Protein 3TFI (pdb70)

Radius of gyration: 25.88 Å; Cα contacts (8 Å, |Δi|>4): 1882; chains: 2; bounding box: 54×75×76 Å

Foldseek 3Di:
DPDDDDDDDVQQPEALCNVVVVVQAQDDWDGFQSYTFGDDRPDLVVQVVCQAQFKEKGFPQSQWKKKKFDDCRLQLVLQQFLFDCVVPDAQFKAFTFGAAQQQFGDWTWIKHPNDNGIIITRTTRHPVQVVSVVVCVVVVPDIDIDGAQWTKMWMGAQCQLVLCCVQFNDVVVPADARGWDWTDGPRDIWIKHFDDQFPRTTIITGDRPSVSVSVVVVVSVVVRVVRVYGHDGRRQQRNLLQVVDHEVFQGYRVHHCLQEVNVVRRNLPDPRHYHNNVVVVVCVVVDDQKHKWKKWWPDQFDDDDAWFFKADPVRDTFKIWGGKGGHPVVNTMMGIITGGPVQADFQGKIWTADPHDITIMTTHHPNND/DPDDDDDDDVQQPEDLCVVVVVVAQQDDWDGFQSYTFGADSPDLVVQVVCQAQFKEKGFPQSQWKKKKFDDCRLQLVLQQFLFDCVVPDAQFKAFTFGAAQLQFGQWTWIKHPNDSGIIITRTTRHPVLVVSVVVCVVVVDPIDIDGAQWTKMWMGAQCQLVLCCVQFNDVVNPADARGWDWTDHPRDTWIKHFDDQFPRTTIITRDRPSVSVVVVVVVSVVSRVVRVYGHDGRRQQRNQLQVPDHEVFQGYRVHHCLQEVNVVRRNQPDPRHYHCSVSVVVDVVVGDQKHKWKKWWADQADDDDAWFFKAAPVRDGFWTFGGKGGHPVVNGMMGMITGGPVAQDFFGKIWGDDDPDIIIMTTHHPNND

Solvent-accessible surface area: 29921 Å² total; per-residue (Å²): 159,184,78,12,27,7,31,52,24,40,19,1,71,43,17,22,0,13,63,52,2,16,157,58,40,6,69,14,1,12,6,44,2,30,8,1,18,2,25,14,29,35,55,68,81,97,24,15,140,36,0,85,83,32,0,3,1,1,2,9,0,0,38,16,1,2,19,0,20,25,166,40,0,41,87,0,2,20,8,1,1,0,59,30,12,78,162,10,149,89,15,82,3,34,43,0,0,3,0,0,72,73,0,27,0,0,0,15,1,28,2,0,12,24,73,98,64,73,4,2,1,3,9,8,5,1,10,0,18,7,1,0,5,0,0,9,33,6,61,175,37,92,34,86,7,55,61,20,104,0,12,0,0,0,0,2,0,59,66,0,73,44,0,0,71,100,29,27,30,167,137,0,69,113,21,153,125,39,3,13,67,92,15,75,19,122,66,31,126,3,2,0,0,66,8,23,90,11,126,38,24,4,4,7,0,3,0,84,70,40,125,6,0,40,107,0,2,66,65,0,33,105,34,0,144,126,34,75,22,10,37,2,12,27,6,67,4,0,11,0,4,4,22,30,21,12,22,15,12,0,0,24,34,120,0,11,0,7,21,4,49,9,75,147,49,10,22,17,140,36,148,21,90,10,10,3,31,77,80,0,108,96,38,110,156,158,24,24,121,56,65,11,31,0,0,47,0,90,45,121,145,36,104,26,59,20,45,73,60,1,56,22,151,119,107,87,54,6,7,42,0,17,6,6,7,50,0,52,129,57,112,59,0,0,0,0,0,8,0,97,102,76,12,44,83,58,91,50,30,7,84,1,79,24,132,130,85,92,20,80,2,71,3,21,85,48,68,21,121,150,162,99,10,35,9,30,57,26,42,16,2,77,54,16,26,0,16,73,56,2,53,181,55,38,1,42,9,1,12,7,47,3,31,7,3,16,1,23,12,28,34,55,54,80,90,19,17,125,39,0,71,98,37,0,2,2,1,2,10,0,0,37,16,1,2,18,0,23,26,168,42,0,43,95,0,2,21,22,2,2,0,61,49,11,72,171,13,143,94,16,77,4,33,42,0,0,3,0,0,51,58,0,24,0,0,0,17,1,25,2,0,13,24,64,98,65,73,6,2,2,3,9,10,5,2,11,0,15,8,0,0,18,0,0,4,7,16,68,183,29,83,34,122,16,46,64,19,104,0,11,0,0,0,0,2,0,60,66,0,74,41,0,0,80,103,33,29,31,144,134,0,60,106,21,156,126,38,3,12,61,106,18,82,10,129,65,33,164,3,1,0,0,68,9,25,88,12,123,37,24,5,4,8,0,3,0,84,72,39,128,12,0,40,121,0,3,66,46,0,36,120,31,0,156,126,20,76,20,8,37,1,9,26,7,80,6,2,10,0,4,12,18,31,24,13,22,14,12,0,0,25,31,121,1,13,0,9,16,6,54,9,79,152,50,17,27,26,149,44,144,18,110,14,14,7,29,80,70,0,98,92,36,125,137,157,22,30,120,56,65,15,26,0,0,54,0,92,47,128,146,37,103,24,51,24,52,76,68,0,56,11,140,98,104,87,56,6,6,45,0,17,6,5,6,42,0,45,106,50,118,59,0,0,0,0,0,7,0,97,105,82,30,32,121,51,92,56,39,8,62,0,88,27,130,129,89,72,12,98,4,66,3,20,86,53,72,26,124

Nearest PDB structures (foldseek):
  3tfi-assembly1_B  TM=1.000E+00  e=1.547E-78  Candidatus Pelagibacter ubique HTCC1062
  1yx2-assembly1_A  TM=9.091E-01  e=2.797E-33  Bacillus subtilis
  4paa-assembly2_B  TM=9.073E-01  e=6.124E-30  Rattus norvegicus
  4pab-assembly2_B  TM=9.079E-01  e=2.316E-29  Rattus norvegicus
  1wsr-assembly1_A  TM=8.768E-01  e=1.989E-27  Homo sapiens

B-factor: mean 27.85, std 13.49, range [10.29, 193.15]

CATH classification: 3.30.1360.120

Sequence (738 aa):
MKNFSSIAKSRRLLRSSTPYTSRIEKQGVTAYTIYNHMLLPAAFGSIEDSYYKKHLKKEEHVQIWDVAAEERQVEISGKKDSAELVQLMTCRDLSKKSKKIGRCYYCPIIDEENGNLVNDPVVLKLDDENKWWISSIADSDVIFFAKGLASGHKKFDVKKIVEPVVDIMAIQGPKSFALMEKVFGKKITELKFFGFDYFDFEEGTKHLIARSGWSKQGGYEVYVENTQSGQKKLYDHLFEVGKEFNNVGPGCPNLIERIESALLSYGNDFDNNDNPFECGFDQYVSLDSDDINNFLGKEEKLKEIKLKKGPQKKLRGVKIDDIKEISLTGSKKNIYDENNNVIGELRSACYSPHFQKVIGIAMIKKKSHWEASQGFKIQINDNTINNGNVCDLPFIMMKNFSIAKSRRLRSSTPYTSRIEKKQGVTAYTIYNHMLLPAAFGSIEDSYKHLKEEHVQIWDVAAEERQVEISGKKDSAELVQLMTCRDLSKSKIGRCYYCPIIDENGNLVNDPVVLKLDEENKWWISIADSDVIFFAKGLASGHKKFDVKIVEPVVDIMAIQGPKSFALMEKVFGKKKITELKFFGFDYFDFEGTKHLIARSGWSKQGGYEVYVENTQSGQKLYDHLFEVGKEFNVGPGCPNLIERIESALLSSYGNDFDNNDNPFECGFDQYVSLDSDINNFLGKEEKLKEIKLKGPQKKLRGVKIDDIKEISSLTGSKNIYDENNNVIGELRSACYSPHFQKVIGIAMIKKSHWEASQGFKIQINDNTINGNVCDLPFI

Structure (mmCIF, N/CA/C/O backbone):
data_3TFI
#
_entry.id   3TFI
#
_cell.length_a   53.752
_cell.length_b   121.992
_cell.length_c   59.373
_cell.angle_alpha   90.00
_cell.angle_beta   100.17
_cell.angle_gamma   90.00
#
_symmetry.space_group_name_H-M   'P 1 21 1'
#
loop_
_entity.id
_entity.type
_entity.pdbx_description
1 polymer 'GcvT-like Aminomethyltransferase protein'
2 non-polymer '3-(dimethyl-lambda~4~-sulfanyl)propanoic acid'
3 non-polymer GLYCEROL
4 non-polymer 'SODIUM ION'
5 water water
#
loop_
_atom_site.group_PDB
_atom_site.id
_atom_site.type_symbol
_atom_site.label_atom_id
_atom_site.label_alt_id
_atom_site.label_comp_id
_atom_site.label_asym_id
_atom_site.label_entity_id
_atom_site.label_seq_id
_atom_site.pdbx_PDB_ins_code
_atom_site.Cartn_x
_atom_site.Cartn_y
_atom_site.Cartn_z
_atom_site.occupancy
_atom_site.B_iso_or_equiv
_atom_site.auth_seq_id
_atom_site.auth_comp_id
_atom_site.auth_asym_id
_atom_site.auth_atom_id
_atom_site.pdbx_PDB_model_num
ATOM 1 N N . MET A 1 1 ? 33.728 -21.387 18.798 1.00 31.01 1 MET A N 1
ATOM 2 C CA . MET A 1 1 ? 34.059 -20.060 18.163 1.00 28.37 1 MET A CA 1
ATOM 3 C C . MET A 1 1 ? 33.631 -18.856 19.059 1.00 26.64 1 MET A C 1
ATOM 4 O O . MET A 1 1 ? 32.617 -18.931 19.732 1.00 28.57 1 MET A O 1
ATOM 9 N N . LYS A 1 2 ? 34.367 -17.735 19.024 1.00 22.85 2 LYS A N 1
ATOM 10 C CA . LYS A 1 2 ? 34.038 -16.563 19.750 1.00 23.06 2 LYS A CA 1
ATOM 11 C C . LYS A 1 2 ? 32.801 -15.838 19.134 1.00 23.46 2 LYS A C 1
ATOM 12 O O . LYS A 1 2 ? 31.838 -15.448 19.850 1.00 26.33 2 LYS A O 1
ATOM 18 N N . ASN A 1 3 ? 32.881 -15.629 17.835 1.00 21.13 3 ASN A N 1
ATOM 19 C CA . ASN A 1 3 ? 31.802 -14.977 17.063 1.00 19.75 3 ASN A CA 1
ATOM 20 C C . ASN A 1 3 ? 31.275 -15.992 16.094 1.00 18.71 3 ASN A C 1
ATOM 21 O O . ASN A 1 3 ? 31.890 -17.007 15.751 1.00 20.71 3 ASN A O 1
ATOM 26 N N . PHE A 1 4 ? 30.037 -15.786 15.746 1.00 15.71 4 PHE A N 1
ATOM 27 C CA . PHE A 1 4 ? 29.275 -16.634 14.903 1.00 15.37 4 PHE A CA 1
ATOM 28 C C . PHE A 1 4 ? 28.888 -15.907 13.659 1.00 14.61 4 PHE A C 1
ATOM 29 O O . PHE A 1 4 ? 28.526 -14.715 13.691 1.00 17.03 4 PHE A O 1
ATOM 37 N N . SER A 1 5 ? 28.939 -16.592 12.538 1.00 13.35 5 SER A N 1
ATOM 38 C CA A SER A 1 5 ? 28.473 -15.937 11.309 0.50 14.32 5 SER A CA 1
ATOM 39 C CA B SER A 1 5 ? 28.501 -16.035 11.272 0.50 14.87 5 SER A CA 1
ATOM 40 C C . SER A 1 5 ? 26.971 -15.927 11.225 1.00 14.32 5 SER A C 1
ATOM 41 O O . SER A 1 5 ? 26.259 -16.773 11.842 1.00 15.29 5 SER A O 1
ATOM 46 N N . ILE A 1 6 ? 26.474 -14.937 10.502 1.00 14.57 6 ILE A N 1
ATOM 47 C CA . ILE A 1 6 ? 25.075 -14.862 10.176 1.00 14.82 6 ILE A CA 1
ATOM 48 C C . ILE A 1 6 ? 24.845 -15.675 8.893 1.00 15.57 6 ILE A C 1
ATOM 49 O O . ILE A 1 6 ? 25.592 -15.569 7.891 1.00 18.87 6 ILE A O 1
ATOM 54 N N . ALA A 1 7 ? 23.835 -16.550 8.927 1.00 14.36 7 ALA A N 1
ATOM 55 C CA . ALA A 1 7 ? 23.510 -17.356 7.734 1.00 14.64 7 ALA A CA 1
ATOM 56 C C . ALA A 1 7 ? 22.520 -16.619 6.880 1.00 16.04 7 ALA A C 1
ATOM 57 O O . ALA A 1 7 ? 21.358 -16.465 7.280 1.00 18.88 7 ALA A O 1
ATOM 59 N N . LYS A 1 8 ? 22.928 -16.169 5.709 1.00 16.53 8 LYS A N 1
ATOM 60 C CA . LYS A 1 8 ? 21.995 -15.483 4.832 1.00 17.37 8 LYS A CA 1
ATOM 61 C C . LYS A 1 8 ? 21.014 -16.439 4.150 1.00 15.86 8 LYS A C 1
ATOM 62 O O . LYS A 1 8 ? 21.330 -17.626 3.971 1.00 17.62 8 LYS A O 1
ATOM 68 N N . SER A 1 9 ? 19.854 -15.909 3.800 1.00 16.46 9 SER A N 1
ATOM 69 C CA . SER A 1 9 ? 18.811 -16.634 3.060 1.00 15.44 9 SER A CA 1
ATOM 70 C C . SER A 1 9 ? 17.817 -15.600 2.545 1.00 14.92 9 SER A C 1
ATOM 71 O O . SER A 1 9 ? 17.815 -14.439 2.991 1.00 15.63 9 SER A O 1
ATOM 74 N N . ARG A 1 10 ? 16.940 -15.994 1.617 1.00 14.54 10 ARG A N 1
ATOM 75 C CA . ARG A 1 10 ? 15.881 -15.110 1.204 1.00 16.20 10 ARG A CA 1
ATOM 76 C C . ARG A 1 10 ? 15.047 -14.550 2.345 1.00 15.89 10 ARG A C 1
ATOM 77 O O . ARG A 1 10 ? 14.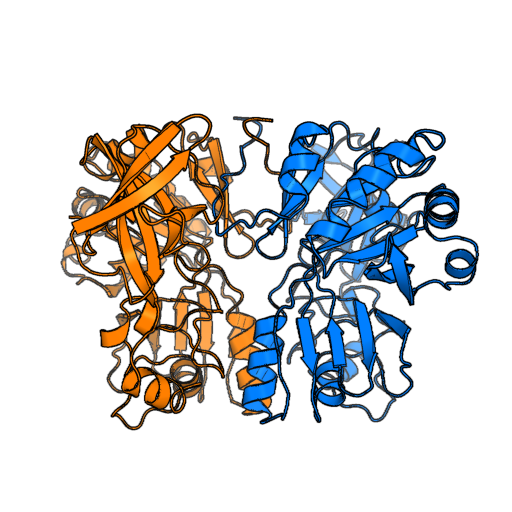696 -13.352 2.330 1.00 15.98 10 ARG A O 1
ATOM 85 N N . ARG A 1 11 ? 14.837 -15.401 3.365 1.00 14.51 11 ARG A N 1
ATOM 86 C CA . ARG A 1 11 ? 14.065 -15.036 4.515 1.00 13.27 11 ARG A CA 1
ATOM 87 C C . ARG A 1 11 ? 14.679 -13.921 5.380 1.00 13.99 11 ARG A C 1
ATOM 88 O O . ARG A 1 11 ? 13.982 -13.070 5.943 1.00 14.38 11 ARG A O 1
ATOM 96 N N . LEU A 1 12 ? 16.013 -13.944 5.486 1.00 13.40 12 LEU A N 1
ATOM 97 C CA A LEU A 1 12 ? 16.739 -12.869 6.148 0.50 14.36 12 LEU A CA 1
ATOM 98 C CA B LEU A 1 12 ? 16.739 -12.863 6.154 0.50 14.85 12 LEU A CA 1
ATOM 99 C C . LEU A 1 12 ? 17.031 -11.818 5.072 1.00 14.42 12 LEU A C 1
ATOM 100 O O . LEU A 1 12 ? 18.107 -11.804 4.460 1.00 17.12 12 LEU A O 1
ATOM 109 N N . ARG A 1 13 ? 16.046 -10.974 4.833 1.00 13.88 13 ARG A N 1
ATOM 110 C CA . ARG A 1 13 ? 16.005 -10.191 3.616 1.00 14.04 13 ARG A CA 1
ATOM 111 C C . ARG A 1 13 ? 17.205 -9.253 3.484 1.00 14.52 13 ARG A C 1
ATOM 112 O O . ARG A 1 13 ? 17.561 -8.509 4.400 1.00 15.37 13 ARG A O 1
ATOM 120 N N . SER A 1 14 ? 17.762 -9.257 2.261 1.00 15.55 14 SER A N 1
ATOM 121 C CA A SER A 1 14 ? 18.746 -8.237 1.925 0.50 16.49 14 SER A CA 1
ATOM 122 C CA B SER A 1 14 ? 18.723 -8.238 1.847 0.50 16.26 14 SER A CA 1
ATOM 123 C C . SER A 1 14 ? 17.982 -6.958 1.543 1.00 15.81 14 SER A C 1
ATOM 124 O O . SER A 1 14 ? 16.736 -6.901 1.483 1.00 18.71 14 SER A O 1
ATOM 129 N N . THR A 1 15 ? 18.725 -5.893 1.350 1.00 16.56 15 THR A N 1
ATOM 130 C CA . THR A 1 15 ? 18.201 -4.565 1.128 1.00 16.44 15 THR A CA 1
ATOM 131 C C . THR A 1 15 ? 18.748 -4.021 -0.195 1.00 15.63 15 THR A C 1
ATOM 132 O O . THR A 1 15 ? 19.683 -4.591 -0.775 1.00 16.47 15 THR A O 1
ATOM 136 N N . PRO A 1 16 ? 18.212 -2.882 -0.666 1.00 16.70 16 PRO A N 1
ATOM 137 C CA . PRO A 1 16 ? 18.814 -2.261 -1.868 1.00 17.15 16 PRO A CA 1
ATOM 138 C C . PRO A 1 16 ? 20.237 -1.755 -1.690 1.00 15.53 16 PRO A C 1
ATOM 139 O O . PRO A 1 16 ? 20.892 -1.368 -2.666 1.00 16.59 16 PRO A O 1
ATOM 143 N N . TYR A 1 17 ? 20.662 -1.674 -0.420 1.00 14.17 17 TYR A N 1
ATOM 144 C CA . TYR A 1 17 ? 21.956 -1.127 -0.087 1.00 13.72 17 TYR A CA 1
ATOM 145 C C . TYR A 1 17 ? 22.955 -2.211 0.297 1.00 14.12 17 TYR A C 1
ATOM 146 O O . TYR A 1 17 ? 24.135 -1.884 0.511 1.00 13.88 17 TYR A O 1
ATOM 155 N N . THR A 1 18 ? 22.526 -3.475 0.412 1.00 14.76 18 THR A N 1
ATOM 156 C CA . THR A 1 18 ? 23.433 -4.560 0.881 1.00 16.07 18 THR A CA 1
ATOM 157 C C . THR A 1 18 ? 24.721 -4.673 0.106 1.00 15.27 18 THR A C 1
ATOM 158 O O . THR A 1 18 ? 25.828 -4.700 0.688 1.00 15.93 18 THR A O 1
ATOM 162 N N . SER A 1 19 ? 24.620 -4.689 -1.230 1.00 16.58 19 SER A N 1
ATOM 163 C CA . SER A 1 19 ? 25.839 -4.827 -2.005 1.00 17.87 19 SER A CA 1
ATOM 164 C C . SER A 1 19 ? 26.793 -3.680 -1.813 1.00 18.35 19 SER A C 1
ATOM 165 O O . SER A 1 19 ? 28.006 -3.893 -1.806 1.00 20.25 19 SER A O 1
ATOM 168 N N . ARG A 1 20 ? 26.254 -2.486 -1.617 1.00 15.94 20 ARG A N 1
ATOM 169 C CA . ARG A 1 20 ? 27.080 -1.326 -1.369 1.00 15.51 20 ARG A CA 1
ATOM 170 C C . ARG A 1 20 ? 27.781 -1.410 0.010 1.00 15.10 20 ARG A C 1
ATOM 171 O O . ARG A 1 20 ? 28.992 -1.182 0.118 1.00 16.94 20 ARG A O 1
ATOM 179 N N . ILE A 1 21 ? 27.009 -1.638 1.061 1.00 14.01 21 ILE A N 1
ATOM 180 C CA . ILE A 1 21 ? 27.598 -1.633 2.384 1.00 14.50 21 ILE A CA 1
ATOM 181 C C . ILE A 1 21 ? 28.634 -2.743 2.576 1.00 14.75 21 ILE A C 1
ATOM 182 O O . ILE A 1 21 ? 29.578 -2.612 3.369 1.00 15.14 21 ILE A O 1
ATOM 187 N N . GLU A 1 22 ? 28.460 -3.847 1.875 1.00 16.23 22 GLU A N 1
ATOM 188 C CA . GLU A 1 22 ? 29.435 -4.941 1.946 1.00 15.71 22 GLU A CA 1
ATOM 189 C C . GLU A 1 22 ? 30.679 -4.614 1.192 1.00 18.61 22 GLU A C 1
ATOM 190 O O . GLU A 1 22 ? 31.659 -5.358 1.330 1.00 25.68 22 GLU A O 1
ATOM 196 N N . LYS A 1 23 ? 30.703 -3.620 0.323 1.00 18.15 23 LYS A N 1
ATOM 197 C CA . LYS A 1 23 ? 31.971 -3.090 -0.182 1.00 19.84 23 LYS A CA 1
ATOM 198 C C . LYS A 1 23 ? 32.518 -1.900 0.629 1.00 19.23 23 LYS A C 1
ATOM 199 O O . LYS A 1 23 ? 33.658 -1.437 0.396 1.00 25.22 23 LYS A O 1
ATOM 205 N N . GLN A 1 24 ? 31.761 -1.399 1.597 1.00 17.03 24 GLN A N 1
ATOM 206 C CA . GLN A 1 24 ? 32.129 -0.253 2.407 1.00 16.70 24 GLN A CA 1
ATOM 207 C C . GLN A 1 24 ? 32.513 -0.617 3.847 1.00 18.15 24 GLN A C 1
ATOM 208 O O . GLN A 1 24 ? 32.573 0.253 4.743 1.00 20.61 24 GLN A O 1
ATOM 214 N N . GLY A 1 25 ? 32.661 -1.910 4.116 1.00 18.48 25 GLY A N 1
ATOM 215 C CA . GLY A 1 25 ? 33.198 -2.290 5.392 1.00 17.49 25 GLY A CA 1
ATOM 216 C C . GLY A 1 25 ? 32.304 -2.788 6.471 1.00 16.73 25 GLY A C 1
ATOM 217 O O . GLY A 1 25 ? 32.701 -2.785 7.609 1.00 18.71 25 GLY A O 1
ATOM 218 N N . VAL A 1 26 ? 31.066 -3.164 6.158 1.00 15.17 26 VAL A N 1
ATOM 219 C CA . VAL A 1 26 ? 30.220 -3.693 7.222 1.00 15.13 26 VAL A CA 1
ATOM 220 C C . VAL A 1 26 ? 30.900 -4.923 7.820 1.00 14.97 26 VAL A C 1
ATOM 221 O O . VAL A 1 26 ? 31.468 -5.765 7.103 1.00 16.51 26 VAL A O 1
ATOM 225 N N . THR A 1 27 ? 30.877 -5.015 9.129 1.00 13.98 27 THR A N 1
ATOM 226 C CA . THR A 1 27 ? 31.554 -6.129 9.844 1.00 15.68 27 THR A CA 1
ATOM 227 C C . THR A 1 27 ? 30.582 -7.032 10.606 1.00 16.11 27 THR A C 1
ATOM 228 O O . THR A 1 27 ? 30.897 -8.188 10.867 1.00 19.99 27 THR A O 1
ATOM 232 N N . ALA A 1 28 ? 29.407 -6.520 10.983 1.00 14.42 28 ALA A N 1
ATOM 233 C CA . ALA A 1 28 ? 28.461 -7.297 11.745 1.00 13.59 28 ALA A CA 1
ATOM 234 C C . ALA A 1 28 ? 27.074 -6.860 11.379 1.00 12.92 28 ALA A C 1
ATOM 235 O O . ALA A 1 28 ? 26.834 -5.692 11.037 1.00 14.12 28 ALA A O 1
ATOM 237 N N . TYR A 1 29 ? 26.175 -7.825 11.442 1.00 12.25 29 TYR A N 1
ATOM 238 C CA . TYR A 1 29 ? 24.721 -7.629 11.179 1.00 12.09 29 TYR A CA 1
ATOM 239 C C . TYR A 1 29 ? 23.891 -8.019 12.385 1.00 11.36 29 TYR A C 1
ATOM 240 O O . TYR A 1 29 ? 24.218 -8.975 13.126 1.00 12.93 29 TYR A O 1
ATOM 249 N N . THR A 1 30 ? 22.769 -7.316 12.508 1.00 11.50 30 THR A N 1
ATOM 250 C CA . THR A 1 30 ? 21.641 -7.804 13.239 1.00 12.23 30 THR A CA 1
ATOM 251 C C . THR A 1 30 ? 20.494 -8.093 12.292 1.00 11.25 30 THR A C 1
ATOM 252 O O . THR A 1 30 ? 20.597 -7.825 11.089 1.00 11.65 30 THR A O 1
ATOM 256 N N . ILE A 1 31 ? 19.433 -8.703 12.819 1.00 12.22 31 ILE A N 1
ATOM 257 C CA . ILE A 1 31 ? 18.226 -8.896 12.050 1.00 12.42 31 ILE A CA 1
ATOM 258 C C . ILE A 1 31 ? 17.121 -8.102 12.710 1.00 12.44 31 ILE A C 1
ATOM 259 O O . ILE A 1 31 ? 16.967 -8.159 13.926 1.00 13.67 31 ILE A O 1
ATOM 264 N N . TYR A 1 32 ? 16.358 -7.399 11.897 1.00 11.82 32 TYR A N 1
ATOM 265 C CA . TYR A 1 32 ? 15.340 -6.468 12.407 1.00 12.70 32 TYR A CA 1
ATOM 266 C C . TYR A 1 32 ? 14.196 -6.548 11.396 1.00 11.66 32 TYR A C 1
ATOM 267 O O . TYR A 1 32 ? 14.408 -6.358 10.217 1.00 11.97 32 TYR A O 1
ATOM 276 N N . ASN A 1 33 ? 12.986 -6.886 11.833 1.00 12.76 33 ASN A N 1
ATOM 277 C CA . ASN A 1 33 ? 11.910 -7.105 10.904 1.00 13.03 33 ASN A CA 1
ATOM 278 C C . ASN A 1 33 ? 12.264 -8.030 9.742 1.00 12.64 33 ASN A C 1
ATOM 279 O O . ASN A 1 33 ? 12.017 -7.721 8.567 1.00 13.65 33 ASN A O 1
ATOM 284 N N . HIS A 1 34 ? 12.887 -9.164 10.078 1.00 12.78 34 HIS A N 1
ATOM 285 C CA . HIS A 1 34 ? 13.187 -10.177 9.071 1.00 13.07 34 HIS A CA 1
ATOM 286 C C . HIS A 1 34 ? 14.034 -9.588 7.927 1.00 13.43 34 HIS A C 1
ATOM 287 O O . HIS A 1 34 ? 13.836 -9.941 6.765 1.00 13.16 34 HIS A O 1
ATOM 294 N N . MET A 1 35 ? 14.967 -8.707 8.280 1.00 12.55 35 MET A N 1
ATOM 295 C CA . MET A 1 35 ? 15.788 -8.001 7.285 1.00 12.01 35 MET A CA 1
ATOM 296 C C . MET A 1 35 ? 17.148 -7.723 7.928 1.00 12.71 35 MET A C 1
ATOM 297 O O . MET A 1 35 ? 17.237 -7.465 9.107 1.00 11.55 35 MET A O 1
ATOM 302 N N . LEU A 1 36 ? 18.183 -7.779 7.111 1.00 12.63 36 LEU A N 1
ATOM 303 C CA . LEU A 1 36 ? 19.535 -7.447 7.526 1.00 12.23 36 LEU A CA 1
ATOM 304 C C . LEU A 1 36 ? 19.614 -5.953 7.866 1.00 11.94 36 LEU A C 1
ATOM 305 O O . LEU A 1 36 ? 19.197 -5.118 7.067 1.00 13.37 36 LEU A O 1
ATOM 310 N N . LEU A 1 37 ? 20.171 -5.651 9.018 1.00 11.56 37 LEU A N 1
ATOM 311 C CA . LEU A 1 37 ? 20.429 -4.277 9.510 1.00 11.10 37 LEU A CA 1
ATOM 312 C C . LEU A 1 37 ? 21.882 -4.257 9.935 1.00 11.16 37 LEU A C 1
ATOM 313 O O . LEU A 1 37 ? 22.257 -5.027 10.809 1.00 11.95 37 LEU A O 1
ATOM 318 N N . PRO A 1 38 ? 22.704 -3.386 9.349 1.00 11.23 38 PRO A N 1
ATOM 319 C CA . PRO A 1 38 ? 24.100 -3.340 9.832 1.00 12.35 38 PRO A CA 1
ATOM 320 C C . PRO A 1 38 ? 24.157 -3.005 11.330 1.00 12.80 38 PRO A C 1
ATOM 321 O O . PRO A 1 38 ? 23.379 -2.167 11.799 1.00 13.25 38 PRO A O 1
ATOM 325 N N . ALA A 1 39 ? 25.048 -3.702 12.020 1.00 13.17 39 ALA A N 1
ATOM 326 C CA . ALA A 1 39 ? 25.333 -3.501 13.421 1.00 13.47 39 ALA A CA 1
ATOM 327 C C . ALA A 1 39 ? 26.686 -2.864 13.742 1.00 15.13 39 ALA A C 1
ATOM 328 O O . ALA A 1 39 ? 26.853 -2.261 14.796 1.00 17.33 39 ALA A O 1
ATOM 330 N N . ALA A 1 40 ? 27.646 -3.034 12.854 1.00 13.66 40 ALA A N 1
ATOM 331 C CA . ALA A 1 40 ? 28.945 -2.416 12.996 1.00 13.64 40 ALA A CA 1
ATOM 332 C C . ALA A 1 40 ? 29.638 -2.321 11.674 1.00 14.50 40 ALA A C 1
ATOM 333 O O . ALA A 1 40 ? 29.478 -3.144 10.796 1.00 14.22 40 ALA A O 1
ATOM 335 N N . PHE A 1 41 ? 30.443 -1.267 11.607 1.00 15.76 41 PHE A N 1
ATOM 336 C CA . PHE A 1 41 ? 31.460 -1.023 10.588 1.00 15.98 41 PHE A CA 1
ATOM 337 C C . PHE A 1 41 ? 32.777 -0.859 11.364 1.00 17.81 41 PHE A C 1
ATOM 338 O O . PHE A 1 41 ? 33.343 0.240 11.487 1.00 18.49 41 PHE A O 1
ATOM 346 N N . GLY A 1 42 ? 33.268 -1.997 11.824 1.00 19.08 42 GLY A N 1
ATOM 347 C CA . GLY A 1 42 ? 34.406 -1.997 12.808 1.00 20.06 42 GLY A CA 1
ATOM 348 C C . GLY A 1 42 ? 34.028 -1.312 14.139 1.00 19.77 42 GLY A C 1
ATOM 349 O O . GLY A 1 42 ? 32.888 -1.429 14.594 1.00 19.10 42 GLY A O 1
ATOM 350 N N . SER A 1 43 ? 35.013 -0.728 14.805 1.00 21.01 43 SER A N 1
ATOM 351 C CA . SER A 1 43 ? 34.884 -0.238 16.157 1.00 20.47 43 SER A CA 1
ATOM 352 C C . SER A 1 43 ? 33.611 0.608 16.399 1.00 19.51 43 SER A C 1
ATOM 353 O O . SER A 1 43 ? 33.408 1.594 15.724 1.00 19.18 43 SER A O 1
ATOM 356 N N . ILE A 1 44 ? 32.803 0.242 17.379 1.00 20.76 44 ILE A N 1
ATOM 357 C CA . ILE A 1 44 ? 31.626 0.983 17.764 1.00 20.32 44 ILE A CA 1
ATOM 358 C C . ILE A 1 44 ? 32.015 2.395 18.340 1.00 19.95 44 ILE A C 1
ATOM 359 O O . ILE A 1 44 ? 31.313 3.377 18.087 1.00 19.76 44 ILE A O 1
ATOM 364 N N . GLU A 1 45 ? 33.122 2.506 19.087 1.00 19.53 45 GLU A N 1
ATOM 365 C CA . GLU A 1 45 ? 33.574 3.813 19.594 1.00 20.26 45 GLU A CA 1
ATOM 366 C C . GLU A 1 45 ? 34.030 4.724 18.474 1.00 20.02 45 GLU A C 1
ATOM 367 O O . GLU A 1 45 ? 33.707 5.887 18.488 1.00 21.19 45 GLU A O 1
ATOM 373 N N . ASP A 1 46 ? 34.699 4.195 17.451 1.00 20.02 46 ASP A N 1
ATOM 374 C CA . ASP A 1 46 ? 35.094 5.030 16.299 1.00 19.94 46 ASP A CA 1
ATOM 375 C C . ASP A 1 46 ? 33.865 5.500 15.553 1.00 19.26 46 ASP A C 1
ATOM 376 O O . ASP A 1 46 ? 33.806 6.643 15.161 1.00 19.64 46 ASP A O 1
ATOM 381 N N . SER A 1 47 ? 32.855 4.617 15.386 1.00 17.80 47 SER A N 1
ATOM 382 C CA . SER A 1 47 ? 31.688 4.999 14.657 1.00 18.06 47 SER A CA 1
ATOM 383 C C . SER A 1 47 ? 30.947 6.091 15.394 1.00 16.55 47 SER A C 1
ATOM 384 O O . SER A 1 47 ? 30.337 6.967 14.795 1.00 17.62 47 SER A O 1
ATOM 387 N N . TYR A 1 48 ? 30.928 5.980 16.734 1.00 17.39 48 TYR A N 1
ATOM 388 C CA A TYR A 1 48 ? 30.243 6.968 17.562 0.40 19.23 48 TYR A CA 1
ATOM 389 C CA B TYR A 1 48 ? 30.284 6.938 17.620 0.60 18.46 48 TYR A CA 1
ATOM 390 C C . TYR A 1 48 ? 30.912 8.304 17.441 1.00 18.96 48 TYR A C 1
ATOM 391 O O . TYR A 1 48 ? 30.215 9.321 17.282 1.00 19.92 48 TYR A O 1
ATOM 408 N N . LYS A 1 49 ? 32.215 8.342 17.508 1.00 19.56 49 LYS A N 1
ATOM 409 C CA A LYS A 1 49 ? 32.909 9.650 17.431 0.50 20.21 49 LYS A CA 1
ATOM 410 C CA B LYS A 1 49 ? 32.964 9.645 17.406 0.50 20.29 49 LYS A CA 1
ATOM 411 C C . LYS A 1 49 ? 32.685 10.277 16.075 1.00 19.85 49 LYS A C 1
ATOM 412 O O . LYS A 1 49 ? 32.407 11.487 15.982 1.00 21.53 49 LYS A O 1
ATOM 423 N N . HIS A 1 50 ? 32.726 9.459 15.032 1.00 19.01 50 HIS A N 1
ATOM 424 C CA . HIS A 1 50 ? 32.465 9.952 13.671 1.00 18.60 50 HIS A CA 1
ATOM 425 C C . HIS A 1 50 ? 31.047 10.487 13.518 1.00 19.19 50 HIS A C 1
ATOM 426 O O . HIS A 1 50 ? 30.832 11.580 12.923 1.00 20.67 50 HIS A O 1
ATOM 433 N N . LEU A 1 51 ? 30.073 9.786 14.077 1.00 18.61 51 LEU A N 1
ATOM 434 C CA . LEU A 1 51 ? 28.679 10.209 14.001 1.00 18.68 51 LEU A CA 1
ATOM 435 C C . LEU A 1 51 ? 28.485 11.571 14.635 1.00 20.05 51 LEU A C 1
ATOM 436 O O . LEU A 1 51 ? 27.676 12.361 14.187 1.00 22.29 51 LEU A O 1
ATOM 441 N N . LYS A 1 52 ? 29.115 11.750 15.778 1.00 21.38 52 LYS A N 1
ATOM 442 C CA A LYS A 1 52 ? 28.896 12.978 16.525 0.50 21.84 52 LYS A CA 1
ATOM 443 C CA B LYS A 1 52 ? 29.021 12.962 16.601 0.50 21.95 52 LYS A CA 1
ATOM 444 C C . LYS A 1 52 ? 29.643 14.204 15.950 1.00 21.69 52 LYS A C 1
ATOM 445 O O . LYS A 1 52 ? 29.295 15.340 16.321 1.00 24.44 52 LYS A O 1
ATOM 456 N N . GLU A 1 53 ? 30.602 13.977 15.050 1.00 21.00 53 GLU A N 1
ATOM 457 C CA A GLU A 1 53 ? 31.391 15.068 14.469 0.50 22.20 53 GLU A CA 1
ATOM 458 C CA B GLU A 1 53 ? 31.401 15.036 14.428 0.50 21.48 53 GLU A CA 1
ATOM 459 C C . GLU A 1 53 ? 31.180 15.299 12.951 1.00 20.71 53 GLU A C 1
ATOM 460 O O . GLU A 1 53 ? 31.427 16.388 12.461 1.00 23.06 53 GLU A O 1
ATOM 471 N N . HIS A 1 54 ? 30.753 14.284 12.204 1.00 19.03 54 HIS A N 1
ATOM 472 C CA . HIS A 1 54 ? 30.704 14.402 10.760 1.00 17.72 54 HIS A CA 1
ATOM 473 C C .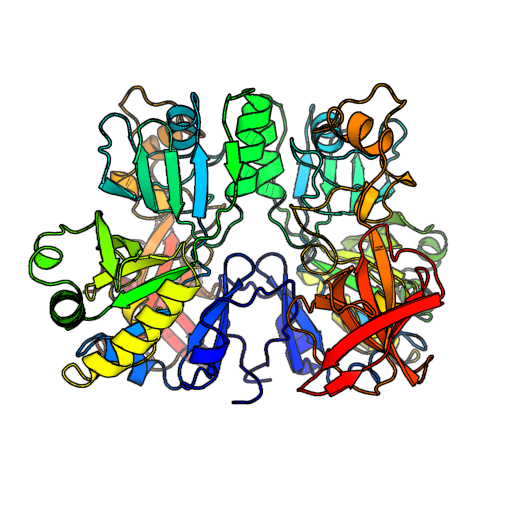 HIS A 1 54 ? 29.309 14.081 10.229 1.00 17.10 54 HIS A C 1
ATOM 474 O O . HIS A 1 54 ? 28.315 14.689 10.669 1.00 19.38 54 HIS A O 1
ATOM 481 N N . VAL A 1 55 ? 29.200 13.125 9.309 1.00 17.72 55 VAL A N 1
ATOM 482 C CA . VAL A 1 55 ? 27.917 12.717 8.700 1.00 16.29 55 VAL A CA 1
ATOM 483 C C . VAL A 1 55 ? 28.060 11.276 8.182 1.00 15.25 55 VAL A C 1
ATOM 484 O O . VAL A 1 55 ? 29.128 10.894 7.679 1.00 14.82 55 VAL A O 1
ATOM 488 N N . GLN A 1 56 ? 27.023 10.490 8.420 1.00 15.12 56 GLN A N 1
ATOM 489 C CA . GLN A 1 56 ? 26.967 9.108 7.978 1.00 15.16 56 GLN A CA 1
ATOM 490 C C . GLN A 1 56 ? 25.718 8.860 7.178 1.00 14.08 56 GLN A C 1
ATOM 491 O O . GLN A 1 56 ? 24.684 9.489 7.395 1.00 15.00 56 GLN A O 1
ATOM 497 N N . ILE A 1 57 ? 25.837 7.933 6.248 1.00 14.25 57 ILE A N 1
ATOM 498 C CA . ILE A 1 57 ? 24.741 7.409 5.485 1.00 13.98 57 ILE A CA 1
ATOM 499 C C . ILE A 1 57 ? 24.472 5.989 5.985 1.00 13.40 57 ILE A C 1
ATOM 500 O O . ILE A 1 57 ? 25.404 5.172 6.059 1.00 13.97 57 ILE A O 1
ATOM 505 N N . TRP A 1 58 ? 23.233 5.737 6.361 1.00 14.29 58 TRP A N 1
ATOM 506 C CA . TRP A 1 58 ? 22.835 4.446 6.975 1.00 13.31 58 TRP A CA 1
ATOM 507 C C . TRP A 1 58 ? 21.809 3.702 6.128 1.00 13.88 58 TRP A C 1
ATOM 508 O O . TRP A 1 58 ? 20.807 4.284 5.700 1.00 15.18 58 TRP A O 1
ATOM 519 N N . ASP A 1 59 ? 22.055 2.428 5.919 1.00 14.00 59 ASP A N 1
ATOM 520 C CA . ASP A 1 59 ? 21.012 1.476 5.474 1.00 14.03 59 ASP A CA 1
ATOM 521 C C . ASP A 1 59 ? 20.172 1.152 6.681 1.00 13.97 59 ASP A C 1
ATOM 522 O O . ASP A 1 59 ? 20.590 0.389 7.527 1.00 16.07 59 ASP A O 1
ATOM 527 N N . VAL A 1 60 ? 18.981 1.711 6.771 1.00 14.59 60 VAL A N 1
ATOM 528 C CA . VAL A 1 60 ? 17.991 1.318 7.778 1.00 15.41 60 VAL A CA 1
ATOM 529 C C . VAL A 1 60 ? 16.714 0.830 7.094 1.00 14.53 60 VAL A C 1
ATOM 530 O O . VAL A 1 60 ? 15.599 1.084 7.553 1.00 14.89 60 VAL A O 1
ATOM 534 N N . ALA A 1 61 ? 16.891 0.138 5.964 1.00 13.87 61 ALA A N 1
ATOM 535 C CA . ALA A 1 61 ? 15.726 -0.411 5.246 1.00 14.97 61 ALA A CA 1
ATOM 536 C C . ALA A 1 61 ? 14.851 -1.313 6.129 1.00 13.74 61 ALA A C 1
ATOM 537 O O . ALA A 1 61 ? 13.627 -1.416 5.922 1.00 15.37 61 ALA A O 1
ATOM 539 N N . ALA A 1 62 ? 15.457 -1.913 7.110 1.00 13.52 62 ALA A N 1
ATOM 540 C CA . ALA A 1 62 ? 14.749 -2.794 8.037 1.00 13.94 62 ALA A CA 1
ATOM 541 C C . ALA A 1 62 ? 13.696 -2.049 8.892 1.00 14.13 62 ALA A C 1
ATOM 542 O O . ALA A 1 62 ? 12.882 -2.697 9.517 1.00 14.77 62 ALA A O 1
ATOM 544 N N . GLU A 1 63 ? 13.713 -0.731 8.872 1.00 15.93 63 GLU A N 1
ATOM 545 C CA A GLU A 1 63 ? 12.649 0.090 9.457 0.50 16.25 63 GLU A CA 1
ATOM 546 C CA B GLU A 1 63 ? 12.631 0.109 9.448 0.50 15.91 63 GLU A CA 1
ATOM 547 C C . GLU A 1 63 ? 11.491 0.058 8.427 1.00 15.92 63 GLU A C 1
ATOM 548 O O . GLU A 1 63 ? 11.315 0.979 7.600 1.00 17.59 63 GLU A O 1
ATOM 559 N N . ARG A 1 64 ? 10.762 -1.031 8.414 1.00 15.43 64 ARG A N 1
ATOM 560 C CA . ARG A 1 64 ? 9.743 -1.286 7.428 1.00 15.88 64 ARG A CA 1
ATOM 561 C C . ARG A 1 64 ? 8.542 -0.374 7.677 1.00 16.61 64 ARG A C 1
ATOM 562 O O . ARG A 1 64 ? 8.373 0.189 8.768 1.00 17.11 64 ARG A O 1
ATOM 570 N N . GLN A 1 65 ? 7.788 -0.141 6.622 1.00 16.93 65 GLN A N 1
ATOM 571 C CA . GLN A 1 65 ? 6.542 0.576 6.756 1.00 17.99 65 GLN A CA 1
ATOM 572 C C . GLN A 1 65 ? 5.351 -0.374 6.752 1.00 18.63 65 GLN A C 1
ATOM 573 O O . GLN A 1 65 ? 5.335 -1.374 6.063 1.00 18.40 65 GLN A O 1
ATOM 579 N N . VAL A 1 66 ? 4.360 -0.022 7.546 1.00 18.85 66 VAL A N 1
ATOM 580 C CA . VAL A 1 66 ? 3.003 -0.566 7.395 1.00 19.81 66 VAL A CA 1
ATOM 581 C C . VAL A 1 66 ? 2.185 0.635 6.823 1.00 21.02 66 VAL A C 1
ATOM 582 O O . VAL A 1 66 ? 2.071 1.684 7.474 1.00 22.78 66 VAL A O 1
ATOM 586 N N . GLU A 1 67 ? 1.684 0.442 5.600 1.00 21.55 67 GLU A N 1
ATOM 587 C CA . GLU A 1 67 ? 0.804 1.391 4.985 1.00 21.58 67 GLU A CA 1
ATOM 588 C C . GLU A 1 67 ? -0.647 0.977 5.205 1.00 22.03 67 GLU A C 1
ATOM 589 O O . GLU A 1 67 ? -1.060 -0.122 4.823 1.00 23.79 67 GLU A O 1
ATOM 595 N N . ILE A 1 68 ? -1.395 1.897 5.782 1.00 22.39 68 ILE A N 1
ATOM 596 C CA . ILE A 1 68 ? -2.842 1.706 6.011 1.00 22.75 68 ILE A CA 1
ATOM 597 C C . ILE A 1 68 ? -3.522 2.900 5.283 1.00 24.15 68 ILE A C 1
ATOM 598 O O . ILE A 1 68 ? -3.297 4.095 5.583 1.00 24.51 68 ILE A O 1
ATOM 603 N N . SER A 1 69 ? -4.367 2.537 4.340 1.00 25.23 69 SER A N 1
ATOM 604 C CA . SER A 1 69 ? -5.103 3.535 3.528 1.00 25.43 69 SER A CA 1
ATOM 605 C C . SER A 1 69 ? -6.571 3.218 3.509 1.00 26.29 69 SER A C 1
ATOM 606 O O . SER A 1 69 ? -6.995 2.133 3.839 1.00 27.37 69 SER A O 1
ATOM 609 N N . GLY A 1 70 ? -7.342 4.191 3.075 1.00 27.29 70 GLY A N 1
ATOM 610 C CA . GLY A 1 70 ? -8.845 4.023 3.008 1.00 26.43 70 GLY A CA 1
ATOM 611 C C . GLY A 1 70 ? -9.652 4.702 4.068 1.00 28.05 70 GLY A C 1
ATOM 612 O O . GLY A 1 70 ? -9.150 5.422 4.943 1.00 28.79 70 GLY A O 1
ATOM 613 N N . LYS A 1 71 ? -10.972 4.484 3.986 1.00 29.49 71 LYS A N 1
ATOM 614 C CA A LYS A 1 71 ? -11.887 5.250 4.819 0.50 30.26 71 LYS A CA 1
ATOM 615 C CA B LYS A 1 71 ? -11.975 5.153 4.837 0.50 29.26 71 LYS A CA 1
ATOM 616 C C . LYS A 1 71 ? -11.700 5.091 6.290 1.00 29.34 71 LYS A C 1
ATOM 617 O O . LYS A 1 71 ? -11.713 6.112 6.990 1.00 29.85 71 LYS A O 1
ATOM 628 N N . ASP A 1 72 ? -11.418 3.841 6.758 1.00 28.30 72 ASP A N 1
ATOM 629 C CA . ASP A 1 72 ? -11.232 3.680 8.192 1.00 27.99 72 ASP A CA 1
ATOM 630 C C . ASP A 1 72 ? -9.741 3.698 8.623 1.00 27.28 72 ASP A C 1
ATOM 631 O O . ASP A 1 72 ? -9.467 3.408 9.762 1.00 29.00 72 ASP A O 1
ATOM 636 N N . SER A 1 73 ? -8.833 4.274 7.802 1.00 26.67 73 SER A N 1
ATOM 637 C CA . SER A 1 73 ? -7.386 4.129 8.075 1.00 25.44 73 SER A CA 1
ATOM 638 C C . SER A 1 73 ? -7.016 4.960 9.270 1.00 25.12 73 SER A C 1
ATOM 639 O O . SER A 1 73 ? -6.279 4.504 10.118 1.00 27.40 73 SER A O 1
ATOM 642 N N . ALA A 1 74 ? -7.514 6.192 9.391 1.00 25.23 74 ALA A N 1
ATOM 643 C CA . ALA A 1 74 ? -7.195 7.040 10.579 1.00 24.72 74 ALA A CA 1
ATOM 644 C C . ALA A 1 74 ? -7.643 6.378 11.884 1.00 26.24 74 ALA A C 1
ATOM 645 O O . ALA A 1 74 ? -6.912 6.403 12.908 1.00 27.70 74 ALA A O 1
ATOM 647 N N . GLU A 1 75 ? -8.874 5.869 11.880 1.00 26.46 75 GLU A N 1
ATOM 648 C CA . GLU A 1 75 ? -9.449 5.208 13.051 1.00 27.61 75 GLU A CA 1
ATOM 649 C C . GLU A 1 75 ? -8.663 3.962 13.450 1.00 27.92 75 GLU A C 1
ATOM 650 O O . GLU A 1 75 ? -8.428 3.770 14.642 1.00 29.20 75 GLU A O 1
ATOM 656 N N . LEU A 1 76 ? -8.261 3.150 12.484 1.00 27.39 76 LEU A N 1
ATOM 657 C CA . LEU A 1 76 ? -7.395 1.948 12.753 1.00 25.86 76 LEU A CA 1
ATOM 658 C C . LEU A 1 76 ? -6.026 2.304 13.351 1.00 23.97 76 LEU A C 1
ATOM 659 O O . LEU A 1 76 ? -5.565 1.724 14.376 1.00 24.98 76 LEU A O 1
ATOM 664 N N . VAL A 1 77 ? -5.361 3.294 12.746 1.00 24.51 77 VAL A N 1
ATOM 665 C CA . VAL A 1 77 ? -4.129 3.800 13.309 1.00 24.75 77 VAL A CA 1
ATOM 666 C C . VAL A 1 77 ? -4.331 4.253 14.756 1.00 24.42 77 VAL A C 1
ATOM 667 O O . VAL A 1 77 ? -3.577 3.919 15.650 1.00 26.66 77 VAL A O 1
ATOM 671 N N . GLN A 1 78 ? -5.435 4.993 14.987 1.00 24.70 78 GLN A N 1
ATOM 672 C CA . GLN A 1 78 ? -5.656 5.568 16.318 1.00 26.15 78 GLN A CA 1
ATOM 673 C C . GLN A 1 78 ? -5.903 4.425 17.337 1.00 24.98 78 GLN A C 1
ATOM 674 O O . GLN A 1 78 ? -5.464 4.452 18.497 1.00 27.10 78 GLN A O 1
ATOM 680 N N . LEU A 1 79 ? -6.615 3.442 16.864 1.00 24.64 79 LEU A N 1
ATOM 681 C CA . LEU A 1 79 ? -7.031 2.251 17.668 1.00 25.91 79 LEU A CA 1
ATOM 682 C C . LEU A 1 79 ? -5.800 1.529 18.217 1.00 24.47 79 LEU A C 1
ATOM 683 O O . LEU A 1 79 ? -5.795 1.111 19.378 1.00 26.75 79 LEU A O 1
ATOM 688 N N . MET A 1 80 ? -4.715 1.502 17.438 1.00 24.18 80 MET A N 1
ATOM 689 C CA . MET A 1 80 ? -3.518 0.812 17.853 1.00 23.80 80 MET A CA 1
ATOM 690 C C . MET A 1 80 ? -2.613 1.574 18.831 1.00 23.99 80 MET A C 1
ATOM 691 O O . MET A 1 80 ? -1.770 0.973 19.434 1.00 24.37 80 MET A O 1
ATOM 696 N N . THR A 1 81 ? -2.782 2.896 18.981 1.00 24.45 81 THR A N 1
ATOM 697 C CA . THR A 1 81 ? -1.899 3.704 19.766 1.00 25.43 81 THR A CA 1
ATOM 698 C C . THR A 1 81 ? -2.606 4.489 20.857 1.00 25.85 81 THR A C 1
ATOM 699 O O . THR A 1 81 ? -3.670 5.050 20.655 1.00 28.79 81 THR A O 1
ATOM 703 N N . CYS A 1 82 ? -1.942 4.607 21.990 1.00 28.67 82 CYS A N 1
ATOM 704 C CA . CYS A 1 82 ? -2.431 5.435 23.105 1.00 29.18 82 CYS A CA 1
ATOM 705 C C . CYS A 1 82 ? -2.117 6.937 22.901 1.00 29.99 82 CYS A C 1
ATOM 706 O O . CYS A 1 82 ? -2.617 7.804 23.682 1.00 32.12 82 CYS A O 1
ATOM 709 N N . ARG A 1 83 ? -1.364 7.267 21.850 1.00 28.73 83 ARG A N 1
ATOM 710 C CA . ARG A 1 83 ? -1.118 8.657 21.574 1.00 29.88 83 ARG A CA 1
ATOM 711 C C . ARG A 1 83 ? -2.299 9.333 20.750 1.00 29.83 83 ARG A C 1
ATOM 712 O O . ARG A 1 83 ? -2.829 8.794 19.774 1.00 28.69 83 ARG A O 1
ATOM 720 N N . ASP A 1 84 ? -2.729 10.503 21.217 1.00 31.90 84 ASP A N 1
ATOM 721 C CA . ASP A 1 84 ? -3.867 11.249 20.623 1.00 33.86 84 ASP A CA 1
ATOM 722 C C . ASP A 1 84 ? -3.455 11.894 19.297 1.00 32.72 84 ASP A C 1
ATOM 723 O O . ASP A 1 84 ? -2.627 12.772 19.285 1.00 34.93 84 ASP A O 1
ATOM 728 N N . LEU A 1 85 ? -3.985 11.380 18.208 1.00 30.88 85 LEU A N 1
ATOM 729 C CA . LEU A 1 85 ? -3.699 11.849 16.863 1.00 31.05 85 LEU A CA 1
ATOM 730 C C . LEU A 1 85 ? -4.881 12.647 16.268 1.00 31.94 85 LEU A C 1
ATOM 731 O O . LEU A 1 85 ? -4.979 12.845 15.036 1.00 31.17 85 LEU A O 1
ATOM 736 N N . SER A 1 86 ? -5.823 13.006 17.130 1.00 31.68 86 SER A N 1
ATOM 737 C CA . SER A 1 86 ? -7.008 13.751 16.634 1.00 33.21 86 SER A CA 1
ATOM 738 C C . SER A 1 86 ? -6.657 15.049 15.976 1.00 34.09 86 SER A C 1
ATOM 739 O O . SER A 1 86 ? -7.371 15.406 15.046 1.00 36.71 86 SER A O 1
ATOM 742 N N . LYS A 1 87 ? -5.594 15.730 16.454 1.00 34.37 87 LYS A N 1
ATOM 743 C CA A LYS A 1 87 ? -5.149 17.026 15.873 0.50 34.09 87 LYS A CA 1
ATOM 744 C CA B LYS A 1 87 ? -5.168 17.016 15.858 0.50 33.61 87 LYS A CA 1
ATOM 745 C C . LYS A 1 87 ? -3.918 16.862 14.957 1.00 33.33 87 LYS A C 1
ATOM 746 O O . LYS A 1 87 ? -3.218 17.853 14.666 1.00 33.69 87 LYS A O 1
ATOM 757 N N . SER A 1 88 ? -3.694 15.626 14.486 1.00 30.90 88 SER A N 1
ATOM 758 C CA . SER A 1 88 ? -2.590 15.324 13.594 1.00 30.14 88 SER A CA 1
ATOM 759 C C . SER A 1 88 ? -2.699 16.013 12.237 1.00 29.71 88 SER A C 1
ATOM 760 O O . SER A 1 88 ? -3.802 16.305 11.719 1.00 31.57 88 SER A O 1
ATOM 763 N N . LYS A 1 89 ? -1.535 16.313 11.663 1.00 30.87 89 LYS A N 1
ATOM 764 C CA A LYS A 1 89 ? -1.501 17.065 10.406 0.50 31.48 89 LYS A CA 1
ATOM 765 C CA B LYS A 1 89 ? -1.415 17.120 10.455 0.50 30.89 89 LYS A CA 1
ATOM 766 C C . LYS A 1 89 ? -0.628 16.394 9.345 1.00 31.41 89 LYS A C 1
ATOM 767 O O . LYS A 1 89 ? 0.378 15.714 9.623 1.00 29.91 89 LYS A O 1
ATOM 778 N N . ILE A 1 90 ? -1.095 16.497 8.113 1.00 31.16 90 ILE A N 1
ATOM 779 C CA . ILE A 1 90 ? -0.370 15.976 6.957 1.00 32.01 90 ILE A CA 1
ATOM 780 C C . ILE A 1 90 ? 1.023 16.627 6.885 1.00 31.39 90 ILE A C 1
ATOM 781 O O . ILE A 1 90 ? 1.186 17.846 7.066 1.00 32.33 90 ILE A O 1
ATOM 786 N N . GLY A 1 91 ? 2.024 15.810 6.588 1.00 29.20 91 GLY A N 1
ATOM 787 C CA . GLY A 1 91 ? 3.413 16.273 6.616 1.00 28.98 91 GLY A CA 1
ATOM 788 C C . GLY A 1 91 ? 4.141 16.291 7.944 1.00 28.46 91 GLY A C 1
ATOM 789 O O . GLY A 1 91 ? 5.230 16.819 8.035 1.00 27.92 91 GLY A O 1
ATOM 790 N N . ARG A 1 92 ? 3.543 15.671 8.963 1.00 26.98 92 ARG A N 1
ATOM 791 C CA . ARG A 1 92 ? 4.136 15.548 10.285 1.00 27.60 92 ARG A CA 1
ATOM 792 C C . ARG A 1 92 ? 4.198 14.059 10.640 1.00 24.94 92 ARG A C 1
ATOM 793 O O . ARG A 1 92 ? 3.420 13.211 10.129 1.00 26.92 92 ARG A O 1
ATOM 801 N N . CYS A 1 93 ? 5.191 13.791 11.463 1.00 25.44 93 CYS A N 1
ATOM 802 C CA . CYS A 1 93 ? 5.462 12.482 12.039 1.00 25.04 93 CYS A CA 1
ATOM 803 C C . CYS A 1 93 ? 5.171 12.516 13.512 1.00 25.50 93 CYS A C 1
ATOM 804 O O . CYS A 1 93 ? 5.364 13.528 14.159 1.00 27.35 93 CYS A O 1
ATOM 807 N N . TYR A 1 94 ? 4.761 11.382 14.089 1.00 24.31 94 TYR A N 1
ATOM 808 C CA . TYR A 1 94 ? 4.358 11.301 15.505 1.00 24.65 94 TYR A CA 1
ATOM 809 C C . TYR A 1 94 ? 4.878 10.007 16.138 1.00 22.73 94 TYR A C 1
ATOM 810 O O . TYR A 1 94 ? 4.575 8.941 15.612 1.00 24.07 94 TYR A O 1
ATOM 819 N N . TYR A 1 95 ? 5.602 10.088 17.253 1.00 24.01 95 TYR A N 1
ATOM 820 C CA . TYR A 1 95 ? 5.989 8.877 18.002 1.00 22.37 95 TYR A CA 1
ATOM 821 C C . TYR A 1 95 ? 4.760 8.303 18.690 1.00 24.34 95 TYR A C 1
ATOM 822 O O . TYR A 1 95 ? 4.167 9.007 19.552 1.00 27.22 95 TYR A O 1
ATOM 831 N N . CYS A 1 96 ? 4.355 7.076 18.331 1.00 25.24 96 CYS A N 1
ATOM 832 C CA . CYS A 1 96 ? 3.075 6.510 18.758 1.00 24.94 96 CYS A CA 1
ATOM 833 C C . CYS A 1 96 ? 3.196 5.110 19.330 1.00 25.45 96 CYS A C 1
ATOM 834 O O . CYS A 1 96 ? 3.215 4.158 18.533 1.00 27.54 96 CYS A O 1
ATOM 837 N N . PRO A 1 97 ? 3.353 4.964 20.664 1.00 25.76 97 PRO A N 1
ATOM 838 C CA . PRO A 1 97 ? 3.334 3.608 21.190 1.00 24.02 97 PRO A CA 1
ATOM 839 C C . PRO A 1 97 ? 2.143 2.799 20.793 1.00 22.72 97 PRO A C 1
ATOM 840 O O . PRO A 1 97 ? 1.032 3.256 20.905 1.00 24.20 97 PRO A O 1
ATOM 844 N N . ILE A 1 98 ? 2.356 1.564 20.323 1.00 22.06 98 ILE A N 1
ATOM 845 C CA . ILE A 1 98 ? 1.278 0.639 19.971 1.00 20.75 98 ILE A CA 1
ATOM 846 C C . ILE A 1 98 ? 1.135 -0.331 21.102 1.00 21.40 98 ILE A C 1
ATOM 847 O O . ILE A 1 98 ? 2.139 -0.936 21.610 1.00 21.39 98 ILE A O 1
ATOM 852 N N . ILE A 1 99 ? -0.123 -0.480 21.504 1.00 22.15 99 ILE A N 1
ATOM 853 C CA . ILE A 1 99 ? -0.421 -1.296 22.706 1.00 23.75 99 ILE A CA 1
ATOM 854 C C . ILE A 1 99 ? -1.486 -2.370 22.413 1.00 24.16 99 ILE A C 1
ATOM 855 O O . ILE A 1 99 ? -2.204 -2.253 21.462 1.00 23.23 99 ILE A O 1
ATOM 860 N N . ASP A 1 100 ? -1.528 -3.432 23.214 1.00 22.46 100 ASP A N 1
ATOM 861 C CA . ASP A 1 100 ? -2.458 -4.516 23.043 1.00 22.82 100 ASP A CA 1
ATOM 862 C C . ASP A 1 100 ? -3.589 -4.466 24.069 1.00 24.02 100 ASP A C 1
ATOM 863 O O . ASP A 1 100 ? -3.690 -3.538 24.839 1.00 24.27 100 ASP A O 1
ATOM 868 N N . GLU A 1 101 ? -4.330 -5.551 24.146 1.00 24.83 101 GLU A N 1
ATOM 869 C CA A GLU A 1 101 ? -5.487 -5.549 25.063 0.50 27.17 101 GLU A CA 1
ATOM 870 C CA B GLU A 1 101 ? -5.473 -5.728 25.080 0.50 25.59 101 GLU A CA 1
ATOM 871 C C . GLU A 1 101 ? -5.133 -5.627 26.560 1.00 26.71 101 GLU A C 1
ATOM 872 O O . GLU A 1 101 ? -6.022 -5.357 27.406 1.00 29.53 101 GLU A O 1
ATOM 883 N N . ASN A 1 102 ? -3.894 -5.921 26.886 1.00 25.22 102 ASN A N 1
ATOM 884 C CA . ASN A 1 102 ? -3.407 -5.805 28.252 1.00 26.27 102 ASN A CA 1
ATOM 885 C C . ASN A 1 102 ? -2.877 -4.402 28.550 1.00 24.49 102 ASN A C 1
ATOM 886 O O . ASN A 1 102 ? -2.456 -4.166 29.674 1.00 29.63 102 ASN A O 1
ATOM 891 N N . GLY A 1 103 ? -2.819 -3.486 27.564 1.00 24.87 103 GLY A N 1
ATOM 892 C CA . GLY A 1 103 ? -2.078 -2.244 27.743 1.00 24.44 103 GLY A CA 1
ATOM 893 C C . GLY A 1 103 ? -0.564 -2.354 27.547 1.00 23.42 103 GLY A C 1
ATOM 894 O O . GLY A 1 103 ? 0.212 -1.434 27.913 1.00 23.02 103 GLY A O 1
ATOM 895 N N . ASN A 1 104 ? -0.098 -3.523 27.079 1.00 19.96 104 ASN A N 1
ATOM 896 C CA . ASN A 1 104 ? 1.334 -3.737 26.940 1.00 20.15 104 ASN A CA 1
ATOM 897 C C . ASN A 1 104 ? 1.821 -3.390 25.542 1.00 20.65 104 ASN A C 1
ATOM 898 O O . ASN A 1 104 ? 1.092 -3.453 24.580 1.00 19.61 104 ASN A O 1
ATOM 903 N N . LEU A 1 105 ? 3.098 -3.064 25.483 1.00 20.16 105 LEU A N 1
ATOM 904 C CA . LEU A 1 105 ? 3.743 -2.579 24.236 1.00 20.29 105 LEU A CA 1
ATOM 905 C C . LEU A 1 105 ? 3.877 -3.700 23.189 1.00 19.75 105 LEU A C 1
ATOM 906 O O . LEU A 1 105 ? 4.355 -4.799 23.513 1.00 20.22 105 LEU A O 1
ATOM 911 N N . VAL A 1 106 ? 3.461 -3.375 21.963 1.00 18.37 106 VAL A N 1
ATOM 912 C CA . VAL A 1 106 ? 3.620 -4.169 20.796 1.00 18.78 106 VAL A CA 1
ATOM 913 C C . VAL A 1 106 ? 4.820 -3.651 19.958 1.00 18.34 106 VAL A C 1
ATOM 914 O O . VAL A 1 106 ? 5.461 -4.466 19.262 1.00 18.11 106 VAL A O 1
ATOM 918 N N . ASN A 1 107 ? 4.993 -2.307 19.904 1.00 18.13 107 ASN A N 1
ATOM 919 C CA . ASN A 1 107 ? 5.960 -1.667 18.992 1.00 17.76 107 ASN A CA 1
ATOM 920 C C . ASN A 1 107 ? 5.937 -0.206 19.400 1.00 18.97 107 ASN A C 1
ATOM 921 O O . ASN A 1 107 ? 4.944 0.218 20.002 1.00 22.85 107 ASN A O 1
ATOM 926 N N . ASP A 1 108 ? 6.947 0.561 19.025 1.00 18.97 108 ASP A N 1
ATOM 927 C CA . ASP A 1 108 ? 7.005 2.022 19.267 1.00 18.87 108 ASP A CA 1
ATOM 928 C C . ASP A 1 108 ? 7.399 2.738 17.987 1.00 19.76 108 ASP A C 1
ATOM 929 O O . ASP A 1 108 ? 8.540 3.232 17.804 1.00 22.42 108 ASP A O 1
ATOM 934 N N . PRO A 1 109 ? 6.477 2.722 17.033 1.00 18.84 109 PRO A N 1
ATOM 935 C CA . PRO A 1 109 ? 6.803 3.352 15.746 1.00 19.74 109 PRO A CA 1
ATOM 936 C C . PRO A 1 109 ? 6.678 4.862 15.712 1.00 19.97 109 PRO A C 1
ATOM 937 O O . PRO A 1 109 ? 6.134 5.500 16.643 1.00 20.82 109 PRO A O 1
ATOM 941 N N . VAL A 1 110 ? 7.115 5.394 14.556 1.00 20.09 110 VAL A N 1
ATOM 942 C CA . VAL A 1 110 ? 6.792 6.750 14.166 1.00 22.01 110 VAL A CA 1
ATOM 943 C C . VAL A 1 110 ? 5.745 6.670 13.069 1.00 21.29 110 VAL A C 1
ATOM 944 O O . VAL A 1 110 ? 5.885 5.977 12.098 1.00 22.95 110 VAL A O 1
ATOM 948 N N . VAL A 1 111 ? 4.672 7.427 13.193 1.00 23.04 111 VAL A N 1
ATOM 949 C CA . VAL A 1 111 ? 3.599 7.424 12.247 1.00 22.01 111 VAL A CA 1
ATOM 950 C C . VAL A 1 111 ? 3.686 8.731 11.464 1.00 23.32 111 VAL A C 1
ATOM 951 O O . VAL A 1 111 ? 3.810 9.837 12.057 1.00 23.46 111 VAL A O 1
ATOM 955 N N . LEU A 1 112 ? 3.587 8.542 10.147 1.00 22.38 112 LEU A N 1
ATOM 956 C CA . LEU A 1 112 ? 3.604 9.624 9.142 1.00 24.76 112 LEU A CA 1
ATOM 957 C C . LEU A 1 112 ? 2.177 9.769 8.590 1.00 25.11 112 LEU A C 1
ATOM 958 O O . LEU A 1 112 ? 1.660 8.838 7.983 1.00 26.17 112 LEU A O 1
ATOM 963 N N . LYS A 1 113 ? 1.636 10.999 8.639 1.00 26.36 113 LYS A N 1
ATOM 964 C CA . LYS A 1 113 ? 0.287 11.257 8.117 1.00 26.51 113 LYS A CA 1
ATOM 965 C C . LYS A 1 113 ? 0.475 11.756 6.702 1.00 26.71 113 LYS A C 1
ATOM 966 O O . LYS A 1 113 ? 0.813 12.932 6.513 1.00 26.21 113 LYS A O 1
ATOM 972 N N . LEU A 1 114 ? 0.256 10.904 5.711 1.00 25.73 114 LEU A N 1
ATOM 973 C CA . LEU A 1 114 ? 0.470 11.339 4.322 1.00 27.22 114 LEU A CA 1
ATOM 974 C C . LEU A 1 114 ? -0.781 12.049 3.781 1.00 28.03 114 LEU A C 1
ATOM 975 O O . LEU A 1 114 ? -0.691 12.938 2.920 1.00 30.57 114 LEU A O 1
ATOM 980 N N . ASP A 1 115 ? -1.923 11.567 4.239 1.00 27.28 115 ASP A N 1
ATOM 981 C CA A ASP A 1 115 ? -3.244 12.103 3.866 0.50 27.66 115 ASP A CA 1
ATOM 982 C CA B ASP A 1 115 ? -3.184 12.283 4.040 0.50 29.59 115 ASP A CA 1
ATOM 983 C C . ASP A 1 115 ? -4.195 11.699 4.983 1.00 29.24 115 ASP A C 1
ATOM 984 O O . ASP A 1 115 ? -3.839 10.853 5.815 1.00 30.56 115 ASP A O 1
ATOM 993 N N . GLU A 1 116 ? -5.418 12.240 4.972 1.00 30.82 116 GLU A N 1
ATOM 994 C CA . GLU A 1 116 ? -6.347 11.805 6.026 1.00 32.15 116 GLU A CA 1
ATOM 995 C C . GLU A 1 116 ? -6.646 10.311 5.930 1.00 30.57 116 GLU A C 1
ATOM 996 O O . GLU A 1 116 ? -6.949 9.651 6.966 1.00 31.00 116 GLU A O 1
ATOM 1002 N N . ASN A 1 117 ? -6.556 9.781 4.720 1.00 28.41 117 ASN A N 1
ATOM 1003 C CA . ASN A 1 117 ? -6.809 8.379 4.407 1.00 30.45 117 ASN A CA 1
ATOM 1004 C C . ASN A 1 117 ? -5.551 7.586 3.917 1.00 28.12 117 ASN A C 1
ATOM 1005 O O . ASN A 1 117 ? -5.640 6.598 3.155 1.00 28.85 117 ASN A O 1
ATOM 1010 N N . LYS A 1 118 ? -4.389 8.043 4.304 1.00 27.97 118 LYS A N 1
ATOM 1011 C CA . LYS A 1 118 ? -3.129 7.274 3.997 1.00 26.68 118 LYS A CA 1
ATOM 1012 C C . LYS A 1 118 ? -2.057 7.552 5.047 1.00 26.25 118 LYS A C 1
ATOM 1013 O O . LYS A 1 118 ? -1.651 8.710 5.308 1.00 25.49 118 LYS A O 1
ATOM 1019 N N . TRP A 1 119 ? -1.608 6.463 5.716 1.00 24.36 119 TRP A N 1
ATOM 1020 C CA . TRP A 1 119 ? -0.758 6.572 6.868 1.00 24.01 119 TRP A CA 1
ATOM 1021 C C . TRP A 1 119 ? 0.379 5.570 6.682 1.00 21.90 119 TRP A C 1
ATOM 1022 O O . TRP A 1 119 ? 0.163 4.489 6.234 1.00 23.34 119 TRP A O 1
ATOM 1033 N N . TRP A 1 120 ? 1.572 5.999 6.982 1.00 21.56 120 TRP A N 1
ATOM 1034 C CA . TRP A 1 120 ? 2.734 5.106 7.113 1.00 20.38 120 TRP A CA 1
ATOM 1035 C C . TRP A 1 120 ? 3.170 4.936 8.560 1.00 20.67 120 TRP A C 1
ATOM 1036 O O . TRP A 1 120 ? 3.392 5.917 9.261 1.00 22.38 120 TRP A O 1
ATOM 1047 N N . ILE A 1 121 ? 3.290 3.681 9.012 1.00 19.67 121 ILE A N 1
ATOM 1048 C CA . ILE A 1 121 ? 3.744 3.354 10.345 1.00 20.19 121 ILE A CA 1
ATOM 1049 C C . ILE A 1 121 ? 5.143 2.793 10.158 1.00 18.82 121 ILE A C 1
ATOM 1050 O O . ILE A 1 121 ? 5.343 1.743 9.569 1.00 18.40 121 ILE A O 1
ATOM 1055 N N . SER A 1 122 ? 6.108 3.545 10.658 1.00 17.94 122 SER A N 1
ATOM 1056 C CA A SER A 1 122 ? 7.529 3.171 10.514 0.50 18.17 122 SER A CA 1
ATOM 1057 C CA B SER A 1 122 ? 7.543 3.165 10.517 0.50 19.64 122 SER A CA 1
ATOM 1058 C C . SER A 1 122 ? 7.939 2.426 11.753 1.00 18.83 122 SER A C 1
ATOM 1059 O O . SER A 1 122 ? 8.045 3.020 12.808 1.00 18.58 122 SER A O 1
ATOM 1064 N N . ILE A 1 123 ? 8.118 1.107 11.595 1.00 18.81 123 ILE A N 1
ATOM 1065 C CA . ILE A 1 123 ? 8.038 0.191 12.749 1.00 17.16 123 ILE A CA 1
ATOM 1066 C C . ILE A 1 123 ? 9.391 -0.247 13.350 1.00 18.48 123 ILE A C 1
ATOM 1067 O O . ILE A 1 123 ? 10.442 -0.322 12.681 1.00 20.08 123 ILE A O 1
ATOM 1072 N N . ALA A 1 124 ? 9.369 -0.502 14.642 1.00 17.63 124 ALA A N 1
ATOM 1073 C CA . ALA A 1 124 ? 10.435 -1.234 15.371 1.00 16.47 124 ALA A CA 1
ATOM 1074 C C . ALA A 1 124 ? 10.282 -2.743 15.089 1.00 15.82 124 ALA A C 1
ATOM 1075 O O . ALA A 1 124 ? 9.574 -3.126 14.177 1.00 16.20 124 ALA A O 1
ATOM 1077 N N . ASP A 1 125 ? 11.030 -3.590 15.786 1.00 14.97 125 ASP A N 1
ATOM 1078 C CA . ASP A 1 125 ? 11.137 -5.013 15.429 1.00 14.84 125 ASP A CA 1
ATOM 1079 C C . ASP A 1 125 ? 9.978 -5.940 15.909 1.00 15.30 125 ASP A C 1
ATOM 1080 O O . ASP A 1 125 ? 10.139 -6.757 16.841 1.00 16.12 125 ASP A O 1
ATOM 1085 N N . SER A 1 126 ? 8.831 -5.763 15.274 1.00 14.25 126 SER A N 1
ATOM 1086 C CA . SER A 1 126 ? 7.699 -6.695 15.417 1.00 14.84 126 SER A CA 1
ATOM 1087 C C . SER A 1 126 ? 6.752 -6.545 14.246 1.00 15.83 126 SER A C 1
ATOM 1088 O O . SER A 1 126 ? 6.720 -5.479 13.607 1.00 15.86 126 SER A O 1
ATOM 1091 N N . ASP A 1 127 ? 6.004 -7.619 13.961 1.00 16.01 127 ASP A N 1
ATOM 1092 C CA . ASP A 1 127 ? 5.170 -7.643 12.724 1.00 16.38 127 ASP A CA 1
ATOM 1093 C C . ASP A 1 127 ? 3.825 -6.943 12.953 1.00 18.48 127 ASP A C 1
ATOM 1094 O O . ASP A 1 127 ? 2.748 -7.567 12.959 1.00 18.18 127 ASP A O 1
ATOM 1099 N N . VAL A 1 128 ? 3.914 -5.620 13.083 1.00 17.95 128 VAL A N 1
ATOM 1100 C CA . VAL A 1 128 ? 2.765 -4.733 13.241 1.00 18.49 128 VAL A CA 1
ATOM 1101 C C . VAL A 1 128 ? 1.767 -4.963 12.109 1.00 17.70 128 VAL A C 1
ATOM 1102 O O . VAL A 1 128 ? 0.501 -4.838 12.296 1.00 18.59 128 VAL A O 1
ATOM 1106 N N . ILE A 1 129 ? 2.261 -5.313 10.904 1.00 17.03 129 ILE A N 1
ATOM 1107 C CA . ILE A 1 129 ? 1.350 -5.581 9.789 1.00 18.75 129 ILE A CA 1
ATOM 1108 C C . ILE A 1 129 ? 0.226 -6.586 10.117 1.00 17.60 129 ILE A C 1
ATOM 1109 O O . ILE A 1 129 ? -0.952 -6.413 9.737 1.00 19.44 129 ILE A O 1
ATOM 1114 N N . PHE A 1 130 ? 0.600 -7.618 10.838 1.00 16.53 130 PHE A N 1
ATOM 1115 C CA . PHE A 1 130 ? -0.352 -8.658 11.224 1.00 18.38 130 PHE A CA 1
ATOM 1116 C C . PHE A 1 130 ? -1.263 -8.252 12.376 1.00 18.43 130 PHE A C 1
ATOM 1117 O O . PHE A 1 130 ? -2.391 -8.716 12.431 1.00 19.14 130 PHE A O 1
ATOM 1125 N N . PHE A 1 131 ? -0.809 -7.375 13.261 1.00 18.77 131 PHE A N 1
ATOM 1126 C CA . PHE A 1 131 ? -1.682 -6.781 14.296 1.00 19.40 131 PHE A CA 1
ATOM 1127 C C . PHE A 1 131 ? -2.742 -5.966 13.608 1.00 18.65 131 PHE A C 1
ATOM 1128 O O . PHE A 1 131 ? -3.940 -6.122 13.894 1.00 19.68 131 PHE A O 1
ATOM 1136 N N . ALA A 1 132 ? -2.328 -5.127 12.679 1.00 19.59 132 ALA A N 1
ATOM 1137 C CA . ALA A 1 132 ? -3.240 -4.268 11.937 1.00 20.37 132 ALA A CA 1
ATOM 1138 C C . ALA A 1 132 ? -4.243 -5.077 11.085 1.00 19.76 132 ALA A C 1
ATOM 1139 O O . ALA A 1 132 ? -5.443 -4.745 11.115 1.00 22.57 132 ALA A O 1
ATOM 1141 N N . LYS A 1 133 ? -3.786 -6.141 10.402 1.00 20.23 133 LYS A N 1
ATOM 1142 C CA . LYS A 1 133 ? -4.647 -7.011 9.595 1.00 21.02 133 LYS A CA 1
ATOM 1143 C C . LYS A 1 133 ? -5.650 -7.757 10.491 1.00 20.45 133 LYS A C 1
ATOM 1144 O O . LYS A 1 133 ? -6.838 -7.897 10.149 1.00 22.84 133 LYS A O 1
ATOM 1150 N N . GLY A 1 134 ? -5.192 -8.243 11.636 1.00 19.82 134 GLY A N 1
ATOM 1151 C CA . GLY A 1 134 ? -6.110 -8.911 12.570 1.00 20.03 134 GLY A CA 1
ATOM 1152 C C . GLY A 1 134 ? -7.190 -7.966 13.077 1.00 21.40 134 GLY A C 1
ATOM 1153 O O . GLY A 1 134 ? -8.379 -8.337 13.111 1.00 23.05 134 GLY A O 1
ATOM 1154 N N . LEU A 1 135 ? -6.786 -6.767 13.491 1.00 20.87 135 LEU A N 1
ATOM 1155 C CA . LEU A 1 135 ? -7.710 -5.716 13.955 1.00 22.32 135 LEU A CA 1
ATOM 1156 C C . LEU A 1 135 ? -8.705 -5.334 12.905 1.00 22.73 135 LEU A C 1
ATOM 1157 O O . LEU A 1 135 ? -9.952 -5.218 13.180 1.00 23.70 135 LEU A O 1
ATOM 1162 N N . ALA A 1 136 ? -8.213 -5.134 11.679 1.00 22.92 136 ALA A N 1
ATOM 1163 C CA . ALA A 1 136 ? -9.092 -4.672 10.631 1.00 23.79 136 ALA A CA 1
ATOM 1164 C C . ALA A 1 136 ? -10.138 -5.732 10.310 1.00 25.30 136 ALA A C 1
ATOM 1165 O O . ALA A 1 136 ? -11.330 -5.397 10.079 1.00 26.98 136 ALA A O 1
ATOM 1167 N N . SER A 1 137 ? -9.746 -6.998 10.295 1.00 24.85 137 SER A N 1
ATOM 1168 C CA . SER A 1 137 ? -10.684 -8.056 10.021 1.00 24.86 137 SER A CA 1
ATOM 1169 C C . SER A 1 137 ? -11.706 -8.129 11.173 1.00 25.61 137 SER A C 1
ATOM 1170 O O . SER A 1 137 ? -12.939 -8.207 10.938 1.00 27.55 137 SER A O 1
ATOM 1173 N N . GLY A 1 138 ? -11.242 -8.111 12.423 1.00 25.78 138 GLY A N 1
ATOM 1174 C CA . GLY A 1 138 ? -12.160 -8.277 13.522 1.00 27.55 138 GLY A CA 1
ATOM 1175 C C . GLY A 1 138 ? -13.130 -7.132 13.718 1.00 27.42 138 GLY A C 1
ATOM 1176 O O . GLY A 1 138 ? -14.301 -7.318 14.090 1.00 29.08 138 GLY A O 1
ATOM 1177 N N . HIS A 1 139 ? -12.627 -5.922 13.497 1.00 28.15 139 HIS A N 1
ATOM 1178 C CA . HIS A 1 139 ? -13.402 -4.682 13.562 1.00 28.86 139 HIS A CA 1
ATOM 1179 C C . HIS A 1 139 ? -14.151 -4.359 12.259 1.00 29.40 139 HIS A C 1
ATOM 1180 O O . HIS A 1 139 ? -14.960 -3.403 12.252 1.00 33.71 139 HIS A O 1
ATOM 1187 N N . LYS A 1 140 ? -14.022 -5.196 11.230 1.00 29.33 140 LYS A N 1
ATOM 1188 C CA A LYS A 1 140 ? -14.646 -4.992 9.901 0.50 29.63 140 LYS A CA 1
ATOM 1189 C CA B LYS A 1 140 ? -14.671 -4.986 9.935 0.50 29.62 140 LYS A CA 1
ATOM 1190 C C . LYS A 1 140 ? -14.392 -3.588 9.330 1.00 29.60 140 LYS A C 1
ATOM 1191 O O . LYS A 1 140 ? -15.274 -2.956 8.714 1.00 31.90 140 LYS A O 1
ATOM 1202 N N . PHE A 1 141 ? -13.137 -3.113 9.474 1.00 27.55 141 PHE A N 1
ATOM 1203 C CA . PHE A 1 141 ? -12.739 -1.847 8.962 1.00 28.28 141 PHE A CA 1
ATOM 1204 C C . PHE A 1 141 ? -12.553 -1.921 7.404 1.00 29.93 141 PHE A C 1
ATOM 1205 O O . PHE A 1 141 ? -12.126 -2.911 6.837 1.00 31.65 141 PHE A O 1
ATOM 1213 N N . ASP A 1 142 ? -12.886 -0.804 6.744 1.00 30.09 142 ASP A N 1
ATOM 1214 C CA . ASP A 1 142 ? -12.680 -0.607 5.337 1.00 30.47 142 ASP A CA 1
ATOM 1215 C C . ASP A 1 142 ? -11.353 0.112 5.103 1.00 30.09 142 ASP A C 1
ATOM 1216 O O . ASP A 1 142 ? -11.246 1.374 5.098 1.00 31.56 142 ASP A O 1
ATOM 1221 N N . VAL A 1 143 ? -10.332 -0.724 4.986 1.00 28.31 143 VAL A N 1
ATOM 1222 C CA . VAL A 1 143 ? -8.932 -0.253 4.828 1.00 27.17 143 VAL A CA 1
ATOM 1223 C C . VAL A 1 143 ? -8.213 -1.183 3.875 1.00 26.72 143 VAL A C 1
ATOM 1224 O O . VAL A 1 143 ? -8.689 -2.260 3.562 1.00 28.04 143 VAL A O 1
ATOM 1228 N N . LYS A 1 144 ? -7.019 -0.764 3.397 1.00 26.64 144 LYS A N 1
ATOM 1229 C CA A LYS A 1 144 ? -6.114 -1.534 2.584 0.50 26.62 144 LYS A CA 1
ATOM 1230 C CA B LYS A 1 144 ? -6.153 -1.713 2.699 0.50 26.78 144 LYS A CA 1
ATOM 1231 C C . LYS A 1 144 ? -4.842 -1.533 3.426 1.00 25.20 144 LYS A C 1
ATOM 1232 O O . LYS A 1 144 ? -4.440 -0.452 3.791 1.00 26.39 144 LYS A O 1
ATOM 1243 N N . ILE A 1 145 ? -4.283 -2.678 3.784 1.00 23.96 145 ILE A N 1
ATOM 1244 C CA . ILE A 1 145 ? -3.023 -2.699 4.565 1.00 21.80 145 ILE A CA 1
ATOM 1245 C C . ILE A 1 145 ? -1.976 -3.441 3.763 1.00 22.13 145 ILE A C 1
ATOM 1246 O O . ILE A 1 145 ? -2.204 -4.548 3.314 1.00 23.18 145 ILE A O 1
ATOM 1251 N N . VAL A 1 146 ? -0.813 -2.833 3.530 1.00 22.53 146 VAL A N 1
ATOM 1252 C CA . VAL A 1 146 ? 0.251 -3.506 2.781 1.00 23.09 146 VAL A CA 1
ATOM 1253 C C . VAL A 1 146 ? 1.568 -3.056 3.394 1.00 21.54 146 VAL A C 1
ATOM 1254 O O . VAL A 1 146 ? 1.651 -2.028 4.087 1.00 21.56 146 VAL A O 1
ATOM 1258 N N . GLU A 1 147 ? 2.600 -3.843 3.142 1.00 20.06 147 GLU A N 1
ATOM 1259 C CA . GLU A 1 147 ? 3.986 -3.396 3.385 1.00 19.00 147 GLU A CA 1
ATOM 1260 C C . GLU A 1 147 ? 4.449 -2.806 2.040 1.00 20.34 147 GLU A C 1
ATOM 1261 O O . GLU A 1 147 ? 4.747 -3.546 1.129 1.00 21.90 147 GLU A O 1
ATOM 1267 N N . PRO A 1 148 ? 4.528 -1.486 1.952 1.00 20.09 148 PRO A N 1
ATOM 1268 C CA . PRO A 1 148 ? 4.926 -0.902 0.656 1.00 22.38 148 PRO A CA 1
ATOM 1269 C C . PRO A 1 148 ? 6.417 -1.134 0.357 1.00 20.73 148 PRO A C 1
ATOM 1270 O O . PRO A 1 148 ? 7.197 -1.527 1.273 1.00 20.53 148 PRO A O 1
ATOM 1274 N N . VAL A 1 149 ? 6.795 -0.899 -0.901 1.00 22.83 149 VAL A N 1
ATOM 1275 C CA . VAL A 1 149 ? 8.229 -0.944 -1.274 1.00 22.71 149 VAL A CA 1
ATOM 1276 C C . VAL A 1 149 ? 8.818 0.416 -0.891 1.00 22.15 149 VAL A C 1
ATOM 1277 O O . VAL A 1 149 ? 8.623 1.415 -1.615 1.00 25.54 149 VAL A O 1
ATOM 1281 N N . VAL A 1 150 ? 9.334 0.483 0.331 1.00 21.03 150 VAL A N 1
ATOM 1282 C CA . VAL A 1 150 ? 9.976 1.606 0.920 1.00 20.01 150 VAL A CA 1
ATOM 1283 C C . VAL A 1 150 ? 11.195 1.080 1.645 1.00 18.96 150 VAL A C 1
ATOM 1284 O O . VAL A 1 150 ? 11.080 0.111 2.406 1.00 21.15 150 VAL A O 1
ATOM 1288 N N . ASP A 1 151 ? 12.359 1.668 1.383 1.00 18.60 151 ASP A N 1
ATOM 1289 C CA . ASP A 1 151 ? 13.640 1.240 1.946 1.00 18.34 151 ASP A CA 1
ATOM 1290 C C . ASP A 1 151 ? 14.435 2.454 2.425 1.00 17.00 151 ASP A C 1
ATOM 1291 O O . ASP A 1 151 ? 15.142 3.137 1.612 1.00 18.33 151 ASP A O 1
ATOM 1296 N N . ILE A 1 152 ? 14.288 2.807 3.716 1.00 15.66 152 ILE A N 1
ATOM 1297 C CA . ILE A 1 152 ? 14.845 4.003 4.225 1.00 15.39 152 ILE A CA 1
ATOM 1298 C C . ILE A 1 152 ? 16.371 4.010 4.210 1.00 14.55 152 ILE A C 1
ATOM 1299 O O . ILE A 1 152 ? 17.016 3.036 4.623 1.00 15.04 152 ILE A O 1
ATOM 1304 N N . MET A 1 153 ? 16.915 5.144 3.752 1.00 15.25 153 MET A N 1
ATOM 1305 C CA . MET A 1 153 ? 18.315 5.525 3.925 1.00 16.04 153 MET A CA 1
ATOM 1306 C C . MET A 1 153 ? 18.338 6.723 4.851 1.00 15.87 153 MET A C 1
ATOM 1307 O O . MET A 1 153 ? 17.625 7.690 4.664 1.00 17.64 153 MET A O 1
ATOM 1312 N N . ALA A 1 154 ? 19.186 6.688 5.867 1.00 14.65 154 ALA A N 1
ATOM 1313 C CA . ALA A 1 154 ? 19.302 7.811 6.828 1.00 15.45 154 ALA A CA 1
ATOM 1314 C C . ALA A 1 154 ? 20.595 8.558 6.581 1.00 14.84 154 ALA A C 1
ATOM 1315 O O . ALA A 1 154 ? 21.593 7.946 6.138 1.00 15.84 154 ALA A O 1
ATOM 1317 N N . ILE A 1 155 ? 20.558 9.867 6.839 1.00 14.90 155 ILE A N 1
ATOM 1318 C CA . ILE A 1 155 ? 21.692 10.777 6.778 1.00 16.25 155 ILE A CA 1
ATOM 1319 C C . ILE A 1 155 ? 21.759 11.475 8.110 1.00 15.81 155 ILE A C 1
ATOM 1320 O O . ILE A 1 155 ? 20.890 12.257 8.455 1.00 17.22 155 ILE A O 1
ATOM 1325 N N . GLN A 1 156 ? 22.765 11.093 8.928 1.00 16.49 156 GLN A N 1
ATOM 1326 C CA . GLN A 1 156 ? 22.811 11.454 10.324 1.00 16.38 156 GLN A CA 1
ATOM 1327 C C . GLN A 1 156 ? 24.138 12.062 10.727 1.00 17.56 156 GLN A C 1
ATOM 1328 O O . GLN A 1 156 ? 25.192 11.702 10.192 1.00 17.77 156 GLN A O 1
ATOM 1334 N N . GLY A 1 157 ? 24.093 12.943 11.722 1.00 18.17 157 GLY A N 1
ATOM 1335 C CA . GLY A 1 157 ? 25.292 13.626 12.221 1.00 18.76 157 GLY A CA 1
ATOM 1336 C C . GLY A 1 157 ? 25.167 15.137 11.972 1.00 18.80 157 GLY A C 1
ATOM 1337 O O . GLY A 1 157 ? 24.350 15.587 11.194 1.00 19.00 157 GLY A O 1
ATOM 1338 N N . PRO A 1 158 ? 26.032 15.902 12.599 1.00 20.41 158 PRO A N 1
ATOM 1339 C CA . PRO A 1 158 ? 25.933 17.355 12.522 1.00 21.37 158 PRO A CA 1
ATOM 1340 C C . PRO A 1 158 ? 26.108 17.925 11.122 1.00 21.23 158 PRO A C 1
ATOM 1341 O O . PRO A 1 158 ? 25.579 19.022 10.851 1.00 23.29 158 PRO A O 1
ATOM 1345 N N . LYS A 1 159 ? 26.870 17.237 10.269 1.00 21.16 159 LYS A N 1
ATOM 1346 C CA . LYS A 1 159 ? 27.026 17.701 8.889 1.00 19.30 159 LYS A CA 1
ATOM 1347 C C . LYS A 1 159 ? 25.972 17.218 7.925 1.00 19.25 159 LYS A C 1
ATOM 1348 O O . LYS A 1 159 ? 26.036 17.495 6.714 1.00 18.88 159 LYS A O 1
ATOM 1354 N N . SER A 1 160 ? 24.973 16.507 8.425 1.00 18.99 160 SER A N 1
ATOM 1355 C CA . SER A 1 160 ? 23.854 16.060 7.611 1.00 19.10 160 SER A CA 1
ATOM 1356 C C . SER A 1 160 ? 23.108 17.279 6.981 1.00 19.86 160 SER A C 1
ATOM 1357 O O . SER A 1 160 ? 22.731 17.233 5.817 1.00 20.37 160 SER A O 1
ATOM 1360 N N . PHE A 1 161 ? 22.970 18.375 7.724 1.00 20.30 161 PHE A N 1
ATOM 1361 C CA . PHE A 1 161 ? 22.219 19.527 7.213 1.00 21.07 161 PHE A CA 1
ATOM 1362 C C . PHE A 1 161 ? 22.923 20.125 5.990 1.00 20.62 161 PHE A C 1
ATOM 1363 O O . PHE A 1 161 ? 22.325 20.353 4.933 1.00 21.45 161 PHE A O 1
ATOM 1371 N N . ALA A 1 162 ? 24.220 20.317 6.129 1.00 22.29 162 ALA A N 1
ATOM 1372 C CA . ALA A 1 162 ? 25.078 20.804 5.026 1.00 22.10 162 ALA A CA 1
ATOM 1373 C C . ALA A 1 162 ? 25.095 19.908 3.837 1.00 20.86 162 ALA A C 1
ATOM 1374 O O . ALA A 1 162 ? 24.894 20.359 2.689 1.00 21.35 162 ALA A O 1
ATOM 1376 N N . LEU A 1 163 ? 25.173 18.599 4.064 1.00 20.67 163 LEU A N 1
ATOM 1377 C CA . LEU A 1 163 ? 25.196 17.660 2.921 1.00 19.68 163 LEU A CA 1
ATOM 1378 C C . LEU A 1 163 ? 23.875 17.647 2.198 1.00 19.96 163 LEU A C 1
ATOM 1379 O O . LEU A 1 163 ? 23.833 17.657 0.960 1.00 21.04 163 LEU A O 1
ATOM 1384 N N . MET A 1 164 ? 22.782 17.609 2.954 1.00 20.23 164 MET A N 1
ATOM 1385 C CA . MET A 1 164 ? 21.445 17.574 2.352 1.00 21.60 164 MET A CA 1
ATOM 1386 C C . MET A 1 164 ? 21.104 18.873 1.604 1.00 21.37 164 MET A C 1
ATOM 1387 O O . MET A 1 164 ? 20.450 18.819 0.571 1.00 23.48 164 MET A O 1
ATOM 1392 N N . GLU A 1 165 ? 21.532 19.998 2.144 1.00 22.90 165 GLU A N 1
ATOM 1393 C CA . GLU A 1 165 ? 21.407 21.290 1.465 1.00 24.06 165 GLU A CA 1
ATOM 1394 C C . GLU A 1 165 ? 22.201 21.342 0.159 1.00 23.71 165 GLU A C 1
ATOM 1395 O O . GLU A 1 165 ? 21.723 21.866 -0.836 1.00 24.82 165 GLU A O 1
ATOM 1401 N N . LYS A 1 166 ? 23.407 20.786 0.166 1.00 22.30 166 LYS A N 1
ATOM 1402 C CA . LYS A 1 166 ? 24.188 20.644 -1.058 1.00 22.58 166 LYS A CA 1
ATOM 1403 C C . LYS A 1 166 ? 23.404 19.880 -2.128 1.00 23.58 166 LYS A C 1
ATOM 1404 O O . LYS A 1 166 ? 23.288 20.341 -3.242 1.00 25.62 166 LYS A O 1
ATOM 1410 N N . VAL A 1 167 ? 22.730 18.798 -1.778 1.00 22.25 167 VAL A N 1
ATOM 1411 C CA . VAL A 1 167 ? 22.063 17.972 -2.781 1.00 23.44 167 VAL A CA 1
ATOM 1412 C C . VAL A 1 167 ? 20.675 18.497 -3.198 1.00 23.40 167 VAL A C 1
ATOM 1413 O O . VAL A 1 167 ? 20.315 18.431 -4.374 1.00 26.16 167 VAL A O 1
ATOM 1417 N N . PHE A 1 168 ? 19.944 19.070 -2.238 1.00 23.11 168 PHE A N 1
ATOM 1418 C CA . PHE A 1 168 ? 18.506 19.389 -2.360 1.00 24.24 168 PHE A CA 1
ATOM 1419 C C . PHE A 1 168 ? 18.209 20.865 -2.326 1.00 25.97 168 PHE A C 1
ATOM 1420 O O . PHE A 1 168 ? 17.086 21.263 -2.666 1.00 28.63 168 PHE A O 1
ATOM 1428 N N . GLY A 1 169 ? 19.197 21.681 -1.992 1.00 26.78 169 GLY A N 1
ATOM 1429 C CA . GLY A 1 169 ? 19.010 23.133 -1.947 1.00 27.32 169 GLY A CA 1
ATOM 1430 C C . GLY A 1 169 ? 18.341 23.670 -0.715 1.00 28.28 169 GLY A C 1
ATOM 1431 O O . GLY A 1 169 ? 18.127 22.968 0.279 1.00 29.97 169 GLY A O 1
ATOM 1432 N N . LYS A 1 170 ? 17.950 24.934 -0.771 1.00 29.73 170 LYS A N 1
ATOM 1433 C CA . LYS A 1 170 ? 17.544 25.654 0.442 1.00 32.21 170 LYS A CA 1
ATOM 1434 C C . LYS A 1 170 ? 16.234 25.172 1.040 1.00 31.77 170 LYS A C 1
ATOM 1435 O O . LYS A 1 170 ? 16.028 25.269 2.242 1.00 33.31 170 LYS A O 1
ATOM 1441 N N . LYS A 1 171 ? 15.385 24.627 0.209 1.00 32.05 171 LYS A N 1
ATOM 1442 C CA . LYS A 1 171 ? 14.061 24.233 0.646 1.00 33.67 171 LYS A CA 1
ATOM 1443 C C . LYS A 1 171 ? 14.161 23.190 1.752 1.00 32.95 171 LYS A C 1
ATOM 1444 O O . LYS A 1 171 ? 13.397 23.233 2.687 1.00 36.11 171 LYS A O 1
ATOM 1450 N N . ILE A 1 172 ? 15.148 22.284 1.711 1.00 31.49 172 ILE A N 1
ATOM 1451 C CA . ILE A 1 172 ? 15.202 21.245 2.760 1.00 30.03 172 ILE A CA 1
ATOM 1452 C C . ILE A 1 172 ? 15.613 21.786 4.103 1.00 29.29 172 ILE A C 1
ATOM 1453 O O . ILE A 1 172 ? 15.271 21.204 5.149 1.00 29.15 172 ILE A O 1
ATOM 1458 N N . THR A 1 173 ? 16.287 22.929 4.087 1.00 31.67 173 THR A N 1
ATOM 1459 C CA . THR A 1 173 ? 16.743 23.576 5.298 1.00 31.86 173 THR A CA 1
ATOM 1460 C C . THR A 1 173 ? 15.608 24.169 6.136 1.00 31.31 173 THR A C 1
ATOM 1461 O O . THR A 1 173 ? 15.811 24.493 7.312 1.00 32.23 173 THR A O 1
ATOM 1465 N N . GLU A 1 174 ? 14.445 24.291 5.532 1.00 31.79 174 GLU A N 1
ATOM 1466 C CA . GLU A 1 174 ? 13.235 24.804 6.214 1.00 32.05 174 GLU A CA 1
ATOM 1467 C C . GLU A 1 174 ? 12.455 23.670 6.896 1.00 31.32 174 GLU A C 1
ATOM 1468 O O . GLU A 1 174 ? 11.566 23.919 7.727 1.00 32.01 174 GLU A O 1
ATOM 1474 N N . LEU A 1 175 ? 12.821 22.425 6.583 1.00 29.26 175 LEU A N 1
ATOM 1475 C CA . LEU A 1 175 ? 12.102 21.267 7.148 1.00 28.13 175 LEU A CA 1
ATOM 1476 C C . LEU A 1 175 ? 12.348 21.200 8.644 1.00 28.76 175 LEU A C 1
ATOM 1477 O O . LEU A 1 175 ? 13.511 21.109 9.117 1.00 28.86 175 LEU A O 1
ATOM 1482 N N . LYS A 1 176 ? 11.254 21.240 9.407 1.00 28.26 176 LYS A N 1
ATOM 1483 C CA . LYS A 1 176 ? 11.302 21.185 10.840 1.00 28.13 176 LYS A CA 1
ATOM 1484 C C . LYS A 1 176 ? 11.441 19.702 11.301 1.00 27.89 176 LYS A C 1
ATOM 1485 O O . LYS A 1 176 ? 11.025 18.796 10.601 1.00 26.43 176 LYS A O 1
ATOM 1491 N N . PHE A 1 177 ? 11.988 19.523 12.498 1.00 27.24 177 PHE A N 1
ATOM 1492 C CA . PHE A 1 177 ? 12.127 18.204 13.103 1.00 27.65 177 PHE A CA 1
ATOM 1493 C C . PHE A 1 177 ? 10.768 17.506 13.155 1.00 27.76 177 PHE A C 1
ATOM 1494 O O . PHE A 1 177 ? 9.761 18.096 13.551 1.00 28.00 177 PHE A O 1
ATOM 1502 N N . PHE A 1 178 ? 10.749 16.254 12.717 1.00 26.25 178 PHE A N 1
ATOM 1503 C CA . PHE A 1 178 ? 9.567 15.413 12.618 1.00 25.62 178 PHE A CA 1
ATOM 1504 C C . PHE A 1 178 ? 8.551 15.956 11.636 1.00 26.45 178 PHE A C 1
ATOM 1505 O O . PHE A 1 178 ? 7.360 15.616 11.659 1.00 27.53 178 PHE A O 1
ATOM 1513 N N . GLY A 1 179 ? 9.041 16.766 10.698 1.00 25.89 179 GLY A N 1
ATOM 1514 C CA . GLY A 1 179 ? 8.295 17.011 9.516 1.00 25.27 179 GLY A CA 1
ATOM 1515 C C . GLY A 1 179 ? 8.841 16.282 8.317 1.00 25.55 179 GLY A C 1
ATOM 1516 O O . GLY A 1 179 ? 10.004 15.801 8.293 1.00 25.68 179 GLY A O 1
ATOM 1517 N N . PHE A 1 180 ? 7.982 16.163 7.325 1.00 23.65 180 PHE A N 1
ATOM 1518 C CA . PHE A 1 180 ? 8.377 15.592 6.022 1.00 25.09 180 PHE A CA 1
ATOM 1519 C C . PHE A 1 180 ? 7.782 16.372 4.851 1.00 24.22 180 PHE A C 1
ATOM 1520 O O . PHE A 1 180 ? 6.698 17.016 4.936 1.00 25.94 180 PHE A O 1
ATOM 1528 N N . ASP A 1 181 ? 8.432 16.168 3.713 1.00 25.61 181 ASP A N 1
ATOM 1529 C CA . ASP A 1 181 ? 7.951 16.677 2.455 1.00 26.19 181 ASP A CA 1
ATOM 1530 C C . ASP A 1 181 ? 8.596 15.892 1.306 1.00 26.05 181 ASP A C 1
ATOM 1531 O O . ASP A 1 181 ? 9.360 14.970 1.537 1.00 25.35 181 ASP A O 1
ATOM 1536 N N . TYR A 1 182 ? 8.401 16.368 0.083 1.00 26.27 182 TYR A N 1
ATOM 1537 C CA . TYR A 1 182 ? 8.825 15.701 -1.137 1.00 26.07 182 TYR A CA 1
ATOM 1538 C C . TYR A 1 182 ? 9.861 16.543 -1.823 1.00 26.09 182 TYR A C 1
ATOM 1539 O O . TYR A 1 182 ? 9.671 17.727 -2.046 1.00 29.14 182 TYR A O 1
ATOM 1548 N N . PHE A 1 183 ? 10.973 15.922 -2.152 1.00 25.34 183 PHE A N 1
ATOM 1549 C CA . PHE A 1 183 ? 12.150 16.574 -2.751 1.00 25.51 183 PHE A CA 1
ATOM 1550 C C . PHE A 1 183 ? 12.627 15.875 -3.987 1.00 25.44 183 PHE A C 1
ATOM 1551 O O . PHE A 1 183 ? 12.700 14.667 -4.072 1.00 26.33 183 PHE A O 1
ATOM 1559 N N . ASP A 1 184 ? 12.995 16.670 -5.007 1.00 26.30 184 ASP A N 1
ATOM 1560 C CA . ASP A 1 184 ? 13.424 16.085 -6.274 1.00 27.25 184 ASP A CA 1
ATOM 1561 C C . ASP A 1 184 ? 14.924 15.767 -6.272 1.00 26.55 184 ASP A C 1
ATOM 1562 O O . ASP A 1 184 ? 15.714 16.598 -5.865 1.00 27.85 184 ASP A O 1
ATOM 1567 N N . PHE A 1 185 ? 15.247 14.558 -6.719 1.00 26.00 185 PHE A N 1
ATOM 1568 C CA . PHE A 1 185 ? 16.605 14.153 -7.093 1.00 25.62 185 PHE A CA 1
ATOM 1569 C C . PHE A 1 185 ? 16.598 13.614 -8.514 1.00 26.46 185 PHE A C 1
ATOM 1570 O O . PHE A 1 185 ? 15.993 12.575 -8.857 1.00 27.53 185 PHE A O 1
ATOM 1578 N N . GLU A 1 186 ? 17.244 14.381 -9.394 1.00 28.38 186 GLU A N 1
ATOM 1579 C CA A GLU A 1 186 ? 17.391 14.041 -10.797 0.50 30.01 186 GLU A CA 1
ATOM 1580 C CA B GLU A 1 186 ? 17.411 13.953 -10.765 0.50 29.01 186 GLU A CA 1
ATOM 1581 C C . GLU A 1 186 ? 16.072 13.611 -11.442 1.00 30.18 186 GLU A C 1
ATOM 1582 O O . GLU A 1 186 ? 15.996 12.639 -12.193 1.00 31.14 186 GLU A O 1
ATOM 1593 N N . GLY A 1 187 ? 15.034 14.382 -11.121 1.00 30.92 187 GLY A N 1
ATOM 1594 C CA . GLY A 1 187 ? 13.700 14.187 -11.674 1.00 32.60 187 GLY A CA 1
ATOM 1595 C C . GLY A 1 187 ? 12.730 13.278 -10.957 1.00 31.88 187 GLY A C 1
ATOM 1596 O O . GLY A 1 187 ? 11.531 13.218 -11.335 1.00 34.83 187 GLY A O 1
ATOM 1597 N N . THR A 1 188 ? 13.208 12.586 -9.907 1.00 30.44 188 THR A N 1
ATOM 1598 C CA . THR A 1 188 ? 12.388 11.700 -9.110 1.00 29.09 188 THR A CA 1
ATOM 1599 C C . THR A 1 188 ? 12.104 12.350 -7.774 1.00 28.16 188 THR A C 1
ATOM 1600 O O . THR A 1 188 ? 12.994 12.848 -7.108 1.00 26.67 188 THR A O 1
ATOM 1604 N N . LYS A 1 189 ? 10.848 12.328 -7.340 1.00 26.73 189 LYS A N 1
ATOM 1605 C CA . LYS A 1 189 ? 10.488 12.932 -6.069 1.00 27.26 189 LYS A CA 1
ATOM 1606 C C . LYS A 1 189 ? 10.567 11.840 -4.975 1.00 26.28 189 LYS A C 1
ATOM 1607 O O . LYS A 1 189 ? 10.004 10.759 -5.104 1.00 29.32 189 LYS A O 1
ATOM 1613 N N . HIS A 1 190 ? 11.234 12.178 -3.895 1.00 24.56 190 HIS A N 1
ATOM 1614 C CA . HIS A 1 190 ? 11.371 11.324 -2.715 1.00 23.12 190 HIS A CA 1
ATOM 1615 C C . HIS A 1 190 ? 10.799 12.007 -1.495 1.00 21.84 190 HIS A C 1
ATOM 1616 O O . HIS A 1 190 ? 11.064 13.173 -1.262 1.00 22.29 190 HIS A O 1
ATOM 1623 N N . LEU A 1 191 ? 10.089 11.229 -0.664 1.00 21.22 191 LEU A N 1
ATOM 1624 C CA . LEU A 1 191 ? 9.667 11.675 0.627 1.00 21.24 191 LEU A CA 1
ATOM 1625 C C . LEU A 1 191 ? 10.895 11.646 1.566 1.00 21.46 191 LEU A C 1
ATOM 1626 O O . LEU A 1 191 ? 11.570 10.605 1.680 1.00 21.18 191 LEU A O 1
ATOM 1631 N N . ILE A 1 192 ? 11.155 12.768 2.209 1.00 20.98 192 ILE A N 1
ATOM 1632 C CA . ILE A 1 192 ? 12.203 12.935 3.137 1.00 20.94 192 ILE A CA 1
ATOM 1633 C C . ILE A 1 192 ? 11.642 13.531 4.401 1.00 20.93 192 ILE A C 1
ATOM 1634 O O . ILE A 1 192 ? 10.931 14.550 4.369 1.00 23.33 192 ILE A O 1
ATOM 1639 N N . ALA A 1 193 ? 11.897 12.842 5.503 1.00 20.96 193 ALA A N 1
ATOM 1640 C CA . ALA A 1 193 ? 11.589 13.320 6.820 1.00 20.90 193 ALA A CA 1
ATOM 1641 C C . ALA A 1 193 ? 12.832 13.789 7.556 1.00 19.96 193 ALA A C 1
ATOM 1642 O O . ALA A 1 193 ? 13.951 13.228 7.379 1.00 20.38 193 ALA A O 1
ATOM 1644 N N . ARG A 1 194 ? 12.660 14.744 8.451 1.00 21.41 194 ARG A N 1
ATOM 1645 C CA . ARG A 1 194 ? 13.712 15.095 9.380 1.00 20.65 194 ARG A CA 1
ATOM 1646 C C . ARG A 1 194 ? 13.510 14.278 10.675 1.00 21.91 194 ARG A C 1
ATOM 1647 O O . ARG A 1 194 ? 12.646 14.552 11.525 1.00 22.12 194 ARG A O 1
ATOM 1655 N N . SER A 1 195 ? 14.208 13.159 10.689 1.00 21.80 195 SER A N 1
ATOM 1656 C CA . SER A 1 195 ? 14.014 12.108 11.701 1.00 21.48 195 SER A CA 1
ATOM 1657 C C . SER A 1 195 ? 15.242 11.206 11.620 1.00 20.16 195 SER A C 1
ATOM 1658 O O . SER A 1 195 ? 16.216 11.511 10.910 1.00 21.20 195 SER A O 1
ATOM 1661 N N . GLY A 1 196 ? 15.182 10.110 12.366 1.00 20.54 196 GLY A N 1
ATOM 1662 C CA . GLY A 1 196 ? 16.275 9.144 12.420 1.00 19.44 196 GLY A CA 1
ATOM 1663 C C . GLY A 1 196 ? 16.622 8.729 13.805 1.00 20.12 196 GLY A C 1
ATOM 1664 O O . GLY A 1 196 ? 16.402 9.494 14.756 1.00 22.61 196 GLY A O 1
ATOM 1665 N N . TRP A 1 197 ? 17.202 7.536 13.923 1.00 20.07 197 TRP A N 1
ATOM 1666 C CA . TRP A 1 197 ? 17.462 6.950 15.205 1.00 20.52 197 TRP A CA 1
ATOM 1667 C C . TRP A 1 197 ? 18.841 7.339 15.761 1.00 20.71 197 TRP A C 1
ATOM 1668 O O . TRP A 1 197 ? 19.740 6.503 16.043 1.00 20.53 197 TRP A O 1
ATOM 1679 N N . SER A 1 198 ? 18.961 8.653 15.977 1.00 21.22 198 SER A N 1
ATOM 1680 C CA . SER A 1 198 ? 20.074 9.294 16.686 1.00 21.46 198 SER A CA 1
ATOM 1681 C C . SER A 1 198 ? 19.532 10.594 17.196 1.00 20.38 198 SER A C 1
ATOM 1682 O O . SER A 1 198 ? 18.444 11.021 16.741 1.00 24.03 198 SER A O 1
ATOM 1685 N N . LYS A 1 199 ? 20.243 11.232 18.137 1.00 21.81 199 LYS A N 1
ATOM 1686 C CA . LYS A 1 199 ? 19.955 12.605 18.473 1.00 23.18 199 LYS A CA 1
ATOM 1687 C C . LYS A 1 199 ? 21.011 13.517 17.936 1.00 22.89 199 LYS A C 1
ATOM 1688 O O . LYS A 1 199 ? 21.139 14.619 18.405 1.00 25.24 199 LYS A O 1
ATOM 1694 N N . GLN A 1 200 ? 21.692 13.106 16.839 1.00 21.33 200 GLN A N 1
ATOM 1695 C CA . GLN A 1 200 ? 22.799 13.902 16.250 1.00 22.87 200 GLN A CA 1
ATOM 1696 C C . GLN A 1 200 ? 22.368 14.657 14.976 1.00 22.58 200 GLN A C 1
ATOM 1697 O O . GLN A 1 200 ? 23.239 15.259 14.307 1.00 24.46 200 GLN A O 1
ATOM 1703 N N . GLY A 1 201 ? 21.076 14.695 14.676 1.00 21.54 201 GLY A N 1
ATOM 1704 C CA . GLY A 1 201 ? 20.565 15.483 13.569 1.00 21.84 201 GLY A CA 1
ATOM 1705 C C . GLY A 1 201 ? 20.489 14.672 12.307 1.00 20.32 201 GLY A C 1
ATOM 1706 O O . GLY A 1 201 ? 21.274 13.730 12.096 1.00 22.08 201 GLY A O 1
ATOM 1707 N N . GLY A 1 202 ? 19.538 15.005 11.476 1.00 21.05 202 GLY A N 1
ATOM 1708 C CA . GLY A 1 202 ? 19.510 14.512 10.123 1.00 20.43 202 GLY A CA 1
ATOM 1709 C C . GLY A 1 202 ? 18.140 14.073 9.638 1.00 19.57 202 GLY A C 1
ATOM 1710 O O . GLY A 1 202 ? 17.086 14.549 10.083 1.00 19.33 202 GLY A O 1
ATOM 1711 N N . TYR A 1 203 ? 18.177 13.256 8.629 1.00 18.53 203 TYR A N 1
ATOM 1712 C CA . TYR A 1 203 ? 17.084 12.937 7.786 1.00 18.98 203 TYR A CA 1
ATOM 1713 C C . TYR A 1 203 ? 16.965 11.458 7.475 1.00 18.29 203 TYR A C 1
ATOM 1714 O O . TYR A 1 203 ? 17.899 10.680 7.614 1.00 18.05 203 TYR A O 1
ATOM 1723 N N . GLU A 1 204 ? 15.770 11.083 7.055 1.00 18.30 204 GLU A N 1
ATOM 1724 C CA . GLU A 1 204 ? 15.472 9.740 6.546 1.00 17.96 204 GLU A CA 1
ATOM 1725 C C . GLU A 1 204 ? 14.779 9.923 5.196 1.00 18.07 204 GLU A C 1
ATOM 1726 O O . GLU A 1 204 ? 13.732 10.576 5.078 1.00 19.50 204 GLU A O 1
ATOM 1732 N N . VAL A 1 205 ? 15.349 9.301 4.184 1.00 17.66 205 VAL A N 1
ATOM 1733 C CA . VAL A 1 205 ? 14.790 9.297 2.846 1.00 17.47 205 VAL A CA 1
ATOM 1734 C C . VAL A 1 205 ? 14.009 7.980 2.637 1.00 16.88 205 VAL A C 1
ATOM 1735 O O . VAL A 1 205 ? 14.568 6.885 2.684 1.00 16.36 205 VAL A O 1
ATOM 1739 N N . TYR A 1 206 ? 12.674 8.111 2.481 1.00 17.71 206 TYR A N 1
ATOM 1740 C CA . TYR A 1 206 ? 11.750 6.971 2.400 1.00 18.95 206 TYR A CA 1
ATOM 1741 C C . TYR A 1 206 ? 11.732 6.515 0.937 1.00 19.17 206 TYR A C 1
ATOM 1742 O O . TYR A 1 206 ? 10.789 6.825 0.188 1.00 21.18 206 TYR A O 1
ATOM 1751 N N . VAL A 1 207 ? 12.793 5.808 0.531 1.00 18.77 207 VAL A N 1
ATOM 1752 C CA . VAL A 1 207 ? 12.965 5.450 -0.869 1.00 18.85 207 VAL A CA 1
ATOM 1753 C C . VAL A 1 207 ? 11.927 4.487 -1.389 1.00 19.49 207 VAL A C 1
ATOM 1754 O O . VAL A 1 207 ? 11.860 3.342 -0.992 1.00 19.75 207 VAL A O 1
ATOM 1758 N N . GLU A 1 208 ? 11.122 4.961 -2.328 1.00 20.44 208 GLU A N 1
ATOM 1759 C CA . GLU A 1 208 ? 10.146 4.127 -3.071 1.00 22.82 208 GLU A CA 1
ATOM 1760 C C . GLU A 1 208 ? 10.639 3.783 -4.472 1.00 23.20 208 GLU A C 1
ATOM 1761 O O . GLU A 1 208 ? 10.446 2.639 -4.957 1.00 26.37 208 GLU A O 1
ATOM 1767 N N . ASN A 1 209 ? 11.261 4.754 -5.126 1.00 22.77 209 ASN A N 1
ATOM 1768 C CA . ASN A 1 209 ? 11.875 4.507 -6.458 1.00 23.53 209 ASN A CA 1
ATOM 1769 C C . ASN A 1 209 ? 13.270 3.997 -6.164 1.00 22.52 209 ASN A C 1
ATOM 1770 O O . ASN A 1 209 ? 14.188 4.784 -5.954 1.00 21.87 209 ASN A O 1
ATOM 1775 N N . THR A 1 210 ? 13.388 2.688 -6.065 1.00 20.28 210 THR A N 1
ATOM 1776 C CA . THR A 1 210 ? 14.590 2.030 -5.547 1.00 20.95 210 THR A CA 1
ATOM 1777 C C . THR A 1 210 ? 15.863 2.435 -6.335 1.00 20.06 210 THR A C 1
ATOM 1778 O O . THR A 1 210 ? 16.876 2.766 -5.760 1.00 19.28 210 THR A O 1
ATOM 1782 N N . GLN A 1 211 ? 15.812 2.403 -7.676 1.00 20.27 211 GLN A N 1
ATOM 1783 C CA . GLN A 1 211 ? 17.008 2.682 -8.472 1.00 21.33 211 GLN A CA 1
ATOM 1784 C C . GLN A 1 211 ? 17.446 4.119 -8.276 1.00 21.39 211 GLN A C 1
ATOM 1785 O O . GLN A 1 211 ? 18.671 4.400 -8.139 1.00 20.39 211 GLN A O 1
ATOM 1791 N N . SER A 1 212 ? 16.497 5.051 -8.168 1.00 20.82 212 SER A N 1
ATOM 1792 C CA . SER A 1 212 ? 16.833 6.420 -7.869 1.00 21.61 212 SER A CA 1
ATOM 1793 C C . SER A 1 212 ? 17.472 6.557 -6.478 1.00 20.82 212 SER A C 1
ATOM 1794 O O . SER A 1 212 ? 18.422 7.291 -6.308 1.00 20.97 212 SER A O 1
ATOM 1797 N N . GLY A 1 213 ? 16.963 5.845 -5.490 1.00 19.68 213 GLY A N 1
ATOM 1798 C CA . GLY A 1 213 ? 17.510 5.815 -4.162 1.00 18.47 213 GLY A CA 1
ATOM 1799 C C . GLY A 1 213 ? 18.924 5.289 -4.146 1.00 17.78 213 GLY A C 1
ATOM 1800 O O . GLY A 1 213 ? 19.749 5.851 -3.449 1.00 18.34 213 GLY A O 1
ATOM 1801 N N . GLN A 1 214 ? 19.207 4.228 -4.900 1.00 17.74 214 GLN A N 1
ATOM 1802 C CA . GLN A 1 214 ? 20.550 3.664 -4.990 1.00 17.26 214 GLN A CA 1
ATOM 1803 C C . GLN A 1 214 ? 21.476 4.733 -5.594 1.00 17.98 214 GLN A C 1
ATOM 1804 O O . GLN A 1 214 ? 22.630 4.895 -5.151 1.00 17.54 214 GLN A O 1
ATOM 1810 N N . LYS A 1 215 ? 21.006 5.438 -6.634 1.00 18.74 215 LYS A N 1
ATOM 1811 C CA A LYS A 1 215 ? 21.859 6.466 -7.222 0.50 18.74 215 LYS A CA 1
ATOM 1812 C CA B LYS A 1 215 ? 21.777 6.546 -7.274 0.50 18.76 215 LYS A CA 1
ATOM 1813 C C . LYS A 1 215 ? 22.068 7.634 -6.268 1.00 17.88 215 LYS A C 1
ATOM 1814 O O . LYS A 1 215 ? 23.169 8.225 -6.210 1.00 18.67 215 LYS A O 1
ATOM 1825 N N . LEU A 1 216 ? 21.045 7.973 -5.493 1.00 18.55 216 LEU A N 1
ATOM 1826 C CA . LEU A 1 216 ? 21.183 8.978 -4.466 1.00 16.59 216 LEU A CA 1
ATOM 1827 C C . LEU A 1 216 ? 22.224 8.613 -3.411 1.00 16.99 216 LEU A C 1
ATOM 1828 O O . LEU A 1 216 ? 23.030 9.455 -3.015 1.00 17.39 216 LEU A O 1
ATOM 1833 N N . TYR A 1 217 ? 22.136 7.395 -2.929 1.00 16.78 217 TYR A N 1
ATOM 1834 C CA . TYR A 1 217 ? 23.121 6.843 -2.001 1.00 15.94 217 TYR A CA 1
ATOM 1835 C C . TYR A 1 217 ? 24.547 7.068 -2.554 1.00 16.71 217 TYR A C 1
ATOM 1836 O O . TYR A 1 217 ? 25.411 7.626 -1.860 1.00 15.49 217 TYR A O 1
ATOM 1845 N N . ASP A 1 218 ? 24.791 6.649 -3.808 1.00 16.03 218 ASP A N 1
ATOM 1846 C CA . ASP A 1 218 ? 26.139 6.803 -4.390 1.00 16.92 218 ASP A CA 1
ATOM 1847 C C . ASP A 1 218 ? 26.503 8.281 -4.465 1.00 16.80 218 ASP A C 1
ATOM 1848 O O . ASP A 1 218 ? 27.659 8.685 -4.178 1.00 17.92 218 ASP A O 1
ATOM 1853 N N . HIS A 1 219 ? 25.537 9.126 -4.828 1.00 17.06 219 HIS A N 1
ATOM 1854 C CA . HIS A 1 219 ? 25.810 10.579 -4.938 1.00 17.65 219 HIS A CA 1
ATOM 1855 C C . HIS A 1 219 ? 26.162 11.219 -3.626 1.00 16.90 219 HIS A C 1
ATOM 1856 O O . HIS A 1 219 ? 27.122 12.042 -3.565 1.00 18.01 219 HIS A O 1
ATOM 1863 N N . LEU A 1 220 ? 25.489 10.814 -2.537 1.00 17.62 220 LEU A N 1
ATOM 1864 C CA . LEU A 1 220 ? 25.829 11.280 -1.202 1.00 16.15 220 LEU A CA 1
ATOM 1865 C C . LEU A 1 220 ? 27.242 10.960 -0.809 1.00 17.32 220 LEU A C 1
ATOM 1866 O O . LEU A 1 220 ? 27.941 11.782 -0.239 1.00 18.77 220 LEU A O 1
ATOM 1871 N N . PHE A 1 221 ? 27.725 9.782 -1.172 1.00 16.94 221 PHE A N 1
ATOM 1872 C CA . PHE A 1 221 ? 29.124 9.448 -0.917 1.00 17.87 221 PHE A CA 1
ATOM 1873 C C . PHE A 1 221 ? 30.084 10.221 -1.767 1.00 19.19 221 PHE A C 1
ATOM 1874 O O . PHE A 1 221 ? 31.150 10.629 -1.293 1.00 22.26 221 PHE A O 1
ATOM 1882 N N . GLU A 1 222 ? 29.710 10.510 -3.008 1.00 19.31 222 GLU A N 1
ATOM 1883 C CA . GLU A 1 222 ? 30.578 11.292 -3.872 1.00 20.91 222 GLU A CA 1
ATOM 1884 C C . GLU A 1 222 ? 30.729 12.727 -3.444 1.00 20.09 222 GLU A C 1
ATOM 1885 O O . GLU A 1 222 ? 31.814 13.238 -3.349 1.00 24.79 222 GLU A O 1
ATOM 1891 N N . VAL A 1 223 ? 29.644 13.414 -3.242 1.00 18.46 223 VAL A N 1
ATOM 1892 C CA . VAL A 1 223 ? 29.640 14.832 -2.871 1.00 18.83 223 VAL A CA 1
ATOM 1893 C C . VAL A 1 223 ? 29.756 15.093 -1.379 1.00 20.72 223 VAL A C 1
ATOM 1894 O O . VAL A 1 223 ? 29.885 16.211 -0.921 1.00 22.94 223 VAL A O 1
ATOM 1898 N N . GLY A 1 224 ? 29.757 14.043 -0.598 1.00 20.68 224 GLY A N 1
ATOM 1899 C CA . GLY A 1 224 ? 29.983 14.184 0.840 1.00 19.17 224 GLY A CA 1
ATOM 1900 C C . GLY A 1 224 ? 31.376 14.058 1.316 1.00 20.40 224 GLY A C 1
ATOM 1901 O O . GLY A 1 224 ? 31.617 14.218 2.520 1.00 18.94 224 GLY A O 1
ATOM 1902 N N . LYS A 1 225 ? 32.313 13.860 0.395 1.00 20.55 225 LYS A N 1
ATOM 1903 C CA . LYS A 1 225 ? 33.680 13.702 0.811 1.00 21.45 225 LYS A CA 1
ATOM 1904 C C . LYS A 1 225 ? 34.225 14.899 1.611 1.00 22.25 225 LYS A C 1
ATOM 1905 O O . LYS A 1 225 ? 34.966 14.714 2.612 1.00 21.99 225 LYS A O 1
ATOM 1911 N N . GLU A 1 226 ? 33.843 16.109 1.210 1.00 23.31 226 GLU A N 1
ATOM 1912 C CA . GLU A 1 226 ? 34.279 17.292 1.962 1.00 22.75 226 GLU A CA 1
ATOM 1913 C C . GLU A 1 226 ? 33.789 17.368 3.369 1.00 22.60 226 GLU A C 1
ATOM 1914 O O . GLU A 1 226 ? 34.379 18.095 4.179 1.00 23.51 226 GLU A O 1
ATOM 1920 N N . PHE A 1 227 ? 32.736 16.614 3.673 1.00 20.20 227 PHE A N 1
ATOM 1921 C CA . PHE A 1 227 ? 32.184 16.502 5.017 1.00 21.32 227 PHE A CA 1
ATOM 1922 C C . PHE A 1 227 ? 32.650 15.253 5.782 1.00 19.69 227 PHE A C 1
ATOM 1923 O O . PHE A 1 227 ? 32.080 14.915 6.823 1.00 19.74 227 PHE A O 1
ATOM 1931 N N . ASN A 1 228 ? 33.603 14.523 5.209 1.00 19.17 228 ASN A N 1
ATOM 1932 C CA A ASN A 1 228 ? 34.070 13.277 5.769 0.50 18.76 228 ASN A CA 1
ATOM 1933 C CA B ASN A 1 228 ? 34.070 13.274 5.739 0.50 19.70 228 ASN A CA 1
ATOM 1934 C C . ASN A 1 228 ? 32.945 12.257 5.912 1.00 18.33 228 ASN A C 1
ATOM 1935 O O . ASN A 1 228 ? 32.860 11.544 6.919 1.00 19.37 228 ASN A O 1
ATOM 1944 N N . VAL A 1 229 ? 32.083 12.180 4.908 1.00 16.80 229 VAL A N 1
ATOM 1945 C CA . VAL A 1 229 ? 30.958 11.217 4.953 1.00 16.83 229 VAL A CA 1
ATOM 1946 C C . VAL A 1 229 ? 31.504 9.812 5.091 1.00 16.24 229 VAL A C 1
ATOM 1947 O O . VAL A 1 229 ? 32.570 9.488 4.527 1.00 17.60 229 VAL A O 1
ATOM 1951 N N . GLY A 1 230 ? 30.781 8.967 5.805 1.00 15.46 230 GLY A N 1
ATOM 1952 C CA . GLY A 1 230 ? 31.136 7.564 5.876 1.00 15.34 230 GLY A CA 1
ATOM 1953 C C . GLY A 1 230 ? 29.872 6.727 6.063 1.00 15.33 230 GLY A C 1
ATOM 1954 O O . GLY A 1 230 ? 28.788 7.278 6.337 1.00 15.10 230 GLY A O 1
ATOM 1955 N N . PRO A 1 231 ? 29.991 5.408 5.889 1.00 14.94 231 PRO A N 1
ATOM 1956 C CA . PRO A 1 231 ? 28.849 4.535 6.175 1.00 13.76 231 PRO A CA 1
ATOM 1957 C C . PRO A 1 231 ? 28.624 4.436 7.658 1.00 15.41 231 PRO A C 1
ATOM 1958 O O . PRO A 1 231 ? 29.525 4.658 8.442 1.00 17.45 231 PRO A O 1
ATOM 1962 N N . GLY A 1 232 ? 27.432 4.028 8.073 1.00 14.74 232 GLY A N 1
ATOM 1963 C CA . GLY A 1 232 ? 27.227 3.791 9.490 1.00 15.49 232 GLY A CA 1
ATOM 1964 C C . GLY A 1 232 ? 25.904 3.112 9.703 1.00 15.30 232 GLY A C 1
ATOM 1965 O O . GLY A 1 232 ? 25.243 2.646 8.789 1.00 15.22 232 GLY A O 1
ATOM 1966 N N . CYS A 1 233 ? 25.565 3.066 10.978 1.00 15.20 233 CYS A N 1
ATOM 1967 C CA . CYS A 1 233 ? 24.360 2.408 11.440 1.00 16.79 233 CYS A CA 1
ATOM 1968 C C . CYS A 1 233 ? 23.996 2.932 12.808 1.00 16.75 233 CYS A C 1
ATOM 1969 O O . CYS A 1 233 ? 24.816 3.566 13.460 1.00 17.16 233 CYS A O 1
ATOM 1972 N N . PRO A 1 234 ? 22.777 2.621 13.275 1.00 17.43 234 PRO A N 1
ATOM 1973 C CA . PRO A 1 234 ? 22.404 2.960 14.598 1.00 18.12 234 PRO A CA 1
ATOM 1974 C C . PRO A 1 234 ? 23.473 2.499 15.553 1.00 18.48 234 PRO A C 1
ATOM 1975 O O . PRO A 1 234 ? 23.924 1.373 15.523 1.00 19.25 234 PRO A O 1
ATOM 1979 N N . ASN A 1 235 ? 23.897 3.406 16.406 1.00 18.33 235 ASN A N 1
ATOM 1980 C CA . ASN A 1 235 ? 25.073 3.231 17.233 1.00 18.69 235 ASN A CA 1
ATOM 1981 C C . ASN A 1 235 ? 24.701 2.918 18.699 1.00 18.35 235 ASN A C 1
ATOM 1982 O O . ASN A 1 235 ? 23.944 3.672 19.340 1.00 19.02 235 ASN A O 1
ATOM 1987 N N . LEU A 1 236 ? 25.217 1.816 19.223 1.00 18.59 236 LEU A N 1
ATOM 1988 C CA . LEU A 1 236 ? 24.871 1.350 20.563 1.00 19.82 236 LEU A CA 1
ATOM 1989 C C . LEU A 1 236 ? 25.183 2.375 21.668 1.00 19.23 236 LEU A C 1
ATOM 1990 O O . LEU A 1 236 ? 24.387 2.609 22.543 1.00 20.10 236 LEU A O 1
ATOM 1995 N N . ILE A 1 237 ? 26.315 3.023 21.588 1.00 18.91 237 ILE A N 1
ATOM 1996 C CA . ILE A 1 237 ? 26.686 4.061 22.565 1.00 18.82 237 ILE A CA 1
ATOM 1997 C C . ILE A 1 237 ? 25.779 5.253 22.483 1.00 19.76 237 ILE A C 1
ATOM 1998 O O . ILE A 1 237 ? 25.244 5.704 23.510 1.00 21.39 237 ILE A O 1
ATOM 2003 N N . GLU A 1 238 ? 25.640 5.814 21.300 1.00 19.01 238 GLU A N 1
ATOM 2004 C CA . GLU A 1 238 ? 24.848 6.995 21.122 1.00 20.00 238 GLU A CA 1
ATOM 2005 C C . GLU A 1 238 ? 23.447 6.727 21.528 1.00 20.06 238 GLU A C 1
ATOM 2006 O O . GLU A 1 238 ? 22.821 7.589 22.211 1.00 22.92 238 GLU A O 1
ATOM 2012 N N . ARG A 1 239 ? 22.906 5.572 21.144 1.00 20.77 239 ARG A N 1
ATOM 2013 C CA . ARG A 1 239 ? 21.499 5.400 21.370 1.00 22.21 239 ARG A CA 1
ATOM 2014 C C . ARG A 1 239 ? 21.250 5.204 22.877 1.00 21.36 239 ARG A C 1
ATOM 2015 O O . ARG A 1 239 ? 20.228 5.726 23.380 1.00 23.25 239 ARG A O 1
ATOM 2023 N N . ILE A 1 240 ? 22.155 4.532 23.604 1.00 22.15 240 ILE A N 1
ATOM 2024 C CA . ILE A 1 240 ? 22.026 4.355 25.090 1.00 21.41 240 ILE A CA 1
ATOM 2025 C C . ILE A 1 240 ? 22.211 5.729 25.778 1.00 22.07 240 ILE A C 1
ATOM 2026 O O . ILE A 1 240 ? 21.394 6.164 26.624 1.00 23.94 240 ILE A O 1
ATOM 2031 N N . GLU A 1 241 ? 23.205 6.470 25.341 1.00 21.68 241 GLU A N 1
ATOM 2032 C CA . GLU A 1 241 ? 23.382 7.834 25.928 1.00 22.67 241 GLU A CA 1
ATOM 2033 C C . GLU A 1 241 ? 22.147 8.762 25.791 1.00 24.13 241 GLU A C 1
ATOM 2034 O O . GLU A 1 241 ? 21.789 9.537 26.746 1.00 25.75 241 GLU A O 1
ATOM 2040 N N . SER A 1 242 ? 21.525 8.670 24.615 1.00 22.70 242 SER A N 1
ATOM 2041 C CA . SER A 1 242 ? 20.370 9.466 24.183 1.00 23.51 242 SER A CA 1
ATOM 2042 C C . SER A 1 242 ? 19.070 8.905 24.721 1.00 22.36 242 SER A C 1
ATOM 2043 O O . SER A 1 242 ? 18.022 9.524 24.587 1.00 23.75 242 SER A O 1
ATOM 2046 N N . ALA A 1 243 ? 19.153 7.735 25.360 1.00 22.88 243 ALA A N 1
ATOM 2047 C CA . ALA A 1 243 ? 18.008 6.947 25.844 1.00 22.59 243 ALA A CA 1
ATOM 2048 C C . ALA A 1 243 ? 16.989 6.761 24.739 1.00 21.97 243 ALA A C 1
ATOM 2049 O O . ALA A 1 243 ? 15.765 6.938 24.920 1.00 22.91 243 ALA A O 1
ATOM 2051 N N . LEU A 1 244 ? 17.495 6.398 23.555 1.00 21.21 244 LEU A N 1
ATOM 2052 C CA . LEU A 1 244 ? 16.611 5.951 22.518 1.00 22.04 244 LEU A CA 1
ATOM 2053 C C . LEU A 1 244 ? 16.298 4.496 22.855 1.00 22.72 244 LEU A C 1
ATOM 2054 O O . LEU A 1 244 ? 17.199 3.673 22.920 1.00 26.73 244 LEU A O 1
ATOM 2059 N N . LEU A 1 245 ? 15.054 4.180 23.082 1.00 22.20 245 LEU A N 1
ATOM 2060 C CA . LEU A 1 245 ? 14.700 2.848 23.601 1.00 22.63 245 LEU A CA 1
ATOM 2061 C C . LEU A 1 245 ? 14.351 1.931 22.426 1.00 23.72 245 LEU A C 1
ATOM 2062 O O . LEU A 1 245 ? 13.725 2.327 21.433 1.00 25.21 245 LEU A O 1
ATOM 2067 N N . SER A 1 246 ? 14.704 0.678 22.605 1.00 21.61 246 SER A N 1
ATOM 2068 C CA . SER A 1 246 ? 14.627 -0.354 21.538 1.00 21.91 246 SER A CA 1
ATOM 2069 C C . SER A 1 246 ? 13.659 -1.463 21.923 1.00 20.84 246 SER A C 1
ATOM 2070 O O . SER A 1 246 ? 13.957 -2.177 22.910 1.00 21.00 246 SER A O 1
ATOM 2073 N N . TYR A 1 247 ? 12.527 -1.602 21.224 1.00 19.17 247 TYR A N 1
ATOM 2074 C CA . TYR A 1 247 ? 11.589 -2.658 21.462 1.00 17.47 247 TYR A CA 1
ATOM 2075 C C . TYR A 1 247 ? 12.265 -3.997 21.303 1.00 16.87 247 TYR A C 1
ATOM 2076 O O . TYR A 1 247 ? 12.984 -4.252 20.328 1.00 17.89 247 TYR A O 1
ATOM 2085 N N . GLY A 1 248 ? 12.072 -4.846 22.305 1.00 16.21 248 GLY A N 1
ATOM 2086 C CA . GLY A 1 248 ? 12.790 -6.118 22.343 1.00 16.02 248 GLY A CA 1
ATOM 2087 C C . GLY A 1 248 ? 14.051 -6.104 23.212 1.00 17.87 248 GLY A C 1
ATOM 2088 O O . GLY A 1 248 ? 14.418 -7.132 23.792 1.00 18.20 248 GLY A O 1
ATOM 2089 N N . ASN A 1 249 ? 14.690 -4.951 23.310 1.00 17.49 249 ASN A N 1
ATOM 2090 C CA . ASN A 1 249 ? 15.815 -4.792 24.229 1.00 18.06 249 ASN A CA 1
ATOM 2091 C C . ASN A 1 249 ? 15.335 -4.201 25.505 1.00 18.35 249 ASN A C 1
ATOM 2092 O O . ASN A 1 249 ? 15.152 -4.919 26.495 1.00 19.97 249 ASN A O 1
ATOM 2097 N N . ASP A 1 250 ? 15.070 -2.898 25.517 1.00 18.90 250 ASP A N 1
ATOM 2098 C CA . ASP A 1 250 ? 14.739 -2.212 26.783 1.00 18.71 250 ASP A CA 1
ATOM 2099 C C . ASP A 1 250 ? 13.342 -2.536 27.302 1.00 17.39 250 ASP A C 1
ATOM 2100 O O . ASP A 1 250 ? 13.099 -2.488 28.495 1.00 17.62 250 ASP A O 1
ATOM 2105 N N . PHE A 1 251 ? 12.392 -2.770 26.402 1.00 17.29 251 PHE A N 1
ATOM 2106 C CA . PHE A 1 251 ? 10.988 -3.063 26.773 1.00 18.72 251 PHE A CA 1
ATOM 2107 C C . PHE A 1 251 ? 10.443 -4.036 25.757 1.00 18.20 251 PHE A C 1
ATOM 2108 O O . PHE A 1 251 ? 10.960 -4.171 24.652 1.00 19.13 251 PHE A O 1
ATOM 2116 N N . ASP A 1 252 ? 9.408 -4.735 26.157 1.00 18.78 252 ASP A N 1
ATOM 2117 C CA . ASP A 1 252 ? 8.821 -5.771 25.353 1.00 18.64 252 ASP A CA 1
ATOM 2118 C C . ASP A 1 252 ? 7.370 -5.925 25.694 1.00 18.38 252 ASP A C 1
ATOM 2119 O O . ASP A 1 252 ? 6.800 -5.029 26.351 1.00 18.75 252 ASP A O 1
ATOM 2124 N N . ASN A 1 253 ? 6.707 -6.996 25.180 1.00 17.63 253 ASN A N 1
ATOM 2125 C CA . ASN A 1 253 ? 5.275 -7.142 25.270 1.00 19.25 253 ASN A CA 1
ATOM 2126 C C . ASN A 1 253 ? 4.825 -7.562 26.650 1.00 19.00 253 ASN A C 1
ATOM 2127 O O . ASN A 1 253 ? 3.609 -7.820 26.830 1.00 22.88 253 ASN A O 1
ATOM 2132 N N . ASN A 1 254 ? 5.732 -7.562 27.626 1.00 21.60 254 ASN A N 1
ATOM 2133 C CA . ASN A 1 254 ? 5.328 -7.708 29.029 1.00 22.38 254 ASN A CA 1
ATOM 2134 C C . ASN A 1 254 ? 5.363 -6.386 29.792 1.00 22.07 254 ASN A C 1
ATOM 2135 O O . ASN A 1 254 ? 5.114 -6.348 31.019 1.00 25.54 254 ASN A O 1
ATOM 2140 N N . ASP A 1 255 ? 5.700 -5.285 29.094 1.00 21.86 255 ASP A N 1
ATOM 2141 C CA . ASP A 1 255 ? 5.795 -3.979 29.691 1.00 21.81 255 ASP A CA 1
ATOM 2142 C C . ASP A 1 255 ? 4.726 -3.038 29.171 1.00 22.22 255 ASP A C 1
ATOM 2143 O O . ASP A 1 255 ? 4.339 -3.055 27.993 1.00 21.47 255 ASP A O 1
ATOM 2148 N N . ASN A 1 256 ? 4.333 -2.090 30.023 1.00 21.71 256 ASN A N 1
ATOM 2149 C CA . ASN A 1 256 ? 3.346 -1.102 29.630 1.00 22.96 256 ASN A CA 1
ATOM 2150 C C . ASN A 1 256 ? 4.035 0.280 29.497 1.00 23.23 256 ASN A C 1
ATOM 2151 O O . ASN A 1 256 ? 5.177 0.480 29.976 1.00 23.79 256 ASN A O 1
ATOM 2156 N N . PRO A 1 257 ? 3.335 1.245 28.887 1.00 24.14 257 PRO A N 1
ATOM 2157 C CA . PRO A 1 257 ? 4.003 2.546 28.657 1.00 25.27 257 PRO A CA 1
ATOM 2158 C C . PRO A 1 257 ? 4.474 3.297 29.881 1.00 25.31 257 PRO A C 1
ATOM 2159 O O . PRO A 1 257 ? 5.455 4.011 29.824 1.00 24.67 257 PRO A O 1
ATOM 2163 N N . PHE A 1 258 ? 3.806 3.112 31.019 1.00 26.25 258 PHE A N 1
ATOM 2164 C CA . PHE A 1 258 ? 4.227 3.759 32.246 1.00 26.03 258 PHE A CA 1
ATOM 2165 C C . PHE A 1 258 ? 5.461 3.201 32.844 1.00 27.55 258 PHE A C 1
ATOM 2166 O O . PHE A 1 258 ? 6.105 3.882 33.652 1.00 31.77 258 PHE A O 1
ATOM 2174 N N . GLU A 1 259 ? 5.852 1.973 32.450 1.00 23.94 259 GLU A N 1
ATOM 2175 C CA . GLU A 1 259 ? 7.107 1.392 32.953 1.00 25.12 259 GLU A CA 1
ATOM 2176 C C . GLU A 1 259 ? 8.273 1.834 32.052 1.00 26.61 259 GLU A C 1
ATOM 2177 O O . GLU A 1 259 ? 9.421 1.582 32.362 1.00 27.28 259 GLU A O 1
ATOM 2183 N N . CYS A 1 260 ? 7.947 2.427 30.924 1.00 27.37 260 CYS A N 1
ATOM 2184 C CA . CYS A 1 260 ? 8.918 2.824 29.900 1.00 29.60 260 CYS A CA 1
ATOM 2185 C C . CYS A 1 260 ? 9.248 4.320 29.771 1.00 30.77 260 CYS A C 1
ATOM 2186 O O . CYS A 1 260 ? 9.945 4.729 28.855 1.00 32.66 260 CYS A O 1
ATOM 2189 N N . GLY A 1 261 ? 8.646 5.171 30.589 1.00 31.24 261 GLY A N 1
ATOM 2190 C CA . GLY A 1 261 ? 8.853 6.599 30.410 1.00 32.77 261 GLY A CA 1
ATOM 2191 C C . GLY A 1 261 ? 7.963 7.221 29.324 1.00 31.75 261 GLY A C 1
ATOM 2192 O O . GLY A 1 261 ? 8.228 8.312 28.881 1.00 35.25 261 GLY A O 1
ATOM 2193 N N . PHE A 1 262 ? 6.908 6.538 28.891 1.00 31.06 262 PHE A N 1
ATOM 2194 C CA . PHE A 1 262 ? 6.063 6.995 27.786 1.00 29.91 262 PHE A CA 1
ATOM 2195 C C . PHE A 1 262 ? 4.830 7.772 28.210 1.00 31.25 262 PHE A C 1
ATOM 2196 O O . PHE A 1 262 ? 3.955 8.046 27.396 1.00 29.67 262 PHE A O 1
ATOM 2204 N N . ASP A 1 263 ? 4.802 8.139 29.486 1.00 32.22 263 ASP A N 1
ATOM 2205 C CA . ASP A 1 263 ? 3.639 8.859 30.101 1.00 34.70 263 ASP A CA 1
ATOM 2206 C C . ASP A 1 263 ? 3.087 9.994 29.228 1.00 34.86 263 ASP A C 1
ATOM 2207 O O . ASP A 1 263 ? 1.892 10.104 29.007 1.00 34.67 263 ASP A O 1
ATOM 2212 N N . GLN A 1 264 ? 3.982 10.812 28.676 1.00 35.00 264 GLN A N 1
ATOM 2213 C CA . GLN A 1 264 ? 3.533 11.974 27.911 1.00 35.83 264 GLN A CA 1
ATOM 2214 C C . GLN A 1 264 ? 2.759 11.593 26.618 1.00 35.11 264 GLN A C 1
ATOM 2215 O O . GLN A 1 264 ? 2.080 12.417 26.046 1.00 37.59 264 GLN A O 1
ATOM 2221 N N . TYR A 1 265 ? 2.910 10.344 26.141 1.00 33.27 265 TYR A N 1
ATOM 2222 C CA . TYR A 1 265 ? 2.268 9.838 24.954 1.00 30.91 265 TYR A CA 1
ATOM 2223 C C . TYR A 1 265 ? 1.000 8.981 25.197 1.00 32.01 265 TYR A C 1
ATOM 2224 O O . TYR A 1 265 ? 0.486 8.365 24.249 1.00 33.81 265 TYR A O 1
ATOM 2233 N N . VAL A 1 266 ? 0.557 8.873 26.446 1.00 31.61 266 VAL A N 1
ATOM 2234 C CA . VAL A 1 266 ? -0.607 8.093 26.816 1.00 31.13 266 VAL A CA 1
ATOM 2235 C C . VAL A 1 266 ? -1.700 9.086 27.123 1.00 32.47 266 VAL A C 1
ATOM 2236 O O . VAL A 1 266 ? -1.701 9.700 28.171 1.00 35.23 266 VAL A O 1
ATOM 2240 N N . SER A 1 267 ? -2.631 9.177 26.206 1.00 31.25 267 SER A N 1
ATOM 2241 C CA . SER A 1 267 ? -3.688 10.195 26.264 1.00 34.21 267 SER A CA 1
ATOM 2242 C C . SER A 1 267 ? -4.911 9.604 26.865 1.00 35.52 267 SER A C 1
ATOM 2243 O O . SER A 1 267 ? -5.694 9.015 26.132 1.00 36.11 267 SER A O 1
ATOM 2246 N N . LEU A 1 268 ? -5.120 9.792 28.179 1.00 37.52 268 LEU A N 1
ATOM 2247 C CA . LEU A 1 268 ? -6.207 9.070 28.888 1.00 37.58 268 LEU A CA 1
ATOM 2248 C C . LEU A 1 268 ? -7.437 9.926 29.161 1.00 40.09 268 LEU A C 1
ATOM 2249 O O . LEU A 1 268 ? -8.546 9.389 29.395 1.00 40.72 268 LEU A O 1
ATOM 2254 N N . ASP A 1 269 ? -7.244 11.228 29.122 1.00 41.79 269 ASP A N 1
ATOM 2255 C CA . ASP A 1 269 ? -8.339 12.148 29.500 1.00 43.18 269 ASP A CA 1
ATOM 2256 C C . ASP A 1 269 ? -9.026 12.755 28.264 1.00 44.22 269 ASP A C 1
ATOM 2257 O O . ASP A 1 269 ? -9.886 13.668 28.387 1.00 46.89 269 ASP A O 1
ATOM 2262 N N . SER A 1 270 ? -8.723 12.190 27.100 1.00 44.93 270 SER A N 1
ATOM 2263 C CA . SER A 1 270 ? -9.298 12.584 25.803 1.00 45.64 270 SER A CA 1
ATOM 2264 C C . SER A 1 270 ? -10.467 11.663 25.538 1.00 44.14 270 SER A C 1
ATOM 2265 O O . SER A 1 270 ? -10.703 10.749 26.330 1.00 45.79 270 SER A O 1
ATOM 2268 N N . ASP A 1 271 ? -11.149 11.857 24.390 1.00 42.97 271 ASP A N 1
ATOM 2269 C CA A ASP A 1 271 ? -12.336 11.087 23.963 0.50 43.35 271 ASP A CA 1
ATOM 2270 C CA B ASP A 1 271 ? -12.328 11.006 24.042 0.50 42.77 271 ASP A CA 1
ATOM 2271 C C . ASP A 1 271 ? -12.050 9.978 22.922 1.00 43.22 271 ASP A C 1
ATOM 2272 O O . ASP A 1 271 ? -12.971 9.353 22.367 1.00 44.28 271 ASP A O 1
ATOM 2281 N N . ILE A 1 272 ? -10.768 9.731 22.658 1.00 41.19 272 ILE A N 1
ATOM 2282 C CA . ILE A 1 272 ? -10.334 8.741 21.659 1.00 40.44 272 ILE A CA 1
ATOM 2283 C C . ILE A 1 272 ? -10.384 7.321 22.250 1.00 37.78 272 ILE A C 1
ATOM 2284 O O . ILE A 1 272 ? -10.165 7.134 23.461 1.00 38.74 272 ILE A O 1
ATOM 2289 N N . ASN A 1 273 ? -10.699 6.349 21.419 1.00 37.03 273 ASN A N 1
ATOM 2290 C CA A ASN A 1 273 ? -10.568 4.959 21.851 0.50 36.82 273 ASN A CA 1
ATOM 2291 C CA B ASN A 1 273 ? -10.630 4.949 21.786 0.50 36.35 273 ASN A CA 1
ATOM 2292 C C . ASN A 1 273 ? -9.299 4.310 21.295 1.00 35.40 273 ASN A C 1
ATOM 2293 O O . ASN A 1 273 ? -8.894 4.500 20.143 1.00 35.82 273 ASN A O 1
ATOM 2302 N N . PHE A 1 274 ? -8.640 3.575 22.157 1.00 33.49 274 PHE A N 1
ATOM 2303 C CA . PHE A 1 274 ? -7.531 2.767 21.720 1.00 31.56 274 PHE A CA 1
ATOM 2304 C C . PHE A 1 274 ? -7.491 1.538 22.638 1.00 31.32 274 PHE A C 1
ATOM 2305 O O . PHE A 1 274 ? -8.155 1.477 23.713 1.00 32.15 274 PHE A O 1
ATOM 2313 N N . LEU A 1 275 ? -6.746 0.541 22.201 1.00 28.97 275 LEU A N 1
ATOM 2314 C CA . LEU A 1 275 ? -6.641 -0.705 22.914 1.00 28.01 275 LEU A CA 1
ATOM 2315 C C . LEU A 1 275 ? -6.112 -0.538 24.341 1.00 29.25 275 LEU A C 1
ATOM 2316 O O . LEU A 1 275 ? -5.238 0.291 24.609 1.00 30.19 275 LEU A O 1
ATOM 2321 N N . GLY A 1 276 ? -6.726 -1.251 25.292 1.00 27.67 276 GLY A N 1
ATOM 2322 C CA . GLY A 1 276 ? -6.152 -1.295 26.647 1.00 30.29 276 GLY A CA 1
ATOM 2323 C C . GLY A 1 276 ? -6.310 -0.033 27.457 1.00 30.64 276 GLY A C 1
ATOM 2324 O O . GLY A 1 276 ? -5.706 0.106 28.520 1.00 31.77 276 GLY A O 1
ATOM 2325 N N . LYS A 1 277 ? -7.145 0.881 26.988 1.00 32.79 277 LYS A N 1
ATOM 2326 C CA . LYS A 1 277 ? -7.242 2.243 27.576 1.00 33.79 277 LYS A CA 1
ATOM 2327 C C . LYS A 1 277 ? -7.687 2.063 29.030 1.00 33.64 277 LYS A C 1
ATOM 2328 O O . LYS A 1 277 ? -7.118 2.676 29.939 1.00 31.12 277 LYS A O 1
ATOM 2334 N N . GLU A 1 278 ? -8.769 1.277 29.109 1.00 36.16 278 GLU A N 1
ATOM 2335 C CA A GLU A 1 278 ? -8.961 0.175 30.074 0.50 36.83 278 GLU A CA 1
ATOM 2336 C CA B GLU A 1 278 ? -9.026 0.262 30.113 0.50 36.97 278 GLU A CA 1
ATOM 2337 C C . GLU A 1 278 ? -8.047 0.233 31.305 1.00 36.15 278 GLU A C 1
ATOM 2338 O O . GLU A 1 278 ? -8.131 0.968 32.310 1.00 36.24 278 GLU A O 1
ATOM 2349 N N . LYS A 1 279 ? -7.098 -0.630 31.105 1.00 33.85 279 LYS A N 1
ATOM 2350 C CA . LYS A 1 279 ? -6.134 -1.072 31.987 1.00 33.02 279 LYS A CA 1
ATOM 2351 C C . LYS A 1 279 ? -5.168 0.006 32.173 1.00 30.66 279 LYS A C 1
ATOM 2352 O O . LYS A 1 279 ? -4.554 0.071 33.261 1.00 32.06 279 LYS A O 1
ATOM 2358 N N . LEU A 1 280 ? -4.934 0.861 31.164 1.00 30.63 280 LEU A N 1
ATOM 2359 C CA . LEU A 1 280 ? -3.930 1.936 31.363 1.00 30.52 280 LEU A CA 1
ATOM 2360 C C . LEU A 1 280 ? -4.364 3.008 32.373 1.00 32.24 280 LEU A C 1
ATOM 2361 O O . LEU A 1 280 ? -3.550 3.475 33.161 1.00 32.22 280 LEU A O 1
ATOM 2366 N N . LYS A 1 281 ? -5.657 3.294 32.421 1.00 34.49 281 LYS A N 1
ATOM 2367 C CA . LYS A 1 281 ? -6.215 4.167 33.487 1.00 35.55 281 LYS A CA 1
ATOM 2368 C C . LYS A 1 281 ? -5.955 3.554 34.869 1.00 36.01 281 LYS A C 1
ATOM 2369 O O . LYS A 1 281 ? -5.486 4.264 35.750 1.00 37.09 281 LYS A O 1
ATOM 2375 N N . GLU A 1 282 ? -6.137 2.229 35.010 1.00 35.90 282 GLU A N 1
ATOM 2376 C CA . GLU A 1 282 ? -5.876 1.498 36.281 1.00 37.84 282 GLU A CA 1
ATOM 2377 C C . GLU A 1 282 ? -4.385 1.553 36.659 1.00 38.39 282 GLU A C 1
ATOM 2378 O O . GLU A 1 282 ? -4.035 1.844 37.803 1.00 38.98 282 GLU A O 1
ATOM 2384 N N . ILE A 1 283 ? -3.506 1.336 35.666 1.00 37.23 283 ILE A N 1
ATOM 2385 C CA . ILE A 1 283 ? -2.088 1.368 35.896 1.00 36.73 283 ILE A CA 1
ATOM 2386 C C . ILE A 1 283 ? -1.668 2.770 36.283 1.00 37.40 283 ILE A C 1
ATOM 2387 O O . ILE A 1 283 ? -0.829 2.940 37.148 1.00 38.01 283 ILE A O 1
ATOM 2392 N N . LYS A 1 284 ? -2.230 3.784 35.645 1.00 37.05 284 LYS A N 1
ATOM 2393 C CA . LYS A 1 284 ? -1.795 5.130 35.936 1.00 38.89 284 LYS A CA 1
ATOM 2394 C C . LYS A 1 284 ? -2.219 5.562 37.338 1.00 40.63 284 LYS A C 1
ATOM 2395 O O . LYS A 1 284 ? -1.481 6.287 38.006 1.00 41.95 284 LYS A O 1
ATOM 2401 N N . LEU A 1 285 ? -3.354 5.071 37.785 1.00 42.06 285 LEU A N 1
ATOM 2402 C CA . LEU A 1 285 ? -3.833 5.447 39.116 1.00 42.97 285 LEU A CA 1
ATOM 2403 C C . LEU A 1 285 ? -2.939 4.870 40.222 1.00 44.00 285 LEU A C 1
ATOM 2404 O O . LEU A 1 285 ? -2.580 5.599 41.193 1.00 46.43 285 LEU A O 1
ATOM 2409 N N . LYS A 1 286 ? -2.576 3.587 40.089 1.00 42.78 286 LYS A N 1
ATOM 2410 C CA A LYS A 1 286 ? -1.760 2.933 41.111 0.50 42.60 286 LYS A CA 1
ATOM 2411 C CA B LYS A 1 286 ? -1.743 2.885 41.083 0.50 42.75 286 LYS A CA 1
ATOM 2412 C C . LYS A 1 286 ? -0.305 3.307 40.938 1.00 41.99 286 LYS A C 1
ATOM 2413 O O . LYS A 1 286 ? 0.446 3.370 41.923 1.00 43.24 286 LYS A O 1
ATOM 2424 N N . GLY A 1 287 ? 0.089 3.569 39.687 1.00 39.58 287 GLY A N 1
ATOM 2425 C CA . GLY A 1 287 ? 1.470 3.792 39.361 1.00 37.93 287 GLY A CA 1
ATOM 2426 C C . GLY A 1 287 ? 2.189 2.463 39.116 1.00 35.81 287 GLY A C 1
ATOM 2427 O O . GLY A 1 287 ? 1.840 1.434 39.651 1.00 36.06 287 GLY A O 1
ATOM 2428 N N . PRO A 1 288 ? 3.245 2.492 38.301 1.00 34.36 288 PRO A N 1
ATOM 2429 C CA . PRO A 1 288 ? 4.012 1.309 38.058 1.00 32.25 288 PRO A CA 1
ATOM 2430 C C . PRO A 1 288 ? 4.814 0.842 39.288 1.00 31.75 288 PRO A C 1
ATOM 2431 O O . PRO A 1 288 ? 5.114 1.621 40.246 1.00 33.19 288 PRO A O 1
ATOM 2435 N N . GLN A 1 289 ? 5.131 -0.424 39.290 1.00 29.53 289 GLN A N 1
ATOM 2436 C CA . GLN A 1 289 ? 5.967 -0.983 40.290 1.00 30.85 289 GLN A CA 1
ATOM 2437 C C . GLN A 1 289 ? 7.349 -1.248 39.767 1.00 28.27 289 GLN A C 1
ATOM 2438 O O . GLN A 1 289 ? 8.198 -1.719 40.498 1.00 28.03 289 GLN A O 1
ATOM 2444 N N . LYS A 1 290 ? 7.576 -0.984 38.470 1.00 27.59 290 LYS A N 1
ATOM 2445 C CA . LYS A 1 290 ? 8.918 -1.084 37.910 1.00 26.79 290 LYS A CA 1
ATOM 2446 C C . LYS A 1 290 ? 8.977 -0.028 36.797 1.00 26.14 290 LYS A C 1
ATOM 2447 O O . LYS A 1 290 ? 7.968 0.366 36.243 1.00 25.59 290 LYS A O 1
ATOM 2453 N N . LYS A 1 291 ? 10.190 0.440 36.497 1.00 25.16 291 LYS A N 1
ATOM 2454 C CA . LYS A 1 291 ? 10.372 1.481 35.482 1.00 26.23 291 LYS A CA 1
ATOM 2455 C C . LYS A 1 291 ? 11.779 1.423 34.948 1.00 23.08 291 LYS A C 1
ATOM 2456 O O . LYS A 1 291 ? 12.701 0.960 35.632 1.00 23.59 291 LYS A O 1
ATOM 2462 N N . LEU A 1 292 ? 11.918 1.826 33.699 1.00 22.78 292 LEU A N 1
ATOM 2463 C CA . LEU A 1 292 ? 13.237 1.970 33.118 1.00 21.41 292 LEU A CA 1
ATOM 2464 C C . LEU A 1 292 ? 14.009 3.080 33.725 1.00 20.87 292 LEU A C 1
ATOM 2465 O O . LEU A 1 292 ? 13.455 4.169 33.892 1.00 24.87 292 LEU A O 1
ATOM 2470 N N . ARG A 1 293 ? 15.266 2.788 34.066 1.00 21.62 293 ARG A N 1
ATOM 2471 C CA . ARG A 1 293 ? 16.248 3.726 34.668 1.00 22.73 293 ARG A CA 1
ATOM 2472 C C . ARG A 1 293 ? 17.603 3.540 34.016 1.00 22.37 293 ARG A C 1
ATOM 2473 O O . ARG A 1 293 ? 17.839 2.544 33.326 1.00 22.63 293 ARG A O 1
ATOM 2481 N N . GLY A 1 294 ? 18.492 4.524 34.173 1.00 23.15 294 GLY A N 1
ATOM 2482 C CA . GLY A 1 294 ? 19.868 4.361 33.786 1.00 21.81 294 GLY A CA 1
ATOM 2483 C C . GLY A 1 294 ? 20.632 3.723 34.901 1.00 22.05 294 GLY A C 1
ATOM 2484 O O . GLY A 1 294 ? 20.208 3.801 36.047 1.00 22.50 294 GLY A O 1
ATOM 2485 N N . VAL A 1 295 ? 21.783 3.152 34.581 1.00 21.29 295 VAL A N 1
ATOM 2486 C CA . VAL A 1 295 ? 22.734 2.694 35.536 1.00 23.59 295 VAL A CA 1
ATOM 2487 C C . VAL A 1 295 ? 24.087 3.088 35.001 1.00 23.63 295 VAL A C 1
ATOM 2488 O O . VAL A 1 295 ? 24.306 3.241 33.768 1.00 23.38 295 VAL A O 1
ATOM 2492 N N . LYS A 1 296 ? 25.002 3.226 35.942 1.00 23.93 296 LYS A N 1
ATOM 2493 C CA . LYS A 1 296 ? 26.413 3.257 35.689 1.00 25.29 296 LYS A CA 1
ATOM 2494 C C . LYS A 1 296 ? 27.026 2.139 36.477 1.00 27.38 296 LYS A C 1
ATOM 2495 O O . LYS A 1 296 ? 26.616 1.892 37.621 1.00 29.95 296 LYS A O 1
ATOM 2501 N N . ILE A 1 297 ? 28.040 1.501 35.892 1.00 27.65 297 ILE A N 1
ATOM 2502 C CA . ILE A 1 297 ? 28.673 0.332 36.457 1.00 29.09 297 ILE A CA 1
ATOM 2503 C C . ILE A 1 297 ? 30.173 0.606 36.397 1.00 31.76 297 ILE A C 1
ATOM 2504 O O . ILE A 1 297 ? 30.686 0.958 35.342 1.00 28.72 297 ILE A O 1
ATOM 2509 N N . ASP A 1 298 ? 30.926 0.517 37.508 1.00 34.42 298 ASP A N 1
ATOM 2510 C CA A ASP A 1 298 ? 32.343 0.864 37.410 0.50 36.18 298 ASP A CA 1
ATOM 2511 C CA B ASP A 1 298 ? 32.354 0.846 37.406 0.50 36.30 298 ASP A CA 1
ATOM 2512 C C . ASP A 1 298 ? 33.095 -0.404 36.934 1.00 36.60 298 ASP A C 1
ATOM 2513 O O . ASP A 1 298 ? 33.568 -1.254 37.736 1.00 37.86 298 ASP A O 1
ATOM 2522 N N . ILE A 1 299 ? 33.136 -0.531 35.610 1.00 35.78 299 ILE A N 1
ATOM 2523 C CA . ILE A 1 299 ? 34.038 -1.419 34.870 1.00 35.97 299 ILE A CA 1
ATOM 2524 C C . ILE A 1 299 ? 34.066 -0.808 33.493 1.00 34.53 299 ILE A C 1
ATOM 2525 O O . ILE A 1 299 ? 33.216 0.054 33.180 1.00 31.93 299 ILE A O 1
ATOM 2530 N N . LYS A 1 300 ? 35.045 -1.246 32.712 1.00 33.90 300 LYS A N 1
ATOM 2531 C CA . LYS A 1 300 ? 35.460 -0.559 31.517 1.00 34.66 300 LYS A CA 1
ATOM 2532 C C . LYS A 1 300 ? 35.009 -1.369 30.275 1.00 34.06 300 LYS A C 1
ATOM 2533 O O . LYS A 1 300 ? 35.292 -0.927 29.188 1.00 33.13 300 LYS A O 1
ATOM 2539 N N . GLU A 1 301 ? 34.322 -2.512 30.441 1.00 34.23 301 GLU A N 1
ATOM 2540 C CA . GLU A 1 301 ? 33.935 -3.365 29.295 1.00 35.40 301 GLU A CA 1
ATOM 2541 C C . GLU A 1 301 ? 32.697 -4.173 29.644 1.00 34.51 301 GLU A C 1
ATOM 2542 O O . GLU A 1 301 ? 32.513 -4.560 30.816 1.00 35.37 301 GLU A O 1
ATOM 2548 N N . ILE A 1 302 ? 31.818 -4.417 28.657 1.00 33.80 302 ILE A N 1
ATOM 2549 C CA . ILE A 1 302 ? 30.684 -5.342 28.784 1.00 32.39 302 ILE A CA 1
ATOM 2550 C C . ILE A 1 302 ? 30.219 -5.826 27.374 1.00 33.66 302 ILE A C 1
ATOM 2551 O O . ILE A 1 302 ? 30.354 -5.085 26.414 1.00 33.15 302 ILE A O 1
ATOM 2556 N N . SER A 1 303 ? 29.665 -7.041 27.297 1.00 34.00 303 SER A N 1
ATOM 2557 C CA . SER A 1 303 ? 28.989 -7.584 26.100 1.00 33.88 303 SER A CA 1
ATOM 2558 C C . SER A 1 303 ? 27.673 -8.174 26.512 1.00 33.82 303 SER A C 1
ATOM 2559 O O . SER A 1 303 ? 27.594 -9.352 26.796 1.00 33.71 303 SER A O 1
ATOM 2562 N N . LEU A 1 304 ? 26.651 -7.357 26.558 1.00 30.43 304 LEU A N 1
ATOM 2563 C CA . LEU A 1 304 ? 25.343 -7.791 26.942 1.00 31.22 304 LEU A CA 1
ATOM 2564 C C . LEU A 1 304 ? 24.594 -8.532 25.829 1.00 31.19 304 LEU A C 1
ATOM 2565 O O . LEU A 1 304 ? 24.414 -7.983 24.732 1.00 33.86 304 LEU A O 1
ATOM 2570 N N . THR A 1 305 ? 24.093 -9.740 26.146 1.00 29.76 305 THR A N 1
ATOM 2571 C CA . THR A 1 305 ? 23.371 -10.555 25.187 1.00 29.23 305 THR A CA 1
ATOM 2572 C C . THR A 1 305 ? 21.947 -10.895 25.686 1.00 30.49 305 THR A C 1
ATOM 2573 O O . THR A 1 305 ? 21.167 -11.591 25.000 1.00 29.15 305 THR A O 1
ATOM 2577 N N . GLY A 1 306 ? 21.638 -10.522 26.918 1.00 26.00 306 GLY A N 1
ATOM 2578 C CA . GLY A 1 306 ? 20.335 -10.811 27.447 1.00 28.27 306 GLY A CA 1
ATOM 2579 C C . GLY A 1 306 ? 20.249 -10.167 28.792 1.00 26.63 306 GLY A C 1
ATOM 2580 O O . GLY A 1 306 ? 21.222 -9.549 29.215 1.00 29.72 306 GLY A O 1
ATOM 2581 N N . SER A 1 307 ? 19.086 -10.222 29.420 1.00 29.40 307 SER A N 1
ATOM 2582 C CA . SER A 1 307 ? 18.952 -9.624 30.733 1.00 28.28 307 SER A CA 1
ATOM 2583 C C . SER A 1 307 ? 19.934 -10.164 31.729 1.00 28.42 307 SER A C 1
ATOM 2584 O O . SER A 1 307 ? 20.283 -11.339 31.709 1.00 29.42 307 SER A O 1
ATOM 2587 N N . LYS A 1 308 ? 20.421 -9.257 32.588 1.00 26.10 308 LYS A N 1
ATOM 2588 C CA A LYS A 1 308 ? 21.236 -9.655 33.751 0.50 26.93 308 LYS A CA 1
ATOM 2589 C CA B LYS A 1 308 ? 21.233 -9.640 33.744 0.50 26.50 308 LYS A CA 1
ATOM 2590 C C . LYS A 1 308 ? 20.531 -9.070 34.946 1.00 26.58 308 LYS A C 1
ATOM 2591 O O . LYS A 1 308 ? 20.183 -7.906 34.974 1.00 27.26 308 LYS A O 1
ATOM 2602 N N . ASN A 1 309 ? 20.298 -9.893 35.966 1.00 26.18 309 ASN A N 1
ATOM 2603 C CA . ASN A 1 309 ? 19.684 -9.383 37.178 1.00 27.45 309 ASN A CA 1
ATOM 2604 C C . ASN A 1 309 ? 20.627 -8.390 37.901 1.00 25.44 309 ASN A C 1
ATOM 2605 O O . ASN A 1 309 ? 21.834 -8.510 37.845 1.00 28.10 309 ASN A O 1
ATOM 2610 N N . ILE A 1 310 ? 20.050 -7.433 38.576 1.00 26.74 310 ILE A N 1
ATOM 2611 C CA . ILE A 1 310 ? 20.846 -6.600 39.520 1.00 28.01 310 ILE A CA 1
ATOM 2612 C C . ILE A 1 310 ? 20.224 -6.741 40.890 1.00 29.62 310 ILE A C 1
ATOM 2613 O O . ILE A 1 310 ? 19.022 -7.016 41.052 1.00 29.05 310 ILE A O 1
ATOM 2618 N N . TYR A 1 311 ? 21.070 -6.540 41.896 1.00 29.89 311 TYR A N 1
ATOM 2619 C CA . TYR A 1 311 ? 20.790 -7.016 43.245 1.00 32.42 311 TYR A CA 1
ATOM 2620 C C . TYR A 1 311 ? 21.007 -5.940 44.274 1.00 34.01 311 TYR A C 1
ATOM 2621 O O . TYR A 1 311 ? 21.704 -4.936 44.057 1.00 34.98 311 TYR A O 1
ATOM 2630 N N . ASP A 1 312 ? 20.357 -6.157 45.383 1.00 34.62 312 ASP A N 1
ATOM 2631 C CA . ASP A 1 312 ? 20.589 -5.295 46.567 1.00 37.86 312 ASP A CA 1
ATOM 2632 C C . ASP A 1 312 ? 21.642 -5.852 47.485 1.00 41.37 312 ASP A C 1
ATOM 2633 O O . ASP A 1 312 ? 22.278 -6.912 47.224 1.00 42.04 312 ASP A O 1
ATOM 2638 N N . GLU A 1 313 ? 21.858 -5.045 48.532 1.00 44.61 313 GLU A N 1
ATOM 2639 C CA . GLU A 1 313 ? 22.655 -5.316 49.726 1.00 47.49 313 GLU A CA 1
ATOM 2640 C C . GLU A 1 313 ? 22.237 -6.588 50.519 1.00 47.85 313 GLU A C 1
ATOM 2641 O O . GLU A 1 313 ? 23.057 -7.119 51.264 1.00 49.34 313 GLU A O 1
ATOM 2647 N N . ASN A 1 314 ? 20.992 -7.063 50.371 1.00 47.77 314 ASN A N 1
ATOM 2648 C CA . ASN A 1 314 ? 20.613 -8.436 50.828 1.00 47.30 314 ASN A CA 1
ATOM 2649 C C . ASN A 1 314 ? 20.511 -9.443 49.682 1.00 46.48 314 ASN A C 1
ATOM 2650 O O . ASN A 1 314 ? 19.951 -10.545 49.856 1.00 46.68 314 ASN A O 1
ATOM 2655 N N . ASN A 1 315 ? 20.999 -9.037 48.508 1.00 44.53 315 ASN A N 1
ATOM 2656 C CA . ASN A 1 315 ? 21.115 -9.915 47.366 1.00 43.95 315 ASN A CA 1
ATOM 2657 C C . ASN A 1 315 ? 19.741 -10.498 46.897 1.00 40.75 315 ASN A C 1
ATOM 2658 O O . ASN A 1 315 ? 19.575 -11.679 46.509 1.00 42.37 315 ASN A O 1
ATOM 2663 N N . ASN A 1 316 ? 18.764 -9.617 46.990 1.00 37.03 316 ASN A N 1
ATOM 2664 C CA . ASN A 1 316 ? 17.500 -9.775 46.450 1.00 35.97 316 ASN A CA 1
ATOM 2665 C C . ASN A 1 316 ? 17.526 -9.049 45.072 1.00 34.90 316 ASN A C 1
ATOM 2666 O O . ASN A 1 316 ? 18.045 -7.898 44.895 1.00 35.31 316 ASN A O 1
ATOM 2671 N N . VAL A 1 317 ? 16.940 -9.714 44.088 1.00 33.67 317 VAL A N 1
ATOM 2672 C CA . VAL A 1 317 ? 16.918 -9.126 42.742 1.00 32.45 317 VAL A CA 1
ATOM 2673 C C . VAL A 1 317 ? 16.092 -7.869 42.829 1.00 31.85 317 VAL A C 1
ATOM 2674 O O . VAL A 1 317 ? 14.979 -7.911 43.309 1.00 35.51 317 VAL A O 1
ATOM 2678 N N . ILE A 1 318 ? 16.638 -6.706 42.404 1.00 30.88 318 ILE A N 1
ATOM 2679 C CA . ILE A 1 318 ? 15.850 -5.474 42.348 1.00 30.64 318 ILE A CA 1
ATOM 2680 C C . ILE A 1 318 ? 15.678 -4.862 40.937 1.00 29.48 318 ILE A C 1
ATOM 2681 O O . ILE A 1 318 ? 15.058 -3.828 40.739 1.00 28.86 318 ILE A O 1
ATOM 2686 N N . GLY A 1 319 ? 16.142 -5.580 39.949 1.00 27.92 319 GLY A N 1
ATOM 2687 C CA . GLY A 1 319 ? 16.070 -5.049 38.571 1.00 28.04 319 GLY A CA 1
ATOM 2688 C C . GLY A 1 319 ? 16.634 -5.995 37.582 1.00 26.05 319 GLY A C 1
ATOM 2689 O O . GLY A 1 319 ? 17.223 -6.997 37.942 1.00 26.81 319 GLY A O 1
ATOM 2690 N N . GLU A 1 320 ? 16.641 -5.551 36.307 1.00 24.16 320 GLU A N 1
ATOM 2691 C CA . GLU A 1 320 ? 17.233 -6.325 35.232 1.00 24.43 320 GLU A CA 1
ATOM 2692 C C . GLU A 1 320 ? 17.860 -5.353 34.266 1.00 22.14 320 GLU A C 1
ATOM 2693 O O . GLU A 1 320 ? 17.164 -4.489 33.757 1.00 22.39 320 GLU A O 1
ATOM 2699 N N . LEU A 1 321 ? 19.150 -5.535 34.018 1.00 21.05 321 LEU A N 1
ATOM 2700 C CA . LEU A 1 321 ? 19.918 -4.767 33.056 1.00 19.52 321 LEU A CA 1
ATOM 2701 C C . LEU A 1 321 ? 19.546 -5.343 31.689 1.00 20.50 321 LEU A C 1
ATOM 2702 O O . LEU A 1 321 ? 19.634 -6.577 31.490 1.00 21.58 321 LEU A O 1
ATOM 2707 N N . ARG A 1 322 ? 19.150 -4.459 30.751 1.00 19.08 322 ARG A N 1
ATOM 2708 C CA . ARG A 1 322 ? 18.700 -4.880 29.444 1.00 19.08 322 ARG A CA 1
ATOM 2709 C C . ARG A 1 322 ? 19.498 -4.451 28.254 1.00 18.95 322 ARG A C 1
ATOM 2710 O O . ARG A 1 322 ? 19.477 -5.143 27.204 1.00 19.63 322 ARG A O 1
ATOM 2718 N N . SER A 1 323 ? 20.122 -3.281 28.365 1.00 19.53 323 SER A N 1
ATOM 2719 C CA . SER A 1 323 ? 21.018 -2.759 27.337 1.00 19.48 323 SER A CA 1
ATOM 2720 C C . SER A 1 323 ? 22.226 -2.149 28.039 1.00 18.88 323 SER A C 1
ATOM 2721 O O . SER A 1 323 ? 22.072 -1.537 29.133 1.00 20.43 323 SER A O 1
ATOM 2724 N N . ALA A 1 324 ? 23.410 -2.317 27.491 1.00 19.00 324 ALA A N 1
ATOM 2725 C CA . ALA A 1 324 ? 24.588 -1.692 28.118 1.00 19.04 324 ALA A CA 1
ATOM 2726 C C . ALA A 1 324 ? 25.749 -1.590 27.189 1.00 20.47 324 ALA A C 1
ATOM 2727 O O . ALA A 1 324 ? 25.835 -2.366 26.211 1.00 22.82 324 ALA A O 1
ATOM 2729 N N . CYS A 1 325 ? 26.650 -0.656 27.498 1.00 21.18 325 CYS A N 1
ATOM 2730 C CA . CYS A 1 325 ? 27.868 -0.454 26.729 1.00 21.55 325 CYS A CA 1
ATOM 2731 C C . CYS A 1 325 ? 28.855 0.365 27.554 1.00 20.23 325 CYS A C 1
ATOM 2732 O O . CYS A 1 325 ? 28.519 1.077 28.529 1.00 21.79 325 CYS A O 1
ATOM 2735 N N . TYR A 1 326 ? 30.078 0.342 27.139 1.00 21.85 326 TYR A N 1
ATOM 2736 C CA . TYR A 1 326 ? 31.087 1.278 27.622 1.00 20.55 326 TYR A CA 1
ATOM 2737 C C . TYR A 1 326 ? 30.891 2.675 26.968 1.00 19.60 326 TYR A C 1
ATOM 2738 O O . TYR A 1 326 ? 30.727 2.797 25.770 1.00 22.15 326 TYR A O 1
ATOM 2747 N N . SER A 1 327 ? 30.812 3.701 27.796 1.00 18.39 327 SER A N 1
ATOM 2748 C CA . SER A 1 327 ? 30.712 5.101 27.362 1.00 18.71 327 SER A CA 1
ATOM 2749 C C . SER A 1 327 ? 32.036 5.838 27.531 1.00 19.55 327 SER A C 1
ATOM 2750 O O . SER A 1 327 ? 32.498 6.059 28.649 1.00 19.62 327 SER A O 1
ATOM 2753 N N . PRO A 1 328 ? 32.629 6.282 26.430 1.00 20.97 328 PRO A N 1
ATOM 2754 C CA . PRO A 1 328 ? 33.811 7.100 26.540 1.00 21.59 328 PRO A CA 1
ATOM 2755 C C . PRO A 1 328 ? 33.593 8.402 27.317 1.00 21.78 328 PRO A C 1
ATOM 2756 O O . PRO A 1 328 ? 34.527 8.882 28.000 1.00 23.71 328 PRO A O 1
ATOM 2760 N N . HIS A 1 329 ? 32.398 8.959 27.263 1.00 20.86 329 HIS A N 1
ATOM 2761 C CA . HIS A 1 329 ? 32.128 10.245 28.010 1.00 19.91 329 HIS A CA 1
ATOM 2762 C C . HIS A 1 329 ? 32.304 10.015 29.493 1.00 20.19 329 HIS A C 1
ATOM 2763 O O . HIS A 1 329 ? 32.968 10.787 30.160 1.00 19.96 329 HIS A O 1
ATOM 2770 N N . PHE A 1 330 ? 31.715 8.949 30.019 1.00 18.81 330 PHE A N 1
ATOM 2771 C CA . PHE A 1 330 ? 31.806 8.688 31.433 1.00 18.34 330 PHE A CA 1
ATOM 2772 C C . PHE A 1 330 ? 33.024 7.862 31.836 1.00 20.80 330 PHE A C 1
ATOM 2773 O O . PHE A 1 330 ? 33.335 7.741 33.041 1.00 21.83 330 PHE A O 1
ATOM 2781 N N . GLN A 1 331 ? 33.663 7.253 30.841 1.00 21.37 331 GLN A N 1
ATOM 2782 C CA . GLN A 1 331 ? 34.774 6.295 31.081 1.00 22.47 331 GLN A CA 1
ATOM 2783 C C . GLN A 1 331 ? 34.361 5.151 32.018 1.00 23.56 331 GLN A C 1
ATOM 2784 O O . GLN A 1 331 ? 35.126 4.670 32.852 1.00 24.45 331 GLN A O 1
ATOM 2790 N N . LYS A 1 332 ? 33.140 4.713 31.832 1.00 21.85 332 LYS A N 1
ATOM 2791 C CA . LYS A 1 332 ? 32.619 3.523 32.423 1.00 23.94 332 LYS A CA 1
ATOM 2792 C C . LYS A 1 332 ? 31.425 2.984 31.667 1.00 21.95 332 LYS A C 1
ATOM 2793 O O . LYS A 1 332 ? 30.965 3.543 30.688 1.00 20.29 332 LYS A O 1
ATOM 2799 N N . VAL A 1 333 ? 30.944 1.857 32.144 1.00 21.84 333 VAL A N 1
ATOM 2800 C CA . VAL A 1 333 ? 29.814 1.245 31.518 1.00 21.94 333 VAL A CA 1
ATOM 2801 C C . VAL A 1 333 ? 28.526 1.934 31.967 1.00 21.58 333 VAL A C 1
ATOM 2802 O O . VAL A 1 333 ? 28.326 2.298 33.160 1.00 23.13 333 VAL A O 1
ATOM 2806 N N . ILE A 1 334 ? 27.636 2.113 31.018 1.00 21.01 334 ILE A N 1
ATOM 2807 C CA . ILE A 1 334 ? 26.306 2.646 31.246 1.00 20.96 334 ILE A CA 1
ATOM 2808 C C . ILE A 1 334 ? 25.294 1.676 30.649 1.00 21.02 334 ILE A C 1
ATOM 2809 O O . ILE A 1 334 ? 25.605 0.873 29.783 1.00 21.04 334 ILE A O 1
ATOM 2814 N N . GLY A 1 335 ? 24.066 1.796 31.091 1.00 20.90 335 GLY A N 1
ATOM 2815 C CA . GLY A 1 335 ? 23.024 0.937 30.600 1.00 20.17 335 GLY A CA 1
ATOM 2816 C C . GLY A 1 335 ? 21.681 1.321 31.041 1.00 20.09 335 GLY A C 1
ATOM 2817 O O . GLY A 1 335 ? 21.491 2.267 31.797 1.00 21.02 335 GLY A O 1
ATOM 2818 N N . ILE A 1 336 ? 20.737 0.601 30.449 1.00 19.22 336 ILE A N 1
ATOM 2819 C CA . ILE A 1 336 ? 19.304 0.754 30.663 1.00 19.61 336 ILE A CA 1
ATOM 2820 C C . ILE A 1 336 ? 18.745 -0.492 31.358 1.00 19.30 336 ILE A C 1
ATOM 2821 O O . ILE A 1 336 ? 18.915 -1.578 30.910 1.00 20.15 336 ILE A O 1
ATOM 2826 N N . ALA A 1 337 ? 18.084 -0.271 32.478 1.00 20.52 337 ALA A N 1
ATOM 2827 C CA . ALA A 1 337 ? 17.598 -1.343 33.352 1.00 20.73 337 ALA A CA 1
ATOM 2828 C C . ALA A 1 337 ? 16.179 -1.138 33.748 1.00 20.74 337 ALA A C 1
ATOM 2829 O O . ALA A 1 337 ? 15.735 0.013 33.945 1.00 22.15 337 ALA A O 1
ATOM 2831 N N . MET A 1 338 ? 15.424 -2.245 33.856 1.00 21.45 338 MET A N 1
ATOM 2832 C CA . MET A 1 338 ? 14.030 -2.193 34.438 1.00 23.51 338 MET A CA 1
ATOM 2833 C C . MET A 1 338 ? 14.193 -2.409 35.924 1.00 23.66 338 MET A C 1
ATOM 2834 O O . MET A 1 338 ? 14.661 -3.456 36.303 1.00 25.57 338 MET A O 1
ATOM 2839 N N . ILE A 1 339 ? 13.908 -1.408 36.734 1.00 23.01 339 ILE A N 1
ATOM 2840 C CA . ILE A 1 339 ? 14.195 -1.518 38.195 1.00 24.88 339 ILE A CA 1
ATOM 2841 C C . ILE A 1 339 ? 12.926 -1.408 38.999 1.00 26.78 339 ILE A C 1
ATOM 2842 O O . ILE A 1 339 ? 12.009 -0.634 38.643 1.00 24.74 339 ILE A O 1
ATOM 2847 N N A LYS A 1 340 ? 12.892 -2.197 40.083 0.50 27.29 340 LYS A N 1
ATOM 2848 N N B LYS A 1 340 ? 12.851 -2.213 40.071 0.50 27.34 340 LYS A N 1
ATOM 2849 C CA A LYS A 1 340 ? 11.781 -2.192 41.015 0.50 28.40 340 LYS A CA 1
ATOM 2850 C CA B LYS A 1 340 ? 11.688 -2.191 40.950 0.50 28.62 340 LYS A CA 1
ATOM 2851 C C A LYS A 1 340 ? 11.658 -0.855 41.751 0.50 28.96 340 LYS A C 1
ATOM 2852 C C B LYS A 1 340 ? 11.648 -0.917 41.770 0.50 28.96 340 LYS A C 1
ATOM 2853 O O A LYS A 1 340 ? 12.660 -0.146 41.969 0.50 27.79 340 LYS A O 1
ATOM 2854 O O B LYS A 1 340 ? 12.705 -0.334 42.075 0.50 27.86 340 LYS A O 1
ATOM 2865 N N . LYS A 1 341 ? 10.423 -0.493 42.082 1.00 29.48 341 LYS A N 1
ATOM 2866 C CA . LYS A 1 341 ? 10.118 0.772 42.757 1.00 32.19 341 LYS A CA 1
ATOM 2867 C C . LYS A 1 341 ? 10.974 1.025 44.012 1.00 33.05 341 LYS A C 1
ATOM 2868 O O . LYS A 1 341 ? 11.362 2.176 44.262 1.00 35.20 341 LYS A O 1
ATOM 2874 N N . SER A 1 342 ? 11.355 -0.028 44.732 1.00 36.16 342 SER A N 1
ATOM 2875 C CA . SER A 1 342 ? 12.304 0.177 45.907 1.00 38.13 342 SER A CA 1
ATOM 2876 C C . SER A 1 342 ? 13.591 0.964 45.514 1.00 38.74 342 SER A C 1
ATOM 2877 O O . SER A 1 342 ? 14.100 1.844 46.315 1.00 39.44 342 SER A O 1
ATOM 2880 N N . HIS A 1 343 ? 14.147 0.608 44.350 1.00 37.82 343 HIS A N 1
ATOM 2881 C CA . HIS A 1 343 ? 15.405 1.197 43.785 1.00 37.83 343 HIS A CA 1
ATOM 2882 C C . HIS A 1 343 ? 15.391 2.223 42.685 1.00 37.13 343 HIS A C 1
ATOM 2883 O O . HIS A 1 343 ? 16.423 2.474 42.076 1.00 39.10 343 HIS A O 1
ATOM 2890 N N . TRP A 1 344 ? 14.325 2.948 42.525 1.00 36.34 344 TRP A N 1
ATOM 2891 C CA . TRP A 1 344 ? 14.250 3.973 41.508 1.00 37.01 344 TRP A CA 1
ATOM 2892 C C . TRP A 1 344 ? 15.178 5.133 41.599 1.00 37.73 344 TRP A C 1
ATOM 2893 O O . TRP A 1 344 ? 15.436 5.804 40.595 1.00 35.90 344 TRP A O 1
ATOM 2904 N N . GLU A 1 345 ? 15.604 5.441 42.828 1.00 37.17 345 GLU A N 1
ATOM 2905 C CA . GLU A 1 345 ? 16.138 6.748 43.134 1.00 38.53 345 GLU A CA 1
ATOM 2906 C C . GLU A 1 345 ? 17.504 6.927 42.456 1.00 38.24 345 GLU A C 1
ATOM 2907 O O . GLU A 1 345 ? 18.378 6.083 42.624 1.00 36.91 345 GLU A O 1
ATOM 2913 N N . ALA A 1 346 ? 17.655 8.019 41.694 1.00 40.18 346 ALA A N 1
ATOM 2914 C CA . ALA A 1 346 ? 18.971 8.369 41.119 1.00 39.95 346 ALA A CA 1
ATOM 2915 C C . ALA A 1 346 ? 19.948 8.421 42.275 1.00 39.81 346 ALA A C 1
ATOM 2916 O O . ALA A 1 346 ? 19.658 9.095 43.281 1.00 39.08 346 ALA A O 1
ATOM 2918 N N . SER A 1 347 ? 21.074 7.698 42.125 1.00 38.57 347 SER A N 1
ATOM 2919 C CA . SER A 1 347 ? 22.175 7.461 43.086 1.00 39.18 347 SER A CA 1
ATOM 2920 C C . SER A 1 347 ? 22.071 6.206 43.913 1.00 38.65 347 SER A C 1
ATOM 2921 O O . SER A 1 347 ? 23.048 5.723 44.461 1.00 40.02 347 SER A O 1
ATOM 2924 N N . GLN A 1 348 ? 20.884 5.623 43.958 1.00 38.88 348 GLN A N 1
ATOM 2925 C CA . GLN A 1 348 ? 20.711 4.335 44.527 1.00 38.42 348 GLN A CA 1
ATOM 2926 C C . GLN A 1 348 ? 21.718 3.296 44.015 1.00 36.83 348 GLN A C 1
ATOM 2927 O O . GLN A 1 348 ? 21.891 3.041 42.760 1.00 35.84 348 GLN A O 1
ATOM 2933 N N . GLY A 1 349 ? 22.364 2.670 44.973 1.00 37.12 349 GLY A N 1
ATOM 2934 C CA . GLY A 1 349 ? 23.361 1.642 44.762 1.00 36.18 349 GLY A CA 1
ATOM 2935 C C . GLY A 1 349 ? 22.834 0.253 44.480 1.00 36.45 349 GLY A C 1
ATOM 2936 O O . GLY A 1 349 ? 21.752 -0.105 44.930 1.00 37.31 349 GLY A O 1
ATOM 2937 N N . PHE A 1 350 ? 23.593 -0.527 43.728 1.00 34.58 350 PHE A N 1
ATOM 2938 C CA . PHE A 1 350 ? 23.249 -1.891 43.464 1.00 33.73 350 PHE A CA 1
ATOM 2939 C C . PHE A 1 350 ? 24.463 -2.717 43.184 1.00 33.11 350 PHE A C 1
ATOM 2940 O O . PHE A 1 350 ? 25.571 -2.199 43.028 1.00 35.83 350 PHE A O 1
ATOM 2948 N N . LYS A 1 351 ? 24.255 -4.024 43.134 1.00 33.94 351 LYS A N 1
ATOM 2949 C CA . LYS A 1 351 ? 25.291 -4.989 42.839 1.00 33.31 351 LYS A CA 1
ATOM 2950 C C . LYS A 1 351 ? 24.924 -5.775 41.552 1.00 34.69 351 LYS A C 1
ATOM 2951 O O . LYS A 1 351 ? 23.728 -5.971 41.263 1.00 32.33 351 LYS A O 1
ATOM 2957 N N . ILE A 1 352 ? 25.943 -6.239 40.841 1.00 33.15 352 ILE A N 1
ATOM 2958 C CA . ILE A 1 352 ? 25.747 -7.058 39.613 1.00 35.10 352 ILE A CA 1
ATOM 2959 C C . ILE A 1 352 ? 26.924 -7.968 39.406 1.00 37.32 352 ILE A C 1
ATOM 2960 O O . ILE A 1 352 ? 28.020 -7.614 39.799 1.00 39.04 352 ILE A O 1
ATOM 2965 N N . GLN A 1 353 ? 26.711 -9.148 38.813 1.00 39.13 353 GLN A N 1
ATOM 2966 C CA . GLN A 1 353 ? 27.775 -10.099 38.477 1.00 41.85 353 GLN A CA 1
ATOM 2967 C C . GLN A 1 353 ? 28.199 -9.950 37.027 1.00 42.78 353 GLN A C 1
ATOM 2968 O O . GLN A 1 353 ? 27.355 -10.073 36.135 1.00 42.90 353 GLN A O 1
ATOM 2974 N N . ILE A 1 354 ? 29.500 -9.771 36.790 1.00 44.51 354 ILE A N 1
ATOM 2975 C CA . ILE A 1 354 ? 30.073 -9.786 35.450 1.00 46.12 354 ILE A CA 1
ATOM 2976 C C . ILE A 1 354 ? 31.251 -10.716 35.500 1.00 48.53 354 ILE A C 1
ATOM 2977 O O . ILE A 1 354 ? 32.148 -10.509 36.308 1.00 48.94 354 ILE A O 1
ATOM 2982 N N . ASN A 1 355 ? 31.256 -11.708 34.605 1.00 51.06 355 ASN A N 1
ATOM 2983 C CA . ASN A 1 355 ? 32.075 -12.921 34.737 1.00 52.10 355 ASN A CA 1
ATOM 2984 C C . ASN A 1 355 ? 31.704 -13.494 36.091 1.00 52.51 355 ASN A C 1
ATOM 2985 O O . ASN A 1 355 ? 30.550 -13.876 36.234 1.00 54.31 355 ASN A O 1
ATOM 2990 N N . ASP A 1 356 ? 32.570 -13.475 37.101 1.00 52.43 356 ASP A N 1
ATOM 2991 C CA . ASP A 1 356 ? 32.188 -14.056 38.420 1.00 53.21 356 ASP A CA 1
ATOM 2992 C C . ASP A 1 356 ? 32.460 -13.138 39.619 1.00 52.54 356 ASP A C 1
ATOM 2993 O O . ASP A 1 356 ? 32.617 -13.602 40.753 1.00 53.03 356 ASP A O 1
ATOM 2998 N N . ASN A 1 357 ? 32.492 -11.837 39.376 1.00 51.74 357 ASN A N 1
ATOM 2999 C CA . ASN A 1 357 ? 32.850 -10.903 40.414 1.00 51.06 357 ASN A CA 1
ATOM 3000 C C . ASN A 1 357 ? 31.647 -10.024 40.666 1.00 49.88 357 ASN A C 1
ATOM 3001 O O . ASN A 1 357 ? 30.860 -9.784 39.786 1.00 50.47 357 ASN A O 1
ATOM 3006 N N . THR A 1 358 ? 31.485 -9.582 41.886 1.00 49.03 358 THR A N 1
ATOM 3007 C CA . THR A 1 358 ? 30.392 -8.722 42.219 1.00 48.86 358 THR A CA 1
ATOM 3008 C C . THR A 1 358 ? 30.923 -7.323 42.018 1.00 47.56 358 THR A C 1
ATOM 3009 O O . THR A 1 358 ? 32.019 -6.994 42.472 1.00 48.41 358 THR A O 1
ATOM 3013 N N . ILE A 1 359 ? 30.184 -6.525 41.261 1.00 45.71 359 ILE A N 1
ATOM 3014 C CA . ILE A 1 359 ? 30.624 -5.183 40.912 1.00 43.35 359 ILE A CA 1
ATOM 3015 C C . ILE A 1 359 ? 29.500 -4.190 41.270 1.00 40.44 359 ILE A C 1
ATOM 3016 O O . ILE A 1 359 ? 28.304 -4.530 41.193 1.00 40.18 359 ILE A O 1
ATOM 3021 N N . ASN A 1 360 ? 29.903 -2.992 41.728 1.00 37.58 360 ASN A N 1
ATOM 3022 C CA A ASN A 1 360 ? 29.006 -1.931 42.166 0.50 36.39 360 ASN A CA 1
ATOM 3023 C CA B ASN A 1 360 ? 28.923 -1.999 42.177 0.50 36.71 360 ASN A CA 1
ATOM 3024 C C . ASN A 1 360 ? 28.515 -1.150 40.990 1.00 34.79 360 ASN A C 1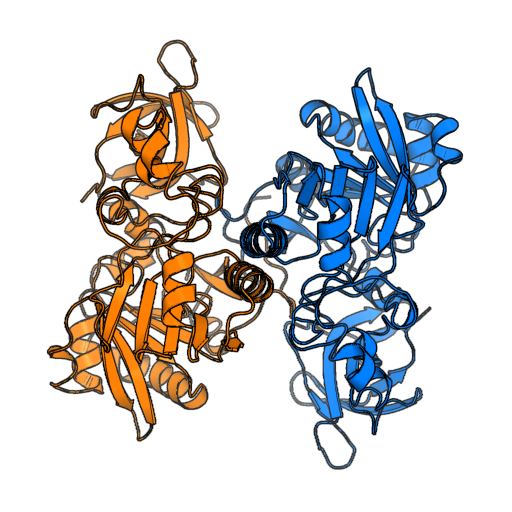
ATOM 3025 O O . ASN A 1 360 ? 29.298 -0.915 40.046 1.00 34.41 360 ASN A O 1
ATOM 3034 N N . GLY A 1 361 ? 27.278 -0.707 41.069 1.00 31.49 361 GLY A N 1
ATOM 3035 C CA . GLY A 1 361 ? 26.725 0.278 40.173 1.00 30.50 361 GLY A CA 1
ATOM 3036 C C . GLY A 1 361 ? 25.782 1.190 40.907 1.00 30.49 361 GLY A C 1
ATOM 3037 O O . GLY A 1 361 ? 25.471 1.023 42.132 1.00 31.02 361 GLY A O 1
ATOM 3038 N N . ASN A 1 362 ? 25.298 2.170 40.176 1.00 28.95 362 ASN A N 1
ATOM 3039 C CA . ASN A 1 362 ? 24.351 3.039 40.734 1.00 29.72 362 ASN A CA 1
ATOM 3040 C C . ASN A 1 362 ? 23.334 3.414 39.722 1.00 28.25 362 ASN A C 1
ATOM 3041 O O . ASN A 1 362 ? 23.599 3.470 38.500 1.00 29.80 362 ASN A O 1
ATOM 3046 N N . VAL A 1 363 ? 22.137 3.684 40.201 1.00 27.62 363 VAL A N 1
ATOM 3047 C CA . VAL A 1 363 ? 21.050 4.120 39.370 1.00 25.31 363 VAL A CA 1
ATOM 3048 C C . VAL A 1 363 ? 21.193 5.609 39.015 1.00 26.07 363 VAL A C 1
ATOM 3049 O O . VAL A 1 363 ? 21.692 6.380 39.812 1.00 26.62 363 VAL A O 1
ATOM 3053 N N . CYS A 1 364 ? 20.731 6.010 37.827 1.00 24.93 364 CYS A N 1
ATOM 3054 C CA . CYS A 1 364 ? 20.703 7.405 37.349 1.00 25.85 364 CYS A CA 1
ATOM 3055 C C . CYS A 1 364 ? 19.468 7.666 36.435 1.00 25.51 364 CYS A C 1
ATOM 3056 O O . CYS A 1 364 ? 18.767 6.697 36.027 1.00 27.18 364 CYS A O 1
ATOM 3059 N N . ASP A 1 365 ? 19.197 8.930 36.122 1.00 27.76 365 ASP A N 1
ATOM 3060 C CA . ASP A 1 365 ? 18.176 9.339 35.170 1.00 28.21 365 ASP A CA 1
ATOM 3061 C C . ASP A 1 365 ? 18.568 9.133 33.709 1.00 28.33 365 ASP A C 1
ATOM 3062 O O . ASP A 1 365 ? 19.729 9.062 33.376 1.00 28.22 365 ASP A O 1
ATOM 3067 N N . LEU A 1 366 ? 17.554 9.087 32.859 1.00 27.59 366 LEU A N 1
ATOM 3068 C CA . LEU A 1 366 ? 17.639 9.014 31.428 1.00 28.26 366 LEU A CA 1
ATOM 3069 C C . LEU A 1 366 ? 17.105 10.355 30.866 1.00 28.16 366 LEU A C 1
ATOM 3070 O O . LEU A 1 366 ? 16.042 10.870 31.331 1.00 31.40 366 LEU A O 1
ATOM 3075 N N . PRO A 1 367 ? 17.758 10.928 29.838 1.00 27.59 367 PRO A N 1
ATOM 3076 C CA . PRO A 1 367 ? 18.947 10.472 29.202 1.00 25.15 367 PRO A CA 1
ATOM 3077 C C . PRO A 1 367 ? 20.159 10.751 30.072 1.00 24.51 367 PRO A C 1
ATOM 3078 O O . PRO A 1 367 ? 20.087 11.424 31.092 1.00 24.15 367 PRO A O 1
ATOM 3082 N N . PHE A 1 368 ? 21.297 10.269 29.606 1.00 21.87 368 PHE A N 1
ATOM 3083 C CA . PHE A 1 368 ? 22.530 10.386 30.340 1.00 21.30 368 PHE A CA 1
ATOM 3084 C C . PHE A 1 368 ? 23.227 11.694 30.179 1.00 21.69 368 PHE A C 1
ATOM 3085 O O . PHE A 1 368 ? 24.037 12.048 31.040 1.00 21.49 368 PHE A O 1
ATOM 3093 N N . ILE A 1 369 ? 22.980 12.360 29.051 1.00 23.66 369 ILE A N 1
ATOM 3094 C CA . ILE A 1 369 ? 23.656 13.624 28.716 1.00 24.63 369 ILE A CA 1
ATOM 3095 C C . ILE A 1 369 ? 22.676 14.630 28.134 1.00 25.65 369 ILE A C 1
ATOM 3096 O O . ILE A 1 369 ? 21.543 14.252 27.743 1.00 27.72 369 ILE A O 1
ATOM 3102 N N . MET B 1 1 ? 34.051 -8.548 3.501 1.00 43.55 1 MET B N 1
ATOM 3103 C CA A MET B 1 1 ? 32.954 -9.223 2.742 0.50 43.47 1 MET B CA 1
ATOM 3104 C CA B MET B 1 1 ? 33.015 -9.182 2.640 0.50 44.43 1 MET B CA 1
ATOM 3105 C C . MET B 1 1 ? 33.335 -10.636 2.213 1.00 43.92 1 MET B C 1
ATOM 3106 O O . MET B 1 1 ? 33.874 -10.838 1.104 1.00 47.43 1 MET B O 1
ATOM 3115 N N . LYS B 1 2 ? 33.102 -11.620 3.098 1.00 41.82 2 LYS B N 1
ATOM 3116 C CA . LYS B 1 2 ? 32.617 -12.969 2.691 1.00 38.11 2 LYS B CA 1
ATOM 3117 C C . LYS B 1 2 ? 31.563 -13.477 3.717 1.00 33.28 2 LYS B C 1
ATOM 3118 O O . LYS B 1 2 ? 30.410 -13.540 3.335 1.00 33.53 2 LYS B O 1
ATOM 3124 N N . ASN B 1 3 ? 31.977 -13.916 4.922 1.00 27.62 3 ASN B N 1
ATOM 3125 C CA . ASN B 1 3 ? 31.057 -14.075 6.037 1.00 25.29 3 ASN B CA 1
ATOM 3126 C C . ASN B 1 3 ? 31.062 -12.812 6.888 1.00 21.08 3 ASN B C 1
ATOM 3127 O O . ASN B 1 3 ? 32.010 -12.037 6.887 1.00 23.00 3 ASN B O 1
ATOM 3132 N N . PHE B 1 4 ? 29.962 -12.614 7.597 1.00 16.94 4 PHE B N 1
ATOM 3133 C CA . PHE B 1 4 ? 29.736 -11.516 8.539 1.00 15.73 4 PHE B CA 1
ATOM 3134 C C . PHE B 1 4 ? 29.265 -12.037 9.849 1.00 14.70 4 PHE B C 1
ATOM 3135 O O . PHE B 1 4 ? 28.495 -13.007 9.898 1.00 16.82 4 PHE B O 1
ATOM 3143 N N . SER B 1 5 ? 29.688 -11.385 10.934 1.00 14.81 5 SER B N 1
ATOM 3144 C CA . SER B 1 5 ? 29.314 -11.807 12.287 1.00 14.41 5 SER B CA 1
ATOM 3145 C C . SER B 1 5 ? 27.926 -11.380 12.602 1.00 13.97 5 SER B C 1
ATOM 3146 O O . SER B 1 5 ? 27.471 -10.317 12.162 1.00 15.58 5 SER B O 1
ATOM 3149 N N . ILE B 1 6 ? 27.253 -12.161 13.435 1.00 13.66 6 ILE B N 1
ATOM 3150 C CA . ILE B 1 6 ? 26.011 -11.709 14.040 1.00 12.77 6 ILE B CA 1
ATOM 3151 C C . ILE B 1 6 ? 26.340 -10.882 15.279 1.00 13.02 6 ILE B C 1
ATOM 3152 O O . ILE B 1 6 ? 27.261 -11.227 16.032 1.00 17.59 6 ILE B O 1
ATOM 3157 N N . ALA B 1 7 ? 25.602 -9.822 15.502 1.00 13.55 7 ALA B N 1
ATOM 3158 C CA . ALA B 1 7 ? 25.660 -9.011 16.711 1.00 13.95 7 ALA B CA 1
ATOM 3159 C C . ALA B 1 7 ? 24.557 -9.418 17.671 1.00 15.30 7 ALA B C 1
ATOM 3160 O O . ALA B 1 7 ? 23.407 -9.191 17.402 1.00 17.87 7 ALA B O 1
ATOM 3162 N N . LYS B 1 8 ? 24.945 -10.032 18.789 1.00 15.67 8 LYS B N 1
ATOM 3163 C CA . LYS B 1 8 ? 23.971 -10.434 19.808 1.00 16.66 8 LYS B CA 1
ATOM 3164 C C . LYS B 1 8 ? 23.456 -9.265 20.609 1.00 15.82 8 LYS B C 1
ATOM 3165 O O . LYS B 1 8 ? 24.103 -8.250 20.756 1.00 17.66 8 LYS B O 1
ATOM 3171 N N . SER B 1 9 ? 22.264 -9.397 21.109 1.00 15.59 9 SER B N 1
ATOM 3172 C CA . SER B 1 9 ? 21.634 -8.412 22.013 1.00 16.25 9 SER B CA 1
ATOM 3173 C C . SER B 1 9 ? 20.441 -9.130 22.686 1.00 15.27 9 SER B C 1
ATOM 3174 O O . SER B 1 9 ? 20.042 -10.196 22.242 1.00 14.57 9 SER B O 1
ATOM 3177 N N . ARG B 1 10 ? 19.847 -8.511 23.705 1.00 14.55 10 ARG B N 1
ATOM 3178 C CA . ARG B 1 10 ? 18.663 -9.080 24.322 1.00 13.49 10 ARG B CA 1
ATOM 3179 C C . ARG B 1 10 ? 17.557 -9.366 23.332 1.00 12.80 10 ARG B C 1
ATOM 3180 O O . ARG B 1 10 ? 16.888 -10.386 23.408 1.00 15.01 10 ARG B O 1
ATOM 3188 N N . ARG B 1 11 ? 17.410 -8.469 22.358 1.00 14.48 11 ARG B N 1
ATOM 3189 C CA . ARG B 1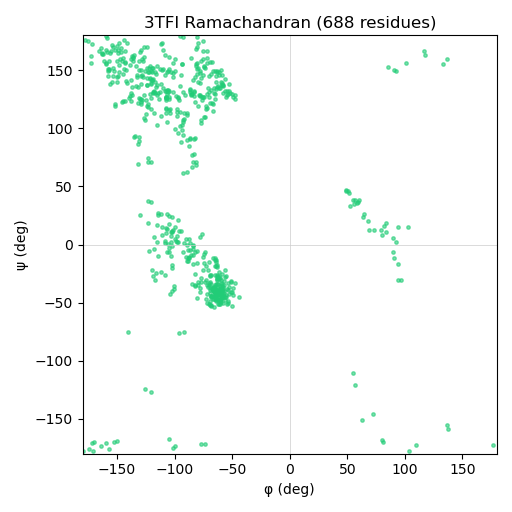 11 ? 16.360 -8.568 21.346 1.00 12.62 11 ARG B CA 1
ATOM 3190 C C . ARG B 1 11 ? 16.497 -9.795 20.462 1.00 12.30 11 ARG B C 1
ATOM 3191 O O . ARG B 1 11 ? 15.485 -10.338 20.001 1.00 13.44 11 ARG B O 1
ATOM 3199 N N . LEU B 1 12 ? 17.721 -10.203 20.176 1.00 12.36 12 LEU B N 1
ATOM 3200 C CA . LEU B 1 12 ? 17.975 -11.476 19.475 1.00 12.21 12 LEU B CA 1
ATOM 3201 C C . LEU B 1 12 ? 18.065 -12.571 20.533 1.00 12.29 12 LEU B C 1
ATOM 3202 O O . LEU B 1 12 ? 19.121 -12.910 21.052 1.00 14.72 12 LEU B O 1
ATOM 3207 N N . ARG B 1 13 ? 16.913 -13.069 20.894 1.00 11.04 13 ARG B N 1
ATOM 3208 C CA . ARG B 1 13 ? 16.801 -13.816 22.129 1.00 11.59 13 ARG B CA 1
ATOM 3209 C C . ARG B 1 13 ? 17.628 -15.096 22.140 1.00 11.74 13 ARG B C 1
ATOM 3210 O O . ARG B 1 13 ? 17.622 -15.855 21.192 1.00 11.83 13 ARG B O 1
ATOM 3218 N N . SER B 1 14 ? 18.323 -15.324 23.239 1.00 13.46 14 SER B N 1
ATOM 3219 C CA A SER B 1 14 ? 18.983 -16.606 23.496 0.50 13.58 14 SER B CA 1
ATOM 3220 C CA B SER B 1 14 ? 18.989 -16.591 23.502 0.50 14.52 14 SER B CA 1
ATOM 3221 C C . SER B 1 14 ? 17.947 -17.620 24.002 1.00 14.22 14 SER B C 1
ATOM 3222 O O . SER B 1 14 ? 16.737 -17.291 24.144 1.00 16.38 14 SER B O 1
ATOM 3227 N N . THR B 1 15 ? 18.371 -18.875 24.125 1.00 14.03 15 THR B N 1
ATOM 3228 C CA . THR B 1 15 ? 17.568 -20.001 24.416 1.00 13.57 15 THR B CA 1
ATOM 3229 C C . THR B 1 15 ? 18.092 -20.764 25.602 1.00 12.43 15 THR B C 1
ATOM 3230 O O . THR B 1 15 ? 19.239 -20.550 26.015 1.00 13.68 15 THR B O 1
ATOM 3234 N N . PRO B 1 16 ? 17.315 -21.726 26.108 1.00 13.20 16 PRO B N 1
ATOM 3235 C CA . PRO B 1 16 ? 17.844 -22.552 27.218 1.00 13.85 16 PRO B CA 1
ATOM 3236 C C . PRO B 1 16 ? 18.991 -23.438 26.835 1.00 13.23 16 PRO B C 1
ATOM 3237 O O . PRO B 1 16 ? 19.625 -24.011 27.690 1.00 15.23 16 PRO B O 1
ATOM 3241 N N . TYR B 1 17 ? 19.233 -23.557 25.532 1.00 12.47 17 TYR B N 1
ATOM 3242 C CA . TYR B 1 17 ? 20.271 -24.451 25.018 1.00 13.11 17 TYR B CA 1
ATOM 3243 C C . TYR B 1 17 ? 21.516 -23.700 24.504 1.00 12.34 17 TYR B C 1
ATOM 3244 O O . TYR B 1 17 ? 22.530 -24.330 24.179 1.00 14.23 17 TYR B O 1
ATOM 3253 N N . THR B 1 18 ? 21.469 -22.363 24.457 1.00 13.45 18 THR B N 1
ATOM 3254 C CA . THR B 1 18 ? 22.563 -21.573 23.901 1.00 14.09 18 THR B CA 1
ATOM 3255 C C . THR B 1 18 ? 23.882 -21.917 24.554 1.00 15.80 18 THR B C 1
ATOM 3256 O O . THR B 1 18 ? 24.896 -22.132 23.870 1.00 15.21 18 THR B O 1
ATOM 3260 N N . SER B 1 19 ? 23.929 -21.922 25.879 1.00 15.14 19 SER B N 1
ATOM 3261 C CA . SER B 1 19 ? 25.240 -22.151 26.523 1.00 17.35 19 SER B CA 1
ATOM 3262 C C . SER B 1 19 ? 25.804 -23.498 26.184 1.00 17.18 19 SER B C 1
ATOM 3263 O O . SER B 1 19 ? 27.044 -23.682 26.042 1.00 20.82 19 SER B O 1
ATOM 3266 N N . ARG B 1 20 ? 24.926 -24.480 26.029 1.00 15.55 20 ARG B N 1
ATOM 3267 C CA . ARG B 1 20 ? 25.361 -25.795 25.636 1.00 16.10 20 ARG B CA 1
ATOM 3268 C C . ARG B 1 20 ? 25.854 -25.881 24.199 1.00 15.05 20 ARG B C 1
ATOM 3269 O O . ARG B 1 20 ? 26.943 -26.411 23.924 1.00 17.43 20 ARG B O 1
ATOM 3277 N N . ILE B 1 21 ? 25.061 -25.386 23.253 1.00 13.61 21 ILE B N 1
ATOM 3278 C CA . ILE B 1 21 ? 25.441 -25.494 21.845 1.00 14.49 21 ILE B CA 1
ATOM 3279 C C . ILE B 1 21 ? 26.740 -24.727 21.519 1.00 14.50 21 ILE B C 1
ATOM 3280 O O . ILE B 1 21 ? 27.451 -25.097 20.602 1.00 16.17 21 ILE B O 1
ATOM 3285 N N . GLU B 1 22 ? 26.981 -23.648 22.242 1.00 15.39 22 GLU B N 1
ATOM 3286 C CA . GLU B 1 22 ? 28.207 -22.833 22.095 1.00 15.98 22 GLU B CA 1
ATOM 3287 C C . GLU B 1 22 ? 29.456 -23.525 22.686 1.00 17.56 22 GLU B C 1
ATOM 3288 O O . GLU B 1 22 ? 30.542 -23.050 22.429 1.00 21.69 22 GLU B O 1
ATOM 3294 N N . LYS B 1 23 ? 29.274 -24.664 23.361 1.00 19.02 23 LYS B N 1
ATOM 3295 C CA A LYS B 1 23 ? 30.368 -25.552 23.724 0.50 19.99 23 LYS B CA 1
ATOM 3296 C CA B LYS B 1 23 ? 30.362 -25.561 23.723 0.50 19.68 23 LYS B CA 1
ATOM 3297 C C . LYS B 1 23 ? 30.429 -26.812 22.839 1.00 19.46 23 LYS B C 1
ATOM 3298 O O . LYS B 1 23 ? 31.312 -27.683 23.027 1.00 24.73 23 LYS B O 1
ATOM 3309 N N . GLN B 1 24 ? 29.505 -26.948 21.914 1.00 18.73 24 GLN B N 1
ATOM 3310 C CA . GLN B 1 24 ? 29.374 -28.055 21.016 1.00 19.34 24 GLN B CA 1
ATOM 3311 C C . GLN B 1 24 ? 29.572 -27.725 19.572 1.00 19.76 24 GLN B C 1
ATOM 3312 O O . GLN B 1 24 ? 29.244 -28.577 18.690 1.00 21.42 24 GLN B O 1
ATOM 3318 N N . GLY B 1 25 ? 30.182 -26.565 19.286 1.00 18.95 25 GLY B N 1
ATOM 3319 C CA . GLY B 1 25 ? 30.557 -26.311 17.910 1.00 19.65 25 GLY B CA 1
ATOM 3320 C C . GLY B 1 25 ? 29.686 -25.566 16.992 1.00 17.74 25 GLY B C 1
ATOM 3321 O O . GLY B 1 25 ? 29.913 -25.622 15.822 1.00 18.23 25 GLY B O 1
ATOM 3322 N N . VAL B 1 26 ? 28.688 -24.867 17.524 1.00 15.46 26 VAL B N 1
ATOM 3323 C CA . VAL B 1 26 ? 27.886 -24.026 16.656 1.00 15.23 26 VAL B CA 1
ATOM 3324 C C . VAL B 1 26 ? 28.788 -22.972 16.003 1.00 14.23 26 VAL B C 1
ATOM 3325 O O . VAL B 1 26 ? 29.659 -22.395 16.652 1.00 17.30 26 VAL B O 1
ATOM 3329 N N . THR B 1 27 ? 28.625 -22.769 14.705 1.00 14.48 27 THR B N 1
ATOM 3330 C CA . THR B 1 27 ? 29.436 -21.798 13.958 1.00 14.00 27 THR B CA 1
ATOM 3331 C C . THR B 1 27 ? 28.651 -20.655 13.284 1.00 13.79 27 THR B C 1
ATOM 3332 O O . THR B 1 27 ? 29.219 -19.621 12.985 1.00 15.49 27 THR B O 1
ATOM 3336 N N . ALA B 1 28 ? 27.360 -20.853 13.040 1.00 13.89 28 ALA B N 1
ATOM 3337 C CA . ALA B 1 28 ? 26.497 -19.864 12.392 1.00 13.27 28 ALA B CA 1
ATOM 3338 C C . ALA B 1 28 ? 25.121 -19.907 12.947 1.00 12.01 28 ALA B C 1
ATOM 3339 O O . ALA B 1 28 ? 24.664 -20.971 13.367 1.00 13.02 28 ALA B O 1
ATOM 3341 N N . TYR B 1 29 ? 24.494 -18.729 12.993 1.00 12.10 29 TYR B N 1
ATOM 3342 C CA . TYR B 1 29 ? 23.157 -18.533 13.433 1.00 11.63 29 TYR B CA 1
ATOM 3343 C C . TYR B 1 29 ? 22.300 -17.899 12.385 1.00 11.78 29 TYR B C 1
ATOM 3344 O O . TYR B 1 29 ? 22.761 -17.105 11.595 1.00 12.63 29 TYR B O 1
ATOM 3353 N N . THR B 1 30 ? 21.019 -18.261 12.417 1.00 11.33 30 THR B N 1
ATOM 3354 C CA . THR B 1 30 ? 19.982 -17.433 11.834 1.00 12.01 30 THR B CA 1
ATOM 3355 C C . THR B 1 30 ? 19.114 -16.847 12.936 1.00 11.98 30 THR B C 1
ATOM 3356 O O . THR B 1 30 ? 19.317 -17.183 14.118 1.00 12.08 30 THR B O 1
ATOM 3360 N N . ILE B 1 31 ? 18.184 -15.946 12.572 1.00 11.81 31 ILE B N 1
ATOM 3361 C CA . ILE B 1 31 ? 17.225 -15.386 13.505 1.00 11.32 31 ILE B CA 1
ATOM 3362 C C . ILE B 1 31 ? 15.858 -15.789 13.003 1.00 11.74 31 ILE B C 1
ATOM 3363 O O . ILE B 1 31 ? 15.584 -15.700 11.790 1.00 14.11 31 ILE B O 1
ATOM 3368 N N . TYR B 1 32 ? 15.071 -16.324 13.947 1.00 11.13 32 TYR B N 1
ATOM 3369 C CA . TYR B 1 32 ? 13.768 -16.896 13.622 1.00 11.70 32 TYR B CA 1
ATOM 3370 C C . TYR B 1 32 ? 12.852 -16.561 14.769 1.00 11.77 32 TYR B C 1
ATOM 3371 O O . TYR B 1 32 ? 13.193 -16.816 15.921 1.00 11.45 32 TYR B O 1
ATOM 3380 N N . ASN B 1 33 ? 11.724 -15.887 14.502 1.00 11.97 33 ASN B N 1
ATOM 3381 C CA . ASN B 1 33 ? 10.931 -15.386 15.631 1.00 11.55 33 ASN B CA 1
ATOM 3382 C C . ASN B 1 33 ? 11.718 -14.632 16.675 1.00 12.08 33 ASN B C 1
ATOM 3383 O O . ASN B 1 33 ? 11.533 -14.835 17.855 1.00 12.78 33 ASN B O 1
ATOM 3388 N N . HIS B 1 34 ? 12.581 -13.729 16.233 1.00 11.82 34 HIS B N 1
ATOM 3389 C CA . HIS B 1 34 ? 13.268 -12.891 17.185 1.00 12.11 34 HIS B CA 1
ATOM 3390 C C . HIS B 1 34 ? 14.078 -13.691 18.201 1.00 11.04 34 HIS B C 1
ATOM 3391 O O . HIS B 1 34 ? 14.242 -13.292 19.347 1.00 11.75 34 HIS B O 1
ATOM 3398 N N . MET B 1 35 ? 14.642 -14.778 17.708 1.00 11.26 35 MET B N 1
ATOM 3399 C CA . MET B 1 35 ? 15.366 -15.729 18.548 1.00 10.29 35 MET B CA 1
ATOM 3400 C C . MET B 1 35 ? 16.481 -16.408 17.734 1.00 10.56 35 MET B C 1
ATOM 3401 O O . MET B 1 35 ? 16.338 -16.652 16.535 1.00 11.75 35 MET B O 1
ATOM 3406 N N . LEU B 1 36 ? 17.601 -16.667 18.407 1.00 10.45 36 LEU B N 1
ATOM 3407 C CA . LEU B 1 36 ? 18.711 -17.353 17.816 1.00 12.02 36 LEU B CA 1
ATOM 3408 C C . LEU B 1 36 ? 18.310 -18.795 17.470 1.00 11.87 36 LEU B C 1
ATOM 3409 O O . LEU B 1 36 ? 17.797 -19.531 18.329 1.00 12.62 36 LEU B O 1
ATOM 3414 N N . LEU B 1 37 ? 18.583 -19.184 16.243 1.00 11.84 37 LEU B N 1
ATOM 3415 C CA . LEU B 1 37 ? 18.350 -20.564 15.755 1.00 10.84 37 LEU B CA 1
ATOM 3416 C C . LEU B 1 37 ? 19.673 -20.990 15.122 1.00 11.08 37 LEU B C 1
ATOM 3417 O O . LEU B 1 37 ? 20.142 -20.327 14.214 1.00 11.48 37 LEU B O 1
ATOM 3422 N N . PRO B 1 38 ? 20.277 -22.089 15.577 1.00 12.06 38 PRO B N 1
ATOM 3423 C CA . PRO B 1 38 ? 21.545 -22.501 14.914 1.00 13.55 38 PRO B CA 1
ATOM 3424 C C . PRO B 1 38 ? 21.311 -22.779 13.433 1.00 13.38 38 PRO B C 1
ATOM 3425 O O . PRO B 1 38 ? 20.272 -23.337 13.062 1.00 13.46 38 PRO B O 1
ATOM 3429 N N . ALA B 1 39 ? 22.268 -22.345 12.612 1.00 13.43 39 ALA B N 1
ATOM 3430 C CA . ALA B 1 39 ? 22.273 -22.569 11.188 1.00 12.92 39 ALA B CA 1
ATOM 3431 C C . ALA B 1 39 ? 23.371 -23.518 10.727 1.00 14.47 39 ALA B C 1
ATOM 3432 O O . ALA B 1 39 ? 23.236 -24.128 9.665 1.00 17.34 39 ALA B O 1
ATOM 3434 N N . ALA B 1 40 ? 24.426 -23.645 11.497 1.00 14.86 40 ALA B N 1
ATOM 3435 C CA . ALA B 1 40 ? 25.535 -24.557 11.169 1.00 14.92 40 ALA B CA 1
ATOM 3436 C C . ALA B 1 40 ? 26.333 -24.923 12.372 1.00 16.30 40 ALA B C 1
ATOM 3437 O O . ALA B 1 40 ? 26.519 -24.114 13.262 1.00 14.62 40 ALA B O 1
ATOM 3439 N N . PHE B 1 41 ? 26.796 -26.166 12.364 1.00 15.98 41 PHE B N 1
ATOM 3440 C CA . PHE B 1 41 ? 27.826 -26.712 13.290 1.00 16.57 41 PHE B CA 1
ATOM 3441 C C . PHE B 1 41 ? 28.944 -27.160 12.389 1.00 17.64 41 PHE B C 1
ATOM 3442 O O . PHE B 1 41 ? 29.158 -28.348 12.149 1.00 19.88 41 PHE B O 1
ATOM 3450 N N . GLY B 1 42 ? 29.646 -26.200 11.819 1.00 17.25 42 GLY B N 1
ATOM 3451 C CA . GLY B 1 42 ? 30.642 -26.478 10.785 1.00 19.52 42 GLY B CA 1
ATOM 3452 C C . GLY B 1 42 ? 29.993 -26.877 9.485 1.00 18.57 42 GLY B C 1
ATOM 3453 O O . GLY B 1 42 ? 28.868 -26.471 9.179 1.00 20.23 42 GLY B O 1
ATOM 3454 N N . SER B 1 43 ? 30.619 -27.771 8.739 1.00 18.56 43 SER B N 1
ATOM 3455 C CA . SER B 1 43 ? 30.204 -28.108 7.407 1.00 20.20 43 SER B CA 1
ATOM 3456 C C . SER B 1 43 ? 28.764 -28.549 7.337 1.00 19.85 43 SER B C 1
ATOM 3457 O O . SER B 1 43 ? 28.352 -29.489 8.019 1.00 18.51 43 SER B O 1
ATOM 3460 N N . ILE B 1 44 ? 28.004 -27.922 6.468 1.00 19.04 44 ILE B N 1
ATOM 3461 C CA . ILE B 1 44 ? 26.609 -28.297 6.229 1.00 19.62 44 ILE B CA 1
ATOM 3462 C C . ILE B 1 44 ? 26.488 -29.702 5.633 1.00 20.43 44 ILE B C 1
ATOM 3463 O O . ILE B 1 44 ? 25.554 -30.466 5.978 1.00 20.87 44 ILE B O 1
ATOM 3468 N N . GLU B 1 45 ? 27.374 -29.995 4.710 1.00 20.67 45 GLU B N 1
ATOM 3469 C CA . GLU B 1 45 ? 27.374 -31.309 4.079 1.00 21.34 45 GLU B CA 1
ATOM 3470 C C . GLU B 1 45 ? 27.654 -32.416 5.092 1.00 21.53 45 GLU B C 1
ATOM 3471 O O . GLU B 1 45 ? 26.997 -33.468 5.058 1.00 22.63 45 GLU B O 1
ATOM 3477 N N . ASP B 1 46 ? 28.614 -32.189 5.992 1.00 21.33 46 ASP B N 1
ATOM 3478 C CA . ASP B 1 46 ? 28.886 -33.170 7.036 1.00 21.68 46 ASP B CA 1
ATOM 3479 C C . ASP B 1 46 ? 27.679 -33.348 7.954 1.00 20.39 46 ASP B C 1
ATOM 3480 O O . ASP B 1 46 ? 27.342 -34.483 8.330 1.00 21.30 46 ASP B O 1
ATOM 3485 N N . SER B 1 47 ? 27.010 -32.239 8.284 1.00 19.10 47 SER B N 1
ATOM 3486 C CA . SER B 1 47 ? 25.873 -32.299 9.159 1.00 18.14 47 SER B CA 1
ATOM 3487 C C . SER B 1 47 ? 24.734 -33.098 8.508 1.00 17.57 47 SER B C 1
ATOM 3488 O O . SER B 1 47 ? 24.022 -33.854 9.157 1.00 17.56 47 SER B O 1
ATOM 3491 N N . TYR B 1 48 ? 24.566 -32.879 7.205 1.00 18.38 48 TYR B N 1
ATOM 3492 C CA . TYR B 1 48 ? 23.602 -33.558 6.386 1.00 17.61 48 TYR B CA 1
ATOM 3493 C C . TYR B 1 48 ? 23.851 -35.097 6.394 1.00 19.07 48 TYR B C 1
ATOM 3494 O O . TYR B 1 48 ? 22.941 -35.872 6.667 1.00 19.06 48 TYR B O 1
ATOM 3503 N N . LYS B 1 49 ? 25.097 -35.474 6.157 1.00 20.67 49 LYS B N 1
ATOM 3504 C CA . LYS B 1 49 ? 25.470 -36.897 6.110 1.00 21.35 49 LYS B CA 1
ATOM 3505 C C . LYS B 1 49 ? 25.197 -37.552 7.481 1.00 20.89 49 LYS B C 1
ATOM 3506 O O . LYS B 1 49 ? 24.642 -38.658 7.543 1.00 21.50 49 LYS B O 1
ATOM 3512 N N . HIS B 1 50 ? 25.518 -36.838 8.562 1.00 19.29 50 HIS B N 1
ATOM 3513 C CA . HIS B 1 50 ? 25.306 -37.329 9.882 1.00 19.53 50 HIS B CA 1
ATOM 3514 C C . HIS B 1 50 ? 23.814 -37.484 10.195 1.00 19.64 50 HIS B C 1
ATOM 3515 O O . HIS B 1 50 ? 23.383 -38.520 10.707 1.00 21.73 50 HIS B O 1
ATOM 3522 N N . LEU B 1 51 ? 23.018 -36.490 9.888 1.00 18.73 51 LEU B N 1
ATOM 3523 C CA . LEU B 1 51 ? 21.557 -36.535 10.107 1.00 20.09 51 LEU B CA 1
ATOM 3524 C C . LEU B 1 51 ? 20.876 -37.705 9.387 1.00 20.51 51 LEU B C 1
ATOM 3525 O O . LEU B 1 51 ? 19.927 -38.292 9.901 1.00 21.01 51 LEU B O 1
ATOM 3530 N N . LYS B 1 52 ? 21.358 -38.043 8.185 1.00 21.82 52 LYS B N 1
ATOM 3531 C CA . LYS B 1 52 ? 20.736 -39.069 7.380 1.00 21.92 52 LYS B CA 1
ATOM 3532 C C . LYS B 1 52 ? 21.017 -40.473 7.874 1.00 22.58 52 LYS B C 1
ATOM 3533 O O . LYS B 1 52 ? 20.270 -41.390 7.524 1.00 25.79 52 LYS B O 1
ATOM 3539 N N . GLU B 1 53 ? 22.093 -40.642 8.639 1.00 22.25 53 GLU B N 1
ATOM 3540 C CA A GLU B 1 53 ? 22.555 -41.955 9.129 0.50 23.44 53 GLU B CA 1
ATOM 3541 C CA B GLU B 1 53 ? 22.472 -41.968 9.122 0.50 22.55 53 GLU B CA 1
ATOM 3542 C C . GLU B 1 53 ? 22.308 -42.194 10.620 1.00 22.50 53 GLU B C 1
ATOM 3543 O O . GLU B 1 53 ? 22.078 -43.320 11.024 1.00 24.67 53 GLU B O 1
ATOM 3554 N N . HIS B 1 54 ? 22.414 -41.150 11.455 1.00 22.64 54 HIS B N 1
ATOM 3555 C CA . HIS B 1 54 ? 22.516 -41.312 12.913 1.00 20.19 54 HIS B CA 1
ATOM 3556 C C . HIS B 1 54 ? 21.361 -40.609 13.626 1.00 20.39 54 HIS B C 1
ATOM 3557 O O . HIS B 1 54 ? 20.213 -40.855 13.298 1.00 20.37 54 HIS B O 1
ATOM 3564 N N . VAL B 1 55 ? 21.661 -39.757 14.572 1.00 19.76 55 VAL B N 1
ATOM 3565 C CA . VAL B 1 55 ? 20.640 -38.982 15.305 1.00 18.52 55 VAL B CA 1
ATOM 3566 C C . VAL B 1 55 ? 21.259 -37.691 15.833 1.00 16.86 55 VAL B C 1
ATOM 3567 O O . VAL B 1 55 ? 22.446 -37.677 16.272 1.00 16.96 55 VAL B O 1
ATOM 3571 N N . GLN B 1 56 ? 20.472 -36.612 15.741 1.00 16.83 56 GLN B N 1
ATOM 3572 C CA . GLN B 1 56 ? 20.899 -35.330 16.207 1.00 16.53 56 GLN B CA 1
ATOM 3573 C C . GLN B 1 56 ? 19.920 -34.760 17.248 1.00 13.71 56 GLN B C 1
ATOM 3574 O O . GLN B 1 56 ? 18.715 -34.975 17.181 1.00 15.05 56 GLN B O 1
ATOM 3580 N N . ILE B 1 57 ? 20.460 -33.989 18.177 1.00 14.84 57 ILE B N 1
ATOM 3581 C CA . ILE B 1 57 ? 19.648 -33.172 19.114 1.00 13.98 57 ILE B CA 1
ATOM 3582 C C . ILE B 1 57 ? 19.757 -31.735 18.656 1.00 13.78 57 ILE B C 1
ATOM 3583 O O . ILE B 1 57 ? 20.849 -31.243 18.426 1.00 15.64 57 ILE B O 1
ATOM 3588 N N . TRP B 1 58 ? 18.608 -31.111 18.463 1.00 14.16 58 TRP B N 1
ATOM 3589 C CA . TRP B 1 58 ? 18.503 -29.742 17.935 1.00 13.64 58 TRP B CA 1
ATOM 3590 C C . TRP B 1 58 ? 17.844 -28.771 18.913 1.00 12.50 58 TRP B C 1
ATOM 3591 O O . TRP B 1 58 ? 16.817 -29.066 19.491 1.00 14.37 58 TRP B O 1
ATOM 3602 N N . ASP B 1 59 ? 18.486 -27.619 19.108 1.00 12.93 59 ASP B N 1
ATOM 3603 C CA . ASP B 1 59 ? 17.823 -26.441 19.715 1.00 12.84 59 ASP B CA 1
ATOM 3604 C C . ASP B 1 59 ? 16.956 -25.828 18.615 1.00 13.14 59 ASP B C 1
ATOM 3605 O O . ASP B 1 59 ? 17.459 -25.210 17.672 1.00 14.70 59 ASP B O 1
ATOM 3610 N N . VAL B 1 60 ? 15.649 -26.007 18.749 1.00 12.98 60 VAL B N 1
ATOM 3611 C CA . VAL B 1 60 ? 14.687 -25.324 17.864 1.00 12.26 60 VAL B CA 1
ATOM 3612 C C . VAL B 1 60 ? 13.694 -24.501 18.738 1.00 11.43 60 VAL B C 1
ATOM 3613 O O . VAL B 1 60 ? 12.519 -24.366 18.433 1.00 13.10 60 VAL B O 1
ATOM 3617 N N . ALA B 1 61 ? 14.217 -23.907 19.806 1.00 13.01 61 ALA B N 1
ATOM 3618 C CA . ALA B 1 61 ? 13.424 -23.057 20.652 1.00 11.75 61 ALA B CA 1
ATOM 3619 C C . ALA B 1 61 ? 12.760 -21.920 19.941 1.00 11.89 61 ALA B C 1
ATOM 3620 O O . ALA B 1 61 ? 11.662 -21.513 20.337 1.00 12.02 61 ALA B O 1
ATOM 3622 N N . ALA B 1 62 ? 13.375 -21.480 18.843 1.00 11.11 62 ALA B N 1
ATOM 3623 C CA . ALA B 1 62 ? 12.808 -20.418 18.013 1.00 11.05 62 ALA B CA 1
ATOM 3624 C C . ALA B 1 62 ? 11.478 -20.779 17.337 1.00 12.14 62 ALA B C 1
ATOM 3625 O O . ALA B 1 62 ? 10.774 -19.863 16.809 1.00 12.93 62 ALA B O 1
ATOM 3627 N N . GLU B 1 63 ? 11.140 -22.062 17.359 1.00 12.12 63 GLU B N 1
ATOM 3628 C CA A GLU B 1 63 ? 9.787 -22.483 16.963 0.50 13.18 63 GLU B CA 1
ATOM 3629 C CA B GLU B 1 63 ? 9.805 -22.535 16.995 0.50 12.90 63 GLU B CA 1
ATOM 3630 C C . GLU B 1 63 ? 8.855 -22.174 18.158 1.00 12.15 63 GLU B C 1
ATOM 3631 O O . GLU B 1 63 ? 8.487 -23.039 18.944 1.00 14.04 63 GLU B O 1
ATOM 3642 N N . ARG B 1 64 ? 8.498 -20.891 18.255 1.00 13.03 64 ARG B N 1
ATOM 3643 C CA . ARG B 1 64 ? 7.717 -20.407 19.349 1.00 12.08 64 ARG B CA 1
ATOM 3644 C C . ARG B 1 64 ? 6.306 -20.947 19.339 1.00 14.21 64 ARG B C 1
ATOM 3645 O O . ARG B 1 64 ? 5.844 -21.358 18.291 1.00 14.40 64 ARG B O 1
ATOM 3653 N N . GLN B 1 65 ? 5.641 -20.976 20.485 1.00 12.78 65 GLN B N 1
ATOM 3654 C CA . GLN B 1 65 ? 4.200 -21.251 20.507 1.00 14.35 65 GLN B CA 1
ATOM 3655 C C . GLN B 1 65 ? 3.407 -19.993 20.676 1.00 14.83 65 GLN B C 1
ATOM 3656 O O . GLN B 1 65 ? 3.819 -19.040 21.356 1.00 14.71 65 GLN B O 1
ATOM 3662 N N . VAL B 1 66 ? 2.219 -20.003 20.059 1.00 14.78 66 VAL B N 1
ATOM 3663 C CA . VAL B 1 66 ? 1.131 -19.086 20.446 1.00 14.79 66 VAL B CA 1
ATOM 3664 C C . VAL B 1 66 ? 0.125 -19.960 21.160 1.00 15.19 66 VAL B C 1
ATOM 3665 O O . VAL B 1 66 ? -0.383 -20.910 20.572 1.00 16.11 66 VAL B O 1
ATOM 3669 N N . GLU B 1 67 ? -0.116 -19.694 22.435 1.00 13.94 67 GLU B N 1
ATOM 3670 C CA . GLU B 1 67 ? -1.114 -20.426 23.187 1.00 15.84 67 GLU B CA 1
ATOM 3671 C C . GLU B 1 67 ? -2.391 -19.617 23.201 1.00 16.67 67 GLU B C 1
ATOM 3672 O O . GLU B 1 67 ? -2.406 -18.507 23.701 1.00 17.10 67 GLU B O 1
ATOM 3678 N N . ILE B 1 68 ? -3.482 -20.254 22.769 1.00 16.33 68 ILE B N 1
ATOM 3679 C CA . ILE B 1 68 ? -4.830 -19.653 22.804 1.00 15.89 68 ILE B CA 1
ATOM 3680 C C . ILE B 1 68 ? -5.722 -20.589 23.613 1.00 15.80 68 ILE B C 1
ATOM 3681 O O . ILE B 1 68 ? -5.830 -21.781 23.359 1.00 16.71 68 ILE B O 1
ATOM 3686 N N . SER B 1 69 ? -6.220 -20.058 24.699 1.00 17.24 69 SER B N 1
ATOM 3687 C CA . SER B 1 69 ? -7.039 -20.794 25.631 1.00 17.83 69 SER B CA 1
ATOM 3688 C C . SER B 1 69 ? -8.349 -20.038 25.934 1.00 18.82 69 SER B C 1
ATOM 3689 O O . SER B 1 69 ? -8.468 -18.853 25.719 1.00 18.96 69 SER B O 1
ATOM 3692 N N . GLY B 1 70 ? -9.312 -20.801 26.414 1.00 19.04 70 GLY B N 1
ATOM 3693 C CA . GLY B 1 70 ? -10.577 -20.287 26.869 1.00 19.77 70 GLY B CA 1
ATOM 3694 C C . GLY B 1 70 ? -11.746 -20.627 25.984 1.00 19.96 70 GLY B C 1
ATOM 3695 O O . GLY B 1 70 ? -11.666 -21.383 25.020 1.00 19.45 70 GLY B O 1
ATOM 3696 N N . LYS B 1 71 ? -12.857 -20.039 26.318 1.00 20.91 71 LYS B N 1
ATOM 3697 C CA A LYS B 1 71 ? -14.119 -20.511 25.758 0.50 22.16 71 LYS B CA 1
ATOM 3698 C CA B LYS B 1 71 ? -14.156 -20.402 25.773 0.50 21.55 71 LYS B CA 1
ATOM 3699 C C . LYS B 1 71 ? -14.165 -20.318 24.258 1.00 21.16 71 LYS B C 1
ATOM 3700 O O . LYS B 1 71 ? -14.665 -21.208 23.548 1.00 22.97 71 LYS B O 1
ATOM 3711 N N . ASP B 1 72 ? -13.592 -19.223 23.763 1.00 20.35 72 ASP B N 1
ATOM 3712 C CA . ASP B 1 72 ? -13.664 -18.970 22.325 1.00 20.31 72 ASP B CA 1
ATOM 3713 C C . ASP B 1 72 ? -12.362 -19.369 21.576 1.00 19.38 72 ASP B C 1
ATOM 3714 O O . ASP B 1 72 ? -12.158 -19.031 20.379 1.00 19.36 72 ASP B O 1
ATOM 3719 N N . SER B 1 73 ? -11.500 -20.154 22.227 1.00 17.70 73 SER B N 1
ATOM 3720 C CA . SER B 1 73 ? -10.207 -20.507 21.632 1.00 18.24 73 SER B CA 1
ATOM 3721 C C . SER B 1 73 ? -10.316 -21.351 20.342 1.00 18.54 73 SER B C 1
ATOM 3722 O O . SER B 1 73 ? -9.607 -21.076 19.352 1.00 18.27 73 SER B O 1
ATOM 3725 N N . ALA B 1 74 ? -11.193 -22.368 20.345 1.00 18.83 74 ALA B N 1
ATOM 3726 C CA . ALA B 1 74 ? -11.285 -23.249 19.192 1.00 18.48 74 ALA B CA 1
ATOM 3727 C C . ALA B 1 74 ? -11.702 -22.424 17.984 1.00 18.42 74 ALA B C 1
ATOM 3728 O O . ALA B 1 74 ? -11.196 -22.599 16.896 1.00 19.36 74 ALA B O 1
ATOM 3730 N N . GLU B 1 75 ? -12.650 -21.511 18.203 1.00 19.12 75 GLU B N 1
ATOM 3731 C CA . GLU B 1 75 ? -13.178 -20.678 17.116 1.00 19.99 75 GLU B CA 1
ATOM 3732 C C . GLU B 1 75 ? -12.127 -19.729 16.598 1.00 19.39 75 GLU B C 1
ATOM 3733 O O . GLU B 1 75 ? -12.007 -19.559 15.385 1.00 21.18 75 GLU B O 1
ATOM 3739 N N . LEU B 1 76 ? -11.297 -19.156 17.482 1.00 19.71 76 LEU B N 1
ATOM 3740 C CA . LEU B 1 76 ? -10.264 -18.204 17.055 1.00 18.88 76 LEU B CA 1
ATOM 3741 C C . LEU B 1 76 ? -9.173 -18.935 16.264 1.00 18.44 76 LEU B C 1
ATOM 3742 O O . LEU B 1 76 ? -8.707 -18.473 15.209 1.00 18.99 76 LEU B O 1
ATOM 3747 N N . VAL B 1 77 ? -8.786 -20.108 16.727 1.00 18.47 77 VAL B N 1
ATOM 3748 C CA . VAL B 1 77 ? -7.799 -20.909 16.029 1.00 18.59 77 VAL B CA 1
ATOM 3749 C C . VAL B 1 77 ? -8.332 -21.242 14.638 1.00 18.39 77 VAL B C 1
ATOM 3750 O O . VAL B 1 77 ? -7.638 -21.008 13.649 1.00 18.71 77 VAL B O 1
ATOM 3754 N N . GLN B 1 78 ? -9.585 -21.686 14.543 1.00 18.73 78 GLN B N 1
ATOM 3755 C CA . GLN B 1 78 ? -10.137 -22.034 13.212 1.00 18.77 78 GLN B CA 1
ATOM 3756 C C . GLN B 1 78 ? -10.249 -20.825 12.304 1.00 20.57 78 GLN B C 1
ATOM 3757 O O . GLN B 1 78 ? -10.072 -20.952 11.082 1.00 21.05 78 GLN B O 1
ATOM 3763 N N . LEU B 1 79 ? -10.560 -19.660 12.875 1.00 19.71 79 LEU B N 1
ATOM 3764 C CA . LEU B 1 79 ? -10.677 -18.402 12.118 1.00 20.42 79 LEU B CA 1
ATOM 3765 C C . LEU B 1 79 ? -9.418 -18.050 11.368 1.00 20.22 79 LEU B C 1
ATOM 3766 O O . LEU B 1 79 ? -9.468 -17.449 10.288 1.00 23.15 79 LEU B O 1
ATOM 3771 N N . MET B 1 80 ? -8.300 -18.434 11.904 1.00 20.65 80 MET B N 1
ATOM 3772 C CA . MET B 1 80 ? -7.021 -18.101 11.332 1.00 21.13 80 MET B CA 1
ATOM 3773 C C . MET B 1 80 ? -6.560 -19.017 10.230 1.00 20.42 80 MET B C 1
ATOM 3774 O O . MET B 1 80 ? -5.631 -18.636 9.494 1.00 23.30 80 MET B O 1
ATOM 3779 N N . THR B 1 81 ? -7.142 -20.213 10.090 1.00 20.98 81 THR B N 1
ATOM 3780 C CA . THR B 1 81 ? -6.613 -21.217 9.169 1.00 21.38 81 THR B CA 1
ATOM 3781 C C . THR B 1 81 ? -7.645 -21.770 8.235 1.00 22.34 81 THR B C 1
ATOM 3782 O O . THR B 1 81 ? -8.837 -21.944 8.614 1.00 23.21 81 THR B O 1
ATOM 3786 N N . CYS B 1 82 ? -7.200 -22.078 7.018 1.00 22.84 82 CYS B N 1
ATOM 3787 C CA . CYS B 1 82 ? -8.025 -22.812 6.029 1.00 24.10 82 CYS B CA 1
ATOM 3788 C C . CYS B 1 82 ? -8.218 -24.306 6.268 1.00 24.45 82 CYS B C 1
ATOM 3789 O O . CYS B 1 82 ? -9.006 -24.940 5.559 1.00 26.00 82 CYS B O 1
ATOM 3792 N N . ARG B 1 83 ? -7.506 -24.869 7.229 1.00 24.19 83 ARG B N 1
ATOM 3793 C CA . ARG B 1 83 ? -7.597 -26.256 7.507 1.00 24.48 83 ARG B CA 1
ATOM 3794 C C . ARG B 1 83 ? -8.790 -26.513 8.415 1.00 23.37 83 ARG B C 1
ATOM 3795 O O . ARG B 1 83 ? -8.990 -25.824 9.426 1.00 23.28 83 ARG B O 1
ATOM 3803 N N . ASP B 1 84 ? -9.600 -27.495 8.042 1.00 25.32 84 ASP B N 1
ATOM 3804 C CA . ASP B 1 84 ? -10.797 -27.870 8.814 1.00 24.85 84 ASP B CA 1
ATOM 3805 C C . ASP B 1 84 ? -10.396 -28.603 10.070 1.00 23.98 84 ASP B C 1
ATOM 3806 O O . ASP B 1 84 ? -9.919 -29.741 10.018 1.00 26.22 84 ASP B O 1
ATOM 3811 N N . LEU B 1 85 ? -10.589 -27.933 11.212 1.00 23.88 85 LEU B N 1
ATOM 3812 C CA . LEU B 1 85 ? -10.235 -28.525 12.527 1.00 22.01 85 LEU B CA 1
ATOM 3813 C C . LEU B 1 85 ? -11.510 -29.026 13.221 1.00 23.99 85 LEU B C 1
ATOM 3814 O O . LEU B 1 85 ? -11.502 -29.339 14.398 1.00 22.74 85 LEU B O 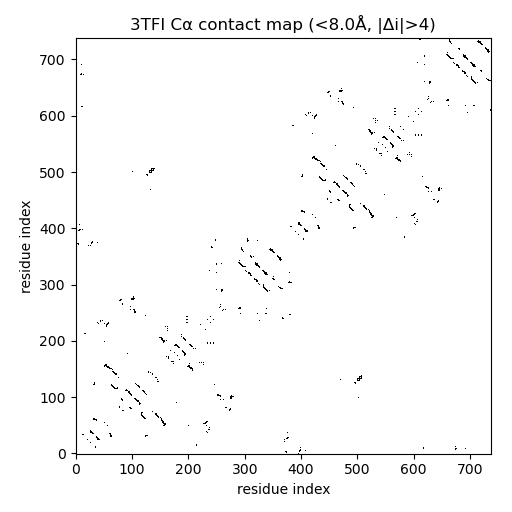1
ATOM 3819 N N . SER B 1 86 ? -12.628 -29.068 12.499 1.00 24.34 86 SER B N 1
ATOM 3820 C CA . SER B 1 86 ? -13.898 -29.434 13.157 1.00 26.07 86 SER B CA 1
ATOM 3821 C C . SER B 1 86 ? -13.896 -30.860 13.763 1.00 26.59 86 SER B C 1
ATOM 3822 O O . SER B 1 86 ? -14.669 -31.113 14.681 1.00 29.19 86 SER B O 1
ATOM 3825 N N . LYS B 1 87 ? -13.143 -31.799 13.201 1.00 26.05 87 LYS B N 1
ATOM 3826 C CA . LYS B 1 87 ? -13.014 -33.139 13.761 1.00 27.79 87 LYS B CA 1
ATOM 3827 C C . LYS B 1 87 ? -11.695 -33.387 14.462 1.00 25.50 87 LYS B C 1
ATOM 3828 O O . LYS B 1 87 ? -11.273 -34.552 14.626 1.00 26.17 87 LYS B O 1
ATOM 3834 N N . SER B 1 88 ? -10.974 -32.299 14.808 1.00 24.62 88 SER B N 1
ATOM 3835 C CA . SER B 1 88 ? -9.697 -32.446 15.440 1.00 22.75 88 SER B CA 1
ATOM 3836 C C . SER B 1 88 ? -9.788 -33.168 16.810 1.00 22.15 88 SER B C 1
ATOM 3837 O O . SER B 1 88 ? -10.854 -33.145 17.486 1.00 23.96 88 SER B O 1
ATOM 3840 N N . LYS B 1 89 ? -8.703 -33.904 17.134 1.00 22.15 89 LYS B N 1
ATOM 3841 C CA . LYS B 1 89 ? -8.630 -34.744 18.324 1.00 21.99 89 LYS B CA 1
ATOM 3842 C C . LYS B 1 89 ? -7.481 -34.288 19.244 1.00 22.04 89 LYS B C 1
ATOM 3843 O O . LYS B 1 89 ? -6.395 -33.872 18.813 1.00 22.05 89 LYS B O 1
ATOM 3849 N N . ILE B 1 90 ? -7.749 -34.344 20.532 1.00 21.46 90 ILE B N 1
ATOM 3850 C CA . ILE B 1 90 ? -6.756 -34.051 21.546 1.00 20.65 90 ILE B CA 1
ATOM 3851 C C . ILE B 1 90 ? -5.640 -35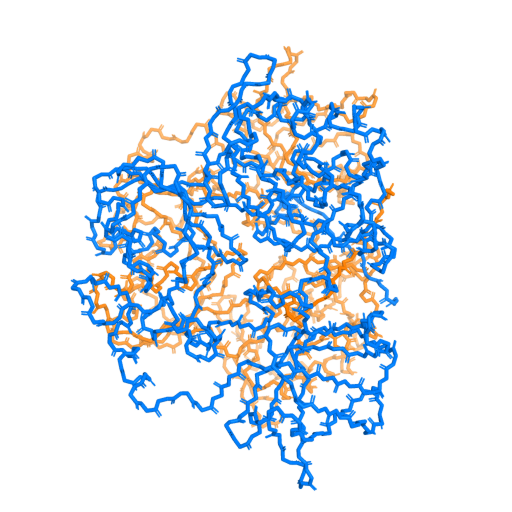.090 21.395 1.00 21.16 90 ILE B C 1
ATOM 3852 O O . ILE B 1 90 ? -5.940 -36.273 21.158 1.00 23.55 90 ILE B O 1
ATOM 3857 N N . GLY B 1 91 ? -4.378 -34.623 21.466 1.00 18.82 91 GLY B N 1
ATOM 3858 C CA . GLY B 1 91 ? -3.225 -35.532 21.272 1.00 19.72 91 GLY B CA 1
ATOM 3859 C C . GLY B 1 91 ? -2.759 -35.666 19.855 1.00 19.12 91 GLY B C 1
ATOM 3860 O O . GLY B 1 91 ? -1.885 -36.448 19.552 1.00 18.59 91 GLY B O 1
ATOM 3861 N N . ARG B 1 92 ? -3.354 -34.877 18.982 1.00 19.51 92 ARG B N 1
ATOM 3862 C CA . ARG B 1 92 ? -2.928 -34.828 17.594 1.00 19.07 92 ARG B CA 1
ATOM 3863 C C . ARG B 1 92 ? -2.458 -33.398 17.192 1.00 19.22 92 ARG B C 1
ATOM 3864 O O . ARG B 1 92 ? -2.875 -32.366 17.754 1.00 18.32 92 ARG B O 1
ATOM 3872 N N . CYS B 1 93 ? -1.561 -33.413 16.221 1.00 18.66 93 CYS B N 1
ATOM 3873 C CA . CYS B 1 93 ? -0.989 -32.233 15.600 1.00 18.35 93 CYS B CA 1
ATOM 3874 C C . CYS B 1 93 ? -1.551 -32.088 14.169 1.00 18.89 93 CYS B C 1
ATOM 3875 O O . CYS B 1 93 ? -1.712 -33.086 13.418 1.00 20.42 93 CYS B O 1
ATOM 3878 N N . TYR B 1 94 ? -1.738 -30.849 13.732 1.00 17.97 94 TYR B N 1
ATOM 3879 C CA . TYR B 1 94 ? -2.261 -30.587 12.377 1.00 18.55 94 TYR B CA 1
ATOM 3880 C C . TYR B 1 94 ? -1.543 -29.445 11.698 1.00 17.57 94 TYR B C 1
ATOM 3881 O O . TYR B 1 94 ? -1.393 -28.384 12.282 1.00 18.21 94 TYR B O 1
ATOM 3890 N N . TYR B 1 95 ? -1.113 -29.670 10.464 1.00 18.24 95 TYR B N 1
ATOM 3891 C CA . TYR B 1 95 ? -0.538 -28.600 9.654 1.00 18.38 95 TYR B CA 1
ATOM 3892 C C . TYR B 1 95 ? -1.623 -27.657 9.198 1.00 18.21 95 TYR B C 1
ATOM 3893 O O . TYR B 1 95 ? -2.537 -28.089 8.494 1.00 21.08 95 TYR B O 1
ATOM 3902 N N . CYS B 1 96 ? -1.569 -26.408 9.625 1.00 18.79 96 CYS B N 1
ATOM 3903 C CA . CYS B 1 96 ? -2.650 -25.437 9.454 1.00 19.65 96 CYS B CA 1
ATOM 3904 C C . CYS B 1 96 ? -2.181 -24.082 8.875 1.00 20.27 96 CYS B C 1
ATOM 3905 O O . CYS B 1 96 ? -1.843 -23.154 9.600 1.00 20.52 96 CYS B O 1
ATOM 3908 N N . PRO B 1 97 ? -2.164 -23.955 7.562 1.00 19.91 97 PRO B N 1
ATOM 3909 C CA . PRO B 1 97 ? -1.830 -22.662 6.939 1.00 19.40 97 PRO B CA 1
ATOM 3910 C C . PRO B 1 97 ? -2.652 -21.517 7.468 1.00 18.93 97 PRO B C 1
ATOM 3911 O O . PRO B 1 97 ? -3.881 -21.623 7.520 1.00 20.41 97 PRO B O 1
ATOM 3915 N N . ILE B 1 98 ? -2.009 -20.432 7.844 1.00 18.55 98 ILE B N 1
ATOM 3916 C CA . ILE B 1 98 ? -2.689 -19.262 8.370 1.00 18.17 98 ILE B CA 1
ATOM 3917 C C . ILE B 1 98 ? -2.843 -18.259 7.258 1.00 19.63 98 ILE B C 1
ATOM 3918 O O . ILE B 1 98 ? -1.872 -17.908 6.578 1.00 20.29 98 ILE B O 1
ATOM 3923 N N . ILE B 1 99 ? -4.090 -17.796 7.059 1.00 21.36 99 ILE B N 1
ATOM 3924 C CA . ILE B 1 99 ? -4.484 -17.025 5.874 1.00 23.53 99 ILE B CA 1
ATOM 3925 C C . ILE B 1 99 ? -4.967 -15.653 6.282 1.00 21.71 99 ILE B C 1
ATOM 3926 O O . ILE B 1 99 ? -5.698 -15.527 7.290 1.00 24.76 99 ILE B O 1
ATOM 3931 N N . ASP B 1 100 ? -4.659 -14.617 5.490 1.00 22.67 100 ASP B N 1
ATOM 3932 C CA . ASP B 1 100 ? -5.138 -13.261 5.729 1.00 21.93 100 ASP B CA 1
ATOM 3933 C C . ASP B 1 100 ? -6.376 -12.893 4.814 1.00 24.13 100 ASP B C 1
ATOM 3934 O O . ASP B 1 100 ? -6.928 -13.738 4.121 1.00 24.46 100 ASP B O 1
ATOM 3939 N N . GLU B 1 101 ? -6.740 -11.620 4.903 1.00 23.43 101 GLU B N 1
ATOM 3940 C CA . GLU B 1 101 ? -7.924 -11.074 4.201 1.00 24.02 101 GLU B CA 1
ATOM 3941 C C . GLU B 1 101 ? -7.819 -11.157 2.711 1.00 25.92 101 GLU B C 1
ATOM 3942 O O . GLU B 1 101 ? -8.856 -11.054 2.036 1.00 29.36 101 GLU B O 1
ATOM 3948 N N . ASN B 1 102 ? -6.617 -11.340 2.167 1.00 26.17 102 ASN B N 1
ATOM 3949 C CA . ASN B 1 102 ? -6.394 -11.492 0.724 1.00 26.89 102 ASN B CA 1
ATOM 3950 C C . ASN B 1 102 ? -6.267 -12.945 0.310 1.00 27.17 102 ASN B C 1
ATOM 3951 O O . ASN B 1 102 ? -6.035 -13.265 -0.893 1.00 30.47 102 ASN B O 1
ATOM 3956 N N . GLY B 1 103 ? -6.411 -13.862 1.279 1.00 26.29 103 GLY B N 1
ATOM 3957 C CA . GLY B 1 103 ? -6.164 -15.262 0.980 1.00 24.83 103 GLY B CA 1
ATOM 3958 C C . GLY B 1 103 ? -4.683 -15.625 0.947 1.00 23.57 103 GLY B C 1
ATOM 3959 O O . GLY B 1 103 ? -4.305 -16.747 0.522 1.00 23.52 103 GLY B O 1
ATOM 3960 N N . ASN B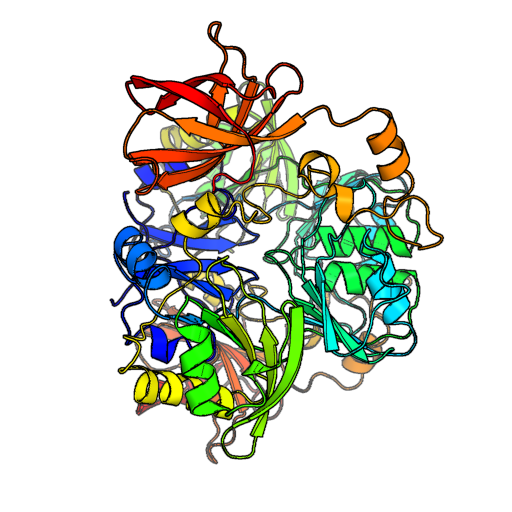 1 104 ? -3.830 -14.705 1.448 1.00 22.54 104 ASN B N 1
ATOM 3961 C CA . ASN B 1 104 ? -2.424 -14.992 1.391 1.00 22.14 104 ASN B CA 1
ATOM 3962 C C . ASN B 1 104 ? -1.887 -15.526 2.735 1.00 22.03 104 ASN B C 1
ATOM 3963 O O . ASN B 1 104 ? -2.453 -15.316 3.780 1.00 22.42 104 ASN B O 1
ATOM 3968 N N . LEU B 1 105 ? -0.751 -16.198 2.626 1.00 21.70 105 LEU B N 1
ATOM 3969 C CA . LEU B 1 105 ? -0.088 -16.891 3.753 1.00 21.06 105 LEU B CA 1
ATOM 3970 C C . LEU B 1 105 ? 0.552 -15.890 4.754 1.00 19.41 105 LEU B C 1
ATOM 3971 O O . LEU B 1 105 ? 1.346 -15.018 4.365 1.00 19.83 105 LEU B O 1
ATOM 3976 N N . VAL B 1 106 ? 0.235 -16.096 6.028 1.00 18.45 106 VAL B N 1
ATOM 3977 C CA . VAL B 1 106 ? 0.775 -15.358 7.130 1.00 18.28 106 VAL B CA 1
ATOM 3978 C C . VAL B 1 106 ? 1.898 -16.201 7.814 1.00 17.35 106 VAL B C 1
ATOM 3979 O O . VAL B 1 106 ? 2.862 -15.647 8.329 1.00 18.15 106 VAL B O 1
ATOM 3983 N N . ASN B 1 107 ? 1.709 -17.532 7.851 1.00 17.79 107 ASN B N 1
ATOM 3984 C CA . ASN B 1 107 ? 2.513 -18.482 8.582 1.00 17.24 107 ASN B CA 1
ATOM 3985 C C . ASN B 1 107 ? 2.041 -19.904 8.180 1.00 17.81 107 ASN B C 1
ATOM 3986 O O . ASN B 1 107 ? 0.892 -20.040 7.765 1.00 20.55 107 ASN B O 1
ATOM 3991 N N . ASP B 1 108 ? 2.864 -20.934 8.315 1.00 19.23 108 ASP B N 1
ATOM 3992 C CA . ASP B 1 108 ? 2.444 -22.348 8.155 1.00 19.29 108 ASP B CA 1
ATOM 3993 C C . ASP B 1 108 ? 2.735 -23.178 9.387 1.00 17.83 108 ASP B C 1
ATOM 3994 O O . ASP B 1 108 ? 3.636 -24.000 9.380 1.00 20.13 108 ASP B O 1
ATOM 3999 N N . PRO B 1 109 ? 1.976 -22.938 10.446 1.00 16.91 109 PRO B N 1
ATOM 4000 C CA . PRO B 1 109 ? 2.245 -23.639 11.690 1.00 15.79 109 PRO B CA 1
ATOM 4001 C C . PRO B 1 109 ? 1.718 -25.017 11.789 1.00 15.93 109 PRO B C 1
ATOM 4002 O O . PRO B 1 109 ? 0.927 -25.463 10.947 1.00 19.04 109 PRO B O 1
ATOM 4006 N N . VAL B 1 110 ? 2.152 -25.711 12.829 1.00 15.87 110 VAL B N 1
ATOM 4007 C CA . VAL B 1 110 ? 1.501 -26.911 13.251 1.00 16.61 110 VAL B CA 1
ATOM 4008 C C . VAL B 1 110 ? 0.726 -26.597 14.513 1.00 16.38 110 VAL B C 1
ATOM 4009 O O . VAL B 1 110 ? 1.259 -26.031 15.452 1.00 16.68 110 VAL B O 1
ATOM 4013 N N . VAL B 1 111 ? -0.533 -27.029 14.578 1.00 16.86 111 VAL B N 1
ATOM 4014 C CA . VAL B 1 111 ? -1.416 -26.761 15.684 1.00 16.27 111 VAL B CA 1
ATOM 4015 C C . VAL B 1 111 ? -1.584 -28.055 16.488 1.00 15.63 111 VAL B C 1
ATOM 4016 O O . VAL B 1 111 ? -1.867 -29.124 15.933 1.00 17.17 111 VAL B O 1
ATOM 4020 N N . LEU B 1 112 ? -1.375 -27.936 17.798 1.00 14.71 112 LEU B N 1
ATOM 4021 C CA . LEU B 1 112 ? -1.536 -29.043 18.736 1.00 15.23 112 LEU B CA 1
ATOM 4022 C C . LEU B 1 112 ? -2.812 -28.760 19.545 1.00 17.31 112 LEU B C 1
ATOM 4023 O O . LEU B 1 112 ? -2.974 -27.718 20.178 1.00 16.97 112 LEU B O 1
ATOM 4028 N N . LYS B 1 113 ? -3.712 -29.763 19.557 1.00 17.50 113 LYS B N 1
ATOM 4029 C CA . LYS B 1 113 ? -4.914 -29.644 20.313 1.00 18.08 113 LYS B CA 1
ATOM 4030 C C . LYS B 1 113 ? -4.689 -30.262 21.682 1.00 17.61 113 LYS B C 1
ATOM 4031 O O . LYS B 1 113 ? -4.703 -31.494 21.829 1.00 18.15 113 LYS B O 1
ATOM 4037 N N . LEU B 1 114 ? -4.498 -29.419 22.684 1.00 17.59 114 LEU B N 1
ATOM 4038 C CA . LEU B 1 114 ? -4.254 -29.901 24.068 1.00 18.17 114 LEU B CA 1
ATOM 4039 C C . LEU B 1 114 ? -5.568 -30.256 24.795 1.00 18.73 114 LEU B C 1
ATOM 4040 O O . LEU B 1 114 ? -5.588 -31.131 25.678 1.00 20.66 114 LEU B O 1
ATOM 4045 N N . ASP B 1 115 ? -6.593 -29.475 24.475 1.00 20.03 115 ASP B N 1
ATOM 4046 C CA . ASP B 1 115 ? -7.945 -29.550 25.069 1.00 21.77 115 ASP B CA 1
ATOM 4047 C C . ASP B 1 115 ? -8.881 -28.811 24.148 1.00 22.77 115 ASP B C 1
ATOM 4048 O O . ASP B 1 115 ? -8.430 -28.062 23.273 1.00 21.48 115 ASP B O 1
ATOM 4053 N N . GLU B 1 116 ? -10.202 -28.990 24.286 1.00 23.23 116 GLU B N 1
ATOM 4054 C CA A GLU B 1 116 ? -11.106 -28.232 23.441 0.50 24.13 116 GLU B CA 1
ATOM 4055 C CA B GLU B 1 116 ? -11.069 -28.229 23.413 0.50 23.74 116 GLU B CA 1
ATOM 4056 C C . GLU B 1 116 ? -10.878 -26.743 23.619 1.00 22.22 116 GLU B C 1
ATOM 4057 O O . GLU B 1 116 ? -11.095 -25.971 22.690 1.00 23.49 116 GLU B O 1
ATOM 4068 N N . ASN B 1 117 ? -10.437 -26.341 24.802 1.00 22.16 117 ASN B N 1
ATOM 4069 C CA . ASN B 1 117 ? -10.224 -24.952 25.123 1.00 20.83 117 ASN B CA 1
ATOM 4070 C C . ASN B 1 117 ? -8.738 -24.612 25.382 1.00 19.25 117 ASN B C 1
ATOM 4071 O O . ASN B 1 117 ? -8.434 -23.659 26.066 1.00 18.52 117 ASN B O 1
ATOM 4076 N N . LYS B 1 118 ? -7.831 -25.358 24.789 1.00 18.05 118 LYS B N 1
ATOM 4077 C CA . LYS B 1 118 ? -6.408 -25.012 24.908 1.00 18.76 118 LYS B CA 1
ATOM 4078 C C . LYS B 1 118 ? -5.642 -25.488 23.704 1.00 17.45 118 LYS B C 1
ATOM 4079 O O . LYS B 1 118 ? -5.626 -26.686 23.397 1.00 18.48 118 LYS B O 1
ATOM 4085 N N . TRP B 1 119 ? -5.038 -24.545 22.995 1.00 16.27 119 TRP B N 1
ATOM 4086 C CA . TRP B 1 119 ? -4.415 -24.822 21.698 1.00 16.91 119 TRP B CA 1
ATOM 4087 C C . TRP B 1 119 ? -3.031 -24.217 21.675 1.00 15.48 119 TRP B C 1
ATOM 4088 O O . TRP B 1 119 ? -2.849 -23.127 22.137 1.00 15.64 119 TRP B O 1
ATOM 4099 N N . TRP B 1 120 ? -2.061 -24.968 21.179 1.00 15.26 120 TRP B N 1
ATOM 4100 C CA . TRP B 1 120 ? -0.726 -24.411 20.864 1.00 15.19 120 TRP B CA 1
ATOM 4101 C C . TRP B 1 120 ? -0.545 -24.341 19.373 1.00 15.31 120 TRP B C 1
ATOM 4102 O O . TRP B 1 120 ? -0.668 -25.329 18.668 1.00 17.52 120 TRP B O 1
ATOM 4113 N N . ILE B 1 121 ? -0.087 -23.205 18.916 1.00 14.31 121 ILE B N 1
ATOM 4114 C CA . ILE B 1 121 ? 0.209 -22.998 17.517 1.00 14.75 121 ILE B CA 1
ATOM 4115 C C . ILE B 1 121 ? 1.722 -22.845 17.402 1.00 13.97 121 ILE B C 1
ATOM 4116 O O . ILE B 1 121 ? 2.314 -21.909 17.933 1.00 14.58 121 ILE B O 1
ATOM 4121 N N . SER B 1 122 ? 2.366 -23.846 16.796 1.00 14.34 122 SER B N 1
ATOM 4122 C CA . SER B 1 122 ? 3.817 -23.914 16.701 1.00 13.39 122 SER B CA 1
ATOM 4123 C C . SER B 1 122 ? 4.236 -23.250 15.411 1.00 15.00 122 SER B C 1
ATOM 4124 O O . SER B 1 122 ? 3.989 -23.813 14.342 1.00 16.94 122 SER B O 1
ATOM 4127 N N . ILE B 1 123 ? 4.842 -22.072 15.493 1.00 14.90 123 ILE B N 1
ATOM 4128 C CA . ILE B 1 123 ? 4.907 -21.147 14.363 1.00 14.56 123 ILE B CA 1
ATOM 4129 C C . ILE B 1 123 ? 6.209 -21.050 13.615 1.00 14.57 123 ILE B C 1
ATOM 4130 O O . ILE B 1 123 ? 7.304 -21.308 14.150 1.00 16.28 123 ILE B O 1
ATOM 4135 N N . ALA B 1 124 ? 6.053 -20.775 12.326 1.00 14.84 124 ALA B N 1
ATOM 4136 C CA . ALA B 1 124 ? 7.121 -20.344 11.450 1.00 15.49 124 ALA B CA 1
ATOM 4137 C C . ALA B 1 124 ? 7.510 -18.884 11.748 1.00 16.21 124 ALA B C 1
ATOM 4138 O O . ALA B 1 124 ? 7.037 -18.304 12.732 1.00 14.34 124 ALA B O 1
ATOM 4140 N N . ASP B 1 125 ? 8.349 -18.286 10.915 1.00 15.65 125 ASP B N 1
ATOM 4141 C CA . ASP B 1 125 ? 8.945 -16.962 11.221 1.00 14.74 125 ASP B CA 1
ATOM 4142 C C . ASP B 1 125 ? 8.061 -15.730 10.921 1.00 14.87 125 ASP B C 1
ATOM 4143 O O . ASP B 1 125 ? 8.296 -14.942 10.008 1.00 15.60 125 ASP B O 1
ATOM 4148 N N . SER B 1 126 ? 6.992 -15.598 11.694 1.00 14.20 126 SER B N 1
ATOM 4149 C CA . SER B 1 126 ? 6.217 -14.376 11.708 1.00 14.58 126 SER B CA 1
ATOM 4150 C C . SER B 1 126 ? 5.452 -14.293 13.030 1.00 14.23 126 SER B C 1
ATOM 4151 O O . SER B 1 126 ? 5.162 -15.310 13.647 1.00 15.02 126 SER B O 1
ATOM 4154 N N . ASP B 1 127 ? 5.065 -13.066 13.416 1.00 15.64 127 ASP B N 1
ATOM 4155 C CA . ASP B 1 127 ? 4.485 -12.804 14.723 1.00 15.75 127 ASP B CA 1
ATOM 4156 C C . ASP B 1 127 ? 2.985 -13.056 14.735 1.00 16.15 127 ASP B C 1
ATOM 4157 O O . ASP B 1 127 ? 2.174 -12.092 14.915 1.00 17.82 127 ASP B O 1
ATOM 4162 N N . VAL B 1 128 ? 2.632 -14.345 14.573 1.00 16.89 128 VAL B N 1
ATOM 4163 C CA . VAL B 1 128 ? 1.262 -14.815 14.654 1.00 17.29 128 VAL B CA 1
ATOM 4164 C C . VAL B 1 128 ? 0.530 -14.348 15.916 1.00 15.51 128 VAL B C 1
ATOM 4165 O O . VAL B 1 128 ? -0.704 -14.093 15.900 1.00 18.17 128 VAL B O 1
ATOM 4169 N N . ILE B 1 129 ? 1.236 -14.170 17.019 1.00 15.22 129 ILE B N 1
ATOM 4170 C CA . ILE B 1 129 ? 0.556 -13.753 18.224 1.00 15.68 129 ILE B CA 1
ATOM 4171 C C . ILE B 1 129 ? -0.204 -12.455 18.051 1.00 16.44 129 ILE B C 1
ATOM 4172 O O . ILE B 1 129 ? -1.305 -12.308 18.591 1.00 17.64 129 ILE B O 1
ATOM 4177 N N . PHE B 1 130 ? 0.333 -11.530 17.238 1.00 16.90 130 PHE B N 1
ATOM 4178 C CA . PHE B 1 130 ? -0.323 -10.259 17.054 1.00 17.96 130 PHE B CA 1
ATOM 4179 C C . PHE B 1 130 ? -1.508 -10.361 16.118 1.00 16.05 130 PHE B C 1
ATOM 4180 O O . PHE B 1 130 ? -2.464 -9.606 16.274 1.00 19.54 130 PHE B O 1
ATOM 4188 N N . PHE B 1 131 ? -1.447 -11.243 15.149 1.00 18.10 131 PHE B N 1
ATOM 4189 C CA . PHE B 1 131 ? -2.599 -11.538 14.282 1.00 18.63 131 PHE B CA 1
ATOM 4190 C C . PHE B 1 131 ? -3.763 -12.062 15.139 1.00 18.26 131 PHE B C 1
ATOM 4191 O O . PHE B 1 131 ? -4.924 -11.564 15.024 1.00 19.71 131 PHE B O 1
ATOM 4199 N N . ALA B 1 132 ? -3.458 -13.017 16.004 1.00 17.38 132 ALA B N 1
ATOM 4200 C CA . ALA B 1 132 ? -4.438 -13.552 16.950 1.00 17.44 132 ALA B CA 1
ATOM 4201 C C . ALA B 1 132 ? -5.041 -12.486 17.863 1.00 17.87 132 ALA B C 1
ATOM 4202 O O . ALA B 1 132 ? -6.276 -12.411 18.058 1.00 19.28 132 ALA B O 1
ATOM 4204 N N . LYS B 1 133 ? -4.188 -11.687 18.480 1.00 18.42 133 LYS B N 1
ATOM 4205 C CA . LYS B 1 133 ? -4.619 -10.620 19.403 1.00 18.49 133 LYS B CA 1
ATOM 4206 C C . LYS B 1 133 ? -5.494 -9.611 18.665 1.00 19.65 133 LYS B C 1
ATOM 4207 O O . LYS B 1 133 ? -6.489 -9.165 19.200 1.00 20.47 133 LYS B O 1
ATOM 4213 N N . GLY B 1 134 ? -5.125 -9.287 17.435 1.00 19.34 134 GLY B N 1
ATOM 4214 C CA . GLY B 1 134 ? -5.922 -8.320 16.625 1.00 21.06 134 GLY B CA 1
ATOM 4215 C C . GLY B 1 134 ? -7.296 -8.866 16.403 1.00 20.13 134 GLY B C 1
ATOM 4216 O O . GLY B 1 134 ? -8.290 -8.160 16.599 1.00 21.73 134 G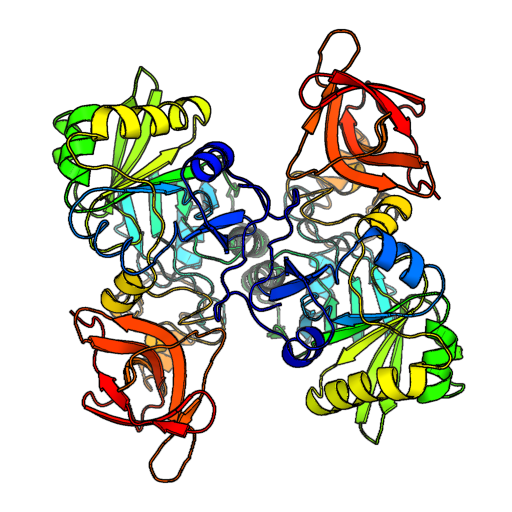LY B O 1
ATOM 4217 N N . LEU B 1 135 ? -7.346 -10.103 15.920 1.00 20.73 135 LEU B N 1
ATOM 4218 C CA . LEU B 1 135 ? -8.639 -10.760 15.658 1.00 20.06 135 LEU B CA 1
ATOM 4219 C C . LEU B 1 135 ? -9.492 -10.850 16.919 1.00 20.14 135 LEU B C 1
ATOM 4220 O O . LEU B 1 135 ? -10.726 -10.572 16.880 1.00 22.23 135 LEU B O 1
ATOM 4225 N N . ALA B 1 136 ? -8.901 -11.232 18.033 1.00 20.76 136 ALA B N 1
ATOM 4226 C CA . ALA B 1 136 ? -9.616 -11.412 19.295 1.00 21.06 136 ALA B CA 1
ATOM 4227 C C . ALA B 1 136 ? -10.242 -10.120 19.789 1.00 22.36 136 ALA B C 1
ATOM 4228 O O . ALA B 1 136 ? -11.353 -10.121 20.329 1.00 21.91 136 ALA B O 1
ATOM 4230 N N . SER B 1 137 ? -9.522 -9.006 19.587 1.00 23.30 137 SER B N 1
ATOM 4231 C CA . SER B 1 137 ? -9.982 -7.692 19.980 1.00 25.39 137 SER B CA 1
ATOM 4232 C C . SER B 1 137 ? -11.202 -7.279 19.206 1.00 26.69 137 SER B C 1
ATOM 4233 O O . SER B 1 137 ? -12.178 -6.811 19.804 1.00 26.57 137 SER B O 1
ATOM 4236 N N . GLY B 1 138 ? -11.188 -7.492 17.889 1.00 27.27 138 GLY B N 1
ATOM 4237 C CA . GLY B 1 138 ? -12.335 -7.079 17.069 1.00 28.99 138 GLY B CA 1
ATOM 4238 C C . GLY B 1 138 ? -13.598 -7.925 17.282 1.00 27.98 138 GLY B C 1
ATOM 4239 O O . GLY B 1 138 ? -14.741 -7.430 17.309 1.00 30.93 138 GLY B O 1
ATOM 4240 N N . HIS B 1 139 ? -13.379 -9.216 17.495 1.00 25.34 139 HIS B N 1
ATOM 4241 C CA . HIS B 1 139 ? -14.495 -10.179 17.758 1.00 23.72 139 HIS B CA 1
ATOM 4242 C C . HIS B 1 139 ? -14.926 -10.210 19.197 1.00 24.81 139 HIS B C 1
ATOM 4243 O O . HIS B 1 139 ? -15.955 -10.867 19.516 1.00 28.07 139 HIS B O 1
ATOM 4250 N N . LYS B 1 140 ? -14.166 -9.537 20.070 1.00 24.69 140 LYS B N 1
ATOM 4251 C CA A LYS B 1 140 ? -14.381 -9.567 21.514 0.50 24.97 140 LYS B CA 1
ATOM 4252 C CA B LYS B 1 140 ? -14.395 -9.580 21.523 0.50 25.03 140 LYS B CA 1
ATOM 4253 C C . LYS B 1 140 ? -14.410 -11.017 22.019 1.00 24.41 140 LYS B C 1
ATOM 4254 O O . LYS B 1 140 ? -15.226 -11.399 22.908 1.00 24.80 140 LYS B O 1
ATOM 4265 N N . PHE B 1 141 ? -13.530 -11.853 21.475 1.00 24.24 141 PHE B N 1
ATOM 4266 C CA . PHE B 1 141 ? -13.482 -13.240 21.917 1.00 22.93 141 PHE B CA 1
ATOM 4267 C C . PHE B 1 141 ? -13.066 -13.347 23.380 1.00 23.06 141 PHE B C 1
ATOM 4268 O O . PHE B 1 141 ? -12.155 -12.634 23.880 1.00 24.49 141 PHE B O 1
ATOM 4276 N N . ASP B 1 142 ? -13.666 -14.338 24.027 1.00 21.79 142 ASP B N 1
ATOM 4277 C CA . ASP B 1 142 ? -13.290 -14.720 25.386 1.00 23.09 142 ASP B CA 1
ATOM 4278 C C . ASP B 1 142 ? -12.181 -15.754 25.294 1.00 21.29 142 ASP B C 1
ATOM 4279 O O . ASP B 1 142 ? -12.421 -16.957 25.264 1.00 22.37 142 ASP B O 1
ATOM 4284 N N . VAL B 1 143 ? -10.946 -15.239 25.282 1.00 21.83 143 VAL B N 1
ATOM 4285 C CA . VAL B 1 143 ? -9.739 -15.999 25.141 1.00 20.73 143 VAL B CA 1
ATOM 4286 C C . VAL B 1 143 ? -8.627 -15.358 25.916 1.00 20.69 143 VAL B C 1
ATOM 4287 O O . VAL B 1 143 ? -8.679 -14.153 26.237 1.00 21.57 143 VAL B O 1
ATOM 4291 N N . LYS B 1 144 ? -7.612 -16.173 26.205 1.00 18.83 144 LYS B N 1
ATOM 4292 C CA . LYS B 1 144 ? -6.309 -15.668 26.651 1.00 19.87 144 LYS B CA 1
ATOM 4293 C C . LYS B 1 144 ? -5.293 -16.088 25.620 1.00 18.24 144 LYS B C 1
ATOM 4294 O O . LYS B 1 144 ? -5.293 -17.241 25.210 1.00 19.10 144 LYS B O 1
ATOM 4300 N N . ILE B 1 145 ? -4.470 -15.142 25.182 1.00 19.08 145 ILE B N 1
ATOM 4301 C CA . ILE B 1 145 ? -3.453 -15.364 24.137 1.00 16.55 145 ILE B CA 1
ATOM 4302 C C . ILE B 1 145 ? -2.113 -14.961 24.719 1.00 17.04 145 ILE B C 1
ATOM 4303 O O . ILE B 1 145 ? -1.943 -13.806 25.141 1.00 17.76 145 ILE B O 1
ATOM 4308 N N . VAL B 1 146 ? -1.181 -15.920 24.783 1.00 15.97 146 VAL B N 1
ATOM 4309 C CA . VAL B 1 146 ? 0.146 -15.682 25.380 1.00 16.57 146 VAL B CA 1
ATOM 4310 C C . VAL B 1 146 ? 1.163 -16.451 24.569 1.00 15.73 146 VAL B C 1
ATOM 4311 O O . VAL B 1 146 ? 0.832 -17.418 23.888 1.00 15.74 146 VAL B O 1
ATOM 4315 N N . GLU B 1 147 ? 2.412 -16.010 24.633 1.00 15.13 147 GLU B N 1
ATOM 4316 C CA . GLU B 1 147 ? 3.538 -16.829 24.190 1.00 15.21 147 GLU B CA 1
ATOM 4317 C C . GLU B 1 147 ? 4.019 -17.556 25.467 1.00 14.71 147 GLU B C 1
ATOM 4318 O O . GLU B 1 147 ? 4.599 -16.921 26.373 1.00 17.76 147 GLU B O 1
ATOM 4324 N N . PRO B 1 148 ? 3.738 -18.859 25.556 1.00 14.13 148 PRO B N 1
ATOM 4325 C CA . PRO B 1 148 ? 4.088 -19.583 26.781 1.00 14.41 148 PRO B CA 1
ATOM 4326 C C . PRO B 1 148 ? 5.575 -19.844 26.848 1.00 14.26 148 PRO B C 1
ATOM 4327 O O . PRO B 1 148 ? 6.303 -19.660 25.824 1.00 15.10 148 PRO B O 1
ATOM 4331 N N . VAL B 1 149 ? 6.026 -20.245 28.039 1.00 15.12 149 VAL B N 1
ATOM 4332 C CA . VAL B 1 149 ? 7.439 -20.657 28.196 1.00 15.66 149 VAL B CA 1
ATOM 4333 C C . VAL B 1 149 ? 7.547 -22.137 27.746 1.00 16.09 149 VAL B C 1
ATOM 4334 O O . VAL B 1 149 ? 7.206 -23.113 28.488 1.00 19.25 149 VAL B O 1
ATOM 4338 N N . VAL B 1 150 ? 7.829 -22.266 26.458 1.00 13.29 150 VAL B N 1
ATOM 4339 C CA . VAL B 1 150 ? 8.009 -23.542 25.779 1.00 13.35 150 VAL B CA 1
ATOM 4340 C C . VAL B 1 150 ? 9.204 -23.354 24.847 1.00 13.47 150 VAL B C 1
ATOM 4341 O O . VAL B 1 150 ? 9.274 -22.358 24.083 1.00 16.72 150 VAL B O 1
ATOM 4345 N N . ASP B 1 151 ? 10.173 -24.251 24.932 1.00 13.51 151 ASP B N 1
ATOM 4346 C CA . ASP B 1 151 ? 11.427 -24.205 24.163 1.00 13.21 151 ASP B CA 1
ATOM 4347 C C . ASP B 1 151 ? 11.762 -25.574 23.571 1.00 14.03 151 ASP B C 1
ATOM 4348 O O . ASP B 1 151 ? 12.332 -26.472 24.252 1.00 14.40 151 ASP B O 1
ATOM 4353 N N . ILE B 1 152 ? 11.333 -25.784 22.361 1.00 12.23 152 ILE B N 1
ATOM 4354 C CA . ILE B 1 152 ? 11.432 -27.091 21.754 1.00 12.10 152 ILE B CA 1
ATOM 4355 C C . ILE B 1 152 ? 12.885 -27.558 21.565 1.00 12.49 152 ILE B C 1
ATOM 4356 O O . ILE B 1 152 ? 13.712 -26.812 21.049 1.00 13.11 152 ILE B O 1
ATOM 4361 N N . MET B 1 153 ? 13.118 -28.820 21.949 1.00 12.00 153 MET B N 1
ATOM 4362 C CA . MET B 1 153 ? 14.317 -29.555 21.581 1.00 13.18 153 MET B CA 1
ATOM 4363 C C . MET B 1 153 ? 13.863 -30.698 20.686 1.00 13.39 153 MET B C 1
ATOM 4364 O O . MET B 1 153 ? 12.919 -31.411 21.016 1.00 14.90 153 MET B O 1
ATOM 4369 N N . ALA B 1 154 ? 14.512 -30.852 19.543 1.00 12.85 154 ALA B N 1
ATOM 4370 C CA . ALA B 1 154 ? 14.185 -31.908 18.618 1.00 13.56 154 ALA B CA 1
ATOM 4371 C C . ALA B 1 154 ? 15.224 -33.013 18.628 1.00 13.03 154 ALA B C 1
ATOM 4372 O O . ALA B 1 154 ? 16.411 -32.760 18.916 1.00 15.37 154 ALA B O 1
ATOM 4374 N N . ILE B 1 155 ? 14.748 -34.220 18.348 1.00 13.86 155 ILE B N 1
ATOM 4375 C CA . ILE B 1 155 ? 15.596 -35.383 18.221 1.00 14.68 155 ILE B CA 1
ATOM 4376 C C . ILE B 1 155 ? 15.289 -36.022 16.883 1.00 15.61 155 ILE B C 1
ATOM 4377 O O . ILE B 1 155 ? 14.174 -36.496 16.656 1.00 16.30 155 ILE B O 1
ATOM 4382 N N . GLN B 1 156 ? 16.219 -35.923 15.952 1.00 15.36 156 GLN B N 1
ATOM 4383 C CA . GLN B 1 156 ? 15.916 -36.204 14.529 1.00 16.02 156 GLN B CA 1
ATOM 4384 C C . GLN B 1 156 ? 16.967 -37.155 13.945 1.00 17.42 156 GLN B C 1
ATOM 4385 O O . GLN B 1 156 ? 18.133 -37.131 14.330 1.00 16.84 156 GLN B O 1
ATOM 4391 N N . GLY B 1 157 ? 16.527 -37.953 12.974 1.00 18.79 157 GLY B N 1
ATOM 4392 C CA . GLY B 1 157 ? 17.423 -38.918 12.259 1.00 19.58 157 GLY B CA 1
ATOM 4393 C C . GLY B 1 157 ? 16.942 -40.337 12.494 1.00 19.37 157 GLY B C 1
ATOM 4394 O O . GLY B 1 157 ? 16.125 -40.592 13.373 1.00 20.39 157 GLY B O 1
ATOM 4395 N N . PRO B 1 158 ? 17.401 -41.265 11.681 1.00 21.31 158 PRO B N 1
ATOM 4396 C CA . PRO B 1 158 ? 16.844 -42.627 11.737 1.00 22.77 158 PRO B CA 1
ATOM 4397 C C . PRO B 1 158 ? 17.041 -43.336 13.075 1.00 22.48 158 PRO B C 1
ATOM 4398 O O . PRO B 1 158 ? 16.265 -44.232 13.410 1.00 25.12 158 PRO B O 1
ATOM 4402 N N . LYS B 1 159 ? 18.044 -42.927 13.847 1.00 21.54 159 LYS B N 1
ATOM 4403 C CA . LYS B 1 159 ? 18.312 -43.511 15.157 1.00 21.03 159 LYS B CA 1
ATOM 4404 C C . LYS B 1 159 ? 17.569 -42.781 16.282 1.00 21.24 159 LYS B C 1
ATOM 4405 O O . LYS B 1 159 ? 17.721 -43.125 17.478 1.00 22.16 159 LYS B O 1
ATOM 4411 N N . SER B 1 160 ? 16.723 -41.802 15.933 1.00 18.59 160 SER B N 1
ATOM 4412 C CA . SER B 1 160 ? 15.930 -41.082 16.946 1.00 20.02 160 SER B CA 1
ATOM 4413 C C . SER B 1 160 ? 14.967 -42.037 17.690 1.00 19.67 160 SER B C 1
ATOM 4414 O O . SER B 1 160 ? 14.817 -41.970 18.910 1.00 20.86 160 SER B O 1
ATOM 4417 N N . PHE B 1 161 ? 14.385 -42.965 16.953 1.00 20.77 161 PHE B N 1
ATOM 4418 C CA . PHE B 1 161 ? 13.391 -43.876 17.530 1.00 21.19 161 PHE B CA 1
ATOM 4419 C C . PHE B 1 161 ? 14.048 -44.739 18.601 1.00 21.70 161 PHE B C 1
ATOM 4420 O O . PHE B 1 161 ? 13.527 -44.865 19.705 1.00 23.64 161 PHE B O 1
ATOM 4428 N N . ALA B 1 162 ? 15.206 -45.304 18.280 1.00 22.01 162 ALA B N 1
ATOM 4429 C CA . ALA B 1 162 ? 15.949 -46.124 19.227 1.00 22.56 162 ALA B CA 1
ATOM 4430 C C . ALA B 1 162 ? 16.469 -45.356 20.432 1.00 22.25 162 ALA B C 1
ATOM 4431 O O . ALA B 1 162 ? 16.372 -45.824 21.595 1.00 24.59 162 ALA B O 1
ATOM 4433 N N . LEU B 1 163 ? 16.949 -44.110 20.216 1.00 22.39 163 LEU B N 1
ATOM 4434 C CA . LEU B 1 163 ? 17.425 -43.311 21.312 1.00 21.84 163 LEU B CA 1
ATOM 4435 C C . LEU B 1 163 ? 16.263 -42.960 22.256 1.00 21.25 163 LEU B C 1
ATOM 4436 O O . LEU B 1 163 ? 16.401 -43.025 23.476 1.00 21.28 163 LEU B O 1
ATOM 4441 N N . MET B 1 164 ? 15.150 -42.553 21.697 1.00 21.34 164 MET B N 1
ATOM 4442 C CA . MET B 1 164 ? 14.044 -42.194 22.534 1.00 21.32 164 MET B CA 1
ATOM 4443 C C . MET B 1 164 ? 13.469 -43.395 23.314 1.00 21.04 164 MET B C 1
ATOM 4444 O O . MET B 1 164 ? 13.062 -43.271 24.471 1.00 20.10 164 MET B O 1
ATOM 4449 N N . GLU B 1 165 ? 13.438 -44.563 22.699 1.00 21.19 165 GLU B N 1
ATOM 4450 C CA . GLU B 1 165 ? 13.064 -45.803 23.420 1.00 22.57 165 GLU B CA 1
ATOM 4451 C C . GLU B 1 165 ? 14.019 -46.134 24.587 1.00 22.19 165 GLU B C 1
ATOM 4452 O O . GLU B 1 165 ? 13.623 -46.563 25.656 1.00 21.34 165 GLU B O 1
ATOM 4458 N N . LYS B 1 166 ? 15.307 -45.887 24.372 1.00 22.34 166 LYS B N 1
ATOM 4459 C CA . LYS B 1 166 ? 16.296 -46.072 25.385 1.00 22.66 166 LYS B CA 1
ATOM 4460 C C . LYS B 1 166 ? 15.940 -45.247 26.628 1.00 22.08 166 LYS B C 1
ATOM 4461 O O . LYS B 1 166 ? 15.949 -45.753 27.730 1.00 22.50 166 LYS B O 1
ATOM 4467 N N . VAL B 1 167 ? 15.545 -43.991 26.439 1.00 20.63 167 VAL B N 1
ATOM 4468 C CA . VAL B 1 167 ? 15.266 -43.122 27.563 1.00 19.99 167 VAL B CA 1
ATOM 4469 C C . VAL B 1 167 ? 13.867 -43.366 28.161 1.00 19.94 167 VAL B C 1
ATOM 4470 O O . VAL B 1 167 ? 13.729 -43.468 29.381 1.00 22.30 167 VAL B O 1
ATOM 4474 N N . PHE B 1 168 ? 12.865 -43.467 27.302 1.00 20.38 168 PHE B N 1
ATOM 4475 C CA . PHE B 1 168 ? 11.463 -43.489 27.649 1.00 19.11 168 PHE B CA 1
ATOM 4476 C C . PHE B 1 168 ? 10.757 -44.854 27.619 1.00 19.52 168 PHE B C 1
ATOM 4477 O O . PHE B 1 168 ? 9.629 -44.983 28.145 1.00 23.15 168 PHE B O 1
ATOM 4485 N N . GLY B 1 169 ? 11.416 -45.849 27.088 1.00 21.10 169 GLY B N 1
ATOM 4486 C CA . GLY B 1 169 ? 10.851 -47.201 27.111 1.00 20.40 169 GLY B CA 1
ATOM 4487 C C . GLY B 1 169 ? 9.825 -47.422 25.993 1.00 20.75 169 GLY B C 1
ATOM 4488 O O . GLY B 1 169 ? 9.678 -46.629 25.050 1.00 21.23 169 GLY B O 1
ATOM 4489 N N . LYS B 1 170 ? 9.134 -48.542 26.076 1.00 20.72 170 LYS B N 1
ATOM 4490 C CA . LYS B 1 170 ? 8.285 -49.020 25.043 1.00 22.35 170 LYS B CA 1
ATOM 4491 C C . LYS B 1 170 ? 7.173 -48.046 24.669 1.00 22.53 170 LYS B C 1
ATOM 4492 O O . LYS B 1 170 ? 6.794 -47.959 23.515 1.00 21.94 170 LYS B O 1
ATOM 4498 N N . LYS B 1 171 ? 6.652 -47.301 25.609 1.00 22.79 171 LYS B N 1
ATOM 4499 C CA A LYS B 1 171 ? 5.447 -46.558 25.277 0.50 23.54 171 LYS B CA 1
ATOM 4500 C CA B LYS B 1 171 ? 5.481 -46.442 25.370 0.50 23.75 171 LYS B CA 1
ATOM 4501 C C . LYS B 1 171 ? 5.691 -45.480 24.225 1.00 24.11 171 LYS B C 1
ATOM 4502 O O . LYS B 1 171 ? 4.778 -45.215 23.441 1.00 25.77 171 LYS B O 1
ATOM 4513 N N . ILE B 1 172 ? 6.895 -44.933 24.174 1.00 21.83 172 ILE B N 1
ATOM 4514 C CA . ILE B 1 172 ? 7.133 -43.917 23.168 1.00 23.82 172 ILE B CA 1
ATOM 4515 C C . ILE B 1 172 ? 7.155 -44.463 21.754 1.00 23.38 172 ILE B C 1
ATOM 4516 O O . ILE B 1 172 ? 6.865 -43.719 20.776 1.00 24.49 172 ILE B O 1
ATOM 4521 N N . THR B 1 173 ? 7.504 -45.750 21.625 1.00 24.04 173 THR B N 1
ATOM 4522 C CA . THR B 1 173 ? 7.440 -46.420 20.347 1.00 25.31 173 THR B CA 1
ATOM 4523 C C . THR B 1 173 ? 6.081 -46.557 19.747 1.00 25.70 173 THR B C 1
ATOM 4524 O O . THR B 1 173 ? 6.018 -46.818 18.554 1.00 26.56 173 THR B O 1
ATOM 4528 N N . GLU B 1 174 ? 5.010 -46.348 20.522 1.00 25.19 174 GLU B N 1
ATOM 4529 C CA . GLU B 1 174 ? 3.653 -46.408 20.079 1.00 27.47 174 GLU B CA 1
ATOM 4530 C C . GLU B 1 174 ? 3.158 -45.120 19.542 1.00 25.42 174 GLU B C 1
ATOM 4531 O O . GLU B 1 174 ? 2.097 -45.079 18.898 1.00 27.20 174 GLU B O 1
ATOM 4537 N N . LEU B 1 175 ? 3.933 -44.048 19.768 1.00 24.65 175 LEU B N 1
ATOM 4538 C CA . LEU B 1 175 ? 3.486 -42.730 19.326 1.00 22.69 175 LEU B CA 1
ATOM 4539 C C . LEU B 1 175 ? 3.505 -42.640 17.781 1.00 22.33 175 LEU B C 1
ATOM 4540 O O . LEU B 1 175 ? 4.568 -42.856 17.179 1.00 22.13 175 LEU B O 1
ATOM 4545 N N . LYS B 1 176 ? 2.353 -42.350 17.189 1.00 23.59 176 LYS B N 1
ATOM 4546 C CA . LYS B 1 176 ? 2.181 -42.199 15.727 1.00 23.32 176 LYS B CA 1
ATOM 4547 C C . LYS B 1 176 ? 2.638 -40.816 15.256 1.00 22.67 176 LYS B C 1
ATOM 4548 O O . LYS B 1 176 ? 2.659 -39.859 16.047 1.00 20.44 176 LYS B O 1
ATOM 4554 N N . PHE B 1 177 ? 3.001 -40.736 13.979 1.00 21.38 177 PHE B N 1
ATOM 4555 C CA . PHE B 1 177 ? 3.446 -39.468 13.400 1.00 22.14 177 PHE B CA 1
ATOM 4556 C C . PHE B 1 177 ? 2.372 -38.430 13.596 1.00 19.99 177 PHE B C 1
ATOM 4557 O O . PHE B 1 177 ? 1.184 -38.705 13.409 1.00 20.85 177 PHE B O 1
ATOM 4565 N N . PHE B 1 178 ? 2.764 -37.247 14.076 1.00 19.35 178 PHE B N 1
ATOM 4566 C CA . PHE B 1 178 ? 1.858 -36.131 14.333 1.00 19.87 178 PHE B CA 1
ATOM 4567 C C . PHE B 1 178 ? 0.893 -36.364 15.476 1.00 19.44 178 PHE B C 1
ATOM 4568 O O . PHE B 1 178 ? -0.109 -35.727 15.623 1.00 20.75 178 PHE B O 1
ATOM 4576 N N . GLY B 1 179 ? 1.268 -37.308 16.320 1.00 19.42 179 GLY B N 1
ATOM 4577 C CA . GLY B 1 179 ? 0.688 -37.491 17.640 1.00 19.65 179 GLY B CA 1
ATOM 4578 C C . GLY B 1 179 ? 1.604 -36.925 18.711 1.00 17.97 179 GLY B C 1
ATOM 4579 O O . GLY B 1 179 ? 2.813 -36.821 18.538 1.00 18.56 179 GLY B O 1
ATOM 4580 N N . PHE B 1 180 ? 1.022 -36.586 19.839 1.00 18.26 180 PHE B N 1
ATOM 4581 C CA . PHE B 1 180 ? 1.751 -36.231 21.034 1.00 17.16 180 PHE B CA 1
ATOM 4582 C C . PHE B 1 180 ? 1.152 -36.879 22.286 1.00 17.06 180 PHE B C 1
ATOM 4583 O O . PHE B 1 180 ? -0.045 -37.283 22.311 1.00 19.63 180 PHE B O 1
ATOM 4591 N N . ASP B 1 181 ? 2.005 -36.992 23.313 1.00 17.12 181 ASP B N 1
ATOM 4592 C CA . ASP B 1 181 ? 1.583 -37.421 24.626 1.00 17.20 181 ASP B CA 1
ATOM 4593 C C . ASP B 1 181 ? 2.581 -36.919 25.628 1.00 16.04 181 ASP B C 1
ATOM 4594 O O . ASP B 1 181 ? 3.515 -36.184 25.281 1.00 15.85 181 ASP B O 1
ATOM 4599 N N . TYR B 1 182 ? 2.390 -37.303 26.879 1.00 16.99 182 TYR B N 1
ATOM 4600 C CA . TYR B 1 182 ? 3.211 -36.855 28.014 1.00 17.36 182 TYR B CA 1
ATOM 4601 C C . TYR B 1 182 ? 4.049 -38.022 28.508 1.00 17.49 182 TYR B C 1
ATOM 4602 O O . TYR B 1 182 ? 3.541 -39.177 28.681 1.00 19.07 182 TYR B O 1
ATOM 4611 N N . PHE B 1 183 ? 5.314 -37.733 28.744 1.00 17.87 183 PHE B N 1
ATOM 4612 C CA . PHE B 1 183 ? 6.302 -38.776 29.067 1.00 17.59 183 PHE B CA 1
ATOM 4613 C C . PHE B 1 183 ? 7.158 -38.275 30.204 1.00 18.16 183 PHE B C 1
ATOM 4614 O O . PHE B 1 183 ? 7.592 -37.117 30.240 1.00 19.84 183 PHE B O 1
ATOM 4622 N N . ASP B 1 184 ? 7.385 -39.147 31.169 1.00 19.86 184 ASP B N 1
ATOM 4623 C CA . ASP B 1 184 ? 8.120 -38.764 32.366 1.00 21.08 184 ASP B CA 1
ATOM 4624 C C . ASP B 1 184 ? 9.641 -38.893 32.169 1.00 20.41 184 ASP B C 1
ATOM 4625 O O . ASP B 1 184 ? 10.114 -39.920 31.708 1.00 22.87 184 ASP B O 1
ATOM 4630 N N . PHE B 1 185 ? 10.387 -37.849 32.477 1.00 20.02 185 PHE B N 1
ATOM 4631 C CA . PHE B 1 185 ? 11.842 -37.917 32.605 1.00 20.07 185 PHE B CA 1
ATOM 4632 C C . PHE B 1 185 ? 12.191 -37.494 33.995 1.00 20.59 185 PHE B C 1
ATOM 4633 O O . PHE B 1 185 ? 11.968 -36.360 34.401 1.00 20.61 185 PHE B O 1
ATOM 4641 N N . GLU B 1 186 ? 12.765 -38.409 34.751 1.00 22.60 186 GLU B N 1
ATOM 4642 C CA . GLU B 1 186 ? 13.237 -38.074 36.130 1.00 24.36 186 GLU B CA 1
ATOM 4643 C C . GLU B 1 186 ? 12.172 -37.424 36.988 1.00 24.53 186 GLU B C 1
ATOM 4644 O O . GLU B 1 186 ? 12.432 -36.538 37.772 1.00 27.46 186 GLU B O 1
ATOM 4650 N N . GLY B 1 187 ? 10.919 -37.826 36.770 1.00 24.14 187 GLY B N 1
ATOM 4651 C CA . GLY B 1 187 ? 9.853 -37.319 37.594 1.00 26.39 187 GLY B CA 1
ATOM 4652 C C . GLY B 1 187 ? 9.123 -36.096 37.106 1.00 25.16 187 GLY B C 1
ATOM 4653 O O . GLY B 1 187 ? 8.142 -35.706 37.722 1.00 28.08 187 GLY B O 1
ATOM 4654 N N . THR B 1 188 ? 9.523 -35.622 35.920 1.00 21.94 188 THR B N 1
ATOM 4655 C CA . THR B 1 188 ? 8.905 -34.471 35.325 1.00 21.18 188 THR B CA 1
ATOM 4656 C C . THR B 1 188 ? 8.262 -34.915 34.026 1.00 20.47 188 THR B C 1
ATOM 4657 O O . THR B 1 188 ? 8.900 -35.579 33.231 1.00 20.91 188 THR B O 1
ATOM 4661 N N . LYS B 1 189 ? 7.014 -34.558 33.836 1.00 21.57 189 LYS B N 1
ATOM 4662 C CA . LYS B 1 189 ? 6.265 -34.890 32.608 1.00 22.52 189 LYS B CA 1
ATOM 4663 C C . LYS B 1 189 ? 6.516 -33.852 31.526 1.00 20.53 189 LYS B C 1
ATOM 4664 O O . LYS B 1 189 ? 6.386 -32.611 31.768 1.00 23.42 189 LYS B O 1
ATOM 4670 N N . HIS B 1 190 ? 6.876 -34.331 30.340 1.00 17.04 190 HIS B N 1
ATOM 4671 C CA . HIS B 1 190 ? 7.115 -33.509 29.196 1.00 16.38 190 HIS B CA 1
ATOM 4672 C C . HIS B 1 190 ? 6.167 -33.900 28.062 1.00 16.33 190 HIS B C 1
ATOM 4673 O O . HIS B 1 190 ? 6.021 -35.097 27.790 1.00 16.50 190 HIS B O 1
ATOM 4680 N N . LEU B 1 191 ? 5.627 -32.907 27.371 1.00 15.85 191 LEU B N 1
ATOM 4681 C CA . LEU B 1 191 ? 4.864 -33.121 26.125 1.00 14.80 191 LEU B CA 1
ATOM 4682 C C . LEU B 1 191 ? 5.880 -33.399 25.045 1.00 14.66 191 LEU B C 1
ATOM 4683 O O . LEU B 1 191 ? 6.775 -32.594 24.810 1.00 15.34 191 LEU B O 1
ATOM 4688 N N . ILE B 1 192 ? 5.723 -34.538 24.375 1.00 14.05 192 ILE B N 1
ATOM 4689 C CA . ILE B 1 192 ? 6.583 -34.968 23.276 1.00 14.00 192 ILE B CA 1
ATOM 4690 C C . ILE B 1 192 ? 5.660 -35.284 22.098 1.00 13.83 192 ILE B C 1
ATOM 4691 O O . ILE B 1 192 ? 4.687 -36.085 22.211 1.00 16.01 192 ILE B O 1
ATOM 4696 N N . ALA B 1 193 ? 5.980 -34.693 20.948 1.00 14.82 193 ALA B N 1
ATOM 4697 C CA . ALA B 1 193 ? 5.338 -34.993 19.697 1.00 15.43 193 ALA B CA 1
ATOM 4698 C C . ALA B 1 193 ? 6.271 -35.735 18.751 1.00 16.23 193 ALA B C 1
ATOM 4699 O O . ALA B 1 193 ? 7.500 -35.549 18.776 1.00 16.56 193 ALA B O 1
ATOM 4701 N N . ARG B 1 194 ? 5.670 -36.564 17.876 1.00 16.82 194 ARG B N 1
ATOM 4702 C CA . ARG B 1 194 ? 6.424 -37.174 16.789 1.00 17.12 194 ARG B CA 1
ATOM 4703 C C . ARG B 1 194 ? 6.252 -36.253 15.604 1.00 17.65 194 ARG B C 1
ATOM 4704 O O . ARG B 1 194 ? 5.256 -36.278 14.877 1.00 17.87 194 ARG B O 1
ATOM 4712 N N . SER B 1 195 ? 7.260 -35.442 15.433 1.00 17.29 195 SER B N 1
ATOM 4713 C CA . SER B 1 195 ? 7.240 -34.324 14.496 1.00 18.33 195 SER B CA 1
ATOM 4714 C C . SER B 1 195 ? 8.682 -33.755 14.409 1.00 17.91 195 SER B C 1
ATOM 4715 O O . SER B 1 195 ? 9.612 -34.305 14.976 1.00 17.83 195 SER B O 1
ATOM 4718 N N . GLY B 1 196 ? 8.832 -32.699 13.626 1.00 19.16 196 GLY B N 1
ATOM 4719 C CA . GLY B 1 196 ? 10.138 -32.040 13.479 1.00 18.58 196 GLY B CA 1
ATOM 4720 C C . GLY B 1 196 ? 10.427 -31.691 12.053 1.00 18.55 196 GLY B C 1
ATOM 4721 O O . GLY B 1 196 ? 9.864 -32.304 11.125 1.00 20.94 196 GLY B O 1
ATOM 4722 N N . TRP B 1 197 ? 11.338 -30.742 11.865 1.00 17.68 197 TRP B N 1
ATOM 4723 C CA . TRP B 1 197 ? 11.578 -30.181 10.547 1.00 18.67 197 TRP B CA 1
ATOM 4724 C C . TRP B 1 197 ? 12.689 -30.895 9.786 1.00 19.07 197 TRP B C 1
ATOM 4725 O O . TRP B 1 197 ? 13.722 -30.345 9.394 1.00 20.04 197 TRP B O 1
ATOM 4736 N N . SER B 1 198 ? 12.400 -32.168 9.569 1.00 20.95 198 SER B N 1
ATOM 4737 C CA . SER B 1 198 ? 13.129 -33.036 8.651 1.00 19.80 198 SER B CA 1
ATOM 4738 C C . SER B 1 198 ? 12.207 -34.116 8.205 1.00 21.91 198 SER B C 1
ATOM 4739 O O . SER B 1 198 ? 11.135 -34.293 8.764 1.00 22.81 198 SER B O 1
ATOM 4742 N N . LYS B 1 199 ? 12.663 -34.888 7.234 1.00 20.22 199 LYS B N 1
ATOM 4743 C CA . LYS B 1 199 ? 11.933 -36.090 6.877 1.00 22.58 199 LYS B CA 1
ATOM 4744 C C . LYS B 1 199 ? 12.701 -37.326 7.249 1.00 22.76 199 LYS B C 1
ATOM 4745 O O . LYS B 1 199 ? 12.520 -38.412 6.595 1.00 27.85 199 LYS B O 1
ATOM 4751 N N . GLN B 1 200 ? 13.565 -37.197 8.255 1.00 22.62 200 GLN B N 1
ATOM 4752 C CA . GLN B 1 200 ? 14.461 -38.277 8.680 1.00 23.64 200 GLN B CA 1
ATOM 4753 C C . GLN B 1 200 ? 14.037 -38.987 9.922 1.00 22.44 200 GLN B C 1
ATOM 4754 O O . GLN B 1 200 ? 14.776 -39.876 10.388 1.00 25.29 200 GLN B O 1
ATOM 4760 N N . GLY B 1 201 ? 12.835 -38.660 10.396 1.00 20.35 201 GLY B N 1
ATOM 4761 C CA . GLY B 1 201 ? 12.290 -39.252 11.602 1.00 20.31 201 GLY B CA 1
ATOM 4762 C C . GLY B 1 201 ? 12.605 -38.499 12.867 1.00 19.24 201 GLY B C 1
ATOM 4763 O O . GLY B 1 201 ? 13.660 -37.872 12.949 1.00 19.73 201 GLY B O 1
ATOM 4764 N N . GLY B 1 202 ? 11.690 -38.607 13.841 1.00 17.60 202 GLY B N 1
ATOM 4765 C CA . GLY B 1 202 ? 11.949 -38.203 15.214 1.00 16.47 202 GLY B CA 1
ATOM 4766 C C . GLY B 1 202 ? 10.866 -37.438 15.886 1.00 15.56 202 GLY B C 1
ATOM 4767 O O . GLY B 1 202 ? 9.683 -37.542 15.565 1.00 15.73 202 GLY B O 1
ATOM 4768 N N . TYR B 1 203 ? 11.318 -36.673 16.877 1.00 15.14 203 TYR B N 1
ATOM 4769 C CA . TYR B 1 203 ? 10.477 -36.121 17.901 1.00 14.57 203 TYR B CA 1
ATOM 4770 C C . TYR B 1 203 ? 10.796 -34.677 18.198 1.00 13.87 203 TYR B C 1
ATOM 4771 O O . TYR B 1 203 ? 11.905 -34.238 17.925 1.00 13.96 203 TYR B O 1
ATOM 4780 N N . GLU B 1 204 ? 9.840 -34.006 18.832 1.00 14.22 204 GLU B N 1
ATOM 4781 C CA . GLU B 1 204 ? 10.033 -32.663 19.403 1.00 14.02 204 GLU B CA 1
ATOM 4782 C C . GLU B 1 204 ? 9.507 -32.650 20.815 1.00 14.46 204 GLU B C 1
ATOM 4783 O O . GLU B 1 204 ? 8.343 -33.026 21.061 1.00 14.80 204 GLU B O 1
ATOM 4789 N N . VAL B 1 205 ? 10.381 -32.310 21.743 1.00 13.43 205 VAL B N 1
ATOM 4790 C CA . VAL B 1 205 ? 10.039 -32.214 23.182 1.00 13.49 205 VAL B CA 1
ATOM 4791 C C . VAL B 1 205 ? 9.717 -30.773 23.430 1.00 11.70 205 VAL B C 1
ATOM 4792 O O . VAL B 1 205 ? 10.569 -29.892 23.295 1.00 12.47 205 VAL B O 1
ATOM 4796 N N . TYR B 1 206 ? 8.457 -30.528 23.765 1.00 13.30 206 TYR B N 1
ATOM 4797 C CA . TYR B 1 206 ? 7.919 -29.179 24.025 1.00 12.31 206 TYR B CA 1
ATOM 4798 C C . TYR B 1 206 ? 8.243 -28.798 25.474 1.00 13.36 206 TYR B C 1
ATOM 4799 O O . TYR B 1 206 ? 7.393 -28.823 26.334 1.00 14.61 206 TYR B O 1
ATOM 4808 N N . VAL B 1 207 ? 9.482 -28.409 25.724 1.00 13.59 207 VAL B N 1
ATOM 4809 C CA . VAL B 1 207 ? 9.982 -28.250 27.100 1.00 12.93 207 VAL B CA 1
ATOM 4810 C C . VAL B 1 207 ? 9.356 -26.997 27.740 1.00 13.22 207 VAL B C 1
ATOM 4811 O O . VAL B 1 207 ? 9.562 -25.849 27.309 1.00 14.57 207 VAL B O 1
ATOM 4815 N N . GLU B 1 208 ? 8.634 -27.253 28.811 1.00 14.54 208 GLU B N 1
ATOM 4816 C CA . GLU B 1 208 ? 8.028 -26.214 29.702 1.00 14.98 208 GLU B CA 1
ATOM 4817 C C . GLU B 1 208 ? 8.816 -26.062 31.000 1.00 16.15 208 GLU B C 1
ATOM 4818 O O . GLU B 1 208 ? 9.051 -24.955 31.457 1.00 19.89 208 GLU B O 1
ATOM 4824 N N . ASN B 1 209 ? 9.215 -27.182 31.564 1.00 16.39 209 ASN B N 1
ATOM 4825 C CA . ASN B 1 209 ? 10.094 -27.229 32.750 1.00 18.12 209 ASN B CA 1
ATOM 4826 C C . ASN B 1 209 ? 11.487 -27.172 32.236 1.00 16.98 209 ASN B C 1
ATOM 4827 O O . ASN B 1 209 ? 12.103 -28.171 31.861 1.00 16.23 209 ASN B O 1
ATOM 4832 N N . THR B 1 210 ? 11.976 -25.945 32.132 1.00 16.75 210 THR B N 1
ATOM 4833 C CA . THR B 1 210 ? 13.233 -25.675 31.457 1.00 16.83 210 THR B CA 1
ATOM 4834 C C . THR B 1 210 ? 14.416 -26.431 32.066 1.00 16.00 210 THR B C 1
ATOM 4835 O O . THR B 1 210 ? 15.223 -27.002 31.328 1.00 15.92 210 THR B O 1
ATOM 4839 N N . GLN B 1 211 ? 14.525 -26.442 33.399 1.00 16.29 211 GLN B N 1
ATOM 4840 C CA . GLN B 1 211 ? 15.613 -27.118 34.015 1.00 18.09 211 GLN B CA 1
ATOM 4841 C C . GLN B 1 211 ? 15.630 -28.600 33.714 1.00 17.39 211 GLN B C 1
ATOM 4842 O O . GLN B 1 211 ? 16.690 -29.188 33.477 1.00 17.16 211 GLN B O 1
ATOM 4848 N N . SER B 1 212 ? 14.444 -29.201 33.722 1.00 16.40 212 SER B N 1
ATOM 4849 C CA . SER B 1 212 ? 14.332 -30.578 33.381 1.00 16.98 212 SER B CA 1
ATOM 4850 C C . SER B 1 212 ? 14.724 -30.821 31.941 1.00 15.47 212 SER B C 1
ATOM 4851 O O . SER B 1 212 ? 15.355 -31.828 31.639 1.00 17.50 212 SER B O 1
ATOM 4854 N N . GLY B 1 213 ? 14.243 -29.983 31.031 1.00 16.40 213 GLY B N 1
ATOM 4855 C CA . GLY B 1 213 ? 14.622 -30.132 29.632 1.00 16.64 213 GLY B CA 1
ATOM 4856 C C . GLY B 1 213 ? 16.116 -30.035 29.418 1.00 15.26 213 GLY B C 1
ATOM 4857 O O . GLY B 1 213 ? 16.686 -30.740 28.546 1.00 16.35 213 GLY B O 1
ATOM 4858 N N . GLN B 1 214 ? 16.764 -29.131 30.127 1.00 15.76 214 GLN B N 1
ATOM 4859 C CA . GLN B 1 214 ? 18.224 -29.045 30.057 1.00 15.75 214 GLN B CA 1
ATOM 4860 C C . GLN B 1 214 ? 18.904 -30.336 30.514 1.00 16.54 214 GLN B C 1
ATOM 4861 O O . GLN B 1 214 ? 19.885 -30.810 29.910 1.00 17.02 214 GLN B O 1
ATOM 4867 N N . LYS B 1 215 ? 18.414 -30.897 31.610 1.00 16.38 215 LYS B N 1
ATOM 4868 C CA . LYS B 1 215 ? 18.917 -32.210 32.056 1.00 18.07 215 LYS B CA 1
ATOM 4869 C C . LYS B 1 215 ? 18.687 -33.307 31.041 1.00 16.44 215 LYS B C 1
ATOM 4870 O O . LYS B 1 215 ? 19.514 -34.167 30.835 1.00 17.77 215 LYS B O 1
ATOM 4876 N N . LEU B 1 216 ? 17.500 -33.289 30.411 1.00 15.37 216 LEU B N 1
ATOM 4877 C CA . LEU B 1 216 ? 17.192 -34.219 29.324 1.00 14.77 216 LEU B CA 1
ATOM 4878 C C . LEU B 1 216 ? 18.156 -34.103 28.156 1.00 14.33 216 LEU B C 1
ATOM 4879 O O . LEU B 1 216 ? 18.628 -35.112 27.610 1.00 16.15 216 LEU B O 1
ATOM 4884 N N . TYR B 1 217 ? 18.440 -32.870 27.748 1.00 14.32 217 TYR B N 1
ATOM 4885 C CA . TYR B 1 217 ? 19.361 -32.597 26.676 1.00 15.49 217 TYR B CA 1
ATOM 4886 C C . TYR B 1 217 ? 20.699 -33.280 27.012 1.00 16.61 217 TYR B C 1
ATOM 4887 O O . TYR B 1 217 ? 21.257 -34.013 26.189 1.00 16.60 217 TYR B O 1
ATOM 4896 N N . ASP B 1 218 ? 21.210 -33.036 28.221 1.00 17.41 218 ASP B N 1
ATOM 4897 C CA . ASP B 1 218 ? 22.501 -33.605 28.614 1.00 18.73 218 ASP B CA 1
ATOM 4898 C C . ASP B 1 218 ? 22.425 -35.100 28.610 1.00 17.94 218 ASP B C 1
ATOM 4899 O O . ASP B 1 218 ? 23.363 -35.779 28.194 1.00 20.36 218 ASP B O 1
ATOM 4904 N N . HIS B 1 219 ? 21.300 -35.640 29.084 1.00 18.05 219 HIS B N 1
ATOM 4905 C CA . HIS B 1 219 ? 21.141 -37.106 29.196 1.00 18.51 219 HIS B CA 1
ATOM 4906 C C . HIS B 1 219 ? 21.164 -37.773 27.807 1.00 19.20 219 HIS B C 1
ATOM 4907 O O . HIS B 1 219 ? 21.742 -38.836 27.636 1.00 20.28 219 HIS B O 1
ATOM 4914 N N . LEU B 1 220 ? 20.536 -37.142 26.819 1.00 17.19 220 LEU B N 1
ATOM 4915 C CA . LEU B 1 220 ? 20.497 -37.664 25.460 1.00 18.18 220 LEU B CA 1
ATOM 4916 C C . LEU B 1 220 ? 21.909 -37.781 24.873 1.00 18.92 220 LEU B C 1
ATOM 4917 O O . LEU B 1 220 ? 22.223 -38.763 24.200 1.00 19.74 220 LEU B O 1
ATOM 4922 N N . PHE B 1 221 ? 22.759 -36.790 25.155 1.00 19.27 221 PHE B N 1
ATOM 4923 C CA . PHE B 1 221 ? 24.145 -36.864 24.737 1.00 20.96 221 PHE B CA 1
ATOM 4924 C C . PHE B 1 221 ? 24.880 -37.968 25.451 1.00 24.26 221 PHE B C 1
ATOM 4925 O O . PHE B 1 221 ? 25.719 -38.651 24.833 1.00 26.41 221 PHE B O 1
ATOM 4933 N N . GLU B 1 222 ? 24.607 -38.167 26.746 1.00 23.52 222 GLU B N 1
ATOM 4934 C CA . GLU B 1 222 ? 25.326 -39.194 27.501 1.00 26.15 222 GLU B CA 1
ATOM 4935 C C . GLU B 1 222 ? 24.915 -40.579 27.030 1.00 25.78 222 GLU B C 1
ATOM 4936 O O . GLU B 1 222 ? 25.778 -41.429 26.853 1.00 31.70 222 GLU B O 1
ATOM 4942 N N . VAL B 1 223 ? 23.632 -40.874 26.903 1.00 26.31 223 VAL B N 1
ATOM 4943 C CA . VAL B 1 223 ? 23.169 -42.187 26.564 1.00 25.55 223 VAL B CA 1
ATOM 4944 C C . VAL B 1 223 ? 23.059 -42.417 25.075 1.00 25.64 223 VAL B C 1
ATOM 4945 O O . VAL B 1 223 ? 22.767 -43.523 24.669 1.00 26.43 223 VAL B O 1
ATOM 4949 N N . GLY B 1 224 ? 23.392 -41.407 24.240 1.00 25.68 224 GLY B N 1
ATOM 4950 C CA . GLY B 1 224 ? 23.158 -41.526 22.800 1.00 25.06 224 GLY B CA 1
ATOM 4951 C C . GLY B 1 224 ? 24.426 -41.853 21.989 1.00 25.63 224 GLY B C 1
ATOM 4952 O O . GLY B 1 224 ? 24.376 -41.953 20.757 1.00 23.73 224 GLY B O 1
ATOM 4953 N N . LYS B 1 225 ? 25.540 -41.959 22.668 1.00 27.35 225 LYS B N 1
ATOM 4954 C CA . LYS B 1 225 ? 26.809 -42.429 22.035 1.00 28.85 225 LYS B CA 1
ATOM 4955 C C . LYS B 1 225 ? 26.720 -43.696 21.229 1.00 29.10 225 LYS B C 1
ATOM 4956 O O . LYS B 1 225 ? 27.308 -43.781 20.131 1.00 28.93 225 LYS B O 1
ATOM 4962 N N . GLU B 1 226 ? 25.910 -44.674 21.698 1.00 29.92 226 GLU B N 1
ATOM 4963 C CA . GLU B 1 226 ? 25.541 -45.875 20.887 1.00 29.95 226 GLU B CA 1
ATOM 4964 C C . GLU B 1 226 ? 25.072 -45.634 19.458 1.00 28.08 226 GLU B C 1
ATOM 4965 O O . GLU B 1 226 ? 25.248 -46.481 18.573 1.00 28.32 226 GLU B O 1
ATOM 4971 N N . PHE B 1 227 ? 24.391 -44.488 19.275 1.00 24.10 227 PHE B N 1
ATOM 4972 C CA . PHE B 1 227 ? 23.756 -44.096 18.082 1.00 25.09 227 PHE B CA 1
ATOM 4973 C C . PHE B 1 227 ? 24.542 -42.984 17.433 1.00 22.78 227 PHE B C 1
ATOM 4974 O O . PHE B 1 227 ? 24.024 -42.446 16.481 1.00 24.00 227 PHE B O 1
ATOM 4982 N N . ASN B 1 228 ? 25.785 -42.740 17.858 1.00 22.81 228 ASN B N 1
ATOM 4983 C CA . ASN B 1 228 ? 26.628 -41.608 17.328 1.00 22.68 228 ASN B CA 1
ATOM 4984 C C . ASN B 1 228 ? 25.872 -40.288 17.385 1.00 22.04 228 ASN B C 1
ATOM 4985 O O . ASN B 1 228 ? 25.906 -39.485 16.466 1.00 22.22 228 ASN B O 1
ATOM 4990 N N . VAL B 1 229 ? 25.200 -40.028 18.491 1.00 21.26 229 VAL B N 1
ATOM 4991 C CA . VAL B 1 229 ? 24.410 -38.774 18.586 1.00 19.43 229 VAL B CA 1
ATOM 4992 C C . VAL B 1 229 ? 25.361 -37.585 18.413 1.00 20.13 229 VAL B C 1
ATOM 4993 O O . VAL B 1 229 ? 26.549 -37.608 18.866 1.00 19.98 229 VAL B O 1
ATOM 4997 N N . GLY B 1 230 ? 24.800 -36.504 17.866 1.00 17.74 230 GLY B N 1
ATOM 4998 C CA . GLY B 1 230 ? 25.552 -35.263 17.748 1.00 17.06 230 GLY B CA 1
ATOM 4999 C C . GLY B 1 230 ? 24.638 -34.088 17.783 1.00 16.35 230 GLY B C 1
ATOM 5000 O O . GLY B 1 230 ? 23.450 -34.252 17.645 1.00 17.06 230 GLY B O 1
ATOM 5001 N N . PRO B 1 231 ? 25.180 -32.868 17.938 1.00 17.61 231 PRO B N 1
ATOM 5002 C CA . PRO B 1 231 ? 24.335 -31.680 17.836 1.00 16.09 231 PRO B CA 1
ATOM 5003 C C . PRO B 1 231 ? 24.034 -31.390 16.374 1.00 16.92 231 PRO B C 1
ATOM 5004 O O . PRO B 1 231 ? 24.730 -31.839 15.462 1.00 19.19 231 PRO B O 1
ATOM 5008 N N . GLY B 1 232 ? 22.961 -30.655 16.137 1.00 16.30 232 GLY B N 1
ATOM 5009 C CA . GLY B 1 232 ? 22.675 -30.240 14.807 1.00 15.96 232 GLY B CA 1
ATOM 5010 C C . GLY B 1 232 ? 21.534 -29.267 14.790 1.00 15.68 232 GLY B C 1
ATOM 5011 O O . GLY B 1 232 ? 21.172 -28.674 15.802 1.00 15.37 232 GLY B O 1
ATOM 5012 N N . CYS B 1 233 ? 21.083 -28.989 13.571 1.00 15.81 233 CYS B N 1
ATOM 5013 C CA . CYS B 1 233 ? 20.040 -28.002 13.335 1.00 16.28 233 CYS B CA 1
ATOM 5014 C C . CYS B 1 233 ? 19.329 -28.316 12.046 1.00 15.72 233 CYS B C 1
ATOM 5015 O O . CYS B 1 233 ? 19.792 -29.178 11.263 1.00 15.76 233 CYS B O 1
ATOM 5018 N N . PRO B 1 234 ? 18.173 -27.693 11.811 1.00 15.33 234 PRO B N 1
ATOM 5019 C CA . PRO B 1 234 ? 17.536 -27.812 10.506 1.00 17.48 234 PRO B CA 1
ATOM 5020 C C . PRO B 1 234 ? 18.530 -27.583 9.395 1.00 18.26 234 PRO B C 1
ATOM 5021 O O . PRO B 1 234 ? 19.301 -26.621 9.418 1.00 18.24 234 PRO B O 1
ATOM 5025 N N . ASN B 1 235 ? 18.551 -28.525 8.464 1.00 17.79 235 ASN B N 1
ATOM 5026 C CA . ASN B 1 235 ? 19.651 -28.643 7.512 1.00 19.00 235 ASN B CA 1
ATOM 5027 C C . ASN B 1 235 ? 19.179 -28.195 6.137 1.00 18.04 235 ASN B C 1
ATOM 5028 O O . ASN B 1 235 ? 18.181 -28.699 5.613 1.00 18.33 235 ASN B O 1
ATOM 5033 N N . LEU B 1 236 ? 19.848 -27.245 5.544 1.00 19.52 236 LEU B N 1
ATOM 5034 C CA . LEU B 1 236 ? 19.433 -26.721 4.253 1.00 20.30 236 LEU B CA 1
ATOM 5035 C C . LEU B 1 236 ? 19.319 -27.736 3.148 1.00 20.27 236 LEU B C 1
ATOM 5036 O O . LEU B 1 236 ? 18.345 -27.708 2.383 1.00 20.68 236 LEU B O 1
ATOM 5041 N N . ILE B 1 237 ? 20.274 -28.647 3.095 1.00 19.19 237 ILE B N 1
ATOM 5042 C CA . ILE B 1 237 ? 20.321 -29.671 2.017 1.00 20.32 237 ILE B CA 1
ATOM 5043 C C . ILE B 1 237 ? 19.175 -30.632 2.224 1.00 19.72 237 ILE B C 1
ATOM 5044 O O . ILE B 1 237 ? 18.428 -30.916 1.328 1.00 21.56 237 ILE B O 1
ATOM 5049 N N . GLU B 1 238 ? 19.069 -31.168 3.445 1.00 20.09 238 GLU B N 1
ATOM 5050 C CA . GLU B 1 238 ? 18.039 -32.163 3.707 1.00 20.90 238 GLU B CA 1
ATOM 5051 C C . GLU B 1 238 ? 16.677 -31.540 3.465 1.00 19.91 238 GLU B C 1
ATOM 5052 O O . GLU B 1 238 ? 15.780 -32.152 2.933 1.00 22.77 238 GLU B O 1
ATOM 5058 N N . ARG B 1 239 ? 16.469 -30.311 3.929 1.00 20.23 239 ARG B N 1
ATOM 5059 C CA . ARG B 1 239 ? 15.148 -29.756 3.849 1.00 19.87 239 ARG B CA 1
ATOM 5060 C C . ARG B 1 239 ? 14.729 -29.440 2.406 1.00 21.07 239 ARG B C 1
ATOM 5061 O O . ARG B 1 239 ? 13.586 -29.652 2.051 1.00 23.07 239 ARG B O 1
ATOM 5069 N N . ILE B 1 240 ? 15.688 -29.045 1.547 1.00 20.61 240 ILE B N 1
ATOM 5070 C CA . ILE B 1 240 ? 15.387 -28.819 0.172 1.00 20.77 240 ILE B CA 1
ATOM 5071 C C . ILE B 1 240 ? 15.150 -30.160 -0.542 1.00 21.30 240 ILE B C 1
ATOM 5072 O O . ILE B 1 240 ? 14.134 -30.323 -1.236 1.00 22.77 240 ILE B O 1
ATOM 5077 N N . GLU B 1 241 ? 16.038 -31.134 -0.318 1.00 21.79 241 GLU B N 1
ATOM 5078 C CA . GLU B 1 241 ? 15.838 -32.506 -0.884 1.00 23.40 241 GLU B CA 1
ATOM 5079 C C . GLU B 1 241 ? 14.461 -33.097 -0.526 1.00 24.72 241 GLU B C 1
ATOM 5080 O O . GLU B 1 241 ? 13.843 -33.809 -1.334 1.00 26.36 241 GLU B O 1
ATOM 5086 N N . SER B 1 242 ? 14.019 -32.831 0.732 1.00 22.80 242 SER B N 1
ATOM 5087 C CA . SER B 1 242 ? 12.787 -33.355 1.264 1.00 23.94 242 SER B CA 1
ATOM 5088 C C . SER B 1 242 ? 11.644 -32.500 0.857 1.00 23.00 242 SER B C 1
ATOM 5089 O O . SER B 1 242 ? 10.527 -32.805 1.187 1.00 24.71 242 SER B O 1
ATOM 5092 N N . ALA B 1 243 ? 11.888 -31.392 0.172 1.00 23.76 243 ALA B N 1
ATOM 5093 C CA . ALA B 1 243 ? 10.810 -30.457 -0.213 1.00 23.72 243 ALA B CA 1
ATOM 5094 C C . ALA B 1 243 ? 9.991 -29.859 0.965 1.00 24.40 243 ALA B C 1
ATOM 5095 O O . ALA B 1 243 ? 8.784 -29.613 0.885 1.00 26.95 243 ALA B O 1
ATOM 5097 N N . LEU B 1 244 ? 10.684 -29.595 2.078 1.00 23.79 244 LEU B N 1
ATOM 5098 C CA . LEU B 1 244 ? 10.093 -28.891 3.177 1.00 23.20 244 LEU B CA 1
ATOM 5099 C C . LEU B 1 244 ? 10.211 -27.388 2.846 1.00 24.50 244 LEU B C 1
ATOM 5100 O O . LEU B 1 244 ? 11.299 -26.925 2.485 1.00 26.79 244 LEU B O 1
ATOM 5105 N N . LEU B 1 245 ? 9.099 -26.685 2.919 1.00 23.04 245 LEU B N 1
ATOM 5106 C CA . LEU B 1 245 ? 8.970 -25.299 2.516 1.00 23.57 245 LEU B CA 1
ATOM 5107 C C . LEU B 1 245 ? 9.081 -24.406 3.718 1.00 22.48 245 LEU B C 1
ATOM 5108 O O . LEU B 1 245 ? 8.602 -24.720 4.849 1.00 24.69 245 LEU B O 1
ATOM 5113 N N A SER B 1 246 ? 9.712 -23.264 3.509 0.50 21.93 246 SER B N 1
ATOM 5114 N N B SER B 1 246 ? 9.668 -23.245 3.477 0.50 19.85 246 SER B N 1
ATOM 5115 C CA A SER B 1 246 ? 9.928 -22.335 4.610 0.50 22.89 246 SER B CA 1
ATOM 5116 C CA B SER B 1 246 ? 10.010 -22.309 4.540 0.50 19.27 246 SER B CA 1
ATOM 5117 C C A SER B 1 246 ? 9.341 -20.985 4.319 0.50 20.44 246 SER B C 1
ATOM 5118 C C B SER B 1 246 ? 9.353 -20.965 4.308 0.50 18.45 246 SER B C 1
ATOM 5119 O O A SER B 1 246 ? 9.709 -20.339 3.319 0.50 20.55 246 SER B O 1
ATOM 5120 O O B SER B 1 246 ? 9.691 -20.293 3.316 0.50 18.72 246 SER B O 1
ATOM 5125 N N . TYR B 1 247 ? 8.477 -20.540 5.235 1.00 18.66 247 TYR B N 1
ATOM 5126 C CA . TYR B 1 247 ? 7.851 -19.256 5.181 1.00 17.49 247 TYR B CA 1
ATOM 5127 C C . TYR B 1 247 ? 8.924 -18.162 5.177 1.00 16.50 247 TYR B C 1
ATOM 5128 O O . TYR B 1 247 ? 9.802 -18.137 6.071 1.00 17.29 247 TYR B O 1
ATOM 5137 N N . GLY B 1 248 ? 8.826 -17.220 4.236 1.00 15.58 248 GLY B N 1
ATOM 5138 C CA . GLY B 1 248 ? 9.840 -16.214 4.029 1.00 16.41 248 GLY B CA 1
ATOM 5139 C C . GLY B 1 248 ? 10.871 -16.559 2.965 1.00 16.75 248 GLY B C 1
ATOM 5140 O O . GLY B 1 248 ? 11.463 -15.674 2.371 1.00 18.83 248 GLY B O 1
ATOM 5141 N N . ASN B 1 249 ? 11.138 -17.855 2.806 1.00 16.69 249 ASN B N 1
ATOM 5142 C CA . ASN B 1 249 ? 11.989 -18.350 1.722 1.00 17.72 249 ASN B CA 1
ATOM 5143 C C . ASN B 1 249 ? 11.157 -18.700 0.518 1.00 18.61 249 ASN B C 1
ATOM 5144 O O . ASN B 1 249 ? 11.084 -17.891 -0.414 1.00 18.94 249 ASN B O 1
ATOM 5149 N N . ASP B 1 250 ? 10.451 -19.829 0.567 1.00 17.66 250 ASP B N 1
ATOM 5150 C CA . ASP B 1 250 ? 9.795 -20.327 -0.637 1.00 19.10 250 ASP B CA 1
ATOM 5151 C C . ASP B 1 250 ? 8.497 -19.597 -0.924 1.00 18.73 250 ASP B C 1
ATOM 5152 O O . ASP B 1 250 ? 8.113 -19.456 -2.058 1.00 20.90 250 ASP B O 1
ATOM 5157 N N . PHE B 1 251 ? 7.814 -19.163 0.116 1.00 19.60 251 PHE B N 1
ATOM 5158 C CA . PHE B 1 251 ? 6.575 -18.460 0.017 1.00 18.72 251 PHE B CA 1
ATOM 5159 C C . PHE B 1 251 ? 6.492 -17.374 1.097 1.00 19.60 251 PHE B C 1
ATOM 5160 O O . PHE B 1 251 ? 7.143 -17.468 2.118 1.00 20.68 251 PHE B O 1
ATOM 5168 N N . ASP B 1 252 ? 5.693 -16.377 0.869 1.00 19.75 252 ASP B N 1
ATOM 5169 C CA . ASP B 1 252 ? 5.567 -15.277 1.728 1.00 19.70 252 ASP B CA 1
ATOM 5170 C C . ASP B 1 252 ? 4.163 -14.704 1.653 1.00 18.50 252 ASP B C 1
ATOM 5171 O O . ASP B 1 252 ? 3.246 -15.360 1.094 1.00 19.95 252 ASP B O 1
ATOM 5176 N N . ASN B 1 253 ? 3.949 -13.519 2.252 1.00 18.90 253 ASN B N 1
ATOM 5177 C CA . ASN B 1 253 ? 2.598 -12.954 2.410 1.00 20.57 253 ASN B CA 1
ATOM 5178 C C . ASN B 1 253 ? 2.059 -12.324 1.126 1.00 20.45 253 ASN B C 1
ATOM 5179 O O . ASN B 1 253 ? 0.970 -11.722 1.160 1.00 21.87 253 ASN B O 1
ATOM 5184 N N . ASN B 1 254 ? 2.795 -12.487 0.018 1.00 20.96 254 ASN B N 1
ATOM 5185 C CA . ASN B 1 254 ? 2.245 -12.229 -1.317 1.00 23.11 254 ASN B CA 1
ATOM 5186 C C . ASN B 1 254 ? 1.774 -13.461 -2.067 1.00 23.33 254 ASN B C 1
ATOM 5187 O O . ASN B 1 254 ? 1.250 -13.327 -3.213 1.00 26.17 254 ASN B O 1
ATOM 5192 N N . ASP B 1 255 ? 1.844 -14.618 -1.418 1.00 22.87 255 ASP B N 1
ATOM 5193 C CA . ASP B 1 255 ? 1.489 -15.908 -2.012 1.00 21.80 255 ASP B CA 1
ATOM 5194 C C . ASP B 1 255 ? 0.301 -16.560 -1.315 1.00 23.35 255 ASP B C 1
ATOM 5195 O O . ASP B 1 255 ? 0.119 -16.429 -0.113 1.00 23.14 255 ASP B O 1
ATOM 5200 N N . ASN B 1 256 ? -0.492 -17.279 -2.092 1.00 23.59 256 ASN B N 1
ATOM 5201 C CA . ASN B 1 256 ? -1.664 -17.987 -1.557 1.00 23.57 256 ASN B CA 1
ATOM 5202 C C . ASN B 1 256 ? -1.440 -19.495 -1.545 1.00 23.67 256 ASN B C 1
ATOM 5203 O O . ASN B 1 256 ? -0.533 -19.999 -2.188 1.00 25.59 256 ASN B O 1
ATOM 5208 N N . PRO B 1 257 ? -2.249 -20.274 -0.791 1.00 25.06 257 PRO B N 1
ATOM 5209 C CA . PRO B 1 257 ? -1.934 -21.674 -0.672 1.00 25.61 257 PRO B CA 1
ATOM 5210 C C . PRO B 1 257 ? -1.947 -22.489 -1.970 1.00 25.39 257 PRO B C 1
ATOM 5211 O O . PRO B 1 257 ? -1.322 -23.505 -2.055 1.00 26.63 257 PRO B O 1
ATOM 5215 N N . PHE B 1 258 ? -2.722 -22.065 -2.952 1.00 27.67 258 PHE B N 1
ATOM 5216 C CA . PHE B 1 258 ? -2.748 -22.747 -4.219 1.00 28.20 258 PHE B CA 1
ATOM 5217 C C . PHE B 1 258 ? -1.532 -22.499 -5.101 1.00 29.43 258 PHE B C 1
ATOM 5218 O O . PHE B 1 258 ? -1.373 -23.180 -6.083 1.00 32.71 258 PHE B O 1
ATOM 5226 N N . GLU B 1 259 ? -0.691 -21.538 -4.752 1.00 27.39 259 GLU B N 1
ATOM 5227 C CA . GLU B 1 259 ? 0.573 -21.347 -5.411 1.00 28.72 259 GLU B CA 1
ATOM 5228 C C . GLU B 1 259 ? 1.659 -22.175 -4.746 1.00 27.95 259 GLU B C 1
ATOM 5229 O O . GLU B 1 259 ? 2.747 -22.318 -5.250 1.00 30.96 259 GLU B O 1
ATOM 5235 N N . CYS B 1 260 ? 1.387 -22.684 -3.544 1.00 28.86 260 CYS B N 1
ATOM 5236 C CA . CYS B 1 260 ? 2.386 -23.393 -2.770 1.00 29.19 260 CYS B CA 1
ATOM 5237 C C . CYS B 1 260 ? 2.196 -24.887 -2.648 1.00 29.99 260 CYS B C 1
ATOM 5238 O O . CYS B 1 260 ? 2.964 -25.525 -1.953 1.00 30.82 260 CYS B O 1
ATOM 5241 N N . GLY B 1 261 ? 1.174 -25.491 -3.303 1.00 29.72 261 GLY B N 1
ATOM 5242 C CA . GLY B 1 261 ? 0.999 -26.931 -3.146 1.00 31.05 261 GLY B CA 1
ATOM 5243 C C . GLY B 1 261 ? 0.204 -27.287 -1.875 1.00 30.02 261 GLY B C 1
ATOM 5244 O O . GLY B 1 261 ? 0.246 -28.436 -1.415 1.00 32.15 261 GLY B O 1
ATOM 5245 N N . PHE B 1 262 ? -0.524 -26.324 -1.309 1.00 28.75 262 PHE B N 1
ATOM 5246 C CA . PHE B 1 262 ? -1.209 -26.553 -0.019 1.00 27.79 262 PHE B CA 1
ATOM 5247 C C . PHE B 1 262 ? -2.665 -26.959 -0.213 1.00 29.48 262 PHE B C 1
ATOM 5248 O O . PHE B 1 262 ? -3.470 -26.964 0.714 1.00 28.01 262 PHE B O 1
ATOM 5256 N N . ASP B 1 263 ? -3.005 -27.278 -1.466 1.00 30.15 263 ASP B N 1
ATOM 5257 C CA . ASP B 1 263 ? -4.400 -27.518 -1.826 1.00 31.90 263 ASP B CA 1
ATOM 5258 C C . ASP B 1 263 ? -5.090 -28.501 -0.840 1.00 31.34 263 ASP B C 1
ATOM 5259 O O . ASP B 1 263 ? -6.230 -28.251 -0.433 1.00 31.38 263 ASP B O 1
ATOM 5264 N N . GLN B 1 264 ? -4.402 -29.592 -0.460 1.00 31.23 264 GLN B N 1
ATOM 5265 C CA . GLN B 1 264 ? -5.029 -30.623 0.406 1.00 31.19 264 GLN B CA 1
ATOM 5266 C C . GLN B 1 264 ? -5.392 -30.082 1.776 1.00 30.98 264 GLN B C 1
ATOM 5267 O O . GLN B 1 264 ? -6.211 -30.668 2.473 1.00 32.09 264 GLN B O 1
ATOM 5273 N N . TYR B 1 265 ? -4.785 -28.956 2.155 1.00 27.96 265 TYR B N 1
ATOM 5274 C CA . TYR B 1 265 ? -5.066 -28.319 3.468 1.00 26.73 265 TYR B CA 1
ATOM 5275 C C . TYR B 1 265 ? -6.084 -27.186 3.412 1.00 26.41 265 TYR B C 1
ATOM 5276 O O . TYR B 1 265 ? -6.337 -26.529 4.409 1.00 28.60 265 TYR B O 1
ATOM 5285 N N . VAL B 1 266 ? -6.644 -26.919 2.243 1.00 26.68 266 VAL B N 1
ATOM 5286 C CA . VAL B 1 266 ? -7.535 -25.801 2.114 1.00 25.98 266 VAL B CA 1
ATOM 5287 C C . VAL B 1 266 ? -8.939 -26.403 2.061 1.00 28.62 266 VAL B C 1
ATOM 5288 O O . VAL B 1 266 ? -9.267 -27.089 1.089 1.00 30.51 266 VAL B O 1
ATOM 5292 N N . SER B 1 267 ? -9.729 -26.135 3.080 1.00 27.69 267 SER B N 1
ATOM 5293 C CA . SER B 1 267 ? -11.102 -26.691 3.172 1.00 30.02 267 SER B CA 1
ATOM 5294 C C . SER B 1 267 ? -12.121 -25.658 2.740 1.00 31.59 267 SER B C 1
ATOM 5295 O O . SER B 1 267 ? -12.538 -24.798 3.516 1.00 33.16 267 SER B O 1
ATOM 5298 N N . LEU B 1 268 ? -12.610 -25.750 1.485 1.00 32.21 268 LEU B N 1
ATOM 5299 C CA . LEU B 1 268 ? -13.499 -24.696 0.941 1.00 33.71 268 LEU B CA 1
ATOM 5300 C C . LEU B 1 268 ? -14.968 -25.118 0.956 1.00 35.55 268 LEU B C 1
ATOM 5301 O O . LEU B 1 268 ? -15.846 -24.263 0.875 1.00 36.81 268 LEU B O 1
ATOM 5306 N N . ASP B 1 269 ? -15.205 -26.407 1.076 1.00 36.28 269 ASP B N 1
ATOM 5307 C CA . ASP B 1 269 ? -16.593 -26.853 0.914 1.00 39.57 269 ASP B CA 1
ATOM 5308 C C . ASP B 1 269 ? -17.203 -27.350 2.230 1.00 39.85 269 ASP B C 1
ATOM 5309 O O . ASP B 1 269 ? -18.311 -27.921 2.286 1.00 42.04 269 ASP B O 1
ATOM 5314 N N . SER B 1 270 ? -16.554 -27.042 3.343 1.00 38.79 270 SER B N 1
ATOM 5315 C CA . SER B 1 270 ? -17.235 -27.304 4.605 1.00 37.87 270 SER B CA 1
ATOM 5316 C C . SER B 1 270 ? -17.813 -25.998 5.186 1.00 36.03 270 SER B C 1
ATOM 5317 O O . SER B 1 270 ? -17.800 -24.964 4.530 1.00 36.15 270 SER B O 1
ATOM 5320 N N . ASP B 1 271 ? -18.378 -26.071 6.387 1.00 33.91 271 ASP B N 1
ATOM 5321 C CA . ASP B 1 271 ? -19.021 -24.941 7.036 1.00 34.20 271 ASP B CA 1
ATOM 5322 C C . ASP B 1 271 ? -18.088 -24.073 7.840 1.00 34.18 271 ASP B C 1
ATOM 5323 O O . ASP B 1 271 ? -18.500 -23.114 8.439 1.00 36.44 271 ASP B O 1
ATOM 5328 N N . ILE B 1 272 ? -16.810 -24.387 7.859 1.00 32.42 272 ILE B N 1
ATOM 5329 C CA . ILE B 1 272 ? -15.870 -23.596 8.736 1.00 31.99 272 ILE B CA 1
ATOM 5330 C C . ILE B 1 272 ? -15.770 -22.140 8.331 1.00 30.16 272 ILE B C 1
ATOM 5331 O O . ILE B 1 272 ? -15.869 -21.846 7.140 1.00 29.42 272 ILE B O 1
ATOM 5336 N N . ASN B 1 273 ? -15.541 -21.269 9.330 1.00 29.15 273 ASN B N 1
ATOM 5337 C CA A ASN B 1 273 ? -15.299 -19.819 9.160 0.50 30.18 273 ASN B CA 1
ATOM 5338 C CA B ASN B 1 273 ? -15.305 -19.852 9.131 0.50 29.79 273 ASN B CA 1
ATOM 5339 C C . ASN B 1 273 ? -13.809 -19.514 9.280 1.00 29.75 273 ASN B C 1
ATOM 5340 O O . ASN B 1 273 ? -13.244 -19.697 10.374 1.00 28.63 273 ASN B O 1
ATOM 5349 N N . PHE B 1 274 ? -13.189 -19.017 8.207 1.00 28.65 274 PHE B N 1
ATOM 5350 C CA . PHE B 1 274 ? -11.831 -18.459 8.287 1.00 27.18 274 PHE B CA 1
ATOM 5351 C C . PHE B 1 274 ? -11.665 -17.291 7.304 1.00 28.27 274 PHE B C 1
ATOM 5352 O O . PHE B 1 274 ? -12.545 -17.059 6.381 1.00 28.66 274 PHE B O 1
ATOM 5360 N N . LEU B 1 275 ? -10.597 -16.527 7.497 1.00 29.99 275 LEU B N 1
ATOM 5361 C CA . LEU B 1 275 ? -10.256 -15.369 6.576 1.00 30.09 275 LEU B CA 1
ATOM 5362 C C . LEU B 1 275 ? -9.986 -15.736 5.151 1.00 29.88 275 LEU B C 1
ATOM 5363 O O . LEU B 1 275 ? -9.356 -16.748 4.841 1.00 33.56 275 LEU B O 1
ATOM 5368 N N . GLY B 1 276 ? -10.366 -14.874 4.231 1.00 32.57 276 GLY B N 1
ATOM 5369 C CA . GLY B 1 276 ? -10.033 -15.142 2.857 1.00 34.49 276 GLY B CA 1
ATOM 5370 C C . GLY B 1 276 ? -10.733 -16.320 2.193 1.00 35.59 276 GLY B C 1
ATOM 5371 O O . GLY B 1 276 ? -10.364 -16.707 1.070 1.00 35.26 276 GLY B O 1
ATOM 5372 N N . LYS B 1 277 ? -11.792 -16.872 2.835 1.00 35.82 277 LYS B N 1
ATOM 5373 C CA . LYS B 1 277 ? -12.365 -18.106 2.322 1.00 34.89 277 LYS B CA 1
ATOM 5374 C C . LYS B 1 277 ? -12.977 -17.803 0.943 1.00 35.34 277 LYS B C 1
ATOM 5375 O O . LYS B 1 277 ? -12.705 -18.546 0.012 1.00 33.22 277 LYS B O 1
ATOM 5381 N N . GLU B 1 278 ? -13.696 -16.689 0.818 1.00 37.32 278 GLU B N 1
ATOM 5382 C CA A GLU B 1 278 ? -14.301 -16.238 -0.467 0.50 38.93 278 GLU B CA 1
ATOM 5383 C CA B GLU B 1 278 ? -14.317 -16.325 -0.488 0.50 39.09 278 GLU B CA 1
ATOM 5384 C C . GLU B 1 278 ? -13.273 -16.082 -1.584 1.00 39.15 278 GLU B C 1
ATOM 5385 O O . GLU B 1 278 ? -13.440 -16.574 -2.727 1.00 39.03 278 GLU B O 1
ATOM 5396 N N . LYS B 1 279 ? -12.180 -15.407 -1.245 1.00 39.45 279 LYS B N 1
ATOM 5397 C CA . LYS B 1 279 ? -11.133 -15.117 -2.190 1.00 38.98 279 LYS B CA 1
ATOM 5398 C C . LYS B 1 279 ? -10.441 -16.392 -2.545 1.00 36.93 279 LYS B C 1
ATOM 5399 O O . LYS B 1 279 ? -10.156 -16.624 -3.708 1.00 36.48 279 LYS B O 1
ATOM 5405 N N . LEU B 1 280 ? -10.231 -17.287 -1.569 1.00 33.20 280 LEU B N 1
ATOM 5406 C CA . LEU B 1 280 ? -9.698 -18.598 -1.938 1.00 32.60 280 LEU B CA 1
ATOM 5407 C C . LEU B 1 280 ? -10.603 -19.346 -2.897 1.00 34.57 280 LEU B C 1
ATOM 5408 O O . LEU B 1 280 ? -10.112 -20.115 -3.731 1.00 34.30 280 LEU B O 1
ATOM 5413 N N . LYS B 1 281 ? -11.927 -19.186 -2.705 1.00 36.32 281 LYS B N 1
ATOM 5414 C CA . LYS B 1 281 ? -12.928 -19.729 -3.643 1.00 36.98 281 LYS B CA 1
ATOM 5415 C C . LYS B 1 281 ? -12.708 -19.101 -5.007 1.00 38.13 281 LYS B C 1
ATOM 5416 O O . LYS B 1 281 ? -12.540 -19.845 -5.972 1.00 38.00 281 LYS B O 1
ATOM 5422 N N . GLU B 1 282 ? -12.625 -17.764 -5.040 1.00 39.85 282 GLU B N 1
ATOM 5423 C CA . GLU B 1 282 ? -12.358 -17.012 -6.306 1.00 42.00 282 GLU B CA 1
ATOM 5424 C C . GLU B 1 282 ? -11.030 -17.463 -6.930 1.00 41.36 282 GLU B C 1
ATOM 5425 O O . GLU B 1 282 ? -10.938 -17.709 -8.110 1.00 42.05 282 GLU B O 1
ATOM 5431 N N . ILE B 1 283 ? -9.992 -17.624 -6.103 1.00 40.14 283 ILE B N 1
ATOM 5432 C CA . ILE B 1 283 ? -8.719 -17.985 -6.616 1.00 38.68 283 ILE B CA 1
ATOM 5433 C C . ILE B 1 283 ? -8.684 -19.386 -7.136 1.00 38.08 283 ILE B C 1
ATOM 5434 O O . ILE B 1 283 ? -8.054 -19.640 -8.152 1.00 39.66 283 ILE B O 1
ATOM 5439 N N . LYS B 1 284 ? -9.359 -20.308 -6.482 1.00 37.64 284 LYS B N 1
ATOM 5440 C CA . LYS B 1 284 ? -9.289 -21.718 -6.867 1.00 38.30 284 LYS B CA 1
ATOM 5441 C C . LYS B 1 284 ? -9.975 -21.925 -8.243 1.00 40.61 284 LYS B C 1
ATOM 5442 O O . LYS B 1 284 ? -9.663 -22.886 -8.952 1.00 42.29 284 LYS B O 1
ATOM 5448 N N . LEU B 1 285 ? -10.909 -21.045 -8.539 1.00 41.86 285 LEU B N 1
ATOM 5449 C CA . LEU B 1 285 ? -11.728 -21.176 -9.758 1.00 44.08 285 LEU B CA 1
ATOM 5450 C C . LEU B 1 285 ? -10.965 -20.677 -11.003 1.00 46.12 285 LEU B C 1
ATOM 5451 O O . LEU B 1 285 ? -11.144 -21.224 -12.112 1.00 48.03 285 LEU B O 1
ATOM 5456 N N . LYS B 1 286 ? -10.148 -19.636 -10.843 1.00 46.54 286 LYS B N 1
ATOM 5457 C CA . LYS B 1 286 ? -9.268 -19.224 -11.950 1.00 46.66 286 LYS B CA 1
ATOM 5458 C C . LYS B 1 286 ? -8.059 -20.166 -12.046 1.00 46.38 286 LYS B C 1
ATOM 5459 O O . LYS B 1 286 ? -7.626 -20.536 -13.151 1.00 47.11 286 LYS B O 1
ATOM 5465 N N . GLY B 1 287 ? -7.489 -20.546 -10.887 1.00 44.11 287 GLY B N 1
ATOM 5466 C CA . GLY B 1 287 ? -6.349 -21.438 -10.896 1.00 43.37 287 GLY B CA 1
ATOM 5467 C C . GLY B 1 287 ? -5.172 -20.498 -10.689 1.00 42.34 287 GLY B C 1
ATOM 5468 O O . GLY B 1 287 ? -5.301 -19.275 -10.888 1.00 41.28 287 GLY B O 1
ATOM 5469 N N . PRO B 1 288 ? -4.068 -21.034 -10.180 1.00 41.34 288 PRO B N 1
ATOM 5470 C CA . PRO B 1 288 ? -2.948 -20.130 -9.958 1.00 41.07 288 PRO B CA 1
ATOM 5471 C C . PRO B 1 288 ? -2.187 -19.750 -11.223 1.00 41.32 288 PRO B C 1
ATOM 5472 O O . PRO B 1 288 ? -2.004 -20.592 -12.108 1.00 42.40 288 PRO B O 1
ATOM 5476 N N . GLN B 1 289 ? -1.743 -18.497 -11.261 1.00 39.98 289 GLN B N 1
ATOM 5477 C CA . GLN B 1 289 ? -0.905 -17.983 -12.343 1.00 39.57 289 GLN B CA 1
ATOM 5478 C C . GLN B 1 289 ? 0.609 -18.223 -12.172 1.00 37.20 289 GLN B C 1
ATOM 5479 O O . GLN B 1 289 ? 1.401 -17.931 -13.087 1.00 35.26 289 GLN B O 1
ATOM 5485 N N . LYS B 1 290 ? 1.005 -18.709 -10.979 1.00 34.41 290 LYS B N 1
ATOM 5486 C CA . LYS B 1 290 ? 2.399 -19.067 -10.674 1.00 33.12 290 LYS B CA 1
ATOM 5487 C C . LYS B 1 290 ? 2.311 -20.145 -9.569 1.00 31.57 290 LYS B C 1
ATOM 5488 O O . LYS B 1 290 ? 1.282 -20.210 -8.903 1.00 29.65 290 LYS B O 1
ATOM 5494 N N . LYS B 1 291 ? 3.288 -21.044 -9.474 1.00 29.44 291 LYS B N 1
ATOM 5495 C CA . LYS B 1 291 ? 3.352 -22.060 -8.410 1.00 30.91 291 LYS B CA 1
ATOM 5496 C C . LYS B 1 291 ? 4.747 -22.427 -8.092 1.00 28.33 291 LYS B C 1
ATOM 5497 O O . LYS B 1 291 ? 5.639 -22.368 -8.936 1.00 28.04 291 LYS B O 1
ATOM 5503 N N . LEU B 1 292 ? 4.950 -22.957 -6.886 1.00 26.95 292 LEU B N 1
ATOM 5504 C CA . LEU B 1 292 ? 6.218 -23.521 -6.547 1.00 25.74 292 LEU B CA 1
ATOM 5505 C C . LEU B 1 292 ? 6.450 -24.804 -7.278 1.00 25.54 292 LEU B C 1
ATOM 5506 O O . LEU B 1 292 ? 5.551 -25.689 -7.371 1.00 28.94 292 LEU B O 1
ATOM 5511 N N . ARG B 1 293 ? 7.654 -24.904 -7.798 1.00 25.70 293 ARG B N 1
ATOM 5512 C CA . ARG B 1 293 ? 8.208 -26.082 -8.423 1.00 26.68 293 ARG B CA 1
ATOM 5513 C C . ARG B 1 293 ? 9.637 -26.359 -7.967 1.00 26.37 293 ARG B C 1
ATOM 5514 O O . ARG B 1 293 ? 10.341 -25.495 -7.438 1.00 26.29 293 ARG B O 1
ATOM 5522 N N . GLY B 1 294 ? 10.111 -27.566 -8.201 1.00 26.17 294 GLY B N 1
ATOM 5523 C CA . GLY B 1 294 ? 11.502 -27.907 -8.076 1.00 26.00 294 GLY B CA 1
ATOM 5524 C C . GLY B 1 294 ? 12.344 -27.475 -9.266 1.00 25.54 294 GLY B C 1
ATOM 5525 O O . GLY B 1 294 ? 11.823 -27.378 -10.375 1.00 27.82 294 GLY B O 1
ATOM 5526 N N . VAL B 1 295 ? 13.631 -27.210 -9.052 1.00 26.07 295 VAL B N 1
ATOM 5527 C CA . VAL B 1 295 ? 14.571 -27.015 -10.153 1.00 25.98 295 VAL B CA 1
ATOM 5528 C C . VAL B 1 295 ? 15.808 -27.785 -9.908 1.00 25.19 295 VAL B C 1
ATOM 5529 O O . VAL B 1 295 ? 16.171 -28.020 -8.745 1.00 27.46 295 VAL B O 1
ATOM 5533 N N . LYS B 1 296 ? 16.506 -28.156 -10.991 1.00 26.62 296 LYS B N 1
ATOM 5534 C CA . LYS B 1 296 ? 17.848 -28.712 -10.948 1.00 26.58 296 LYS B CA 1
ATOM 5535 C C . LYS B 1 296 ? 18.720 -27.793 -11.859 1.00 27.68 296 LYS B C 1
ATOM 5536 O O . LYS B 1 296 ? 18.258 -27.354 -12.926 1.00 29.41 296 LYS B O 1
ATOM 5542 N N . ILE B 1 297 ? 19.923 -27.472 -11.412 1.00 27.09 297 ILE B N 1
ATOM 5543 C CA . ILE B 1 297 ? 20.846 -26.514 -12.082 1.00 27.97 297 ILE B CA 1
ATOM 5544 C C . ILE B 1 297 ? 22.245 -27.100 -12.244 1.00 29.49 297 ILE B C 1
ATOM 5545 O O . ILE B 1 297 ? 22.758 -27.680 -11.315 1.00 28.16 297 ILE B O 1
ATOM 5550 N N A ASP B 1 298 ? 22.861 -26.914 -13.425 0.50 30.28 298 ASP B N 1
ATOM 5551 N N B ASP B 1 298 ? 22.863 -27.048 -13.445 0.50 30.57 298 ASP B N 1
ATOM 5552 C CA A ASP B 1 298 ? 24.132 -27.604 -13.718 0.50 31.58 298 ASP B CA 1
ATOM 5553 C CA B ASP B 1 298 ? 24.173 -27.767 -13.615 0.50 32.21 298 ASP B CA 1
ATOM 5554 C C A ASP B 1 298 ? 25.402 -26.882 -13.262 0.50 31.97 298 ASP B C 1
ATOM 5555 C C B ASP B 1 298 ? 25.424 -26.987 -13.242 0.50 32.28 298 ASP B C 1
ATOM 5556 O O A ASP B 1 298 ? 26.207 -26.403 -14.083 0.50 32.25 298 ASP B O 1
ATOM 5557 O O B ASP B 1 298 ? 26.237 -26.590 -14.092 0.50 32.83 298 ASP B O 1
ATOM 5566 N N . ILE B 1 299 ? 25.570 -26.764 -11.945 1.00 31.51 299 ILE B N 1
ATOM 5567 C CA . ILE B 1 299 ? 26.818 -26.310 -11.352 1.00 33.57 299 ILE B CA 1
ATOM 5568 C C . ILE B 1 299 ? 26.889 -26.973 -10.005 1.00 32.42 299 ILE B C 1
ATOM 5569 O O . ILE B 1 299 ? 25.874 -27.563 -9.551 1.00 31.85 299 ILE B O 1
ATOM 5574 N N . LYS B 1 300 ? 28.035 -26.886 -9.360 1.00 32.21 300 LYS B N 1
ATOM 5575 C CA . LYS B 1 300 ? 28.274 -27.626 -8.135 1.00 34.50 300 LYS B CA 1
ATOM 5576 C C . LYS B 1 300 ? 28.375 -26.796 -6.872 1.00 33.93 300 LYS B C 1
ATOM 5577 O O . LYS B 1 300 ? 28.829 -27.301 -5.867 1.00 34.90 300 LYS B O 1
ATOM 5583 N N . GLU B 1 301 ? 28.081 -25.524 -6.949 1.00 31.30 301 GLU B N 1
ATOM 5584 C CA . GLU B 1 301 ? 28.274 -24.600 -5.820 1.00 33.55 301 GLU B CA 1
ATOM 5585 C C . GLU B 1 301 ? 27.177 -23.521 -5.986 1.00 31.68 301 GLU B C 1
ATOM 5586 O O . GLU B 1 301 ? 26.909 -23.063 -7.106 1.00 30.87 301 GLU B O 1
ATOM 5592 N N . ILE B 1 302 ? 26.553 -23.090 -4.877 1.00 30.08 302 ILE B N 1
ATOM 5593 C CA . ILE B 1 302 ? 25.705 -21.881 -4.900 1.00 29.07 302 ILE B CA 1
ATOM 5594 C C . ILE B 1 302 ? 25.610 -21.323 -3.481 1.00 29.75 302 ILE B C 1
ATOM 5595 O O . ILE B 1 302 ? 25.722 -22.103 -2.512 1.00 30.47 302 ILE B O 1
ATOM 5600 N N . SER B 1 303 ? 25.438 -20.001 -3.366 1.00 31.04 303 SER B N 1
ATOM 5601 C CA A SER B 1 303 ? 25.226 -19.361 -2.054 0.50 31.59 303 SER B CA 1
ATOM 5602 C CA B SER B 1 303 ? 25.238 -19.365 -2.065 0.50 31.39 303 SER B CA 1
ATOM 5603 C C . SER B 1 303 ? 24.085 -18.404 -2.236 1.00 30.11 303 SER B C 1
ATOM 5604 O O . SER B 1 303 ? 24.301 -17.200 -2.501 1.00 31.76 303 SER B O 1
ATOM 5609 N N . LEU B 1 304 ? 22.858 -18.921 -2.116 1.00 27.85 304 LEU B N 1
ATOM 5610 C CA . LEU B 1 304 ? 21.681 -18.137 -2.425 1.00 26.01 304 LEU B CA 1
ATOM 5611 C C . LEU B 1 304 ? 21.240 -17.226 -1.266 1.00 25.87 304 LEU B C 1
ATOM 5612 O O . LEU B 1 304 ? 20.976 -17.707 -0.147 1.00 27.20 304 LEU B O 1
ATOM 5617 N N . THR B 1 305 ? 21.151 -15.925 -1.519 1.00 26.15 305 THR B N 1
ATOM 5618 C CA . THR B 1 305 ? 20.852 -14.977 -0.428 1.00 25.46 305 THR B CA 1
ATOM 5619 C C . THR B 1 305 ? 19.526 -14.229 -0.647 1.00 26.85 305 THR B C 1
ATOM 5620 O O . THR B 1 305 ? 19.151 -13.385 0.171 1.00 27.98 305 THR B O 1
ATOM 5624 N N . GLY B 1 306 ? 18.861 -14.437 -1.772 1.00 24.55 306 GLY B N 1
ATOM 5625 C CA . GLY B 1 306 ? 17.620 -13.744 -2.103 1.00 25.42 306 GLY B CA 1
ATOM 5626 C C . GLY B 1 306 ? 17.177 -14.325 -3.435 1.00 25.76 306 GLY B C 1
ATOM 5627 O O . GLY B 1 306 ? 17.850 -15.228 -3.980 1.00 26.95 306 GLY B O 1
ATOM 5628 N N . SER B 1 307 ? 16.019 -13.895 -3.882 1.00 27.23 307 SER B N 1
ATOM 5629 C CA . SER B 1 307 ? 15.452 -14.324 -5.136 1.00 27.96 307 SER B CA 1
ATOM 5630 C C . SER B 1 307 ? 16.471 -14.115 -6.267 1.00 26.64 307 SER B C 1
ATOM 5631 O O . SER B 1 307 ? 17.164 -13.129 -6.293 1.00 28.96 307 SER B O 1
ATOM 5634 N N . LYS B 1 308 ? 16.541 -15.093 -7.135 1.00 25.63 308 LYS B N 1
ATOM 5635 C CA . LYS B 1 308 ? 17.251 -14.971 -8.404 1.00 25.17 308 LYS B CA 1
ATOM 5636 C C . LYS B 1 308 ? 16.283 -15.241 -9.533 1.00 25.61 308 LYS B C 1
ATOM 5637 O O . LYS B 1 308 ? 15.612 -16.251 -9.544 1.00 26.56 308 LYS B O 1
ATOM 5643 N N . ASN B 1 309 ? 16.232 -14.364 -10.512 1.00 25.25 309 ASN B N 1
ATOM 5644 C CA . ASN B 1 309 ? 15.366 -14.601 -11.646 1.00 28.20 309 ASN B CA 1
ATOM 5645 C C . ASN B 1 309 ? 15.904 -15.797 -12.477 1.00 27.74 309 ASN B C 1
ATOM 5646 O O . ASN B 1 309 ? 17.127 -16.061 -12.579 1.00 28.61 309 ASN B O 1
ATOM 5651 N N . ILE B 1 310 ? 14.953 -16.528 -13.043 1.00 28.96 310 ILE B N 1
ATOM 5652 C CA . ILE B 1 310 ? 15.265 -17.622 -13.957 1.00 30.08 310 ILE B CA 1
ATOM 5653 C C . ILE B 1 310 ? 14.550 -17.253 -15.285 1.00 31.54 310 ILE B C 1
ATOM 5654 O O . ILE B 1 310 ? 13.486 -16.540 -15.313 1.00 30.05 310 ILE B O 1
ATOM 5659 N N . TYR B 1 311 ? 15.259 -17.587 -16.368 1.00 32.14 311 TYR B N 1
ATOM 5660 C CA . TYR B 1 311 ? 14.976 -17.024 -17.690 1.00 32.86 311 TYR B CA 1
ATOM 5661 C C . TYR B 1 311 ? 14.681 -18.108 -18.703 1.00 34.35 311 TYR B C 1
ATOM 5662 O O . TYR B 1 311 ? 15.214 -19.207 -18.628 1.00 34.25 311 TYR B O 1
ATOM 5671 N N . ASP B 1 312 ? 13.884 -17.745 -19.704 1.00 36.82 312 ASP B N 1
ATOM 5672 C CA . ASP B 1 312 ? 13.831 -18.583 -20.931 1.00 38.83 312 ASP B CA 1
ATOM 5673 C C . ASP B 1 312 ? 15.019 -18.298 -21.872 1.00 40.43 312 ASP B C 1
ATOM 5674 O O . ASP B 1 312 ? 15.863 -17.487 -21.573 1.00 39.74 312 ASP B O 1
ATOM 5679 N N . GLU B 1 313 ? 15.055 -19.029 -22.987 1.00 43.07 313 GLU B N 1
ATOM 5680 C CA . GLU B 1 313 ? 16.108 -18.918 -24.036 1.00 45.28 313 GLU B CA 1
ATOM 5681 C C . GLU B 1 313 ? 16.235 -17.517 -24.674 1.00 45.36 313 GLU B C 1
ATOM 5682 O O . GLU B 1 313 ? 17.302 -17.143 -25.202 1.00 41.90 313 GLU B O 1
ATOM 5688 N N . ASN B 1 314 ? 15.133 -16.767 -24.643 1.00 47.64 314 ASN B N 1
ATOM 5689 C CA . ASN B 1 314 ? 15.105 -15.377 -25.151 1.00 48.83 314 ASN B CA 1
ATOM 5690 C C . ASN B 1 314 ? 15.099 -14.274 -24.064 1.00 48.54 314 ASN B C 1
ATOM 5691 O O . ASN B 1 314 ? 14.689 -13.111 -24.292 1.00 48.31 314 ASN B O 1
ATOM 5696 N N . ASN B 1 315 ? 15.616 -14.633 -22.881 1.00 47.55 315 ASN B N 1
ATOM 5697 C CA . ASN B 1 315 ? 15.797 -13.680 -21.764 1.00 46.81 315 ASN B CA 1
ATOM 5698 C C . ASN B 1 315 ? 14.497 -13.065 -21.170 1.00 44.00 315 ASN B C 1
ATOM 5699 O O . ASN B 1 315 ? 14.536 -11.965 -20.627 1.00 43.22 315 ASN B O 1
ATOM 5704 N N . ASN B 1 316 ? 13.376 -13.776 -21.288 1.00 41.06 316 ASN B N 1
ATOM 5705 C CA . ASN B 1 316 ? 12.185 -13.419 -20.565 1.00 39.23 316 ASN B CA 1
ATOM 5706 C C . ASN B 1 316 ? 12.270 -14.097 -19.168 1.00 37.38 316 ASN B C 1
ATOM 5707 O O . ASN B 1 316 ? 12.585 -15.256 -19.111 1.00 35.92 316 ASN B O 1
ATOM 5712 N N . VAL B 1 317 ? 11.966 -13.346 -18.121 1.00 36.07 317 VAL B N 1
ATOM 5713 C CA . VAL B 1 317 ? 11.832 -13.917 -16.736 1.00 35.73 317 VAL B CA 1
ATOM 5714 C C . VAL B 1 317 ? 10.641 -14.837 -16.688 1.00 35.36 317 VAL B C 1
ATOM 5715 O O . VAL B 1 317 ? 9.516 -14.393 -16.965 1.00 39.48 317 VAL B O 1
ATOM 5719 N N . ILE B 1 318 ? 10.858 -16.098 -16.342 1.00 33.80 318 ILE B N 1
ATOM 5720 C CA . ILE B 1 318 ? 9.760 -17.054 -16.175 1.00 32.89 318 ILE B CA 1
ATOM 5721 C C . ILE B 1 318 ? 9.584 -17.582 -14.774 1.00 31.07 318 ILE B C 1
ATOM 5722 O O . ILE B 1 318 ? 8.681 -18.398 -14.511 1.00 32.23 318 ILE B O 1
ATOM 5727 N N . GLY B 1 319 ? 10.405 -17.096 -13.854 1.00 29.36 319 GLY B N 1
ATOM 5728 C CA . GLY B 1 319 ? 10.197 -17.459 -12.456 1.00 28.78 319 GLY B CA 1
ATOM 5729 C C . GLY B 1 319 ? 11.283 -16.872 -11.572 1.00 27.96 319 GLY B C 1
ATOM 5730 O O . GLY B 1 319 ? 12.178 -16.136 -12.022 1.00 27.83 319 GLY B O 1
ATOM 5731 N N . GLU B 1 320 ? 11.264 -17.274 -10.299 1.00 26.71 320 GLU B N 1
ATOM 5732 C CA . GLU B 1 320 ? 12.215 -16.789 -9.312 1.00 25.90 320 GLU B CA 1
ATOM 5733 C C . GLU B 1 320 ? 12.679 -17.947 -8.458 1.00 23.69 320 GLU B C 1
ATOM 5734 O O . GLU B 1 320 ? 11.816 -18.617 -7.828 1.00 23.49 320 GLU B O 1
ATOM 5740 N N . LEU B 1 321 ? 14.002 -18.185 -8.392 1.00 22.93 321 LEU B N 1
ATOM 5741 C CA . LEU B 1 321 ? 14.579 -19.178 -7.554 1.00 22.25 321 LEU B CA 1
ATOM 5742 C C . LEU B 1 321 ? 14.617 -18.591 -6.133 1.00 21.28 321 LEU B C 1
ATOM 5743 O O . LEU B 1 321 ? 15.057 -17.463 -5.941 1.00 21.96 321 LEU B O 1
ATOM 5748 N N . ARG B 1 322 ? 14.100 -19.344 -5.142 1.00 19.09 322 ARG B N 1
ATOM 5749 C CA . ARG B 1 322 ? 13.923 -18.839 -3.795 1.00 19.58 322 ARG B CA 1
ATOM 5750 C C . ARG B 1 322 ? 14.697 -19.567 -2.719 1.00 18.92 322 ARG B C 1
ATOM 5751 O O . ARG B 1 322 ? 15.063 -18.939 -1.715 1.00 19.92 322 ARG B O 1
ATOM 5759 N N . SER B 1 323 ? 14.993 -20.845 -2.929 1.00 19.80 323 SER B N 1
ATOM 5760 C CA . SER B 1 323 ? 15.857 -21.610 -2.012 1.00 19.25 323 SER B CA 1
ATOM 5761 C C . SER B 1 323 ? 16.686 -22.496 -2.909 1.00 19.54 323 SER B C 1
ATOM 5762 O O . SER B 1 323 ? 16.173 -22.984 -3.944 1.00 21.63 323 SER B O 1
ATOM 5765 N N . ALA B 1 324 ? 17.966 -22.677 -2.602 1.00 18.92 324 ALA B N 1
ATOM 5766 C CA . ALA B 1 324 ? 18.837 -23.554 -3.411 1.00 19.57 324 ALA B CA 1
ATOM 5767 C C . ALA B 1 324 ? 20.053 -23.976 -2.606 1.00 20.62 324 ALA B C 1
ATOM 5768 O O . ALA B 1 324 ? 20.523 -23.279 -1.673 1.00 22.10 324 ALA B O 1
ATOM 5770 N N . CYS B 1 325 ? 20.622 -25.095 -2.996 1.00 21.26 325 CYS B N 1
ATOM 5771 C CA . CYS B 1 325 ? 21.839 -25.612 -2.404 1.00 21.32 325 CYS B CA 1
ATOM 5772 C C . CYS B 1 325 ? 22.453 -26.625 -3.332 1.00 22.54 325 CYS B C 1
ATOM 5773 O O . CYS B 1 325 ? 21.740 -27.152 -4.226 1.00 22.31 325 CYS B O 1
ATOM 5776 N N . TYR B 1 326 ? 23.737 -26.930 -3.067 1.00 22.36 326 TYR B N 1
ATOM 5777 C CA . TYR B 1 326 ? 24.352 -28.089 -3.684 1.00 23.58 326 TYR B CA 1
ATOM 5778 C C . TYR B 1 326 ? 23.821 -29.356 -2.987 1.00 23.38 326 TYR B C 1
ATOM 5779 O O . TYR B 1 326 ? 23.802 -29.446 -1.781 1.00 24.79 326 TYR B O 1
ATOM 5788 N N . SER B 1 327 ? 23.301 -30.294 -3.796 1.00 22.90 327 SER B N 1
ATOM 5789 C CA . SER B 1 327 ? 22.776 -31.594 -3.292 1.00 24.51 327 SER B CA 1
ATOM 5790 C C . SER B 1 327 ? 23.761 -32.697 -3.609 1.00 26.97 327 SER B C 1
ATOM 5791 O O . SER B 1 327 ? 24.030 -32.995 -4.780 1.00 28.85 327 SER B O 1
ATOM 5794 N N . PRO B 1 328 ? 24.326 -33.316 -2.580 1.00 28.72 328 PRO B N 1
ATOM 5795 C CA . PRO B 1 328 ? 25.197 -34.480 -2.781 1.00 30.72 328 PRO B CA 1
ATOM 5796 C C . PRO B 1 328 ? 24.434 -35.630 -3.397 1.00 30.07 328 PRO B C 1
ATOM 5797 O O . PRO B 1 328 ? 25.039 -36.392 -4.202 1.00 34.78 328 PRO B O 1
ATOM 5801 N N . HIS B 1 329 ? 23.104 -35.723 -3.210 1.00 30.52 329 HIS B N 1
ATOM 5802 C CA . HIS B 1 329 ? 22.346 -36.820 -3.820 1.00 31.36 329 HIS B CA 1
ATOM 5803 C C . HIS B 1 329 ? 22.330 -36.683 -5.380 1.00 31.64 329 HIS B C 1
ATOM 5804 O O . HIS B 1 329 ? 22.513 -37.658 -6.132 1.00 33.00 329 HIS B O 1
ATOM 5811 N N . PHE B 1 330 ? 22.090 -35.451 -5.838 1.00 32.45 330 PHE B N 1
ATOM 5812 C CA . PHE B 1 330 ? 21.972 -35.191 -7.257 1.00 32.44 330 PHE B CA 1
ATOM 5813 C C . PHE B 1 330 ? 23.280 -34.832 -7.924 1.00 33.65 330 PHE B C 1
ATOM 5814 O O . PHE B 1 330 ? 23.359 -34.787 -9.184 1.00 34.34 330 PHE B O 1
ATOM 5822 N N . GLN B 1 331 ? 24.296 -34.579 -7.120 1.00 33.56 331 GLN B N 1
ATOM 5823 C CA . GLN B 1 331 ? 25.625 -34.131 -7.546 1.00 33.59 331 GLN B CA 1
ATOM 5824 C C . GLN B 1 331 ? 25.499 -32.833 -8.382 1.00 31.39 331 GLN B C 1
ATOM 5825 O O . GLN B 1 331 ? 26.221 -32.599 -9.386 1.00 34.26 331 GLN B O 1
ATOM 5831 N N . LYS B 1 332 ? 24.535 -32.003 -8.016 1.00 31.09 332 LYS B N 1
ATOM 5832 C CA . LYS B 1 332 ? 24.411 -30.703 -8.626 1.00 30.62 332 LYS B CA 1
ATOM 5833 C C . LYS B 1 332 ? 23.591 -29.820 -7.711 1.00 27.96 332 LYS B C 1
ATOM 5834 O O . LYS B 1 332 ? 23.157 -30.281 -6.663 1.00 27.13 332 LYS B O 1
ATOM 5840 N N . VAL B 1 333 ? 23.373 -28.587 -8.090 1.00 27.06 333 VAL B N 1
ATOM 5841 C CA . VAL B 1 333 ? 22.526 -27.684 -7.332 1.00 25.87 333 VAL B CA 1
ATOM 5842 C C . VAL B 1 333 ? 21.041 -28.007 -7.592 1.00 26.51 333 VAL B C 1
ATOM 5843 O O . VAL B 1 333 ? 20.614 -28.266 -8.710 1.00 25.59 333 VAL B O 1
ATOM 5847 N N . ILE B 1 334 ? 20.247 -27.956 -6.523 1.00 23.01 334 ILE B N 1
ATOM 5848 C CA . ILE B 1 334 ? 18.830 -28.065 -6.672 1.00 25.14 334 ILE B CA 1
ATOM 5849 C C . ILE B 1 334 ? 18.195 -26.914 -5.916 1.00 22.03 334 ILE B C 1
ATOM 5850 O O . ILE B 1 334 ? 18.827 -26.287 -5.047 1.00 23.75 334 ILE B O 1
ATOM 5855 N N . GLY B 1 335 ? 16.918 -26.712 -6.150 1.00 22.75 335 GLY B N 1
ATOM 5856 C CA . GLY B 1 335 ? 16.151 -25.687 -5.492 1.00 21.96 335 GLY B CA 1
ATOM 5857 C C . GLY B 1 335 ? 14.658 -25.634 -5.741 1.00 22.67 335 GLY B C 1
ATOM 5858 O O . GLY B 1 335 ? 14.056 -26.497 -6.364 1.00 24.03 335 GLY B O 1
ATOM 5859 N N . ILE B 1 336 ? 14.079 -24.603 -5.147 1.00 22.91 336 ILE B N 1
ATOM 5860 C CA . ILE B 1 336 ? 12.677 -24.362 -5.092 1.00 22.40 336 ILE B CA 1
ATOM 5861 C C . ILE B 1 336 ? 12.438 -22.983 -5.659 1.00 22.39 336 ILE B C 1
ATOM 5862 O O . ILE B 1 336 ? 13.053 -22.010 -5.249 1.00 20.96 336 ILE B O 1
ATOM 5867 N N . ALA B 1 337 ? 11.581 -22.924 -6.663 1.00 22.98 337 ALA B N 1
ATOM 5868 C CA . ALA B 1 337 ? 11.350 -21.734 -7.450 1.00 24.14 337 ALA B CA 1
ATOM 5869 C C . ALA B 1 337 ? 9.849 -21.441 -7.627 1.00 24.49 337 ALA B C 1
ATOM 5870 O O . ALA B 1 337 ? 9.032 -22.387 -7.788 1.00 26.12 337 ALA B O 1
ATOM 5872 N N . MET B 1 338 ? 9.480 -20.169 -7.680 1.00 24.17 338 MET B N 1
ATOM 5873 C CA . MET B 1 338 ? 8.113 -19.767 -8.047 1.00 26.31 338 MET B CA 1
ATOM 5874 C C . MET B 1 338 ? 8.122 -19.547 -9.560 1.00 26.77 338 MET B C 1
ATOM 5875 O O . MET B 1 338 ? 8.858 -18.758 -10.048 1.00 29.07 338 MET B O 1
ATOM 5880 N N . ILE B 1 339 ? 7.409 -20.397 -10.273 1.00 27.09 339 ILE B N 1
ATOM 5881 C CA . ILE B 1 339 ? 7.523 -20.392 -11.726 1.00 29.11 339 ILE B CA 1
ATOM 5882 C C . ILE B 1 339 ? 6.172 -19.981 -12.301 1.00 31.77 339 ILE B C 1
ATOM 5883 O O . ILE B 1 339 ? 5.155 -20.497 -11.871 1.00 31.24 339 ILE B O 1
ATOM 5888 N N . LYS B 1 340 ? 6.193 -19.115 -13.320 1.00 33.86 340 LYS B N 1
ATOM 5889 C CA . LYS B 1 340 ? 4.969 -18.710 -14.086 1.00 35.93 340 LYS B CA 1
ATOM 5890 C C . LYS B 1 340 ? 4.261 -19.858 -14.851 1.00 36.19 340 LYS B C 1
ATOM 5891 O O . LYS B 1 340 ? 4.858 -20.859 -15.278 1.00 34.89 340 LYS B O 1
ATOM 5897 N N . LYS B 1 341 ? 2.957 -19.691 -14.969 1.00 37.48 341 LYS B N 1
ATOM 5898 C CA . LYS B 1 341 ? 2.074 -20.718 -15.573 1.00 39.38 341 LYS B CA 1
ATOM 5899 C C . LYS B 1 341 ? 2.586 -21.214 -16.944 1.00 41.20 341 LYS B C 1
ATOM 5900 O O . LYS B 1 341 ? 2.641 -22.430 -17.186 1.00 41.68 341 LYS B O 1
ATOM 5906 N N . SER B 1 342 ? 3.082 -20.284 -17.761 1.00 42.14 342 SER B N 1
ATOM 5907 C CA . SER B 1 342 ? 3.682 -20.632 -19.096 1.00 44.03 342 SER B CA 1
ATOM 5908 C C . SER B 1 342 ? 4.743 -21.756 -19.019 1.00 44.41 342 SER B C 1
ATOM 5909 O O . SER B 1 342 ? 4.886 -22.578 -19.959 1.00 44.23 342 SER B O 1
ATOM 5912 N N . HIS B 1 343 ? 5.475 -21.810 -17.891 1.00 42.88 343 HIS B N 1
ATOM 5913 C CA . HIS B 1 343 ? 6.687 -22.661 -17.784 1.00 43.11 343 HIS B CA 1
ATOM 5914 C C . HIS B 1 343 ? 6.797 -23.745 -16.666 1.00 42.94 343 HIS B C 1
ATOM 5915 O O . HIS B 1 343 ? 7.912 -24.245 -16.381 1.00 41.84 343 HIS B O 1
ATOM 5922 N N . TRP B 1 344 ? 5.649 -24.133 -16.089 1.00 41.64 344 TRP B N 1
ATOM 5923 C CA . TRP B 1 344 ? 5.560 -25.155 -15.006 1.00 41.49 344 TRP B CA 1
ATOM 5924 C C . TRP B 1 344 ? 5.944 -26.511 -15.340 1.00 40.63 344 TRP B C 1
ATOM 5925 O O . TRP B 1 344 ? 6.166 -27.339 -14.466 1.00 39.32 344 TRP B O 1
ATOM 5936 N N . GLU B 1 345 ? 5.826 -26.843 -16.615 1.00 40.15 345 GLU B N 1
ATOM 5937 C CA . GLU B 1 345 ? 5.792 -28.236 -16.926 1.00 40.67 345 GLU B CA 1
ATOM 5938 C C . GLU B 1 345 ? 7.083 -28.806 -16.552 1.00 38.33 345 GLU B C 1
ATOM 5939 O O . GLU B 1 345 ? 8.123 -28.213 -16.808 1.00 38.12 345 GLU B O 1
ATOM 5945 N N . ALA B 1 346 ? 7.012 -29.993 -15.996 1.00 37.61 346 ALA B N 1
ATOM 5946 C CA . ALA B 1 346 ? 8.192 -30.704 -15.626 1.00 38.44 346 ALA B CA 1
ATOM 5947 C C . ALA B 1 346 ? 9.067 -30.912 -16.829 1.00 39.95 346 ALA B C 1
ATOM 5948 O O . ALA B 1 346 ? 8.559 -31.317 -17.886 1.00 41.48 346 ALA B O 1
ATOM 5950 N N . SER B 1 347 ? 10.368 -30.687 -16.656 1.00 40.28 347 SER B N 1
ATOM 5951 C CA . SER B 1 347 ? 11.407 -30.815 -17.663 1.00 41.23 347 SER B CA 1
ATOM 5952 C C . SER B 1 347 ? 11.641 -29.521 -18.409 1.00 40.62 347 SER B C 1
ATOM 5953 O O . SER B 1 347 ? 12.599 -29.448 -19.165 1.00 41.81 347 SER B O 1
ATOM 5956 N N . GLN B 1 348 ? 10.775 -28.508 -18.271 1.00 39.53 348 GLN B N 1
ATOM 5957 C CA . GLN B 1 348 ? 11.054 -27.244 -18.972 1.00 39.15 348 GLN B CA 1
ATOM 5958 C C . GLN B 1 348 ? 12.427 -26.747 -18.633 1.00 37.48 348 GLN B C 1
ATOM 5959 O O . GLN B 1 348 ? 12.798 -26.715 -17.433 1.00 35.91 348 GLN B O 1
ATOM 5965 N N . GLY B 1 349 ? 13.198 -26.417 -19.673 1.00 35.43 349 GLY B N 1
ATOM 5966 C CA . GLY B 1 349 ? 14.561 -25.844 -19.491 1.00 34.76 349 GLY B CA 1
ATOM 5967 C C . GLY B 1 349 ? 14.481 -24.354 -19.203 1.00 34.31 349 GLY B C 1
ATOM 5968 O O . GLY B 1 349 ? 13.471 -23.677 -19.516 1.00 35.76 349 GLY B O 1
ATOM 5969 N N . PHE B 1 350 ? 15.507 -23.868 -18.501 1.00 33.44 350 PHE B N 1
ATOM 5970 C CA . PHE B 1 350 ? 15.691 -22.447 -18.284 1.00 31.95 350 PHE B CA 1
ATOM 5971 C C . PHE B 1 350 ? 17.176 -22.132 -18.200 1.00 30.97 350 PHE B C 1
ATOM 5972 O O . PHE B 1 350 ? 18.036 -23.038 -18.186 1.00 29.86 350 PHE B O 1
ATOM 5980 N N . LYS B 1 351 ? 17.447 -20.836 -18.134 1.00 31.37 351 LYS B N 1
ATOM 5981 C CA . LYS B 1 351 ? 18.803 -20.308 -17.962 1.00 32.96 351 LYS B CA 1
ATOM 5982 C C . LYS B 1 351 ? 18.894 -19.482 -16.686 1.00 31.78 351 LYS B C 1
ATOM 5983 O O . LYS B 1 351 ? 17.942 -18.820 -16.303 1.00 31.18 351 LYS B O 1
ATOM 5989 N N . ILE B 1 352 ? 20.066 -19.478 -16.060 1.00 33.33 352 ILE B N 1
ATOM 5990 C CA . ILE B 1 352 ? 20.325 -18.621 -14.935 1.00 32.72 352 ILE B CA 1
ATOM 5991 C C . ILE B 1 352 ? 21.765 -18.137 -15.084 1.00 34.44 352 ILE B C 1
ATOM 5992 O O . ILE B 1 352 ? 22.668 -18.875 -15.423 1.00 33.29 352 ILE B O 1
ATOM 5997 N N . GLN B 1 353 ? 21.986 -16.871 -14.795 1.00 38.17 353 GLN B N 1
ATOM 5998 C CA . GLN B 1 353 ? 23.313 -16.307 -14.908 1.00 39.38 353 GLN B CA 1
ATOM 5999 C C . GLN B 1 353 ? 23.908 -16.330 -13.495 1.00 39.41 353 GLN B C 1
ATOM 6000 O O . GLN B 1 353 ? 23.366 -15.736 -12.609 1.00 39.82 353 GLN B O 1
ATOM 6006 N N . ILE B 1 354 ? 24.981 -17.085 -13.308 1.00 41.28 354 ILE B N 1
ATOM 6007 C CA . ILE B 1 354 ? 25.708 -17.110 -12.040 1.00 42.89 354 ILE B CA 1
ATOM 6008 C C . ILE B 1 354 ? 27.094 -16.546 -12.353 1.00 43.28 354 ILE B C 1
ATOM 6009 O O . ILE B 1 354 ? 27.933 -17.204 -12.954 1.00 40.95 354 ILE B O 1
ATOM 6014 N N . ASN B 1 355 ? 27.298 -15.288 -11.973 1.00 45.42 355 ASN B N 1
ATOM 6015 C CA . ASN B 1 355 ? 28.561 -14.591 -12.256 1.00 47.20 355 ASN B CA 1
ATOM 6016 C C . ASN B 1 355 ? 28.893 -14.572 -13.751 1.00 47.13 355 ASN B C 1
ATOM 6017 O O . ASN B 1 355 ? 28.071 -14.132 -14.550 1.00 46.54 355 ASN B O 1
ATOM 6022 N N . ASP B 1 356 ? 30.033 -15.120 -14.150 1.00 47.73 356 ASP B N 1
ATOM 6023 C CA . ASP B 1 356 ? 30.471 -15.102 -15.549 1.00 49.06 356 ASP B CA 1
ATOM 6024 C C . ASP B 1 356 ? 29.908 -16.194 -16.420 1.00 48.72 356 ASP B C 1
ATOM 6025 O O . ASP B 1 356 ? 30.236 -16.208 -17.589 1.00 49.92 356 ASP B O 1
ATOM 6030 N N . ASN B 1 357 ? 29.082 -17.110 -15.891 1.00 47.91 357 ASN B N 1
ATOM 6031 C CA . ASN B 1 357 ? 28.520 -18.165 -16.744 1.00 47.63 357 ASN B CA 1
ATOM 6032 C C . ASN B 1 357 ? 26.962 -18.160 -16.688 1.00 45.48 357 ASN B C 1
ATOM 6033 O O . ASN B 1 357 ? 26.353 -17.922 -15.624 1.00 45.16 357 ASN B O 1
ATOM 6038 N N . THR B 1 358 ? 26.346 -18.315 -17.863 1.00 43.48 358 THR B N 1
ATOM 6039 C CA . THR B 1 358 ? 24.918 -18.664 -17.985 1.00 42.21 358 THR B CA 1
ATOM 6040 C C . THR B 1 358 ? 24.923 -20.213 -17.877 1.00 40.19 358 THR B C 1
ATOM 6041 O O . THR B 1 358 ? 25.702 -20.936 -18.525 1.00 38.99 358 THR B O 1
ATOM 6045 N N . ILE B 1 359 ? 24.066 -20.698 -16.994 1.00 36.28 359 ILE B N 1
ATOM 6046 C CA . ILE B 1 359 ? 24.022 -22.104 -16.604 1.00 35.12 359 ILE B CA 1
ATOM 6047 C C . ILE B 1 359 ? 22.640 -22.591 -16.978 1.00 32.91 359 ILE B C 1
ATOM 6048 O O . ILE B 1 359 ? 21.658 -21.835 -16.835 1.00 32.90 359 ILE B O 1
ATOM 6053 N N . ASN B 1 360 ? 22.552 -23.816 -17.477 1.00 31.71 360 ASN B N 1
ATOM 6054 C CA . ASN B 1 360 ? 21.246 -24.455 -17.758 1.00 30.67 360 ASN B CA 1
ATOM 6055 C C . ASN B 1 360 ? 20.634 -25.065 -16.521 1.00 29.29 360 ASN B C 1
ATOM 6056 O O . ASN B 1 360 ? 21.358 -25.617 -15.684 1.00 30.78 360 ASN B O 1
ATOM 6061 N N . GLY B 1 361 ? 19.309 -24.983 -16.455 1.00 29.42 361 GLY B N 1
ATOM 6062 C CA . GLY B 1 361 ? 18.529 -25.754 -15.492 1.00 29.33 361 GLY B CA 1
ATOM 6063 C C . GLY B 1 361 ? 17.226 -26.263 -16.079 1.00 29.62 361 GLY B C 1
ATOM 6064 O O . GLY B 1 361 ? 16.912 -26.030 -17.217 1.00 31.64 361 GLY B O 1
ATOM 6065 N N . ASN B 1 362 ? 16.526 -27.085 -15.311 1.00 29.54 362 ASN B N 1
ATOM 6066 C CA . ASN B 1 362 ? 15.154 -27.470 -15.657 1.00 31.24 362 ASN B CA 1
ATOM 6067 C C . ASN B 1 362 ? 14.265 -27.634 -14.472 1.00 31.17 362 ASN B C 1
ATOM 6068 O O . ASN B 1 362 ? 14.759 -27.880 -13.356 1.00 31.97 362 ASN B O 1
ATOM 6073 N N . VAL B 1 363 ? 12.986 -27.376 -14.757 1.00 31.97 363 VAL B N 1
ATOM 6074 C CA . VAL B 1 363 ? 11.879 -27.499 -13.826 1.00 31.84 363 VAL B CA 1
ATOM 6075 C C . VAL B 1 363 ? 11.584 -28.947 -13.504 1.00 31.72 363 VAL B C 1
ATOM 6076 O O . VAL B 1 363 ? 11.708 -29.853 -14.371 1.00 32.50 363 VAL B O 1
ATOM 6080 N N . CYS B 1 364 ? 11.179 -29.215 -12.249 1.00 30.89 364 CYS B N 1
ATOM 6081 C CA . CYS B 1 364 ? 10.823 -30.589 -11.887 1.00 32.25 364 CYS B CA 1
ATOM 6082 C C . CYS B 1 364 ? 9.791 -30.637 -10.814 1.00 32.01 364 CYS B C 1
ATOM 6083 O O . CYS B 1 364 ? 9.390 -29.608 -10.209 1.00 31.74 364 CYS B O 1
ATOM 6086 N N . ASP B 1 365 ? 9.294 -31.862 -10.591 1.00 33.32 365 ASP B N 1
ATOM 6087 C CA . ASP B 1 365 ? 8.296 -32.077 -9.568 1.00 35.38 365 ASP B CA 1
ATOM 6088 C C . ASP B 1 365 ? 8.843 -32.023 -8.131 1.00 36.07 365 ASP B C 1
ATOM 6089 O O . ASP B 1 365 ? 9.998 -32.387 -7.879 1.00 35.49 365 ASP B O 1
ATOM 6094 N N . LEU B 1 366 ? 7.947 -31.633 -7.222 1.00 37.03 366 LEU B N 1
ATOM 6095 C CA . LEU B 1 366 ? 8.156 -31.708 -5.759 1.00 37.60 366 LEU B CA 1
ATOM 6096 C C . LEU B 1 366 ? 7.329 -32.896 -5.216 1.00 39.34 366 LEU B C 1
ATOM 6097 O O . LEU B 1 366 ? 6.153 -32.970 -5.559 1.00 40.85 366 LEU B O 1
ATOM 6102 N N . PRO B 1 367 ? 7.916 -33.777 -4.368 1.00 41.04 367 PRO B N 1
ATOM 6103 C CA . PRO B 1 367 ? 9.260 -33.732 -3.824 1.00 42.86 367 PRO B CA 1
ATOM 6104 C C . PRO B 1 367 ? 10.285 -34.252 -4.756 1.00 43.71 367 PRO B C 1
ATOM 6105 O O . PRO B 1 367 ? 9.912 -34.844 -5.769 1.00 44.19 367 PRO B O 1
ATOM 6109 N N . PHE B 1 368 ? 11.557 -34.029 -4.428 1.00 44.42 368 PHE B N 1
ATOM 6110 C CA . PHE B 1 368 ? 12.671 -34.522 -5.238 1.00 45.46 368 PHE B CA 1
ATOM 6111 C C . PHE B 1 368 ? 12.939 -36.002 -5.025 1.00 48.82 368 PHE B C 1
ATOM 6112 O O . PHE B 1 368 ? 13.388 -36.702 -5.973 1.00 50.12 368 PHE B O 1
ATOM 6120 N N . ILE B 1 369 ? 12.777 -36.417 -3.764 1.00 51.97 369 ILE B N 1
ATOM 6121 C CA . ILE B 1 369 ? 13.071 -37.775 -3.265 1.00 53.69 369 ILE B CA 1
ATOM 6122 C C . ILE B 1 369 ? 11.732 -38.437 -2.791 1.00 55.13 369 ILE B C 1
ATOM 6123 O O . ILE B 1 369 ? 10.835 -38.752 -3.623 1.00 56.75 369 ILE B O 1
#

Organism: Pelagibacter ubique (strain HTCC1062) (NCBI:txid335992)

Secondary structure (DSSP, 8-state):
--S-EE--BTTBB--TTHHHHTTTT--EEEEETTEEEEEESS-HHHHHHHHHHS-EEEE-TTS-EEEEESTTHHHHHHHHBSS--TT--TTBEEE--EE-TTS-EEE--EEEEEETTEEEEE--SS-HHHHHHHHHHHHT---EEE--S-EEEEEESTTHHHHHHHHH-GGGGGPPTTBEEEEEETTEEEEEES--SSSS-EEEEEE-SHHHHHHHHHHHHHHTGGGT-EEE---HHHHHHTT---BTTTB-TT--GGGTT-GGG---SSS---TTHHHHHHHHHH--SEEEEEEEESSS-----S-EEEE-TT--EEEEEEEEEEETTTTEEEEEEEEEGGG-STT-EEEEEETTEEEEEEEE-SS--/--S-EE---TTSB--TTHHHHTTTT--EEEEETTEEEEEESS-HHHHHHHHHHS-EEEE-TTS-EEEEESTTHHHHHHHHBSS--TT--TTBEEE--EE-TTS-EEE--EEEEEETTEEEEE--SS-HHHHHHHHHHHHT---EEE--S-EEEEEESTTHHHHHHHHH-GGGGGPPTTBEEEEEETTEEEEEES--SSSS-EEEEEE-SHHHHHHHHHHHHHH-GGGT-EEE---HHHHHHTT---BTTTB-TT--GGGTT-GGG---SSS---TTHHHHHHHHHH--SEEEEEEEES-S-----S-EEEE-TTS-EEEEEEEEEEETTTTEEEEEEEEEGGG-STT-EEEEEETTEEEEEEEE-S---

InterPro domains:
  IPR006222 GCVT, N-terminal domain [PF01571] (20-269)
  IPR013977 Aminomethyltransferase, C-terminal domain [PF08669] (290-368)
  IPR027266 Aminomethyltransferase superfamily [G3DSA:3.30.1360.120] (1-369)
  IPR028896 Aminomethyltransferase-like [PTHR43757] (7-368)
  IPR029043 Glycine cleavage T-protein/YgfZ, C-terminal [SSF101790] (290-369)